Protein AF-A0A939EB70-F1 (afdb_monomer_lite)

Secondary structure (DSSP, 8-state):
-------------TTTHHHHHHHHHHHHHHHEEEEEEEEETTTT-EEEEEEEE-BTT-SSEEEEHHHHTT-SEEEEE-SS-EEEEEEEEEETTTTEEEEE-HHHHHHS-TTSSBPB----SS-EEEEEE--TT-SS-EEEEEEEPPSS-TTSS-TTSTHHHHHHHTTS-S-TTS-EEEEES---TT-TTPEEE-TTS-EEEEEEE--TT-SEEEEEEGGGGGGPEE--THHHHHHHTTT--TTTTTTTHHHHHHHHHHT----HHHHHHHHHHT-HHHHHHHHHTT--TT---TTSPPHHHHHHHTT-HHHHHHHHHTT---SHHHHHHHHHHHHHTT-HHHHHHHTT--TTS---S-HHHHHHHHHHHHHHHHHTT-HHHHHHHHHH-GGGGGS--TTSS-HHHHHHHTT-HHHHHHHHHTT--TTHHHHHHHHHHTT-HHHHHHHGGG--PPTTSB-HHHHHHHHT-HHHHHHHHTTS-TTS-SBTTB-HHHHHHHTT-GGGHHHHHTT---SS-TTT----SS--HHHHHHHHHHHHHHHHHHHTT--HHHHHHHTTT-S-THHHHS-HHHHHHHHTT-HHHHHHHGGG-S-SSS---TTTS--HHHHHHHHHHTTT--HHHHHHHHHHHHHHHHH-TT--S--TTS--HHHHGGG-HHHHHHHHH-GGG-STTHHHHHHHHHHHHHHHT-HHHHHHHHHH-TTTTT-TTTT----GGG-S-GGG--SSS----HHHHHHHTT-HHHHHHHIIIIIHHHHHHHTT---HHHHHHHHHHHHHHHHTT-HHHHHHHHHTSPTT--THHHHHHHHHH-HHHHTSS-HHHHHHHTT----TTTHHHHTTTS---TTSSTTSHHHHTTTSSS-GGGGSS--

Foldseek 3Di:
DDDDDDDDDDDDPPPVVVVVVVVVVVQVQAFKWWKKFFLADPRRHDIAIAIWGAEQQDAATKFFQVRHWRGDWMWIDTPPGIDTWDWFWADQLARMTGIHDPVRCVVDPSRRGAYEDADDFWAKKWWQFDDPPDPTTDTWIKIWHGDDDPVVVVPPDDVVVVCVVSVCPNPSPADKIKIFGWFARRSGNTFIAHPVGHGFFGWHGADHRHRMGITHGPVCVVVIDGDDCVLVVVVVVVSQIPVVVVQLVSLVVVCVVVVHDLAQDSLLVCLLVLVLSNNLSSVSVVDQLQRHDVVDAGSLLSNLLNVNLSSNLSSQLSANDCDDDRVLSQLLSCLLVLPPSSNCSSLVNPPVHDGDDDPVSSVLSLLSSLLSNLLSLNLSSNLSSCVVPLCSLVAAGPVRHRSLLSSLQSLNLSSNLNSVVSPRDPPLVNSLLSCLLVLRQSNCVSRVVNFDDDPQAFGQLLSSLLSLNQNNNLNVCVVDQQLDDGHVQDGSVRSNVVSVSVVNVVSSCVVLYQQQRLRPRDHDDPDDPSNVVSNVVLLVVLLVCLVVVHDPVRNCVVNPVSVPPCVLAQCQQLLVCLLCLVLSSNVSSLVRYPAQAPHANPVPLFGNLLSNLLSCLVHPVDPVSLVSSLSSNVVCCVSHLVNLADGNQQAGSLLSCLLPLSNNLSVLPPPSSPDPCVLVNLQLSLLSCLLVLSLSSVVSSLVSDPCCLVDPPSQDLDDPLPLAALQPDDSGPDPHGSLLSNLSSVNVNSNVSCCVSHVVVVCVVCVPPPDPVNLSVLLSSLLSNVLSLPLVSNVVSVVPDDPPRDSLVSLLCSLVRRPVSVPDPDSVVSCVVSVNPDDPVNVVVNVPPDDDDDDPPPPPPVPPVPPPPDDDPVPPPPD

Organism: NCBI:txid187304

Structure (mmCIF, N/CA/C/O backbone):
data_AF-A0A939EB70-F1
#
_entry.id   AF-A0A939EB70-F1
#
loop_
_atom_site.group_PDB
_atom_site.id
_atom_site.type_symbol
_atom_site.label_atom_id
_atom_site.label_alt_id
_atom_site.label_comp_id
_atom_site.label_asym_id
_atom_site.label_entity_id
_atom_site.label_seq_id
_atom_site.pdbx_PDB_ins_code
_atom_site.Cartn_x
_atom_site.Cartn_y
_atom_site.Cartn_z
_atom_site.occupancy
_atom_site.B_iso_or_equiv
_atom_site.auth_seq_id
_atom_site.auth_comp_id
_atom_site.auth_asym_id
_atom_site.auth_atom_id
_atom_site.pdbx_PDB_model_num
ATOM 1 N N . MET A 1 1 ? 16.203 76.991 -15.984 1.00 32.16 1 MET A N 1
ATOM 2 C CA . MET A 1 1 ? 16.609 77.912 -14.896 1.00 32.16 1 MET A CA 1
ATOM 3 C C . MET A 1 1 ? 17.109 77.069 -13.725 1.00 32.16 1 MET A C 1
ATOM 5 O O . MET A 1 1 ? 16.254 76.470 -13.097 1.00 32.16 1 MET A O 1
ATOM 9 N N . LYS A 1 2 ? 18.435 77.017 -13.451 1.00 29.55 2 LYS A N 1
ATOM 10 C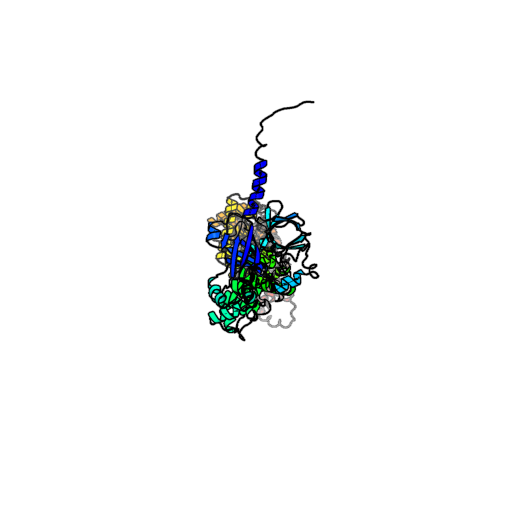 CA . LYS A 1 2 ? 19.103 76.159 -12.417 1.00 29.55 2 LYS A CA 1
ATOM 11 C C . LYS A 1 2 ? 18.894 74.629 -12.656 1.00 29.55 2 LYS A C 1
ATOM 13 O O . LYS A 1 2 ? 17.922 74.278 -13.301 1.00 29.55 2 LYS A O 1
ATOM 18 N N . MET A 1 3 ? 19.700 73.635 -12.252 1.00 27.67 3 MET A N 1
ATOM 19 C CA . MET A 1 3 ? 21.073 73.433 -11.718 1.00 27.67 3 MET A CA 1
ATOM 20 C C . MET A 1 3 ? 21.374 71.897 -11.868 1.00 27.67 3 MET A C 1
ATOM 22 O O . MET A 1 3 ? 20.412 71.144 -11.926 1.00 27.67 3 MET A O 1
ATOM 26 N N . ILE A 1 4 ? 22.592 71.322 -11.942 1.00 33.06 4 ILE A N 1
ATOM 27 C CA . ILE A 1 4 ? 23.974 71.842 -11.842 1.00 33.06 4 ILE A CA 1
ATOM 28 C C . ILE A 1 4 ? 25.002 71.008 -12.687 1.00 33.06 4 ILE A C 1
ATOM 30 O O . ILE A 1 4 ? 24.647 70.389 -13.680 1.00 33.06 4 ILE A O 1
ATOM 34 N N . LYS A 1 5 ? 26.288 71.099 -12.320 1.00 32.50 5 LYS A N 1
ATOM 35 C CA . LYS A 1 5 ? 27.566 70.517 -12.811 1.00 32.50 5 LYS A CA 1
ATOM 36 C C . LYS A 1 5 ? 27.745 69.015 -12.427 1.00 32.50 5 LYS A C 1
ATOM 38 O O . LYS A 1 5 ? 26.995 68.551 -11.582 1.00 32.50 5 LYS A O 1
ATOM 43 N N . VAL A 1 6 ? 28.707 68.212 -12.929 1.00 29.92 6 VAL A N 1
ATOM 44 C CA . VAL A 1 6 ? 30.182 68.412 -13.079 1.00 29.92 6 VAL A CA 1
ATOM 45 C C . VAL A 1 6 ? 30.794 67.605 -14.255 1.00 29.92 6 VAL A C 1
ATOM 47 O O . VAL A 1 6 ? 30.268 66.572 -14.643 1.00 29.92 6 VAL A O 1
ATOM 50 N N . ARG A 1 7 ? 31.921 68.096 -14.809 1.00 34.59 7 ARG A N 1
ATOM 51 C CA . ARG A 1 7 ? 32.767 67.476 -15.861 1.00 34.59 7 ARG A CA 1
ATOM 52 C C . ARG A 1 7 ? 33.832 66.507 -15.307 1.00 34.59 7 ARG A C 1
ATOM 54 O O . ARG A 1 7 ? 34.523 66.913 -14.379 1.00 34.59 7 ARG A O 1
ATOM 61 N N . THR A 1 8 ? 34.099 65.413 -16.032 1.00 31.47 8 THR A N 1
ATOM 62 C CA . THR A 1 8 ? 35.396 64.700 -16.259 1.00 31.47 8 THR A CA 1
ATOM 63 C C . THR A 1 8 ? 35.171 63.644 -17.379 1.00 31.47 8 THR A C 1
ATOM 65 O O . THR A 1 8 ? 34.025 63.267 -17.591 1.00 31.47 8 THR A O 1
ATOM 68 N N . PHE A 1 9 ? 36.129 63.136 -18.178 1.00 28.45 9 PHE A N 1
ATOM 69 C CA . PHE A 1 9 ? 37.552 63.477 -18.408 1.00 28.45 9 PHE A CA 1
ATOM 70 C C . PHE A 1 9 ? 37.870 63.600 -19.938 1.00 28.45 9 PHE A C 1
ATOM 72 O O . PHE A 1 9 ? 37.102 64.229 -20.661 1.00 28.45 9 PHE A O 1
ATOM 79 N N . PHE A 1 10 ? 39.004 63.073 -20.426 1.00 30.41 10 PHE A N 1
ATOM 80 C CA . PHE A 1 10 ? 39.615 63.260 -21.761 1.00 30.41 10 PHE A CA 1
ATOM 81 C C . PHE A 1 10 ? 39.499 62.085 -22.765 1.00 30.41 10 PHE A C 1
ATOM 83 O O . PHE A 1 10 ? 39.658 60.924 -22.409 1.00 30.41 10 PHE A O 1
ATOM 90 N N . LEU A 1 11 ? 39.387 62.462 -24.047 1.00 36.91 11 LEU A N 1
ATOM 91 C CA . LEU A 1 11 ? 40.135 61.977 -25.231 1.00 36.91 11 LEU A CA 1
ATOM 92 C C . LEU A 1 11 ? 41.096 60.766 -25.085 1.00 36.91 11 LEU A C 1
ATOM 94 O O . LEU A 1 11 ? 42.210 60.924 -24.589 1.00 36.91 11 LEU A O 1
ATOM 98 N N . SER A 1 12 ? 40.756 59.631 -25.718 1.00 31.73 12 SER A N 1
ATOM 99 C CA . SER A 1 12 ? 41.739 58.622 -26.194 1.00 31.73 12 SER A CA 1
ATOM 100 C C . SER A 1 12 ? 41.263 57.689 -27.336 1.00 31.73 12 SER A C 1
ATOM 102 O O . SER A 1 12 ? 42.035 56.863 -27.815 1.00 31.73 12 SER A O 1
ATOM 104 N N . SER A 1 13 ? 40.021 57.805 -27.826 1.00 35.34 13 SER A N 1
ATOM 105 C CA . SER A 1 13 ? 39.379 56.746 -28.638 1.00 35.34 13 SER A CA 1
ATOM 106 C C . SER A 1 13 ? 39.599 56.796 -30.162 1.00 35.34 13 SER A C 1
ATOM 108 O O . SER A 1 13 ? 39.212 55.861 -30.856 1.00 35.34 13 SER A O 1
ATOM 110 N N . ALA A 1 14 ? 40.199 57.856 -30.715 1.00 39.66 14 ALA A N 1
ATOM 111 C CA . ALA A 1 14 ? 40.190 58.094 -32.169 1.00 39.66 14 ALA A CA 1
ATOM 112 C C . ALA A 1 14 ? 41.184 57.243 -32.992 1.00 39.66 14 ALA A C 1
ATOM 114 O O . ALA A 1 14 ? 40.986 57.090 -34.193 1.00 39.66 14 ALA A O 1
ATOM 115 N N . CYS A 1 15 ? 42.230 56.673 -32.377 1.00 34.03 15 CYS A N 1
ATOM 116 C CA . CYS A 1 15 ? 43.242 55.875 -33.094 1.00 34.03 15 CYS A CA 1
ATOM 117 C C . CYS A 1 15 ? 42.983 54.354 -33.062 1.00 34.03 15 CYS A C 1
ATOM 119 O O . CYS A 1 15 ? 43.609 53.605 -33.805 1.00 34.03 15 CYS A O 1
ATOM 121 N N . LEU A 1 16 ? 42.059 53.882 -32.216 1.00 36.00 16 LEU A N 1
ATOM 122 C CA . LEU A 1 16 ? 41.750 52.452 -32.061 1.00 36.00 16 LEU A CA 1
ATOM 123 C C . LEU A 1 16 ? 40.720 51.934 -33.080 1.00 36.00 16 LEU A C 1
ATOM 125 O O . LEU A 1 16 ? 40.746 50.752 -33.422 1.00 36.00 16 LEU A O 1
ATOM 129 N N . LEU A 1 17 ? 39.857 52.802 -33.626 1.00 37.12 17 LEU A N 1
ATOM 130 C CA . LEU A 1 17 ? 38.813 52.380 -34.572 1.00 37.12 17 LEU A CA 1
ATOM 131 C C . LEU A 1 17 ? 39.347 51.874 -35.924 1.00 37.12 17 LEU A C 1
ATOM 133 O O . LEU A 1 17 ? 38.655 51.105 -36.580 1.00 37.12 17 LEU A O 1
ATOM 137 N N . ILE A 1 18 ? 40.564 52.249 -36.335 1.00 38.62 18 ILE A N 1
ATOM 138 C CA . ILE A 1 18 ? 41.136 51.813 -37.626 1.00 38.62 18 ILE A CA 1
ATOM 139 C C . ILE A 1 18 ? 41.830 50.439 -37.520 1.00 38.62 18 ILE A C 1
ATOM 141 O O . ILE A 1 18 ? 41.979 49.764 -38.531 1.00 38.62 18 ILE A O 1
ATOM 145 N N . MET A 1 19 ? 42.183 49.967 -36.314 1.00 34.44 19 MET A N 1
ATOM 146 C CA . MET A 1 19 ? 42.688 48.592 -36.119 1.00 34.44 19 MET A CA 1
ATOM 147 C C . MET A 1 19 ? 41.605 47.588 -35.690 1.00 34.44 19 MET A C 1
ATOM 149 O O . MET A 1 19 ? 41.767 46.392 -35.918 1.00 34.44 19 MET A O 1
ATOM 153 N N . ALA A 1 20 ? 40.482 48.047 -35.126 1.00 37.06 20 ALA A N 1
ATOM 154 C CA . ALA A 1 20 ? 39.380 47.165 -34.728 1.00 37.06 20 ALA A CA 1
ATOM 155 C C . ALA A 1 20 ? 38.605 46.576 -35.926 1.00 37.06 20 ALA A C 1
ATOM 157 O O . ALA A 1 20 ? 38.217 45.410 -35.890 1.00 37.06 20 ALA A O 1
ATOM 158 N N . VAL A 1 21 ? 38.427 47.344 -37.009 1.00 33.72 21 VAL A N 1
ATOM 159 C CA . VAL A 1 21 ? 37.746 46.869 -38.234 1.00 33.72 21 VAL A CA 1
ATOM 160 C C . VAL A 1 21 ? 38.569 45.785 -38.950 1.00 33.72 21 VAL A C 1
ATOM 162 O O . VAL A 1 21 ? 38.005 44.868 -39.542 1.00 33.72 21 VAL A O 1
ATOM 165 N N . SER A 1 22 ? 39.898 45.824 -38.827 1.00 34.69 22 SER A N 1
ATOM 166 C CA . SER A 1 22 ? 40.805 44.794 -39.351 1.00 34.69 22 SER A CA 1
ATOM 167 C C . SER A 1 22 ? 40.720 43.473 -38.579 1.00 34.69 22 SER A C 1
ATOM 169 O O . SER A 1 22 ? 40.883 42.416 -39.176 1.00 34.69 22 SER A O 1
ATOM 171 N N . ALA A 1 23 ? 40.474 43.529 -37.264 1.00 34.41 23 ALA A N 1
ATOM 172 C CA . ALA A 1 23 ? 40.529 42.368 -36.373 1.00 34.41 23 ALA A CA 1
ATOM 173 C C . ALA A 1 23 ? 39.315 41.430 -36.513 1.00 34.41 23 ALA A C 1
ATOM 175 O O . ALA A 1 23 ? 39.463 40.209 -36.463 1.00 34.41 23 ALA A O 1
ATOM 176 N N . VAL A 1 24 ? 38.117 41.986 -36.733 1.00 39.44 24 VAL A N 1
ATOM 177 C CA . VAL A 1 24 ? 36.905 41.179 -36.977 1.00 39.44 24 VAL A CA 1
ATOM 178 C C . VAL A 1 24 ? 36.981 40.508 -38.354 1.00 39.44 24 VAL A C 1
ATOM 180 O O . VAL A 1 24 ? 36.693 39.321 -38.478 1.00 39.44 24 VAL A O 1
ATOM 183 N N . ALA A 1 25 ? 37.478 41.225 -39.368 1.00 35.03 25 ALA A N 1
ATOM 184 C CA . ALA A 1 25 ? 37.680 40.685 -40.713 1.00 35.03 25 ALA A CA 1
ATOM 185 C C . ALA A 1 25 ? 38.841 39.672 -40.818 1.00 35.03 25 ALA A C 1
ATOM 187 O O . ALA A 1 25 ? 38.866 38.879 -41.755 1.00 35.03 25 ALA A O 1
ATOM 188 N N . SER A 1 26 ? 39.807 39.669 -39.887 1.00 39.44 26 SER A N 1
ATOM 189 C CA . SER A 1 26 ? 40.904 38.688 -39.897 1.00 39.44 26 SER A CA 1
ATOM 190 C C . SER A 1 26 ? 40.530 37.337 -39.280 1.00 39.44 26 SER A C 1
ATOM 192 O O . SER A 1 26 ? 41.119 36.325 -39.650 1.00 39.44 26 SER A O 1
ATOM 194 N N . ASN A 1 27 ? 39.554 37.295 -38.366 1.00 48.84 27 ASN A N 1
ATOM 195 C CA . ASN A 1 27 ? 39.258 36.090 -37.578 1.00 48.84 27 ASN A CA 1
ATOM 196 C C . ASN A 1 27 ? 38.298 35.099 -38.275 1.00 48.84 27 ASN A C 1
ATOM 198 O O . ASN A 1 27 ? 38.246 33.929 -37.899 1.00 48.84 27 ASN A O 1
ATOM 202 N N . SER A 1 28 ? 37.561 35.529 -39.309 1.00 51.00 28 SER A N 1
ATOM 203 C CA . SER A 1 28 ? 36.769 34.616 -40.153 1.00 51.00 28 SER A CA 1
ATOM 204 C C . SER A 1 28 ? 37.648 33.804 -41.112 1.00 51.00 28 SER A C 1
ATOM 206 O O . SER A 1 28 ? 37.335 32.657 -41.420 1.00 51.00 28 SER A O 1
ATOM 208 N N . THR A 1 29 ? 38.766 34.381 -41.570 1.00 56.69 29 THR A N 1
ATOM 209 C CA . THR A 1 29 ? 39.596 33.800 -42.641 1.00 56.69 29 THR A CA 1
ATOM 210 C C . THR A 1 29 ? 40.460 32.612 -42.220 1.00 56.69 29 THR A C 1
ATOM 212 O O . THR A 1 29 ? 40.816 31.803 -43.074 1.00 56.69 29 THR A O 1
ATOM 215 N N . THR A 1 30 ? 40.762 32.485 -40.927 1.00 70.12 30 THR A N 1
ATOM 216 C CA . THR A 1 30 ? 41.562 31.390 -40.352 1.00 70.12 30 THR A CA 1
ATOM 217 C C . THR A 1 30 ? 40.708 30.162 -40.021 1.00 70.12 30 THR A C 1
ATOM 219 O O . THR A 1 30 ? 41.172 29.032 -40.133 1.00 70.12 30 THR A O 1
ATOM 222 N N . ASN A 1 31 ? 39.437 30.358 -39.655 1.00 87.31 31 ASN A N 1
ATOM 223 C CA . ASN A 1 31 ? 38.543 29.283 -39.207 1.00 87.31 31 ASN A CA 1
ATOM 224 C C . ASN A 1 31 ? 37.785 28.571 -40.343 1.00 87.31 31 ASN A C 1
ATOM 226 O O . ASN A 1 31 ? 37.125 27.564 -40.086 1.00 87.31 31 ASN A O 1
ATOM 230 N N . VAL A 1 32 ? 37.874 29.071 -41.580 1.00 91.69 32 VAL A N 1
ATOM 231 C CA . VAL A 1 32 ? 37.313 28.440 -42.787 1.00 91.69 32 VAL A CA 1
ATOM 232 C C . VAL A 1 32 ? 38.446 27.846 -43.618 1.00 91.69 32 VAL A C 1
ATOM 234 O O . VAL A 1 32 ? 39.475 28.483 -43.837 1.00 91.69 32 VAL A O 1
ATOM 237 N N . PHE A 1 33 ? 38.231 26.637 -44.127 1.00 92.19 33 PHE A N 1
ATOM 238 C CA . PHE A 1 33 ? 39.190 25.864 -44.902 1.00 92.19 33 PHE A CA 1
ATOM 239 C C . PHE A 1 33 ? 38.628 25.565 -46.290 1.00 92.19 33 PHE A C 1
ATOM 241 O O . PHE A 1 33 ? 37.499 25.090 -46.438 1.00 92.19 33 PHE A O 1
ATOM 248 N N . ARG A 1 34 ? 39.454 25.767 -47.317 1.00 91.88 34 ARG A N 1
ATOM 249 C CA . ARG A 1 34 ? 39.249 25.118 -48.608 1.00 91.88 34 ARG A CA 1
ATOM 250 C C . ARG A 1 34 ? 39.627 23.651 -48.463 1.00 91.88 34 ARG A C 1
ATOM 252 O O . ARG A 1 34 ? 40.733 23.333 -48.032 1.00 91.88 34 ARG A O 1
ATOM 259 N N . MET A 1 35 ? 38.726 22.779 -48.884 1.00 91.62 35 MET A N 1
ATOM 260 C CA . MET A 1 35 ? 38.891 21.336 -48.823 1.00 91.62 35 MET A CA 1
ATOM 261 C C . MET A 1 35 ? 39.058 20.784 -50.233 1.00 91.62 35 MET A C 1
ATOM 263 O O . MET A 1 35 ? 38.308 21.155 -51.140 1.00 91.62 35 MET A O 1
ATOM 267 N N . TYR A 1 36 ? 40.006 19.868 -50.402 1.00 90.69 36 TYR A N 1
ATOM 268 C CA . TYR A 1 36 ? 40.136 19.058 -51.607 1.00 90.69 36 TYR A CA 1
ATOM 269 C C . TYR A 1 36 ? 40.048 17.578 -51.256 1.00 90.69 36 TYR A C 1
ATOM 271 O O . TYR A 1 36 ? 40.697 17.118 -50.316 1.00 90.69 36 TYR A O 1
ATOM 279 N N . ALA A 1 37 ? 39.278 16.833 -52.045 1.00 86.69 37 ALA A N 1
ATOM 280 C CA . ALA A 1 37 ? 39.295 15.379 -52.067 1.00 86.69 37 ALA A CA 1
ATOM 281 C C . ALA A 1 37 ? 39.800 14.902 -53.434 1.00 86.69 37 ALA A C 1
ATOM 283 O O . ALA A 1 37 ? 39.321 15.356 -54.475 1.00 86.69 37 ALA A O 1
ATOM 284 N N . THR A 1 38 ? 40.773 13.991 -53.433 1.00 83.81 38 THR A N 1
ATOM 285 C CA . THR A 1 38 ? 41.408 13.452 -54.649 1.00 83.81 38 THR A CA 1
ATOM 286 C C . THR A 1 38 ? 41.224 11.939 -54.754 1.00 83.81 38 THR A C 1
ATOM 288 O O . THR A 1 38 ? 40.877 11.262 -53.781 1.00 83.81 38 THR A O 1
ATOM 291 N N . GLY A 1 39 ? 41.425 11.400 -55.961 1.00 77.38 39 GLY A N 1
ATOM 292 C CA . GLY A 1 39 ? 41.170 9.988 -56.257 1.00 77.38 39 GLY A CA 1
ATOM 293 C C . GLY A 1 39 ? 39.677 9.650 -56.307 1.00 77.38 39 GLY A C 1
ATOM 294 O O . GLY A 1 39 ? 39.301 8.530 -55.976 1.00 77.38 39 GLY A O 1
ATOM 295 N N . CYS A 1 40 ? 38.821 10.610 -56.674 1.00 70.62 40 CYS A N 1
ATOM 296 C CA . CYS A 1 40 ? 37.375 10.433 -56.622 1.00 70.62 40 CYS A CA 1
ATOM 297 C C . CYS A 1 40 ? 36.822 9.604 -57.798 1.00 70.62 40 CYS A C 1
ATOM 299 O O . CYS A 1 40 ? 37.191 9.808 -58.962 1.00 70.62 40 CYS A O 1
ATOM 301 N N . GLY A 1 41 ? 35.871 8.717 -57.490 1.00 58.94 41 GLY A N 1
ATOM 302 C CA . GLY A 1 41 ? 35.103 7.915 -58.449 1.00 58.94 41 GLY A CA 1
ATOM 303 C C . GLY A 1 41 ? 35.790 6.617 -58.901 1.00 58.94 41 GLY A C 1
ATOM 304 O O . GLY A 1 41 ? 36.979 6.406 -58.687 1.00 58.94 41 GLY A O 1
ATOM 305 N N . ALA A 1 42 ? 35.041 5.744 -59.585 1.00 49.16 42 ALA A N 1
ATOM 306 C CA . ALA A 1 42 ? 35.434 4.357 -59.899 1.00 49.16 42 ALA A CA 1
ATOM 307 C C . ALA A 1 42 ? 36.691 4.174 -60.786 1.00 49.16 42 ALA A C 1
ATOM 309 O O . ALA A 1 42 ? 37.113 3.046 -61.029 1.00 49.16 42 ALA A O 1
ATOM 310 N N . ARG A 1 43 ? 37.285 5.260 -61.299 1.00 45.28 43 ARG A N 1
ATOM 311 C CA . ARG A 1 43 ? 38.560 5.254 -62.047 1.00 45.28 43 ARG A CA 1
ATOM 312 C C . ARG A 1 43 ? 39.610 6.226 -61.479 1.00 45.28 43 ARG A C 1
ATOM 314 O O . ARG A 1 43 ? 40.603 6.483 -62.148 1.00 45.28 43 ARG A O 1
ATOM 321 N N . GLY A 1 44 ? 39.394 6.770 -60.275 1.00 53.88 44 GLY A N 1
ATOM 322 C CA . GLY A 1 44 ? 40.401 7.513 -59.502 1.00 53.88 44 GLY A CA 1
ATOM 323 C C . GLY A 1 44 ? 40.937 8.802 -60.139 1.00 53.88 44 GLY A C 1
ATOM 324 O O . GLY A 1 44 ? 42.092 9.142 -59.909 1.00 53.88 44 GLY A O 1
ATOM 325 N N . GLY A 1 45 ? 40.140 9.496 -60.960 1.00 55.22 45 GLY A N 1
ATOM 326 C CA . GLY A 1 45 ? 40.625 10.581 -61.831 1.00 55.22 45 GLY A CA 1
ATOM 327 C C . GLY A 1 45 ? 40.000 11.964 -61.628 1.00 55.22 45 GLY A C 1
ATOM 328 O O . GLY A 1 45 ? 40.379 12.887 -62.342 1.00 55.22 45 GLY A O 1
ATOM 329 N N . GLN A 1 46 ? 39.037 12.127 -60.713 1.00 65.69 46 GLN A N 1
ATOM 330 C CA . GLN A 1 46 ? 38.427 13.432 -60.428 1.00 65.69 46 GLN A CA 1
ATOM 331 C C . GLN A 1 46 ? 38.878 13.987 -59.073 1.00 65.69 46 GLN A C 1
ATOM 333 O O . GLN A 1 46 ? 39.064 13.246 -58.106 1.00 65.69 46 GLN A O 1
ATOM 338 N N . GLU A 1 47 ? 39.017 15.308 -59.023 1.00 79.25 47 GLU A N 1
ATOM 339 C CA . GLU A 1 47 ? 39.237 16.101 -57.816 1.00 79.25 47 GLU A CA 1
ATOM 340 C C . GLU A 1 47 ? 37.944 16.853 -57.471 1.00 79.25 47 GLU A C 1
ATOM 342 O O . GLU A 1 47 ? 37.253 17.362 -58.360 1.00 79.25 47 GLU A O 1
ATOM 347 N N . ARG A 1 48 ? 37.599 16.910 -56.183 1.00 84.94 48 ARG A N 1
ATOM 348 C CA . ARG A 1 48 ? 36.453 17.665 -55.666 1.00 84.94 48 ARG A CA 1
ATOM 349 C C . ARG A 1 48 ? 36.949 18.771 -54.741 1.00 84.94 48 ARG A C 1
ATOM 351 O O . ARG A 1 48 ? 37.581 18.473 -53.732 1.00 84.94 48 ARG A O 1
ATOM 358 N N . GLN A 1 49 ? 36.610 20.022 -55.057 1.00 88.31 49 GLN A N 1
ATOM 359 C CA . GLN A 1 49 ? 36.772 21.163 -54.151 1.00 88.31 49 GLN A CA 1
ATOM 360 C C . GLN A 1 49 ? 35.454 21.433 -53.412 1.00 88.31 49 GLN A C 1
ATOM 362 O O . GLN A 1 49 ? 34.395 21.516 -54.037 1.00 88.31 49 GLN A O 1
ATOM 367 N N . PHE A 1 50 ? 35.539 21.615 -52.099 1.00 90.50 50 PHE A N 1
ATOM 368 C CA . PHE A 1 50 ? 34.436 21.977 -51.206 1.00 90.50 50 PHE A CA 1
ATOM 369 C C . PHE A 1 50 ? 34.982 22.819 -50.034 1.00 90.50 50 PHE A C 1
ATOM 371 O O . PHE A 1 50 ? 36.139 23.250 -50.066 1.00 90.50 50 PHE A O 1
ATOM 378 N N . ASN A 1 51 ? 34.163 23.109 -49.025 1.00 93.06 51 ASN A N 1
ATOM 379 C CA . ASN A 1 51 ? 34.550 23.904 -47.857 1.00 93.06 51 ASN A CA 1
ATOM 380 C C . ASN A 1 51 ? 34.458 23.101 -46.556 1.00 93.06 51 ASN A C 1
ATOM 382 O O . ASN A 1 51 ? 33.801 22.067 -46.489 1.00 93.06 51 ASN A O 1
ATOM 386 N N . GLY A 1 52 ? 35.133 23.576 -45.518 1.00 93.75 52 GLY A N 1
ATOM 387 C CA . GLY A 1 52 ? 35.011 23.080 -44.151 1.00 93.75 52 GLY A CA 1
ATOM 388 C C . GLY A 1 52 ? 35.358 24.186 -43.163 1.00 93.75 52 GLY A C 1
ATOM 389 O O . GLY A 1 52 ? 35.898 25.221 -43.556 1.00 93.75 52 GLY A O 1
ATOM 390 N N . PHE A 1 53 ? 35.051 24.005 -41.883 1.00 94.62 53 PHE A N 1
ATOM 391 C CA . PHE A 1 53 ? 35.332 25.021 -40.866 1.00 94.62 53 PHE A CA 1
ATOM 392 C C . PHE A 1 53 ? 35.569 24.443 -39.469 1.00 94.62 53 PHE A C 1
ATOM 394 O O . PHE A 1 53 ? 35.206 23.309 -39.161 1.00 94.62 53 PHE A O 1
ATOM 401 N N . LYS A 1 54 ? 36.191 25.249 -38.610 1.00 93.00 54 LYS A N 1
ATOM 402 C CA . LYS A 1 54 ? 36.421 24.954 -37.193 1.00 93.00 54 LYS A CA 1
ATOM 403 C C . LYS A 1 54 ? 35.237 25.420 -36.341 1.00 93.00 54 LYS A C 1
ATOM 405 O O . LYS A 1 54 ? 34.805 26.567 -36.449 1.00 93.00 54 LYS A O 1
ATOM 410 N N . VAL A 1 55 ? 34.758 24.547 -35.457 1.00 92.19 55 VAL A N 1
ATOM 411 C CA . VAL A 1 55 ? 33.717 24.837 -34.453 1.00 92.19 55 VAL A CA 1
ATOM 412 C C . VAL A 1 55 ? 34.341 24.779 -33.068 1.00 92.19 55 VAL A C 1
ATOM 414 O O . VAL A 1 55 ? 35.124 23.869 -32.782 1.00 92.19 55 VAL A O 1
ATOM 417 N N . LEU A 1 56 ? 34.001 25.736 -32.206 1.00 88.00 56 LEU A N 1
ATOM 418 C CA . LEU A 1 56 ? 34.473 25.761 -30.827 1.00 88.00 56 LEU A CA 1
ATOM 419 C C . LEU A 1 56 ? 34.045 24.473 -30.101 1.00 88.00 56 LEU A C 1
ATOM 421 O O . LEU A 1 56 ? 32.874 24.105 -30.107 1.00 88.00 56 LEU A O 1
ATOM 425 N N . GLY A 1 57 ? 35.004 23.778 -29.489 1.00 83.38 57 GLY A N 1
ATOM 426 C CA . GLY A 1 57 ? 34.798 22.487 -28.825 1.00 83.38 57 GLY A CA 1
ATOM 427 C C . GLY A 1 57 ? 35.011 21.250 -29.710 1.00 83.38 57 GLY A C 1
ATOM 428 O O . GLY A 1 57 ? 35.206 20.164 -29.167 1.00 83.38 57 GLY A O 1
ATOM 429 N N . VAL A 1 58 ? 35.058 21.380 -31.043 1.00 85.75 58 VAL A N 1
ATOM 430 C CA . VAL A 1 58 ? 35.206 20.234 -31.963 1.00 85.75 58 VAL A CA 1
ATOM 431 C C . VAL A 1 58 ? 36.679 19.955 -32.298 1.00 85.75 58 VAL A C 1
ATOM 433 O O . VAL A 1 58 ? 37.448 20.840 -32.690 1.00 85.75 58 VAL A O 1
ATOM 436 N N . LYS A 1 59 ? 37.082 18.683 -32.178 1.00 84.81 59 LYS A N 1
ATOM 437 C CA . LYS A 1 59 ? 38.413 18.179 -32.563 1.00 84.81 59 LYS A CA 1
ATOM 438 C C . LYS A 1 59 ? 38.468 17.832 -34.052 1.00 84.81 59 LYS A C 1
ATOM 440 O O . LYS A 1 59 ? 38.440 16.669 -34.436 1.00 84.81 59 LYS A O 1
ATOM 445 N N . GLY A 1 60 ? 38.514 18.862 -34.891 1.00 90.25 60 GLY A N 1
ATOM 446 C CA . GLY A 1 60 ? 38.683 18.702 -36.333 1.00 90.25 60 GLY A CA 1
ATOM 447 C C . GLY A 1 60 ? 38.085 19.850 -37.138 1.00 90.25 60 GLY A C 1
ATOM 448 O O . GLY A 1 60 ? 37.833 20.936 -36.611 1.00 90.25 60 GLY A O 1
ATOM 449 N N . ILE A 1 61 ? 37.877 19.579 -38.421 1.00 93.56 61 ILE A N 1
ATOM 450 C CA . ILE A 1 61 ? 37.177 20.415 -39.394 1.00 93.56 61 ILE A CA 1
ATOM 451 C C . ILE A 1 61 ? 35.815 19.774 -39.657 1.00 93.56 61 ILE A C 1
ATOM 453 O O . ILE A 1 61 ? 35.747 18.615 -40.068 1.00 93.56 61 ILE A O 1
ATOM 457 N N . VAL A 1 62 ? 34.745 20.533 -39.444 1.00 94.31 62 VAL A N 1
ATOM 458 C CA . VAL A 1 62 ? 33.373 20.157 -39.798 1.00 94.31 62 VAL A CA 1
ATOM 459 C C . VAL A 1 62 ? 33.145 20.424 -41.283 1.00 94.31 62 VAL A C 1
ATOM 461 O O . VAL A 1 62 ? 33.525 21.477 -41.798 1.00 94.31 62 VAL A O 1
ATOM 464 N N . THR A 1 63 ? 32.529 19.469 -41.975 1.00 93.56 63 THR A N 1
ATOM 465 C CA . THR A 1 63 ? 32.115 19.583 -43.378 1.00 93.56 63 THR A CA 1
ATOM 466 C C . THR A 1 63 ? 31.007 18.563 -43.689 1.00 93.56 63 THR A C 1
ATOM 468 O O . THR A 1 63 ? 30.461 17.916 -42.792 1.00 93.56 63 THR A O 1
ATOM 471 N N . VAL A 1 64 ? 30.661 18.432 -44.965 1.00 89.62 64 VAL A N 1
ATOM 472 C CA . VAL A 1 64 ? 29.617 17.554 -45.498 1.00 89.62 64 VAL A CA 1
ATOM 473 C C . VAL A 1 64 ? 30.151 16.182 -45.904 1.00 89.62 64 VAL A C 1
ATOM 475 O O . VAL A 1 64 ? 31.258 16.065 -46.440 1.00 89.62 64 VAL A O 1
ATOM 478 N N . LEU A 1 65 ? 29.359 15.132 -45.688 1.00 81.25 65 LEU A N 1
ATOM 479 C CA . LEU A 1 65 ? 29.769 13.756 -45.973 1.00 81.25 65 LEU A CA 1
ATOM 480 C C . LEU A 1 65 ? 29.853 13.505 -47.490 1.00 81.25 65 LEU A C 1
ATOM 482 O O . LEU A 1 65 ? 30.857 12.967 -47.964 1.00 81.25 65 LEU A O 1
ATOM 486 N N . HIS A 1 66 ? 28.884 13.973 -48.284 1.00 79.06 66 HIS A N 1
ATOM 487 C CA . HIS A 1 66 ? 28.895 13.826 -49.746 1.00 79.06 66 HIS A CA 1
ATOM 488 C C . HIS A 1 66 ? 30.161 14.413 -50.396 1.00 79.06 66 HIS A C 1
ATOM 490 O O . HIS A 1 66 ? 30.652 13.856 -51.381 1.00 79.06 66 HIS A O 1
ATOM 496 N N . GLY A 1 67 ? 30.747 15.474 -49.823 1.00 78.81 67 GLY A N 1
ATOM 497 C CA . GLY A 1 67 ? 31.977 16.105 -50.316 1.00 78.81 67 GLY A CA 1
ATOM 498 C C . GLY A 1 67 ? 33.175 15.150 -50.365 1.00 78.81 67 GLY A C 1
ATOM 499 O O . GLY A 1 67 ? 33.962 15.197 -51.314 1.00 78.81 67 GLY A O 1
ATOM 500 N N . ILE A 1 68 ? 33.259 14.224 -49.402 1.00 80.06 68 ILE A N 1
ATOM 501 C CA . ILE A 1 68 ? 34.348 13.242 -49.277 1.00 80.06 68 ILE A CA 1
ATOM 502 C C . ILE A 1 68 ? 34.024 11.859 -49.864 1.00 80.06 68 ILE A C 1
ATOM 504 O O . ILE A 1 68 ? 34.927 11.041 -50.042 1.00 80.06 68 ILE A O 1
ATOM 508 N N . THR A 1 69 ? 32.756 11.574 -50.180 1.00 70.00 69 THR A N 1
ATOM 509 C CA . THR A 1 69 ? 32.345 10.264 -50.717 1.00 70.00 69 THR A CA 1
ATOM 510 C C . THR A 1 69 ? 33.129 9.850 -51.965 1.00 70.00 69 THR A C 1
ATOM 512 O O . THR A 1 69 ? 33.392 10.643 -52.866 1.00 70.00 69 THR A O 1
ATOM 515 N N . ASN A 1 70 ? 33.436 8.555 -52.061 1.00 66.25 70 ASN A N 1
ATOM 516 C CA . ASN A 1 70 ? 34.113 7.925 -53.201 1.00 66.25 70 ASN A CA 1
ATOM 517 C C . ASN A 1 70 ? 35.516 8.479 -53.527 1.00 66.25 70 ASN A C 1
ATOM 519 O O . ASN A 1 70 ? 35.988 8.236 -54.636 1.00 66.25 70 ASN A O 1
ATOM 523 N N . CYS A 1 71 ? 36.175 9.180 -52.599 1.00 71.31 71 CYS A N 1
ATOM 524 C CA . CYS A 1 71 ? 37.532 9.720 -52.740 1.00 71.31 71 CYS A CA 1
ATOM 525 C C . CYS A 1 71 ? 38.534 9.014 -51.799 1.00 71.31 71 CYS A C 1
ATOM 527 O O . CYS A 1 71 ? 38.149 8.173 -50.985 1.00 71.31 71 CYS A O 1
ATOM 529 N N . GLN A 1 72 ? 39.832 9.317 -51.931 1.00 71.25 72 GLN A N 1
ATOM 530 C CA . GLN A 1 72 ? 40.914 8.594 -51.241 1.00 71.25 72 GLN A CA 1
ATOM 531 C C . GLN A 1 72 ? 41.721 9.458 -50.266 1.00 71.25 72 GLN A C 1
ATOM 533 O O . GLN A 1 72 ? 41.944 9.036 -49.129 1.00 71.25 72 GLN A O 1
ATOM 538 N N . ASN A 1 73 ? 42.152 10.647 -50.699 1.00 81.88 73 ASN A N 1
ATOM 539 C CA . ASN A 1 73 ? 42.977 11.553 -49.897 1.00 81.88 73 ASN A CA 1
ATOM 540 C C . ASN A 1 73 ? 42.276 12.901 -49.738 1.00 81.88 73 ASN A C 1
ATOM 542 O O . ASN A 1 73 ? 41.653 13.386 -50.686 1.00 81.88 73 ASN A O 1
ATOM 546 N N . TYR A 1 74 ? 42.422 13.504 -48.558 1.00 88.94 74 TYR A N 1
ATOM 547 C CA . TYR A 1 74 ? 41.761 14.749 -48.180 1.00 88.94 74 TYR A CA 1
ATOM 548 C C . TYR A 1 74 ? 42.787 15.743 -47.650 1.00 88.94 74 TYR A C 1
ATOM 550 O O . TYR A 1 74 ? 43.631 15.394 -46.818 1.00 88.94 74 TYR A O 1
ATOM 558 N N . THR A 1 75 ? 42.699 16.985 -48.113 1.00 92.56 75 THR A N 1
ATOM 559 C CA . THR A 1 75 ? 43.630 18.041 -47.714 1.00 92.56 75 THR A CA 1
ATOM 560 C C . THR A 1 75 ? 42.871 19.341 -47.476 1.00 92.56 75 THR A C 1
ATOM 562 O O . THR A 1 75 ? 42.087 19.774 -48.324 1.00 92.56 75 THR A O 1
ATOM 565 N N . ALA A 1 76 ? 43.099 19.950 -46.314 1.00 93.00 76 ALA A N 1
ATOM 566 C CA . ALA A 1 76 ? 42.559 21.252 -45.937 1.00 93.00 76 ALA A CA 1
ATOM 567 C C . ALA A 1 76 ? 43.610 22.347 -46.114 1.00 93.00 76 ALA A C 1
ATOM 569 O O . ALA A 1 76 ? 44.785 22.129 -45.825 1.00 93.00 76 ALA A O 1
ATOM 570 N N . PHE A 1 77 ? 43.175 23.529 -46.546 1.00 89.62 77 PHE A N 1
ATOM 571 C CA . PHE A 1 77 ? 44.020 24.698 -46.784 1.00 89.62 77 PHE A CA 1
ATOM 572 C C . PHE A 1 77 ? 43.322 25.968 -46.285 1.00 89.62 77 PHE A C 1
ATOM 574 O O . PHE A 1 77 ? 42.149 26.185 -46.590 1.00 89.62 77 PHE A O 1
ATOM 581 N N . ASN A 1 78 ? 44.042 26.839 -45.581 1.00 88.19 78 ASN A N 1
ATOM 582 C CA . ASN A 1 78 ? 43.576 28.181 -45.213 1.00 88.19 78 ASN A CA 1
ATOM 583 C C . ASN A 1 78 ? 44.721 29.210 -45.388 1.00 88.19 78 ASN A C 1
ATOM 585 O O . ASN A 1 78 ? 45.632 28.992 -46.188 1.00 88.19 78 ASN A O 1
ATOM 589 N N . SER A 1 79 ? 44.676 30.349 -44.689 1.00 81.38 79 SER A N 1
ATOM 590 C CA . SER A 1 79 ? 45.764 31.343 -44.673 1.00 81.38 79 SER A CA 1
ATOM 591 C C . SER A 1 79 ? 47.044 30.890 -43.963 1.00 81.38 79 SER A C 1
ATOM 593 O O . SER A 1 79 ? 48.103 31.466 -44.211 1.00 81.38 79 SER A O 1
ATOM 595 N N . ASP A 1 80 ? 46.940 29.898 -43.083 1.00 80.75 80 ASP A N 1
ATOM 596 C CA . ASP A 1 80 ? 47.941 29.574 -42.067 1.00 80.75 80 ASP A CA 1
ATOM 597 C C . ASP A 1 80 ? 48.754 28.326 -42.449 1.00 80.75 80 ASP A C 1
ATOM 599 O O . ASP A 1 80 ? 49.871 28.141 -41.966 1.00 80.75 80 ASP A O 1
ATOM 603 N N . GLY A 1 81 ? 48.226 27.486 -43.348 1.00 85.50 81 GLY A N 1
ATOM 604 C CA . GLY A 1 81 ? 48.910 26.284 -43.813 1.00 85.50 81 GLY A CA 1
ATOM 605 C C . GLY A 1 81 ? 48.053 25.332 -44.648 1.00 85.50 81 GLY A C 1
ATOM 606 O O . GLY A 1 81 ? 47.020 25.695 -45.221 1.00 85.50 81 GLY A O 1
ATOM 607 N N . SER A 1 82 ? 48.538 24.092 -44.728 1.00 90.12 82 SER A N 1
ATOM 608 C CA . SER A 1 82 ? 47.913 22.973 -45.432 1.00 90.12 82 SER A CA 1
ATOM 609 C C . SER A 1 82 ? 48.092 21.680 -44.642 1.00 90.12 82 SER A C 1
ATOM 611 O O . SER A 1 82 ? 49.222 21.364 -44.268 1.00 90.12 82 SER A O 1
ATOM 613 N N . TRP A 1 83 ? 47.024 20.906 -44.458 1.00 93.44 83 TRP A N 1
ATOM 614 C CA . TRP A 1 83 ? 47.044 19.677 -43.657 1.00 93.44 83 TRP A CA 1
ATOM 615 C C . TRP A 1 83 ? 46.426 18.512 -44.415 1.00 93.44 83 TRP A C 1
ATOM 617 O O . TRP A 1 83 ? 45.300 18.610 -44.908 1.00 93.44 83 TRP A O 1
ATOM 627 N N . GLU A 1 84 ? 47.132 17.383 -44.448 1.00 91.06 84 GLU A N 1
ATOM 628 C CA . GLU A 1 84 ? 46.502 16.095 -44.728 1.00 91.06 84 GLU A CA 1
ATOM 629 C C . GLU A 1 84 ? 45.623 15.697 -43.540 1.00 91.06 84 GLU A C 1
ATOM 631 O O . GLU A 1 84 ? 46.031 15.778 -42.377 1.00 91.06 84 GLU A O 1
ATOM 636 N N . ILE A 1 85 ? 44.398 15.280 -43.840 1.00 88.81 85 ILE A N 1
ATOM 637 C CA . ILE A 1 85 ? 43.338 15.039 -42.858 1.00 88.81 85 ILE A CA 1
ATOM 638 C C . ILE A 1 85 ? 42.549 13.783 -43.223 1.00 88.81 85 ILE A C 1
ATOM 640 O O . ILE A 1 85 ? 42.548 13.332 -44.370 1.00 88.81 85 ILE A O 1
ATOM 644 N N . LYS A 1 86 ? 41.893 13.175 -42.234 1.00 83.06 86 LYS A N 1
ATOM 645 C CA . LYS A 1 86 ? 41.124 11.934 -42.396 1.00 83.06 86 LYS A CA 1
ATOM 646 C C . LYS A 1 86 ? 39.782 12.046 -41.667 1.00 83.06 86 LYS A C 1
ATOM 648 O O . LYS A 1 86 ? 39.743 12.702 -40.629 1.00 83.06 86 LYS A O 1
ATOM 653 N N . PRO A 1 87 ? 38.698 11.428 -42.167 1.00 78.75 87 PRO A N 1
ATOM 654 C CA . PRO A 1 87 ? 37.433 11.347 -41.437 1.00 78.75 87 PRO A CA 1
ATOM 655 C C . PRO A 1 87 ? 37.626 10.667 -40.078 1.00 78.75 87 PRO A C 1
ATOM 657 O O . PRO A 1 87 ? 38.296 9.638 -40.016 1.00 78.75 87 PRO A O 1
ATOM 660 N N . VAL A 1 88 ? 37.048 11.230 -39.014 1.00 72.50 88 VAL A N 1
ATOM 661 C CA . VAL A 1 88 ? 37.133 10.698 -37.635 1.00 72.50 88 VAL A CA 1
ATOM 662 C C . VAL A 1 88 ? 35.767 10.460 -36.984 1.00 72.50 88 VAL A C 1
ATOM 664 O O . VAL A 1 88 ? 35.636 9.563 -36.156 1.00 72.50 88 VAL A O 1
ATOM 667 N N . GLN A 1 89 ? 34.744 11.227 -37.368 1.00 71.19 89 GLN A N 1
ATOM 668 C CA . GLN A 1 89 ? 33.365 11.109 -36.878 1.00 71.19 89 GLN A CA 1
ATOM 669 C C . GLN A 1 89 ? 32.399 11.463 -38.015 1.00 71.19 89 GLN A C 1
ATOM 671 O O . GLN A 1 89 ? 32.735 12.300 -38.856 1.00 71.19 89 GLN A O 1
ATOM 676 N N . PHE A 1 90 ? 31.199 10.879 -38.047 1.00 71.12 90 PHE A N 1
ATOM 677 C CA . PHE A 1 90 ? 30.163 11.256 -39.020 1.00 71.12 90 PHE A CA 1
ATOM 678 C C . PHE A 1 90 ? 28.743 11.126 -38.458 1.00 71.12 90 PHE A C 1
ATOM 680 O O . PHE A 1 90 ? 28.504 10.457 -37.452 1.00 71.12 90 PHE A O 1
ATOM 687 N N . ASN A 1 91 ? 27.799 11.782 -39.132 1.00 68.69 91 ASN A N 1
ATOM 688 C CA . ASN A 1 91 ? 26.361 11.645 -38.932 1.00 68.69 91 ASN A CA 1
ATOM 689 C C . ASN A 1 91 ? 25.724 11.494 -40.325 1.00 68.69 91 ASN A C 1
ATOM 691 O O . ASN A 1 91 ? 25.579 12.467 -41.066 1.00 68.69 91 ASN A O 1
ATOM 695 N N . LEU A 1 92 ? 25.394 10.248 -40.691 1.00 66.94 92 LEU A N 1
ATOM 696 C CA . LEU A 1 92 ? 24.877 9.883 -42.017 1.00 66.94 92 LEU A CA 1
ATOM 697 C C . LEU A 1 92 ? 23.504 10.509 -42.299 1.00 66.94 92 LEU A C 1
ATOM 699 O O . LEU A 1 92 ? 23.245 10.935 -43.421 1.00 66.94 92 LEU A O 1
ATOM 703 N N . ALA A 1 93 ? 22.645 10.604 -41.280 1.00 61.31 93 ALA A N 1
ATOM 704 C CA . ALA A 1 93 ? 21.345 11.252 -41.416 1.00 61.31 93 ALA A CA 1
ATOM 705 C C . ALA A 1 93 ? 21.503 12.754 -41.699 1.00 61.31 93 ALA A C 1
ATOM 707 O O . ALA A 1 93 ? 20.724 13.315 -42.457 1.00 61.31 93 ALA A O 1
ATOM 708 N N . ALA A 1 94 ? 22.523 13.399 -41.134 1.00 70.06 94 ALA A N 1
ATOM 709 C CA . ALA A 1 94 ? 22.771 14.830 -41.293 1.00 70.06 94 ALA A CA 1
ATOM 710 C C . ALA A 1 94 ? 23.620 15.214 -42.521 1.00 70.06 94 ALA A C 1
ATOM 712 O O . ALA A 1 94 ? 23.790 16.408 -42.757 1.00 70.06 94 ALA A O 1
ATOM 713 N N . ASP A 1 95 ? 24.161 14.248 -43.280 1.00 79.62 95 ASP A N 1
ATOM 714 C CA . ASP A 1 95 ? 25.196 14.468 -44.313 1.00 79.62 95 ASP A CA 1
ATOM 715 C C . ASP A 1 95 ? 26.395 15.262 -43.739 1.00 79.62 95 ASP A C 1
ATOM 717 O O . ASP A 1 95 ? 26.888 16.212 -44.346 1.00 79.62 95 ASP A O 1
ATOM 721 N N . LEU A 1 96 ? 26.840 14.920 -42.518 1.00 85.62 96 LEU A N 1
ATOM 722 C CA . LEU A 1 96 ? 27.932 15.603 -41.804 1.00 85.62 96 LEU A CA 1
ATOM 723 C C . LEU A 1 96 ? 29.107 14.673 -41.505 1.00 85.62 96 LEU A C 1
ATOM 725 O O . LEU A 1 96 ? 28.930 13.502 -41.165 1.00 85.62 96 LEU A O 1
ATOM 729 N N . VAL A 1 97 ? 30.316 15.230 -41.558 1.00 86.12 97 VAL A N 1
ATOM 730 C CA . VAL A 1 97 ? 31.566 14.546 -41.211 1.00 86.12 97 VAL A CA 1
ATOM 731 C C . VAL A 1 97 ? 32.550 15.519 -40.553 1.00 86.12 97 VAL A C 1
ATOM 733 O O . VAL A 1 97 ? 32.658 16.684 -40.939 1.00 86.12 97 VAL A O 1
ATOM 736 N N . VAL A 1 98 ? 33.292 15.026 -39.562 1.00 88.75 98 VAL A N 1
ATOM 737 C CA . VAL A 1 98 ? 34.466 15.697 -38.994 1.00 88.75 98 VAL A CA 1
ATOM 738 C C . VAL A 1 98 ? 35.722 15.037 -39.553 1.00 88.75 98 VAL A C 1
ATOM 740 O O . VAL A 1 98 ? 35.860 13.812 -39.498 1.00 88.75 98 VAL A O 1
ATOM 743 N N . LEU A 1 99 ? 36.650 15.841 -40.074 1.00 88.69 99 LEU A N 1
ATOM 744 C CA . LEU A 1 99 ? 37.981 15.391 -40.481 1.00 88.69 99 LEU A CA 1
ATOM 745 C C . LEU A 1 99 ? 39.052 15.968 -39.558 1.00 88.69 99 LEU A C 1
ATOM 747 O O . LEU A 1 99 ? 38.996 17.141 -39.198 1.00 88.69 99 LEU A O 1
ATOM 751 N N . SER A 1 100 ? 40.055 15.165 -39.216 1.00 89.81 100 SER A N 1
ATOM 752 C CA . SER A 1 100 ? 41.162 15.586 -38.357 1.00 89.81 100 SER A CA 1
ATOM 753 C C . SER A 1 100 ? 42.476 14.876 -38.705 1.00 89.81 100 SER A C 1
ATOM 755 O O . SER A 1 100 ? 42.512 13.927 -39.495 1.00 89.81 100 SER A O 1
ATOM 757 N N . SER A 1 101 ? 43.572 15.348 -38.116 1.00 87.38 101 SER A N 1
ATOM 758 C CA . SER A 1 101 ? 44.868 14.668 -38.059 1.00 87.38 101 SER A CA 1
ATOM 759 C C . SER A 1 101 ? 45.670 15.168 -36.855 1.00 87.38 101 SER A C 1
ATOM 761 O O . SER A 1 101 ? 45.417 16.255 -36.341 1.00 87.38 101 SER A O 1
ATOM 763 N N . ALA A 1 102 ? 46.656 14.389 -36.402 1.00 85.00 102 ALA A N 1
ATOM 764 C CA . ALA A 1 102 ? 47.483 14.761 -35.250 1.00 85.00 102 ALA A CA 1
ATOM 765 C C . ALA A 1 102 ? 48.275 16.064 -35.478 1.00 85.00 102 ALA A C 1
ATOM 767 O O . ALA A 1 102 ? 48.491 16.827 -34.538 1.00 85.00 102 ALA A O 1
ATOM 768 N N . ASP A 1 103 ? 48.678 16.334 -36.724 1.00 85.62 103 ASP A N 1
ATOM 769 C CA . ASP A 1 103 ? 49.304 17.601 -37.101 1.00 85.62 103 ASP A CA 1
ATOM 770 C C . ASP A 1 103 ? 48.305 18.762 -37.029 1.00 85.62 103 ASP A C 1
ATOM 772 O O . ASP A 1 103 ? 48.600 19.784 -36.416 1.00 85.62 103 ASP A O 1
ATOM 776 N N . PHE A 1 104 ? 47.095 18.576 -37.563 1.00 88.19 104 PHE A N 1
ATOM 777 C CA . PHE A 1 104 ? 46.044 19.591 -37.512 1.00 88.19 104 PHE A CA 1
ATOM 778 C C . PHE A 1 104 ? 45.589 19.914 -36.075 1.00 88.19 104 PHE A C 1
ATOM 780 O O . PHE A 1 104 ? 45.399 21.080 -35.739 1.00 88.19 104 PHE A O 1
ATOM 787 N N . GLU A 1 105 ? 45.449 18.914 -35.199 1.00 83.81 105 GLU A N 1
ATOM 788 C CA . GLU A 1 105 ? 45.055 19.121 -33.792 1.00 83.81 105 GLU A CA 1
ATOM 789 C C . GLU A 1 105 ? 46.139 19.797 -32.952 1.00 83.81 105 GLU A C 1
ATOM 791 O O . GLU A 1 105 ? 45.821 20.565 -32.041 1.00 83.81 105 GLU A O 1
ATOM 796 N N . ARG A 1 106 ? 47.417 19.541 -33.257 1.00 83.44 106 ARG A N 1
ATOM 797 C CA . ARG A 1 106 ? 48.540 20.253 -32.637 1.00 83.44 106 ARG A CA 1
ATOM 798 C C . ARG A 1 106 ? 48.533 21.729 -33.028 1.00 83.44 106 ARG A C 1
ATOM 800 O O . ARG A 1 106 ? 48.785 22.578 -32.175 1.00 83.44 106 ARG A O 1
ATOM 807 N N . ASP A 1 107 ? 48.254 22.015 -34.295 1.00 79.75 107 ASP A N 1
ATOM 808 C CA . ASP A 1 107 ? 48.286 23.372 -34.832 1.00 79.75 107 ASP A CA 1
ATOM 809 C C . ASP A 1 107 ? 46.999 24.158 -34.457 1.00 79.75 107 ASP A C 1
ATOM 811 O O . ASP A 1 107 ? 47.060 25.369 -34.244 1.00 79.75 107 ASP A O 1
ATOM 815 N N . PHE A 1 108 ? 45.854 23.476 -34.261 1.00 75.25 108 PHE A N 1
ATOM 816 C CA . PHE A 1 108 ? 44.575 24.065 -33.828 1.00 75.25 108 PHE A CA 1
ATOM 817 C C . PHE A 1 108 ? 43.874 23.278 -32.703 1.00 75.25 108 PHE A C 1
ATOM 819 O O . PHE A 1 108 ? 43.128 22.321 -32.944 1.00 75.25 108 PHE A O 1
ATOM 826 N N . ASN A 1 109 ? 43.971 23.783 -31.470 1.00 69.44 109 ASN A N 1
ATOM 827 C CA . ASN A 1 109 ? 43.244 23.252 -30.309 1.00 69.44 109 ASN A CA 1
ATOM 828 C C . ASN A 1 109 ? 41.704 23.444 -30.416 1.00 69.44 109 ASN A C 1
ATOM 830 O O . ASN A 1 109 ? 41.203 24.179 -31.270 1.00 69.44 109 ASN A O 1
ATOM 834 N N . VAL A 1 110 ? 40.934 22.806 -29.525 1.00 66.62 110 VAL A N 1
ATOM 835 C CA . VAL A 1 110 ? 39.455 22.899 -29.440 1.00 66.62 110 VAL A CA 1
ATOM 836 C C . VAL A 1 110 ? 38.930 24.280 -29.037 1.00 66.62 110 VAL A C 1
ATOM 838 O O . VAL A 1 110 ? 37.748 24.557 -29.201 1.00 66.62 110 VAL A O 1
ATOM 841 N N . THR A 1 111 ? 39.790 25.151 -28.508 1.00 68.06 111 THR A N 1
ATOM 842 C CA . THR A 1 111 ? 39.453 26.520 -28.077 1.00 68.06 111 THR A CA 1
ATOM 843 C C . THR A 1 111 ? 39.473 27.542 -29.219 1.00 68.06 111 THR A C 1
ATOM 845 O O . THR A 1 111 ? 39.382 28.738 -28.965 1.00 68.06 111 THR A O 1
ATOM 848 N N . ILE A 1 112 ? 39.662 27.091 -30.461 1.00 75.62 112 ILE A N 1
ATOM 849 C CA . ILE A 1 112 ? 39.721 27.919 -31.668 1.00 75.62 112 ILE A CA 1
ATOM 850 C C . ILE A 1 112 ? 38.630 27.413 -32.616 1.00 75.62 112 ILE A C 1
ATOM 852 O O . ILE A 1 112 ? 38.592 26.220 -32.913 1.00 75.62 112 ILE A O 1
ATOM 856 N N . GLY A 1 113 ? 37.738 28.297 -33.059 1.00 85.00 113 GLY A N 1
ATOM 857 C CA . GLY A 1 113 ? 36.627 27.981 -33.958 1.00 85.00 113 GLY A CA 1
ATOM 858 C C . GLY A 1 113 ? 35.459 28.950 -33.796 1.00 85.00 113 GLY A C 1
ATOM 859 O O . GLY A 1 113 ? 35.466 29.791 -32.898 1.00 85.00 113 GLY A O 1
ATOM 860 N N . PHE A 1 114 ? 34.451 28.827 -34.658 1.00 91.88 114 PHE A N 1
ATOM 861 C CA . PHE A 1 114 ? 33.194 29.563 -34.516 1.00 91.88 114 PHE A CA 1
ATOM 862 C C . PHE A 1 114 ? 32.382 29.018 -33.334 1.00 91.88 114 PHE A C 1
ATOM 864 O O . PHE A 1 114 ? 32.256 27.801 -33.178 1.00 91.88 114 PHE A O 1
ATOM 871 N N . GLU A 1 115 ? 31.812 29.900 -32.513 1.00 91.31 115 GLU A N 1
ATOM 872 C CA . GLU A 1 115 ? 30.887 29.490 -31.450 1.00 91.31 115 GLU A CA 1
ATOM 873 C C . GLU A 1 115 ? 29.561 29.018 -32.078 1.00 91.31 115 GLU A C 1
ATOM 875 O O . GLU A 1 115 ? 29.071 29.683 -32.996 1.00 91.31 115 GLU A O 1
ATOM 880 N N . PRO A 1 116 ? 28.974 27.889 -31.642 1.00 90.81 116 PRO A N 1
ATOM 881 C CA . PRO A 1 116 ? 27.697 27.417 -32.166 1.00 90.81 116 PRO A CA 1
ATOM 882 C C . PRO A 1 116 ? 26.515 28.224 -31.605 1.00 90.81 116 PRO A C 1
ATOM 884 O O . PRO A 1 116 ? 26.470 28.548 -30.417 1.00 90.81 116 PRO A O 1
ATOM 887 N N . ALA A 1 117 ? 25.520 28.504 -32.446 1.00 89.25 117 ALA A N 1
ATOM 888 C CA . ALA A 1 117 ? 24.280 29.180 -32.072 1.00 89.25 117 ALA A CA 1
ATOM 889 C C . ALA A 1 117 ? 23.055 28.581 -32.789 1.00 89.25 117 ALA A C 1
ATOM 891 O O . ALA A 1 117 ? 23.169 27.900 -33.803 1.00 89.25 117 ALA A O 1
ATOM 892 N N . THR A 1 118 ? 21.856 28.854 -32.273 1.00 83.44 118 THR A N 1
ATOM 893 C CA . THR A 1 118 ? 20.584 28.455 -32.902 1.00 83.44 118 THR A CA 1
ATOM 894 C C . THR A 1 118 ? 20.039 29.591 -33.770 1.00 83.44 118 THR A C 1
ATOM 896 O O . THR A 1 118 ? 20.047 30.748 -33.338 1.00 83.44 118 THR A O 1
ATOM 899 N N . VAL A 1 119 ? 19.517 29.275 -34.961 1.00 76.38 119 VAL A N 1
ATOM 900 C CA . VAL A 1 119 ? 18.753 30.238 -35.779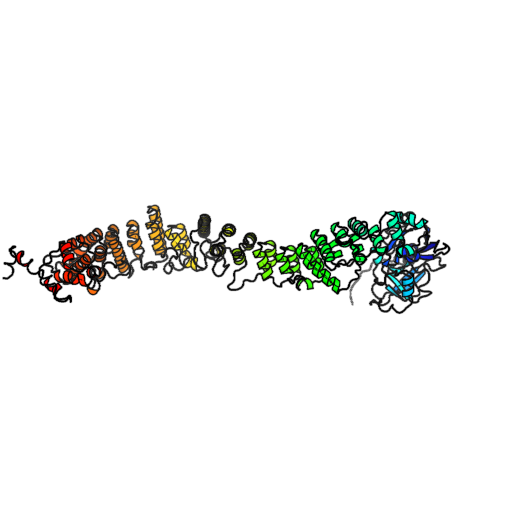 1.00 76.38 119 VAL A CA 1
ATOM 901 C C . VAL A 1 119 ? 17.480 30.677 -35.056 1.00 76.38 119 VAL A C 1
ATOM 903 O O . VAL A 1 119 ? 16.896 29.915 -34.289 1.00 76.38 119 VAL A O 1
ATOM 906 N N . LYS A 1 120 ? 17.071 31.932 -35.278 1.00 71.75 120 LYS A N 1
ATOM 907 C CA . LYS A 1 120 ? 15.860 32.525 -34.702 1.00 71.75 120 LYS A CA 1
ATOM 908 C C . LYS A 1 120 ? 15.018 33.166 -35.801 1.00 71.75 120 LYS A C 1
ATOM 910 O O . LYS A 1 120 ? 15.165 34.355 -36.071 1.00 71.75 120 LYS A O 1
ATOM 915 N N . GLY A 1 121 ? 14.130 32.387 -36.414 1.00 73.12 121 GLY A N 1
ATOM 916 C CA . GLY A 1 121 ? 13.220 32.889 -37.441 1.00 73.12 121 GLY A CA 1
ATOM 917 C C . GLY A 1 121 ? 13.919 33.462 -38.677 1.00 73.12 121 GLY A C 1
ATOM 918 O O . GLY A 1 121 ? 14.945 32.957 -39.138 1.00 73.12 121 GLY A O 1
ATOM 919 N N . GLU A 1 122 ? 13.324 34.525 -39.220 1.00 79.00 122 GLU A N 1
ATOM 920 C CA . GLU A 1 122 ? 13.823 35.261 -40.384 1.00 79.00 122 GLU A CA 1
ATOM 921 C C . GLU A 1 122 ? 14.976 36.197 -39.969 1.00 79.00 122 GLU A C 1
ATOM 923 O O . GLU A 1 122 ? 14.764 37.177 -39.250 1.00 79.00 122 GLU A O 1
ATOM 928 N N . GLN A 1 123 ? 16.198 35.899 -40.413 1.00 84.81 123 GLN A N 1
ATOM 929 C CA . GLN A 1 123 ? 17.411 36.650 -40.094 1.00 84.81 123 GLN A CA 1
ATOM 930 C C . GLN A 1 123 ? 18.404 36.642 -41.266 1.00 84.81 123 GLN A C 1
ATOM 932 O O . GLN A 1 123 ? 18.493 35.678 -42.031 1.00 84.81 123 GLN A O 1
ATOM 937 N N . ASP A 1 124 ? 19.161 37.731 -41.397 1.00 88.38 124 ASP A N 1
ATOM 938 C CA . ASP A 1 124 ? 20.264 37.834 -42.354 1.00 88.38 124 ASP A CA 1
ATOM 939 C C . ASP A 1 124 ? 21.481 37.049 -41.834 1.00 88.38 124 ASP A C 1
ATOM 941 O O . ASP A 1 124 ? 21.830 37.134 -40.652 1.00 88.38 124 ASP A O 1
ATOM 945 N N . LEU A 1 125 ? 22.109 36.278 -42.722 1.00 90.69 125 LEU A N 1
ATOM 946 C CA . LEU A 1 125 ? 23.240 35.387 -42.462 1.00 90.69 125 LEU A CA 1
ATOM 947 C C . LEU A 1 125 ? 24.354 35.607 -43.495 1.00 90.69 125 LEU A C 1
ATOM 949 O O . LEU A 1 125 ? 24.125 36.119 -44.592 1.00 90.69 125 LEU A O 1
ATOM 953 N N . GLU A 1 126 ? 25.561 35.144 -43.179 1.00 92.25 126 GLU A N 1
ATOM 954 C CA . GLU A 1 126 ? 26.689 35.129 -44.113 1.00 92.25 126 GLU A CA 1
ATOM 955 C C . GLU A 1 126 ? 27.237 33.716 -44.325 1.00 92.25 126 GLU A C 1
ATOM 957 O O . GLU A 1 126 ? 27.396 32.946 -43.380 1.00 92.25 126 GLU A O 1
ATOM 962 N N . ILE A 1 127 ? 27.592 33.398 -45.571 1.00 91.12 127 ILE A N 1
ATOM 963 C CA . ILE A 1 127 ? 28.346 32.196 -45.938 1.00 91.12 127 ILE A CA 1
ATOM 964 C C . ILE A 1 127 ? 29.781 32.624 -46.284 1.00 91.12 127 ILE A C 1
ATOM 966 O O . ILE A 1 127 ? 30.014 33.069 -47.414 1.00 91.12 127 ILE A O 1
ATOM 970 N N . PRO A 1 128 ? 30.759 32.522 -45.365 1.00 90.94 128 PRO A N 1
ATOM 971 C CA . PRO A 1 128 ? 32.168 32.647 -45.706 1.00 90.94 128 PRO A CA 1
ATOM 972 C C . PRO A 1 128 ? 32.656 31.328 -46.319 1.00 90.94 128 PRO A C 1
ATOM 974 O O . PRO A 1 128 ? 32.850 30.332 -45.624 1.00 90.94 128 PRO A O 1
ATOM 977 N N . ALA A 1 129 ? 32.856 31.315 -47.635 1.00 88.56 129 ALA A N 1
ATOM 978 C CA . ALA A 1 129 ? 33.266 30.127 -48.383 1.00 88.56 129 ALA A CA 1
ATOM 979 C C . ALA A 1 129 ? 34.378 30.442 -49.386 1.00 88.56 129 ALA A C 1
ATOM 981 O O . ALA A 1 129 ? 34.507 31.560 -49.876 1.00 88.56 129 ALA A O 1
ATOM 982 N N . PHE A 1 130 ? 35.164 29.435 -49.750 1.00 86.94 130 PHE A N 1
ATOM 983 C CA . PHE A 1 130 ? 36.071 29.467 -50.890 1.00 86.94 130 PHE A CA 1
ATOM 984 C C . PHE A 1 130 ? 35.354 28.952 -52.151 1.00 86.94 130 PHE A C 1
ATOM 986 O O . PHE A 1 130 ? 35.309 27.731 -52.352 1.00 86.94 130 PHE A O 1
ATOM 993 N N . PRO A 1 131 ? 34.835 29.830 -53.033 1.00 77.56 131 PRO A N 1
ATOM 994 C CA . PRO A 1 131 ? 34.412 29.423 -54.370 1.00 77.56 131 PRO A CA 1
ATOM 995 C C . PRO A 1 131 ? 35.615 28.932 -55.212 1.00 77.56 131 PRO A C 1
ATOM 997 O O . PRO A 1 131 ? 36.776 29.021 -54.768 1.00 77.56 131 PRO A O 1
ATOM 1000 N N . PRO A 1 132 ? 35.373 28.375 -56.413 1.00 74.81 132 PRO A N 1
ATOM 1001 C CA . PRO A 1 132 ? 36.423 27.990 -57.353 1.00 74.81 132 PRO A CA 1
ATOM 1002 C C . PRO A 1 132 ? 37.346 29.176 -57.660 1.00 74.81 132 PRO A C 1
ATOM 1004 O O . PRO A 1 132 ? 36.916 30.329 -57.627 1.00 74.81 132 PRO A O 1
ATOM 1007 N N . ASP A 1 133 ? 38.631 28.899 -57.884 1.00 73.75 133 ASP A N 1
ATOM 1008 C CA . ASP A 1 133 ? 39.685 29.861 -58.262 1.00 73.75 133 ASP A CA 1
ATOM 1009 C C . ASP A 1 133 ? 39.977 31.028 -57.287 1.00 73.75 133 ASP A C 1
ATOM 1011 O O . ASP A 1 133 ? 40.966 31.751 -57.448 1.00 73.75 133 ASP A O 1
ATOM 1015 N N . ALA A 1 134 ? 39.198 31.195 -56.213 1.00 75.50 134 ALA A N 1
ATOM 1016 C CA . ALA A 1 134 ? 39.462 32.192 -55.177 1.00 75.50 134 ALA A CA 1
ATOM 1017 C C . ALA A 1 134 ? 40.808 31.953 -54.457 1.00 75.50 134 ALA A C 1
ATOM 1019 O O . ALA A 1 134 ? 41.323 30.834 -54.414 1.00 75.50 134 ALA A O 1
ATOM 1020 N N . ARG A 1 135 ? 41.365 32.990 -53.819 1.00 75.25 135 ARG A N 1
ATOM 1021 C CA . ARG A 1 135 ? 42.554 32.875 -52.937 1.00 75.25 135 ARG A CA 1
ATOM 1022 C C . ARG A 1 135 ? 42.278 33.197 -51.465 1.00 75.25 135 ARG A C 1
ATOM 1024 O O . ARG A 1 135 ? 43.179 33.097 -50.642 1.00 75.25 135 ARG A O 1
ATOM 1031 N N . ARG A 1 136 ? 41.058 33.628 -51.150 1.00 80.00 136 ARG A N 1
ATOM 1032 C CA . ARG A 1 136 ? 40.546 34.002 -49.823 1.00 80.00 136 ARG A CA 1
ATOM 1033 C C . ARG A 1 136 ? 39.057 33.640 -49.781 1.00 80.00 136 ARG A C 1
ATOM 1035 O O . ARG A 1 136 ? 38.467 33.567 -50.865 1.00 80.00 136 ARG A O 1
ATOM 1042 N N . PRO A 1 137 ? 38.453 33.413 -48.605 1.00 83.44 137 PRO A N 1
ATOM 1043 C CA . PRO A 1 137 ? 37.025 33.157 -48.539 1.00 83.44 137 PRO A CA 1
ATOM 1044 C C . PRO A 1 137 ? 36.253 34.429 -48.914 1.00 83.44 137 PRO A C 1
ATOM 1046 O O . PRO A 1 137 ? 36.634 35.542 -48.545 1.00 83.44 137 PRO A O 1
ATOM 1049 N N . PHE A 1 138 ? 35.178 34.255 -49.673 1.00 85.94 138 PHE A N 1
ATOM 1050 C CA . PHE A 1 138 ? 34.198 35.284 -49.986 1.00 85.94 138 PHE A CA 1
ATOM 1051 C C . PHE A 1 138 ? 33.022 35.145 -49.023 1.00 85.94 138 PHE A C 1
ATOM 1053 O O . PHE A 1 138 ? 32.531 34.041 -48.803 1.00 85.94 138 PHE A O 1
ATOM 1060 N N . HIS A 1 139 ? 32.571 36.268 -48.470 1.00 88.50 139 HIS A N 1
ATOM 1061 C CA . HIS A 1 139 ? 31.370 36.338 -47.647 1.00 88.50 139 HIS A CA 1
ATOM 1062 C C . HIS A 1 139 ? 30.164 36.568 -48.563 1.00 88.50 139 HIS A C 1
ATOM 1064 O O . HIS A 1 139 ? 30.052 37.621 -49.193 1.00 88.50 139 HIS A O 1
ATOM 1070 N N . THR A 1 140 ? 29.289 35.569 -48.671 1.00 88.94 140 THR A N 1
ATOM 1071 C CA . THR A 1 140 ? 28.054 35.653 -49.461 1.00 88.94 140 THR A CA 1
ATOM 1072 C C . THR A 1 140 ? 26.878 35.927 -48.522 1.00 88.94 140 THR A C 1
ATOM 1074 O O . THR A 1 140 ? 26.603 35.074 -47.677 1.00 88.94 140 THR A O 1
ATOM 1077 N N . PRO A 1 141 ? 26.190 37.079 -48.623 1.00 88.69 141 PRO A N 1
ATOM 1078 C CA . PRO A 1 141 ? 25.023 37.364 -47.797 1.00 88.69 141 PRO A CA 1
ATOM 1079 C C . PRO A 1 141 ? 23.827 36.528 -48.261 1.00 88.69 141 PRO A C 1
ATOM 1081 O O . PRO A 1 141 ? 23.553 36.436 -49.460 1.00 88.69 141 PRO A O 1
ATOM 1084 N N . VAL A 1 142 ? 23.110 35.944 -47.306 1.00 88.50 142 VAL A N 1
ATOM 1085 C CA . VAL A 1 142 ? 21.880 35.169 -47.521 1.00 88.50 142 VAL A CA 1
ATOM 1086 C C . VAL A 1 142 ? 20.864 35.496 -46.426 1.00 88.50 142 VAL A C 1
ATOM 1088 O O . VAL A 1 142 ? 21.220 36.059 -45.393 1.00 88.50 142 VAL A O 1
ATOM 1091 N N . ARG A 1 143 ? 19.592 35.151 -46.624 1.00 85.75 143 ARG A N 1
ATOM 1092 C CA . ARG A 1 143 ? 18.526 35.431 -45.653 1.00 85.75 143 ARG A CA 1
ATOM 1093 C C . ARG A 1 143 ? 17.682 34.189 -45.424 1.00 85.75 143 ARG A C 1
ATOM 1095 O O . ARG A 1 143 ? 17.200 33.601 -46.395 1.00 85.75 143 ARG A O 1
ATOM 1102 N N . THR A 1 144 ? 17.509 33.784 -44.165 1.00 82.44 144 THR A N 1
ATOM 1103 C CA . THR A 1 144 ? 16.629 32.651 -43.844 1.00 82.44 144 THR A CA 1
ATOM 1104 C C . THR A 1 144 ? 15.199 32.969 -44.248 1.00 82.44 144 THR A C 1
ATOM 1106 O O . THR A 1 144 ? 14.742 34.110 -44.160 1.00 82.44 144 THR A O 1
ATOM 1109 N N . GLU A 1 145 ? 14.487 31.951 -44.707 1.00 72.50 145 GLU A N 1
ATOM 1110 C CA . GLU A 1 145 ? 13.058 32.062 -44.977 1.00 72.50 145 GLU A CA 1
ATOM 1111 C C . GLU A 1 145 ? 12.267 31.921 -43.666 1.00 72.50 145 GLU A C 1
ATOM 1113 O O . GLU A 1 145 ? 12.800 31.473 -42.646 1.00 72.50 145 GLU A O 1
ATOM 1118 N N . LYS A 1 146 ? 10.996 32.340 -43.655 1.00 59.56 146 LYS A N 1
ATOM 1119 C CA . LYS A 1 146 ? 10.169 32.308 -42.438 1.00 59.56 146 LYS A CA 1
ATOM 1120 C C . LYS A 1 146 ? 10.096 30.906 -41.825 1.00 59.56 146 LYS A C 1
ATOM 1122 O O . LYS A 1 146 ? 9.779 29.939 -42.512 1.00 59.56 146 LYS A O 1
ATOM 1127 N N . GLU A 1 147 ? 10.261 30.831 -40.505 1.00 50.66 147 GLU A N 1
ATOM 1128 C CA . GLU A 1 147 ? 9.971 29.622 -39.729 1.00 50.66 147 GLU A CA 1
ATOM 1129 C C . GLU A 1 147 ? 8.498 29.207 -39.887 1.00 50.66 147 GLU A C 1
ATOM 1131 O O . GLU A 1 147 ? 7.588 29.912 -39.447 1.00 50.66 147 GLU A O 1
ATOM 1136 N N . GLY A 1 148 ? 8.276 28.043 -40.502 1.00 43.28 148 GLY A N 1
ATOM 1137 C CA . GLY A 1 148 ? 6.953 27.439 -40.659 1.00 43.28 148 GLY A CA 1
ATOM 1138 C C . GLY A 1 148 ? 6.966 26.190 -41.543 1.00 43.28 148 GLY A C 1
ATOM 1139 O O . GLY A 1 148 ? 6.649 26.283 -42.718 1.00 43.28 148 GLY A O 1
ATOM 1140 N N . GLU A 1 149 ? 7.330 25.036 -40.972 1.00 43.56 149 GLU A N 1
ATOM 1141 C CA . GLU A 1 149 ? 7.071 23.670 -41.492 1.00 43.56 149 GLU A CA 1
ATOM 1142 C C . GLU A 1 149 ? 7.220 23.416 -43.014 1.00 43.56 149 GLU A C 1
ATOM 1144 O O . GLU A 1 149 ? 6.343 22.826 -43.651 1.00 43.56 149 GLU A O 1
ATOM 1149 N N . LEU A 1 150 ? 8.364 23.763 -43.613 1.00 43.62 150 LEU A N 1
ATOM 1150 C CA . LEU A 1 150 ? 8.623 23.505 -45.039 1.00 43.62 150 LEU A CA 1
ATOM 1151 C C . LEU A 1 150 ? 9.466 22.244 -45.302 1.00 43.62 150 LEU A C 1
ATOM 1153 O O . LEU A 1 150 ? 10.519 22.305 -45.924 1.00 43.62 150 LEU A O 1
ATOM 1157 N N . PHE A 1 151 ? 8.947 21.080 -44.899 1.00 46.66 151 PHE A N 1
ATOM 1158 C CA . PHE A 1 151 ? 9.162 19.846 -45.681 1.00 46.66 151 PHE A CA 1
ATOM 1159 C C . PHE A 1 151 ? 7.992 19.560 -46.637 1.00 46.66 151 PHE A C 1
ATOM 1161 O O . PHE A 1 151 ? 8.132 18.807 -47.595 1.00 46.66 151 PHE A O 1
ATOM 1168 N N . THR A 1 152 ? 6.833 20.188 -46.412 1.00 41.56 152 THR A N 1
ATOM 1169 C CA . THR A 1 152 ? 5.594 19.919 -47.159 1.00 41.56 152 THR A CA 1
ATOM 1170 C C . THR A 1 152 ? 5.508 20.652 -48.503 1.00 41.56 152 THR A C 1
ATOM 1172 O O . THR A 1 152 ? 4.856 20.155 -49.419 1.00 41.56 152 THR A O 1
ATOM 1175 N N . THR A 1 153 ? 6.187 21.794 -48.666 1.00 42.38 153 THR A N 1
ATOM 1176 C CA . THR A 1 153 ? 6.215 22.565 -49.928 1.00 42.38 153 THR A CA 1
ATOM 1177 C C . THR A 1 153 ? 7.386 22.219 -50.845 1.00 42.38 153 THR A C 1
ATOM 1179 O O . THR A 1 153 ? 7.300 22.464 -52.044 1.00 42.38 153 THR A O 1
ATOM 1182 N N . TRP A 1 154 ? 8.454 21.607 -50.322 1.00 48.62 154 TRP A N 1
ATOM 1183 C CA . TRP A 1 154 ? 9.634 21.195 -51.101 1.00 48.62 154 TRP A CA 1
ATOM 1184 C C . TRP A 1 154 ? 9.389 19.964 -51.993 1.00 48.62 154 TRP A C 1
ATOM 1186 O O . TRP A 1 154 ? 10.263 19.546 -52.745 1.00 48.62 154 TRP A O 1
ATOM 1196 N N . ASN A 1 155 ? 8.170 19.420 -51.993 1.00 42.88 155 ASN A N 1
ATOM 1197 C CA . ASN A 1 155 ? 7.750 18.289 -52.823 1.00 42.88 155 ASN A CA 1
ATOM 1198 C C . ASN A 1 155 ? 7.574 18.637 -54.327 1.00 42.88 155 ASN A C 1
ATOM 1200 O O . ASN A 1 155 ? 6.863 17.926 -55.036 1.00 42.88 155 ASN A O 1
ATOM 1204 N N . GLN A 1 156 ? 8.137 19.756 -54.816 1.00 48.66 156 GLN A N 1
ATOM 1205 C CA . GLN A 1 156 ? 7.968 20.233 -56.203 1.00 48.66 156 GLN A CA 1
ATOM 1206 C C . GLN A 1 156 ? 9.206 20.873 -56.876 1.00 48.66 156 GLN A C 1
ATOM 1208 O O . GLN A 1 156 ? 9.067 21.347 -58.003 1.00 48.66 156 GLN A O 1
ATOM 1213 N N . THR A 1 157 ? 10.409 20.862 -56.282 1.00 49.84 157 THR A N 1
ATOM 1214 C CA . THR A 1 157 ? 11.629 21.389 -56.944 1.00 49.84 157 THR A CA 1
ATOM 1215 C C . THR A 1 157 ? 12.899 20.569 -56.671 1.00 49.84 157 THR A C 1
ATOM 1217 O O . THR A 1 157 ? 13.193 20.221 -55.532 1.00 49.84 157 THR A O 1
ATOM 1220 N N . ASP A 1 158 ? 13.638 20.293 -57.753 1.00 54.31 158 ASP A N 1
ATOM 1221 C CA . ASP A 1 158 ? 15.035 19.853 -57.977 1.00 54.31 158 ASP A CA 1
ATOM 1222 C C . ASP A 1 158 ? 15.867 19.140 -56.879 1.00 54.31 158 ASP A C 1
ATOM 1224 O O . ASP A 1 158 ? 16.575 18.181 -57.191 1.00 54.31 158 ASP A O 1
ATOM 1228 N N . TYR A 1 159 ? 15.806 19.531 -55.604 1.00 59.69 159 TYR A N 1
ATOM 1229 C CA . TYR A 1 159 ? 16.654 18.980 -54.534 1.00 59.69 159 TYR A CA 1
ATOM 1230 C C . TYR A 1 159 ? 16.318 17.534 -54.144 1.00 59.69 159 TYR A C 1
ATOM 1232 O O . TYR A 1 159 ? 17.195 16.797 -53.699 1.00 59.69 159 TYR A O 1
ATOM 1240 N N . ALA A 1 160 ? 15.067 17.095 -54.320 1.00 59.50 160 ALA A N 1
ATOM 1241 C CA . ALA A 1 160 ? 14.664 15.726 -53.985 1.00 59.50 160 ALA A CA 1
ATOM 1242 C C . ALA A 1 160 ? 15.399 14.672 -54.837 1.00 59.50 160 ALA A C 1
ATOM 1244 O O . ALA A 1 160 ? 15.719 13.593 -54.340 1.00 59.50 160 ALA A O 1
ATOM 1245 N N . ALA A 1 161 ? 15.714 14.998 -56.097 1.00 61.22 161 ALA A N 1
ATOM 1246 C CA . ALA A 1 161 ? 16.519 14.144 -56.966 1.00 61.22 161 ALA A CA 1
ATOM 1247 C C . ALA A 1 161 ? 17.982 14.085 -56.494 1.00 61.22 161 ALA A C 1
ATOM 1249 O O . ALA A 1 161 ? 18.550 13.001 -56.408 1.00 61.22 161 ALA A O 1
ATOM 1250 N N . GLU A 1 162 ? 18.563 15.223 -56.105 1.00 62.56 162 GLU A N 1
ATOM 1251 C CA . GLU A 1 162 ? 19.931 15.286 -55.574 1.00 62.56 162 GLU A CA 1
ATOM 1252 C C . GLU A 1 162 ? 20.071 14.514 -54.247 1.00 62.56 162 GLU A C 1
ATOM 1254 O O . GLU A 1 162 ? 21.031 13.770 -54.062 1.00 62.56 162 GLU A O 1
ATOM 1259 N N . ILE A 1 163 ? 19.094 14.620 -53.339 1.00 62.00 163 ILE A N 1
ATOM 1260 C CA . ILE A 1 163 ? 19.067 13.845 -52.086 1.00 62.00 163 ILE A CA 1
ATOM 1261 C C . ILE A 1 163 ? 18.877 12.344 -52.371 1.00 62.00 163 ILE A C 1
ATOM 1263 O O . ILE A 1 163 ? 19.506 11.514 -51.713 1.00 62.00 163 ILE A O 1
ATOM 1267 N N . ALA A 1 164 ? 18.076 11.971 -53.376 1.00 56.91 164 ALA A N 1
ATOM 1268 C CA . ALA A 1 164 ? 17.936 10.578 -53.804 1.00 56.91 164 ALA A CA 1
ATOM 1269 C C . ALA A 1 164 ? 19.240 10.015 -54.408 1.00 56.91 164 ALA A C 1
ATOM 1271 O O . ALA A 1 164 ? 19.637 8.907 -54.053 1.00 56.91 164 ALA A O 1
ATOM 1272 N N . GLU A 1 165 ? 19.959 10.784 -55.234 1.00 59.06 165 GLU A N 1
ATOM 1273 C CA . GLU A 1 165 ? 21.299 10.423 -55.736 1.00 59.06 165 GLU A CA 1
ATOM 1274 C C . GLU A 1 165 ? 22.344 10.296 -54.610 1.00 59.06 165 GLU A C 1
ATOM 1276 O O . GLU A 1 165 ? 23.300 9.529 -54.728 1.00 59.06 165 GLU A O 1
ATOM 1281 N N . ARG A 1 166 ? 22.147 11.003 -53.489 1.00 59.53 166 ARG A N 1
ATOM 1282 C CA . ARG A 1 166 ? 22.937 10.874 -52.250 1.00 59.53 166 ARG A CA 1
ATOM 1283 C C . ARG A 1 166 ? 22.475 9.727 -51.333 1.00 59.53 166 ARG A C 1
ATOM 1285 O O . ARG A 1 166 ? 22.980 9.613 -50.219 1.00 59.53 166 ARG A O 1
ATOM 1292 N N . GLY A 1 167 ? 21.534 8.883 -51.762 1.00 53.47 167 GLY A N 1
ATOM 1293 C CA . GLY A 1 167 ? 21.025 7.760 -50.962 1.00 53.47 167 GLY A CA 1
ATOM 1294 C C . GLY A 1 167 ? 20.115 8.177 -49.799 1.00 53.47 167 GLY A C 1
ATOM 1295 O O . GLY A 1 167 ? 20.064 7.489 -48.784 1.00 53.47 167 GLY A O 1
ATOM 1296 N N . GLY A 1 168 ? 19.420 9.313 -49.915 1.00 55.16 168 GLY A N 1
ATOM 1297 C CA . GLY A 1 168 ? 18.545 9.843 -48.864 1.00 55.16 168 GLY A CA 1
ATOM 1298 C C . GLY A 1 168 ? 19.269 10.655 -47.785 1.00 55.16 168 GLY A C 1
ATOM 1299 O O . GLY A 1 168 ? 18.746 10.786 -46.680 1.00 55.16 168 GLY A O 1
ATOM 1300 N N . SER A 1 169 ? 20.463 11.180 -48.081 1.00 64.94 169 SER A N 1
ATOM 1301 C CA . SER A 1 169 ? 21.262 12.012 -47.171 1.00 64.94 169 SER A CA 1
ATOM 1302 C C . SER A 1 169 ? 21.358 13.465 -47.688 1.00 64.94 169 SER A C 1
ATOM 1304 O O . SER A 1 169 ? 21.735 13.654 -48.848 1.00 64.94 169 SER A O 1
ATOM 1306 N N . PRO A 1 170 ? 21.028 14.500 -46.881 1.00 66.00 170 PRO A N 1
ATOM 1307 C CA . PRO A 1 170 ? 20.464 14.420 -45.531 1.00 66.00 170 PRO A CA 1
ATOM 1308 C C . PRO A 1 170 ? 19.055 13.809 -45.496 1.00 66.00 170 PRO A C 1
ATOM 1310 O O . PRO A 1 170 ? 18.278 13.941 -46.440 1.00 66.00 170 PRO A O 1
ATOM 1313 N N . ALA A 1 171 ? 18.714 13.186 -44.370 1.00 63.47 171 ALA A N 1
ATOM 1314 C CA . ALA A 1 171 ? 17.431 12.538 -44.144 1.00 63.47 171 ALA A CA 1
ATOM 1315 C C . ALA A 1 171 ? 16.281 13.554 -44.114 1.00 63.47 171 ALA A C 1
ATOM 1317 O O . ALA A 1 171 ? 16.327 14.559 -43.398 1.00 63.47 171 ALA A O 1
ATOM 1318 N N . THR A 1 172 ? 15.194 13.238 -44.819 1.00 61.94 172 THR A N 1
ATOM 1319 C CA . THR A 1 172 ? 14.020 14.115 -44.988 1.00 61.94 172 THR A CA 1
ATOM 1320 C C . THR A 1 172 ? 13.193 14.337 -43.714 1.00 61.94 172 THR A C 1
ATOM 1322 O O . THR A 1 172 ? 12.174 15.017 -43.744 1.00 61.94 172 THR A O 1
ATOM 1325 N N . SER A 1 173 ? 13.601 13.749 -42.588 1.00 61.56 173 SER A N 1
ATOM 1326 C CA . SER A 1 173 ? 13.007 13.948 -41.263 1.00 61.56 173 SER A CA 1
ATOM 1327 C C . SER A 1 173 ? 13.733 15.002 -40.414 1.00 61.56 173 SER A C 1
ATOM 1329 O O . SER A 1 173 ? 13.269 15.326 -39.321 1.00 61.56 173 SER A O 1
ATOM 1331 N N . LEU A 1 174 ? 14.886 15.518 -40.860 1.00 64.12 174 LEU A N 1
ATOM 1332 C CA . LEU A 1 174 ? 15.651 16.526 -40.120 1.00 64.12 174 LEU A CA 1
ATOM 1333 C C . LEU A 1 174 ? 15.077 17.934 -40.297 1.00 64.12 174 LEU A C 1
ATOM 1335 O O . LEU A 1 174 ? 14.590 18.302 -41.360 1.00 64.12 174 LEU A O 1
ATOM 1339 N N . LYS A 1 175 ? 15.208 18.781 -39.272 1.00 69.31 175 LYS A N 1
ATOM 1340 C CA . LYS A 1 175 ? 14.826 20.199 -39.361 1.00 69.31 175 LYS A CA 1
ATOM 1341 C C . LYS A 1 175 ? 15.908 21.006 -40.084 1.00 69.31 175 LYS A C 1
ATOM 1343 O O . LYS A 1 175 ? 16.764 21.608 -39.442 1.00 69.31 175 LYS A O 1
ATOM 1348 N N . MET A 1 176 ? 15.877 21.011 -41.413 1.00 74.94 176 MET A N 1
ATOM 1349 C CA . MET A 1 176 ? 16.791 21.810 -42.240 1.00 74.94 176 MET A CA 1
ATOM 1350 C C . MET A 1 176 ? 16.429 23.304 -42.228 1.00 74.94 176 MET A C 1
ATOM 1352 O O . MET A 1 176 ? 15.293 23.682 -41.946 1.00 74.94 176 MET A O 1
ATOM 1356 N N . ILE A 1 177 ? 17.403 24.152 -42.558 1.00 78.69 177 ILE A N 1
ATOM 1357 C CA . ILE A 1 177 ? 17.234 25.596 -42.742 1.00 78.69 177 ILE A CA 1
ATOM 1358 C C . ILE A 1 177 ? 17.189 25.897 -44.237 1.00 78.69 177 ILE A C 1
ATOM 1360 O O . ILE A 1 177 ? 18.179 25.649 -44.925 1.00 78.69 177 ILE A O 1
ATOM 1364 N N . SER A 1 178 ? 16.080 26.466 -44.714 1.00 79.81 178 SER A N 1
ATOM 1365 C CA . SER A 1 178 ? 15.983 27.068 -46.049 1.00 79.81 178 SER A CA 1
ATOM 1366 C C . SER A 1 178 ? 16.389 28.541 -46.001 1.00 79.81 178 SER A C 1
ATOM 1368 O O . SER A 1 178 ? 16.079 29.258 -45.040 1.00 79.81 178 SER A O 1
ATOM 1370 N N . PHE A 1 179 ? 17.084 29.004 -47.034 1.00 79.06 179 PHE A N 1
ATOM 1371 C CA . PHE A 1 179 ? 17.456 30.404 -47.187 1.00 79.06 179 PHE A CA 1
ATOM 1372 C C . PHE A 1 179 ? 17.463 30.832 -48.657 1.00 79.06 179 PHE A C 1
ATOM 1374 O O . PHE A 1 179 ? 17.752 30.045 -49.561 1.00 79.06 179 PHE A O 1
ATOM 1381 N N . SER A 1 180 ? 17.210 32.121 -48.868 1.00 80.44 180 SER A N 1
ATOM 1382 C CA . SER A 1 180 ? 17.338 32.791 -50.162 1.00 80.44 180 SER A CA 1
ATOM 1383 C C . SER A 1 180 ? 18.703 33.478 -50.275 1.00 80.44 180 SER A C 1
ATOM 1385 O O . SER A 1 180 ? 19.210 34.070 -49.316 1.00 80.44 180 SER A O 1
ATOM 1387 N N . GLY A 1 181 ? 19.324 33.377 -51.447 1.00 76.44 181 GLY A N 1
ATOM 1388 C CA . GLY A 1 181 ? 20.643 33.923 -51.749 1.00 76.44 181 GLY A CA 1
ATOM 1389 C C . GLY A 1 181 ? 21.451 33.028 -52.691 1.00 76.44 181 GLY A C 1
ATOM 1390 O O . GLY A 1 181 ? 21.310 31.806 -52.698 1.00 76.44 181 GLY A O 1
ATOM 1391 N N . ARG A 1 182 ? 22.319 33.646 -53.501 1.00 77.94 182 ARG A N 1
ATOM 1392 C CA . ARG A 1 182 ? 23.039 32.968 -54.590 1.00 77.94 182 ARG A CA 1
ATOM 1393 C C . ARG A 1 182 ? 24.067 31.972 -54.050 1.00 77.94 182 ARG A C 1
ATOM 1395 O O . ARG A 1 182 ? 25.144 32.366 -53.603 1.00 77.94 182 ARG A O 1
ATOM 1402 N N . THR A 1 183 ? 23.768 30.683 -54.144 1.00 76.38 183 THR A N 1
ATOM 1403 C CA . THR A 1 183 ? 24.731 29.618 -53.840 1.00 76.38 183 THR A CA 1
ATOM 1404 C C . THR A 1 183 ? 25.491 29.210 -55.103 1.00 76.38 183 THR A C 1
ATOM 1406 O O . THR A 1 183 ? 24.960 29.256 -56.213 1.00 76.38 183 THR A O 1
ATOM 1409 N N . VAL A 1 184 ? 26.771 28.850 -54.961 1.00 75.81 184 VAL A N 1
ATOM 1410 C CA . VAL A 1 184 ? 27.616 28.422 -56.089 1.00 75.81 184 VAL A CA 1
ATOM 1411 C C . VAL A 1 184 ? 28.368 27.136 -55.768 1.00 75.81 184 VAL A C 1
ATOM 1413 O O . VAL A 1 184 ? 28.592 26.788 -54.605 1.00 75.81 184 VAL A O 1
ATOM 1416 N N . LYS A 1 185 ? 28.795 26.426 -56.819 1.00 74.00 185 LYS A N 1
ATOM 1417 C CA . LYS A 1 185 ? 29.578 25.190 -56.702 1.00 74.00 185 LYS A CA 1
ATOM 1418 C C . LYS A 1 185 ? 30.774 25.392 -55.767 1.00 74.00 185 LYS A C 1
ATOM 1420 O O . LYS A 1 185 ? 31.525 26.349 -55.914 1.00 74.00 185 LYS A O 1
ATOM 1425 N N . GLY A 1 186 ? 30.962 24.463 -54.834 1.00 73.69 186 GLY A N 1
ATOM 1426 C CA . GLY A 1 186 ? 32.006 24.521 -53.811 1.00 73.69 186 GLY A CA 1
ATOM 1427 C C . GLY A 1 186 ? 31.523 25.040 -52.455 1.00 73.69 186 GLY A C 1
ATOM 1428 O O . GLY A 1 186 ? 32.185 24.752 -51.466 1.00 73.69 186 GLY A O 1
ATOM 1429 N N . HIS A 1 187 ? 30.371 25.719 -52.363 1.00 86.31 187 HIS A N 1
ATOM 1430 C CA . HIS A 1 187 ? 29.800 26.174 -51.083 1.00 86.31 187 HIS A CA 1
ATOM 1431 C C . HIS A 1 187 ? 29.426 25.037 -50.108 1.00 86.31 187 HIS A C 1
ATOM 1433 O O . HIS A 1 187 ? 29.288 25.297 -48.914 1.00 86.31 187 HIS A O 1
ATOM 1439 N N . SER A 1 188 ? 29.288 23.791 -50.573 1.00 88.94 188 SER A N 1
ATOM 1440 C CA . SER A 1 188 ? 29.038 22.634 -49.705 1.00 88.94 188 SER A CA 1
ATOM 1441 C C . SER A 1 188 ? 30.103 22.515 -48.605 1.00 88.94 188 SER A C 1
ATOM 1443 O O . SER A 1 188 ? 31.302 22.588 -48.882 1.00 88.94 188 SER A O 1
ATOM 1445 N N . GLY A 1 189 ? 29.667 22.345 -47.357 1.00 91.56 189 GLY A N 1
ATOM 1446 C CA . GLY A 1 189 ? 30.521 22.298 -46.169 1.00 91.56 189 GLY A CA 1
ATOM 1447 C C . GLY A 1 189 ? 30.967 23.654 -45.618 1.00 91.56 189 GLY A C 1
ATOM 1448 O O . GLY A 1 189 ? 31.699 23.681 -44.633 1.00 91.56 189 GLY A O 1
ATOM 1449 N N . ALA A 1 190 ? 30.530 24.778 -46.192 1.00 93.12 190 ALA A N 1
ATOM 1450 C CA . ALA A 1 190 ? 30.737 26.096 -45.588 1.00 93.12 190 ALA A CA 1
ATOM 1451 C C . ALA A 1 190 ? 29.828 26.310 -44.355 1.00 93.12 190 ALA A C 1
ATOM 1453 O O . ALA A 1 190 ? 28.734 25.735 -44.295 1.00 93.12 190 ALA A O 1
ATOM 1454 N N . PRO A 1 191 ? 30.235 27.144 -43.381 1.00 94.12 191 PRO A N 1
ATOM 1455 C CA . PRO A 1 191 ? 29.361 27.545 -42.288 1.00 94.12 191 PRO A CA 1
ATOM 1456 C C . PRO A 1 191 ? 28.344 28.589 -42.763 1.00 94.12 191 PRO A C 1
ATOM 1458 O O . PRO A 1 191 ? 28.634 29.398 -43.646 1.00 94.12 191 PRO A O 1
ATOM 1461 N N . LEU A 1 192 ? 27.179 28.621 -42.122 1.00 92.12 192 LEU A N 1
ATOM 1462 C CA . LEU A 1 192 ? 26.305 29.794 -42.097 1.00 92.12 192 LEU A CA 1
ATOM 1463 C C . LEU A 1 192 ? 26.546 30.532 -40.778 1.00 92.12 192 LEU A C 1
ATOM 1465 O O . LEU A 1 192 ? 26.423 29.918 -39.716 1.00 92.12 192 LEU A O 1
ATOM 1469 N N . LEU A 1 193 ? 26.877 31.821 -40.842 1.00 93.00 193 LEU A N 1
ATOM 1470 C CA . LEU A 1 193 ? 27.146 32.666 -39.678 1.00 93.00 193 LEU A CA 1
ATOM 1471 C C . LEU A 1 193 ? 26.017 33.669 -39.416 1.00 93.00 193 LEU A C 1
ATOM 1473 O O . LEU A 1 193 ? 25.490 34.264 -40.356 1.00 93.00 193 LEU A O 1
ATOM 1477 N N . ASP A 1 194 ? 25.686 33.887 -38.140 1.00 90.56 194 ASP A N 1
ATOM 1478 C CA . ASP A 1 194 ? 24.820 34.987 -37.701 1.00 90.56 194 ASP A CA 1
ATOM 1479 C C . ASP A 1 194 ? 25.542 36.350 -37.746 1.00 90.56 194 ASP A C 1
ATOM 1481 O O . ASP A 1 194 ? 26.755 36.445 -37.951 1.00 90.56 194 ASP A O 1
ATOM 1485 N N . ASN A 1 195 ? 24.803 37.434 -37.496 1.00 87.62 195 ASN A N 1
ATOM 1486 C CA . ASN A 1 195 ? 25.345 38.799 -37.482 1.00 87.62 195 ASN A CA 1
ATOM 1487 C C . ASN A 1 195 ? 26.337 39.109 -36.336 1.00 87.62 195 ASN A C 1
ATOM 1489 O O . ASN A 1 195 ? 26.798 40.247 -36.218 1.00 87.62 195 ASN A O 1
ATOM 1493 N N . LYS A 1 196 ? 26.664 38.126 -35.490 1.00 87.88 196 LYS A N 1
ATOM 1494 C CA . LYS A 1 196 ? 27.707 38.189 -34.455 1.00 87.88 196 LYS A CA 1
ATOM 1495 C C . LYS A 1 196 ? 28.914 37.311 -34.800 1.00 87.88 196 LYS A C 1
ATOM 1497 O O . LYS A 1 196 ? 29.919 37.381 -34.098 1.00 87.88 196 LYS A O 1
ATOM 1502 N N . GLY A 1 197 ? 28.839 36.528 -35.879 1.00 87.44 197 GLY A N 1
ATOM 1503 C CA . GLY A 1 197 ? 29.874 35.589 -36.303 1.00 87.44 197 GLY A CA 1
ATOM 1504 C C . GLY A 1 197 ? 29.769 34.202 -35.664 1.00 87.44 197 GLY A C 1
ATOM 1505 O O . GLY A 1 197 ? 30.717 33.427 -35.777 1.00 87.44 197 GLY A O 1
ATOM 1506 N N . HIS A 1 198 ? 28.656 33.866 -35.004 1.00 92.12 198 HIS A N 1
ATOM 1507 C CA . HIS A 1 198 ? 28.411 32.507 -34.514 1.00 92.12 198 HIS A CA 1
ATOM 1508 C C . HIS A 1 198 ? 27.942 31.611 -35.658 1.00 92.12 198 HIS A C 1
ATOM 1510 O O . HIS A 1 198 ? 27.153 32.047 -36.496 1.00 92.12 198 HIS A O 1
ATOM 1516 N N . VAL A 1 199 ? 28.357 30.346 -35.673 1.00 93.38 199 VAL A N 1
ATOM 1517 C CA . VAL A 1 199 ? 27.888 29.388 -36.677 1.00 93.38 199 VAL A CA 1
ATOM 1518 C C . VAL A 1 199 ? 26.549 28.780 -36.276 1.00 93.38 199 VAL A C 1
ATOM 1520 O O . VAL A 1 199 ? 26.380 28.303 -35.158 1.00 93.38 199 VAL A O 1
ATOM 1523 N N . VAL A 1 200 ? 25.599 28.773 -37.210 1.00 91.31 200 VAL A N 1
ATOM 1524 C CA . VAL A 1 200 ? 24.234 28.280 -36.976 1.00 91.31 200 VAL A CA 1
ATOM 1525 C C . VAL A 1 200 ? 23.885 27.015 -37.763 1.00 91.31 200 VAL A C 1
ATOM 1527 O O . VAL A 1 200 ? 23.020 26.243 -37.345 1.00 91.31 200 VAL A O 1
ATOM 1530 N N . ALA A 1 201 ? 24.565 26.765 -38.885 1.00 91.12 201 ALA A N 1
ATOM 1531 C CA . ALA A 1 201 ? 24.336 25.595 -39.731 1.00 91.12 201 ALA A CA 1
ATOM 1532 C C . ALA A 1 201 ? 25.538 25.269 -40.637 1.00 91.12 201 ALA A C 1
ATOM 1534 O O . ALA A 1 201 ? 26.406 26.114 -40.865 1.00 91.12 201 ALA A O 1
ATOM 1535 N N . VAL A 1 202 ? 25.553 24.047 -41.175 1.00 92.94 202 VAL A N 1
ATOM 1536 C CA . VAL A 1 202 ? 26.481 23.555 -42.207 1.00 92.94 202 VAL A CA 1
ATOM 1537 C C . VAL A 1 202 ? 25.749 23.519 -43.549 1.00 92.94 202 VAL A C 1
ATOM 1539 O O . VAL A 1 202 ? 24.690 22.900 -43.668 1.00 92.94 202 VAL A O 1
ATOM 1542 N N . LEU A 1 203 ? 26.305 24.166 -44.571 1.00 90.62 203 LEU A N 1
ATOM 1543 C CA . LEU A 1 203 ? 25.706 24.258 -45.902 1.00 90.62 203 LEU A CA 1
ATOM 1544 C C . LEU A 1 203 ? 25.795 22.931 -46.668 1.00 90.62 203 LEU A C 1
ATOM 1546 O O . LEU A 1 203 ? 26.895 22.453 -46.938 1.00 90.62 203 LEU A O 1
ATOM 1550 N N . GLN A 1 204 ? 24.655 22.362 -47.072 1.00 84.88 204 GLN A N 1
ATOM 1551 C CA . GLN A 1 204 ? 24.603 21.060 -47.753 1.00 84.88 204 GLN A CA 1
ATOM 1552 C C . GLN A 1 204 ? 24.730 21.117 -49.278 1.00 84.88 204 GLN A C 1
ATOM 1554 O O . GLN A 1 204 ? 24.967 20.095 -49.932 1.00 84.88 204 GLN A O 1
ATOM 1559 N N . GLY A 1 205 ? 24.628 22.312 -49.854 1.00 71.19 205 GLY A N 1
ATOM 1560 C CA . GLY A 1 205 ? 24.914 22.550 -51.258 1.00 71.19 205 GLY A CA 1
ATOM 1561 C C . GLY A 1 205 ? 24.105 23.693 -51.847 1.00 71.19 205 GLY A C 1
ATOM 1562 O O . GLY A 1 205 ? 23.400 24.428 -51.157 1.00 71.19 205 GLY A O 1
ATOM 1563 N N . GLY A 1 206 ? 24.240 23.812 -53.158 1.00 55.34 206 GLY A N 1
ATOM 1564 C CA . GLY A 1 206 ? 23.460 24.682 -54.016 1.00 55.34 206 GLY A CA 1
ATOM 1565 C C . GLY A 1 206 ? 23.495 24.104 -55.421 1.00 55.34 206 GLY A C 1
ATOM 1566 O O . GLY A 1 206 ? 24.563 23.675 -55.872 1.00 55.34 206 GLY A O 1
ATOM 1567 N N . LEU A 1 207 ? 22.348 24.091 -56.104 1.00 43.50 207 LEU A N 1
ATOM 1568 C CA . LEU A 1 207 ? 22.290 23.749 -57.527 1.00 43.50 207 LEU A CA 1
ATOM 1569 C C . LEU A 1 207 ? 23.147 24.756 -58.321 1.00 43.50 207 LEU A C 1
ATOM 1571 O O . LEU A 1 207 ? 23.598 25.777 -57.792 1.00 43.50 207 LEU A O 1
ATOM 1575 N N . ALA A 1 208 ? 23.387 24.478 -59.602 1.00 52.28 208 ALA A N 1
ATOM 1576 C CA . ALA A 1 208 ? 24.135 25.380 -60.476 1.00 52.28 208 ALA A CA 1
ATOM 1577 C C . ALA A 1 208 ? 23.529 26.803 -60.466 1.00 52.28 208 ALA A C 1
ATOM 1579 O O . ALA A 1 208 ? 22.469 27.024 -61.038 1.00 52.28 208 ALA A O 1
ATOM 1580 N N . GLU A 1 209 ? 24.211 27.739 -59.793 1.00 55.22 209 GLU A N 1
ATOM 1581 C CA . GLU A 1 209 ? 23.738 29.102 -59.489 1.00 55.22 209 GLU A CA 1
ATOM 1582 C C . GLU A 1 209 ? 22.291 29.184 -58.960 1.00 55.22 209 GLU A C 1
ATOM 1584 O O . GLU A 1 209 ? 21.475 29.958 -59.459 1.00 55.22 209 GLU A O 1
ATOM 1589 N N . ALA A 1 210 ? 21.967 28.410 -57.921 1.00 59.62 210 ALA A N 1
ATOM 1590 C CA . ALA A 1 210 ? 20.651 28.477 -57.290 1.00 59.62 210 ALA A CA 1
ATOM 1591 C C . ALA A 1 210 ? 20.425 29.796 -56.525 1.00 59.62 210 ALA A C 1
ATOM 1593 O O . ALA A 1 210 ? 21.282 30.238 -55.753 1.00 59.62 210 ALA A O 1
ATOM 1594 N N . GLU A 1 211 ? 19.228 30.375 -56.667 1.00 65.12 211 GLU A N 1
ATOM 1595 C CA . GLU A 1 211 ? 18.755 31.501 -55.839 1.00 65.12 211 GLU A CA 1
ATOM 1596 C C . GLU A 1 211 ? 18.369 31.087 -54.407 1.00 65.12 211 GLU A C 1
ATOM 1598 O O . GLU A 1 211 ? 18.156 31.952 -53.561 1.00 65.12 211 GLU A O 1
ATOM 1603 N N . HIS A 1 212 ? 18.294 29.782 -54.132 1.00 70.06 212 HIS A N 1
ATOM 1604 C CA . HIS A 1 212 ? 17.907 29.208 -52.843 1.00 70.06 212 HIS A CA 1
ATOM 1605 C C . HIS A 1 212 ? 18.908 28.118 -52.428 1.00 70.06 212 HIS A C 1
ATOM 1607 O O . HIS A 1 212 ? 19.592 27.523 -53.269 1.00 70.06 212 HIS A O 1
ATOM 1613 N N . GLY A 1 213 ? 19.011 27.847 -51.130 1.00 77.62 213 GLY A N 1
ATOM 1614 C CA . GLY A 1 213 ? 19.893 26.814 -50.589 1.00 77.62 213 GLY A CA 1
ATOM 1615 C C . GLY A 1 213 ? 19.382 26.242 -49.273 1.00 77.62 213 GLY A C 1
ATOM 1616 O O . GLY A 1 213 ? 18.500 26.816 -48.633 1.00 77.62 213 GLY A O 1
ATOM 1617 N N . PHE A 1 214 ? 19.949 25.102 -48.870 1.00 81.19 214 PHE A N 1
ATOM 1618 C CA . PHE A 1 214 ? 19.605 24.439 -47.613 1.00 81.19 214 PHE A CA 1
ATOM 1619 C C . PHE A 1 214 ? 20.836 24.083 -46.782 1.00 81.19 214 PHE A C 1
ATOM 1621 O O . PHE A 1 214 ? 21.894 23.709 -47.296 1.00 81.19 214 PHE A O 1
ATOM 1628 N N . ALA A 1 215 ? 20.687 24.194 -45.467 1.00 86.00 215 ALA A N 1
ATOM 1629 C CA . ALA A 1 215 ? 21.729 23.895 -44.496 1.00 86.00 215 ALA A CA 1
ATOM 1630 C C . ALA A 1 215 ? 21.181 23.037 -43.347 1.00 86.00 215 ALA A C 1
ATOM 1632 O O . ALA A 1 215 ? 20.015 23.149 -42.967 1.00 86.00 215 ALA A O 1
ATOM 1633 N N . VAL A 1 216 ? 22.030 22.187 -42.776 1.00 86.81 216 VAL A N 1
ATOM 1634 C CA . VAL A 1 216 ? 21.697 21.362 -41.606 1.00 86.81 216 VAL A CA 1
ATOM 1635 C C . VAL A 1 216 ? 22.159 22.078 -40.341 1.00 86.81 216 VAL A C 1
ATOM 1637 O O . VAL A 1 216 ? 23.266 22.615 -40.303 1.00 86.81 216 VAL A O 1
ATOM 1640 N N . GLN A 1 217 ? 21.303 22.124 -39.317 1.00 87.25 217 GLN A N 1
ATOM 1641 C CA . GLN A 1 217 ? 21.569 22.873 -38.085 1.00 87.25 217 GLN A CA 1
ATOM 1642 C C . GLN A 1 217 ? 22.836 22.386 -37.383 1.00 87.25 217 GLN A C 1
ATOM 1644 O O . GLN A 1 217 ? 23.110 21.188 -37.325 1.00 87.25 217 GLN A O 1
ATOM 1649 N N . ILE A 1 218 ? 23.585 23.322 -36.795 1.00 88.56 218 ILE A N 1
ATOM 1650 C CA . ILE A 1 218 ? 24.857 23.011 -36.131 1.00 88.56 218 ILE A CA 1
ATOM 1651 C C . ILE A 1 218 ? 24.692 22.066 -34.925 1.00 88.56 218 ILE A C 1
ATOM 1653 O O . ILE A 1 218 ? 25.626 21.354 -34.567 1.00 88.56 218 ILE A O 1
ATOM 1657 N N . SER A 1 219 ? 23.489 21.996 -34.347 1.00 82.00 219 SER A N 1
ATOM 1658 C CA . SER A 1 219 ? 23.116 21.060 -33.279 1.00 82.00 219 SER A CA 1
ATOM 1659 C C . SER A 1 219 ? 23.224 19.584 -33.676 1.00 82.00 219 SER A C 1
ATOM 1661 O O . SER A 1 219 ? 23.436 18.740 -32.812 1.00 82.00 219 SER A O 1
ATOM 1663 N N . GLU A 1 220 ? 23.135 19.236 -34.966 1.00 80.81 220 GLU A N 1
ATOM 1664 C CA . GLU A 1 220 ? 23.262 17.835 -35.410 1.00 80.81 220 GLU A CA 1
ATOM 1665 C C . GLU A 1 220 ? 24.693 17.275 -35.259 1.00 80.81 220 GLU A C 1
ATOM 1667 O O . GLU A 1 220 ? 24.905 16.067 -35.411 1.00 80.81 220 GLU A O 1
ATOM 1672 N N . LEU A 1 221 ? 25.668 18.122 -34.892 1.00 76.31 221 LEU A N 1
ATOM 1673 C CA . LEU A 1 221 ? 26.996 17.690 -34.449 1.00 76.31 221 LEU A CA 1
ATOM 1674 C C . LEU A 1 221 ? 26.964 16.944 -33.103 1.00 76.31 221 LEU A C 1
ATOM 1676 O O . LEU A 1 221 ? 27.810 16.087 -32.870 1.00 76.31 221 LEU A O 1
ATOM 1680 N N . GLU A 1 222 ? 25.975 17.191 -32.238 1.00 68.25 222 GLU A N 1
ATOM 1681 C CA . GLU A 1 222 ? 25.827 16.472 -30.958 1.00 68.25 222 GLU A CA 1
ATOM 1682 C C . GLU A 1 222 ? 25.452 14.989 -31.147 1.00 68.25 222 GLU A C 1
ATOM 1684 O O . GLU A 1 222 ? 25.525 14.198 -30.208 1.00 68.25 222 GLU A O 1
ATOM 1689 N N . ARG A 1 223 ? 25.065 14.598 -32.371 1.00 58.97 223 ARG A N 1
ATOM 1690 C CA . ARG A 1 223 ? 24.658 13.235 -32.754 1.00 58.97 223 ARG A CA 1
ATOM 1691 C C . ARG A 1 223 ? 25.700 12.522 -33.628 1.00 58.97 223 ARG A C 1
ATOM 1693 O O . ARG A 1 223 ? 25.388 11.506 -34.247 1.00 58.97 223 ARG A O 1
ATOM 1700 N N . LEU A 1 224 ? 26.923 13.054 -33.706 1.00 60.47 224 LEU A N 1
ATOM 1701 C CA . LEU A 1 224 ? 28.056 12.392 -34.357 1.00 60.47 224 LEU A CA 1
ATOM 1702 C C . LEU A 1 224 ? 28.411 11.082 -33.642 1.00 60.47 224 LEU A C 1
ATOM 1704 O O . LEU A 1 224 ? 28.464 11.025 -32.414 1.00 60.47 224 LEU A O 1
ATOM 1708 N N . VAL A 1 225 ? 28.710 10.040 -34.418 1.00 48.38 225 VAL A N 1
ATOM 1709 C CA . VAL A 1 225 ? 29.174 8.748 -33.897 1.00 48.38 225 VAL A CA 1
ATOM 1710 C C . VAL A 1 225 ? 30.692 8.645 -34.078 1.00 48.38 225 VAL A C 1
ATOM 1712 O O . VAL A 1 225 ? 31.214 8.913 -35.164 1.00 48.38 225 VAL A O 1
ATOM 1715 N N . GLU A 1 226 ? 31.409 8.274 -33.010 1.00 46.03 226 GLU A N 1
ATOM 1716 C CA . GLU A 1 226 ? 32.848 7.975 -33.064 1.00 46.03 226 GLU A CA 1
ATOM 1717 C C . GLU A 1 226 ? 33.131 6.655 -33.785 1.00 46.03 226 GLU A C 1
ATOM 1719 O O . GLU A 1 226 ? 32.340 5.713 -33.730 1.00 46.03 226 GLU A O 1
ATOM 1724 N N . PHE A 1 227 ? 34.277 6.586 -34.466 1.00 46.66 227 PHE A N 1
ATOM 1725 C CA . PHE A 1 227 ? 34.553 5.528 -35.429 1.00 46.66 227 PHE A CA 1
ATOM 1726 C C . PHE A 1 227 ? 35.950 4.925 -35.266 1.00 46.66 227 PHE A C 1
ATOM 1728 O O . PHE A 1 227 ? 36.953 5.640 -35.276 1.00 46.66 227 PHE A O 1
ATOM 1735 N N . ASP A 1 228 ? 36.033 3.593 -35.193 1.00 40.69 228 ASP A N 1
ATOM 1736 C CA . ASP A 1 228 ? 37.312 2.883 -35.257 1.00 40.69 228 ASP A CA 1
ATOM 1737 C C . ASP A 1 228 ? 37.709 2.599 -36.716 1.00 40.69 228 ASP A C 1
ATOM 1739 O O . ASP A 1 228 ? 37.262 1.647 -37.363 1.00 40.69 228 ASP A O 1
ATOM 1743 N N . LEU A 1 229 ? 38.614 3.434 -37.229 1.00 43.38 229 LEU A N 1
ATOM 1744 C CA . LEU A 1 229 ? 39.186 3.322 -38.572 1.00 43.38 229 LEU A CA 1
ATOM 1745 C C . LEU A 1 229 ? 39.999 2.031 -38.801 1.00 43.38 229 LEU A C 1
ATOM 1747 O O . LEU A 1 229 ? 40.278 1.697 -39.957 1.00 43.38 229 LEU A O 1
ATOM 1751 N N . SER A 1 230 ? 40.374 1.287 -37.751 1.00 41.66 230 SER A N 1
ATOM 1752 C CA . SER A 1 230 ? 41.140 0.037 -37.873 1.00 41.66 230 SER A CA 1
ATOM 1753 C C . SER A 1 230 ? 40.373 -1.052 -38.636 1.00 41.66 230 SER A C 1
ATOM 1755 O O . SER A 1 230 ? 40.971 -1.838 -39.376 1.00 41.66 230 SER A O 1
ATOM 1757 N N . VAL A 1 231 ? 39.038 -1.047 -38.545 1.00 42.47 231 VAL A N 1
ATOM 1758 C CA . VAL A 1 231 ? 38.152 -1.961 -39.281 1.00 42.47 231 VAL A CA 1
ATOM 1759 C C . VAL A 1 231 ? 38.164 -1.665 -40.789 1.00 42.47 231 VAL A C 1
ATOM 1761 O O . VAL A 1 231 ? 38.058 -2.585 -41.600 1.00 42.47 231 VAL A O 1
ATOM 1764 N N . PHE A 1 232 ? 38.365 -0.402 -41.174 1.00 46.44 232 PHE A N 1
ATOM 1765 C CA . PHE A 1 232 ? 38.189 0.084 -42.547 1.00 46.44 232 PHE A CA 1
ATOM 1766 C C . PHE A 1 232 ? 39.455 0.026 -43.399 1.00 46.44 232 PHE A C 1
ATOM 1768 O O . PHE A 1 232 ? 39.355 -0.054 -44.625 1.00 46.44 232 PHE A O 1
ATOM 1775 N N . ALA A 1 233 ? 40.639 -0.012 -42.780 1.00 39.78 233 ALA A N 1
ATOM 1776 C CA . ALA A 1 233 ? 41.908 -0.140 -43.498 1.00 39.78 233 ALA A CA 1
ATOM 1777 C C . ALA A 1 233 ? 41.924 -1.362 -44.443 1.00 39.78 233 ALA A C 1
ATOM 1779 O O . ALA A 1 233 ? 42.272 -1.224 -45.613 1.00 39.78 233 ALA A O 1
ATOM 1780 N N . GLY A 1 234 ? 41.447 -2.526 -43.980 1.00 41.19 234 GLY A N 1
ATOM 1781 C CA . GLY A 1 234 ? 41.389 -3.756 -44.786 1.00 41.19 234 GLY A CA 1
ATOM 1782 C C . GLY A 1 234 ? 40.259 -3.819 -45.827 1.00 41.19 234 GLY A C 1
ATOM 1783 O O . GLY A 1 234 ? 40.306 -4.660 -46.723 1.00 41.19 234 GLY A O 1
ATOM 1784 N N . ILE A 1 235 ? 39.253 -2.942 -45.732 1.00 38.97 235 ILE A N 1
ATOM 1785 C CA . ILE A 1 235 ? 38.161 -2.823 -46.718 1.00 38.97 235 ILE A CA 1
ATOM 1786 C C . ILE A 1 235 ? 38.590 -1.881 -47.856 1.00 38.97 235 ILE A C 1
ATOM 1788 O O . ILE A 1 235 ? 38.300 -2.129 -49.028 1.00 38.97 235 ILE A O 1
ATOM 1792 N N . ARG A 1 236 ? 39.352 -0.830 -47.522 1.00 38.88 236 ARG A N 1
ATOM 1793 C CA . ARG A 1 236 ? 39.854 0.177 -48.467 1.00 38.88 236 ARG A CA 1
ATOM 1794 C C . ARG A 1 236 ? 40.766 -0.416 -49.544 1.00 38.88 236 ARG A C 1
ATOM 1796 O O . ARG A 1 236 ? 40.642 -0.047 -50.710 1.00 38.88 236 ARG A O 1
ATOM 1803 N N . ASP A 1 237 ? 41.608 -1.382 -49.181 1.00 42.62 237 ASP A N 1
ATOM 1804 C CA . ASP A 1 237 ? 42.520 -2.067 -50.112 1.00 42.62 237 ASP A CA 1
ATOM 1805 C C . ASP A 1 237 ? 41.789 -2.938 -51.159 1.00 42.62 237 ASP A C 1
ATOM 1807 O O . ASP A 1 237 ? 42.395 -3.371 -52.139 1.00 42.62 237 ASP A O 1
ATOM 1811 N N . LYS A 1 238 ? 40.475 -3.166 -50.996 1.00 37.72 238 LYS A N 1
ATOM 1812 C CA . LYS A 1 238 ? 39.616 -3.890 -51.952 1.00 37.72 238 LYS A CA 1
ATOM 1813 C C . LYS A 1 238 ? 38.794 -2.976 -52.872 1.00 37.72 238 LYS A C 1
ATOM 1815 O O . LYS A 1 238 ? 38.001 -3.477 -53.664 1.00 37.72 238 LYS A O 1
ATOM 1820 N N . GLY A 1 239 ? 38.972 -1.653 -52.796 1.00 36.69 239 GLY A N 1
ATOM 1821 C CA . GLY A 1 239 ? 38.343 -0.697 -53.719 1.00 36.69 239 GLY A CA 1
ATOM 1822 C C . GLY A 1 239 ? 36.847 -0.436 -53.494 1.00 36.69 239 GLY A C 1
ATOM 1823 O O . GLY A 1 239 ? 36.184 0.086 -54.389 1.00 36.69 239 GLY A O 1
ATOM 1824 N N . VAL A 1 240 ? 36.307 -0.782 -52.321 1.00 41.69 240 VAL A N 1
ATOM 1825 C CA . VAL A 1 240 ? 34.907 -0.508 -51.953 1.00 41.69 240 VAL A CA 1
ATOM 1826 C C . VAL A 1 240 ? 34.721 0.993 -51.703 1.00 41.69 240 VAL A C 1
ATOM 1828 O O . VAL A 1 240 ? 35.501 1.611 -50.977 1.00 41.69 240 VAL A O 1
ATOM 1831 N N . SER A 1 241 ? 33.700 1.594 -52.316 1.00 43.28 241 SER A N 1
ATOM 1832 C CA . SER A 1 241 ? 33.437 3.032 -52.207 1.00 43.28 241 SER A CA 1
ATOM 1833 C C . SER A 1 241 ? 32.591 3.371 -50.972 1.00 43.28 241 SER A C 1
ATOM 1835 O O . SER A 1 241 ? 31.833 2.537 -50.485 1.00 43.28 241 SER A O 1
ATOM 1837 N N . LEU A 1 242 ? 32.674 4.617 -50.490 1.00 42.19 242 LEU A N 1
ATOM 1838 C CA . LEU A 1 242 ? 31.879 5.107 -49.350 1.00 42.19 242 LEU A CA 1
ATOM 1839 C C . LEU A 1 242 ? 30.356 5.002 -49.570 1.00 42.19 242 LEU A C 1
ATOM 1841 O O . LEU A 1 242 ? 29.628 4.835 -48.601 1.00 42.19 242 LEU A O 1
ATOM 1845 N N . PHE A 1 243 ? 29.880 5.023 -50.819 1.00 39.72 243 PHE A N 1
ATOM 1846 C CA . PHE A 1 243 ? 28.476 4.735 -51.150 1.00 39.72 243 PHE A CA 1
ATOM 1847 C C . PHE A 1 243 ? 28.112 3.248 -51.010 1.00 39.72 243 PHE A C 1
ATOM 1849 O O . PHE A 1 243 ? 27.053 2.933 -50.484 1.00 39.72 243 PHE A O 1
ATOM 1856 N N . ALA A 1 244 ? 29.008 2.320 -51.356 1.00 40.84 244 ALA A N 1
ATOM 1857 C CA . ALA A 1 244 ? 28.793 0.894 -51.086 1.00 40.84 244 ALA A CA 1
ATOM 1858 C C . ALA A 1 244 ? 28.848 0.552 -49.577 1.00 40.84 244 ALA A C 1
ATOM 1860 O O . ALA A 1 244 ? 28.411 -0.524 -49.171 1.00 40.84 244 ALA A O 1
ATOM 1861 N N . LEU A 1 245 ? 29.352 1.468 -48.733 1.00 43.66 245 LEU A N 1
ATOM 1862 C CA . LEU A 1 245 ? 29.182 1.400 -47.275 1.00 43.66 245 LEU A CA 1
ATOM 1863 C C . LEU A 1 245 ? 27.774 1.856 -46.826 1.00 43.66 245 LEU A C 1
ATOM 1865 O O . LEU A 1 245 ? 27.346 1.480 -45.742 1.00 43.66 245 LEU A O 1
ATOM 1869 N N . ALA A 1 246 ? 27.046 2.632 -47.635 1.00 42.53 246 ALA A N 1
ATOM 1870 C CA . ALA A 1 246 ? 25.642 2.972 -47.387 1.00 42.53 246 ALA A CA 1
ATOM 1871 C C . ALA A 1 246 ? 24.679 1.890 -47.924 1.00 42.53 246 ALA A C 1
ATOM 1873 O O . ALA A 1 246 ? 23.647 1.637 -47.316 1.00 42.53 246 ALA A O 1
ATOM 1874 N N . GLU A 1 247 ? 25.047 1.194 -49.006 1.00 42.66 247 GLU A N 1
ATOM 1875 C CA . GLU A 1 247 ? 24.277 0.092 -49.618 1.00 42.66 247 GLU A CA 1
ATOM 1876 C C . GLU A 1 247 ? 24.624 -1.308 -49.044 1.00 42.66 247 GLU A C 1
ATOM 1878 O O . GLU A 1 247 ? 24.648 -2.302 -49.767 1.00 42.66 247 GLU A O 1
ATOM 1883 N N . GLY A 1 248 ? 24.968 -1.412 -47.754 1.00 47.50 248 GLY A N 1
ATOM 1884 C CA . GLY A 1 248 ? 25.141 -2.702 -47.052 1.00 47.50 248 GLY A CA 1
ATOM 1885 C C . GLY A 1 248 ? 26.370 -3.556 -47.430 1.00 47.50 248 GLY A C 1
ATOM 1886 O O . GLY A 1 248 ? 26.657 -4.553 -46.769 1.00 47.50 248 GLY A O 1
ATOM 1887 N N . GLY A 1 249 ? 27.180 -3.167 -48.421 1.00 51.50 249 GLY A N 1
ATOM 1888 C CA . GLY A 1 249 ? 28.335 -3.957 -48.884 1.00 51.50 249 GLY A CA 1
ATOM 1889 C C . GLY A 1 249 ? 29.424 -4.202 -47.825 1.00 51.50 249 GLY A C 1
ATOM 1890 O O . GLY A 1 249 ? 30.157 -5.190 -47.898 1.00 51.50 249 GLY A O 1
ATOM 1891 N N . TRP A 1 250 ? 29.517 -3.336 -46.810 1.00 59.34 250 TRP A N 1
ATOM 1892 C CA . TRP A 1 250 ? 30.415 -3.516 -45.661 1.00 59.34 250 TRP A CA 1
ATOM 1893 C C . TRP A 1 250 ? 29.920 -4.561 -44.664 1.00 59.34 250 TRP A C 1
ATOM 1895 O O . TRP A 1 250 ? 30.742 -5.239 -44.048 1.00 59.34 250 TRP A O 1
ATOM 1905 N N . ALA A 1 251 ? 28.600 -4.706 -44.518 1.00 59.56 251 ALA A N 1
ATOM 1906 C CA . ALA A 1 251 ? 27.996 -5.630 -43.574 1.00 59.56 251 ALA A CA 1
ATOM 1907 C C . ALA A 1 251 ? 28.380 -7.067 -43.934 1.00 59.56 251 ALA A C 1
ATOM 1909 O O . ALA A 1 251 ? 28.969 -7.778 -43.124 1.00 59.56 251 ALA A O 1
ATOM 1910 N N . VAL A 1 252 ? 28.179 -7.445 -45.199 1.00 64.62 252 VAL A N 1
ATOM 1911 C CA . VAL A 1 252 ? 28.555 -8.759 -45.741 1.00 64.62 252 VAL A CA 1
ATOM 1912 C C . VAL A 1 252 ? 30.040 -9.081 -45.508 1.00 64.62 252 VAL A C 1
ATOM 1914 O O . VAL A 1 252 ? 30.390 -10.226 -45.218 1.00 64.62 252 VAL A O 1
ATOM 1917 N N . GLU A 1 253 ? 30.932 -8.094 -45.621 1.00 63.53 253 GLU A N 1
ATOM 1918 C CA . GLU A 1 253 ? 32.372 -8.296 -45.418 1.00 63.53 253 GLU A CA 1
ATOM 1919 C C . GLU A 1 253 ? 32.755 -8.368 -43.927 1.00 63.53 253 GLU A C 1
ATOM 1921 O O . GLU A 1 253 ? 33.607 -9.180 -43.553 1.00 63.53 253 GLU A O 1
ATOM 1926 N N . LEU A 1 254 ? 32.095 -7.594 -43.054 1.00 60.62 254 LEU A N 1
ATOM 1927 C CA . LEU A 1 254 ? 32.283 -7.678 -41.603 1.00 60.62 254 LEU A CA 1
ATOM 1928 C C . LEU A 1 254 ? 31.794 -9.027 -41.055 1.00 60.62 254 LEU A C 1
ATOM 1930 O O . LEU A 1 254 ? 32.514 -9.677 -40.296 1.00 60.62 254 LEU A O 1
ATOM 1934 N N . LEU A 1 255 ? 30.623 -9.491 -41.495 1.00 71.31 255 LEU A N 1
ATOM 1935 C CA . LEU A 1 255 ? 30.063 -10.787 -41.105 1.00 71.31 255 LEU A CA 1
ATOM 1936 C C . LEU A 1 255 ? 30.996 -11.938 -41.506 1.00 71.31 255 LEU A C 1
ATOM 1938 O O . LEU A 1 255 ? 31.348 -12.765 -40.663 1.00 71.31 255 LEU A O 1
ATOM 1942 N N . LYS A 1 256 ? 31.523 -11.923 -42.739 1.00 72.88 256 LYS A N 1
ATOM 1943 C CA . LYS A 1 256 ? 32.560 -12.875 -43.185 1.00 72.88 256 LYS A CA 1
ATOM 1944 C C . LYS A 1 256 ? 33.830 -12.809 -42.337 1.00 72.88 256 LYS A C 1
ATOM 1946 O O . LYS A 1 256 ? 34.341 -13.855 -41.943 1.00 72.88 256 LYS A O 1
ATOM 1951 N N . LYS A 1 257 ? 34.342 -11.608 -42.039 1.00 71.12 257 LYS A N 1
ATOM 1952 C CA . LYS A 1 257 ? 35.553 -11.411 -41.218 1.00 71.12 257 LYS A CA 1
ATOM 1953 C C . LYS A 1 257 ? 35.397 -12.007 -39.815 1.00 71.12 257 LYS A C 1
ATOM 1955 O O . LYS A 1 257 ? 36.358 -12.562 -39.288 1.00 71.12 257 LYS A O 1
ATOM 1960 N N . HIS A 1 258 ? 34.212 -11.889 -39.220 1.00 67.81 258 HIS A N 1
ATOM 1961 C CA . HIS A 1 258 ? 33.923 -12.388 -37.874 1.00 67.81 258 HIS A CA 1
ATOM 1962 C C . HIS A 1 258 ? 33.366 -13.824 -37.853 1.00 67.81 258 HIS A C 1
ATOM 1964 O O . HIS A 1 258 ? 33.119 -14.356 -36.773 1.00 67.81 258 HIS A O 1
ATOM 1970 N N . GLY A 1 259 ? 33.208 -14.472 -39.015 1.00 81.25 259 GLY A N 1
ATOM 1971 C CA . GLY A 1 259 ? 32.673 -15.834 -39.124 1.00 81.25 259 GLY A CA 1
ATOM 1972 C C . GLY A 1 259 ? 31.195 -15.947 -38.734 1.00 81.25 259 GLY A C 1
ATOM 1973 O O . GLY A 1 259 ? 30.768 -17.001 -38.272 1.00 81.25 259 GLY A O 1
ATOM 1974 N N . VAL A 1 260 ? 30.435 -14.860 -38.876 1.00 82.19 260 VAL A N 1
ATOM 1975 C CA . VAL A 1 260 ? 29.024 -14.764 -38.484 1.00 82.19 260 VAL A CA 1
ATOM 1976 C C . VAL A 1 260 ? 28.148 -15.075 -39.694 1.00 82.19 260 VAL A C 1
ATOM 1978 O O . VAL A 1 260 ? 28.207 -14.385 -40.711 1.00 82.19 260 VAL A O 1
ATOM 1981 N N . GLU A 1 261 ? 27.315 -16.108 -39.590 1.00 85.25 261 GLU A N 1
ATOM 1982 C CA . GLU A 1 261 ? 26.325 -16.442 -40.617 1.00 85.25 261 GLU A CA 1
ATOM 1983 C C . GLU A 1 261 ? 25.024 -15.658 -40.390 1.00 85.25 261 GLU A C 1
ATOM 1985 O O . GLU A 1 261 ? 24.537 -15.566 -39.259 1.00 85.25 261 GLU A O 1
ATOM 1990 N N . ARG A 1 262 ? 24.397 -15.154 -41.464 1.00 86.12 262 ARG A N 1
ATOM 1991 C CA . ARG A 1 262 ? 23.055 -14.549 -41.398 1.00 86.12 262 ARG A CA 1
ATOM 1992 C C . ARG A 1 262 ? 21.998 -15.626 -41.146 1.00 86.12 262 ARG A C 1
ATOM 1994 O O . ARG A 1 262 ? 21.355 -16.140 -42.057 1.00 86.12 262 ARG A O 1
ATOM 2001 N N . THR A 1 263 ? 21.819 -15.964 -39.875 1.00 91.75 263 THR A N 1
ATOM 2002 C CA . THR A 1 263 ? 20.765 -16.852 -39.381 1.00 91.75 263 THR A CA 1
ATOM 2003 C C . THR A 1 263 ? 20.067 -16.214 -38.186 1.00 91.75 263 THR A C 1
ATOM 2005 O O . THR A 1 263 ? 20.693 -15.507 -37.395 1.00 91.75 263 THR A O 1
ATOM 2008 N N . ASN A 1 264 ? 18.779 -16.507 -38.000 1.00 93.00 264 ASN A N 1
ATOM 2009 C CA . ASN A 1 264 ? 18.008 -15.983 -36.867 1.00 93.00 264 ASN A CA 1
ATOM 2010 C C . ASN A 1 264 ? 18.626 -16.382 -35.511 1.00 93.00 264 ASN A C 1
ATOM 2012 O O . ASN A 1 264 ? 18.581 -15.618 -34.553 1.00 93.00 264 ASN A O 1
ATOM 2016 N N . ALA A 1 265 ? 19.217 -17.581 -35.426 1.00 92.25 265 ALA A N 1
ATOM 2017 C CA . ALA A 1 265 ? 19.889 -18.056 -34.218 1.00 92.25 265 ALA A CA 1
ATOM 2018 C C . ALA A 1 265 ? 21.164 -17.256 -33.921 1.00 92.25 265 ALA A C 1
ATOM 2020 O O . ALA A 1 265 ? 21.374 -16.865 -32.772 1.00 92.25 265 ALA A O 1
ATOM 2021 N N . SER A 1 266 ? 21.975 -16.968 -34.949 1.00 91.31 266 SER A N 1
ATOM 2022 C CA . SER A 1 266 ? 23.139 -16.096 -34.794 1.00 91.31 266 SER A CA 1
ATOM 2023 C C . SER A 1 266 ? 22.697 -14.694 -34.392 1.00 91.31 266 SER A C 1
ATOM 2025 O O . SER A 1 266 ? 23.170 -14.191 -33.387 1.00 91.31 266 SER A O 1
ATOM 2027 N N . PHE A 1 267 ? 21.726 -14.094 -35.083 1.00 93.56 267 PHE A N 1
ATOM 2028 C CA . PHE A 1 267 ? 21.270 -12.727 -34.804 1.00 93.56 267 PHE A CA 1
ATOM 2029 C C . PHE A 1 267 ? 20.794 -12.519 -33.358 1.00 93.56 267 PHE A C 1
ATOM 2031 O O . PHE A 1 267 ? 21.214 -11.564 -32.705 1.00 93.56 267 PHE A O 1
ATOM 2038 N N . VAL A 1 268 ? 20.014 -13.457 -32.806 1.00 95.06 268 VAL A N 1
ATOM 2039 C CA . VAL A 1 268 ? 19.630 -13.431 -31.383 1.00 95.06 268 VAL A CA 1
ATOM 2040 C C . VAL A 1 268 ? 20.852 -13.585 -30.461 1.00 95.06 268 VAL A C 1
ATOM 2042 O O . VAL A 1 268 ? 20.932 -12.911 -29.436 1.00 95.06 268 VAL A O 1
ATOM 2045 N N . ALA A 1 269 ? 21.828 -14.434 -30.805 1.00 93.19 269 ALA A N 1
ATOM 2046 C CA . ALA A 1 269 ? 23.056 -14.593 -30.021 1.00 93.19 269 ALA A CA 1
ATOM 2047 C C . ALA A 1 269 ? 23.959 -13.343 -30.057 1.00 93.19 269 ALA A C 1
ATOM 2049 O O . ALA A 1 269 ? 24.508 -12.966 -29.023 1.00 93.19 269 ALA A O 1
ATOM 2050 N N . GLU A 1 270 ? 24.064 -12.668 -31.204 1.00 89.94 270 GLU A N 1
ATOM 2051 C CA . GLU A 1 270 ? 24.788 -11.401 -31.370 1.00 89.94 270 GLU A CA 1
ATOM 2052 C C . GLU A 1 270 ? 24.145 -10.267 -30.566 1.00 89.94 270 GLU A C 1
ATOM 2054 O O . GLU A 1 270 ? 24.841 -9.518 -29.871 1.00 89.94 270 GLU A O 1
ATOM 2059 N N . ALA A 1 271 ? 22.810 -10.196 -30.591 1.00 91.19 271 ALA A N 1
ATOM 2060 C CA . ALA A 1 271 ? 22.043 -9.247 -29.797 1.00 91.19 271 ALA A CA 1
ATOM 2061 C C . ALA A 1 271 ? 22.237 -9.477 -28.288 1.00 91.19 271 ALA A C 1
ATOM 2063 O O . ALA A 1 271 ? 22.542 -8.533 -27.557 1.00 91.19 271 ALA A O 1
ATOM 2064 N N . ARG A 1 272 ? 22.167 -10.738 -27.834 1.00 94.38 272 ARG A N 1
ATOM 2065 C CA . ARG A 1 272 ? 22.447 -11.146 -26.444 1.00 94.38 272 ARG A CA 1
ATOM 2066 C C . ARG A 1 272 ? 23.878 -10.777 -26.015 1.00 94.38 272 ARG A C 1
ATOM 2068 O O . ARG A 1 272 ? 24.100 -10.233 -24.932 1.00 94.38 272 ARG A O 1
ATOM 2075 N N . ALA A 1 273 ? 24.855 -11.014 -26.891 1.00 83.69 273 ALA A N 1
ATOM 2076 C CA . ALA A 1 273 ? 26.268 -10.723 -26.648 1.00 83.69 273 ALA A CA 1
ATOM 2077 C C . ALA A 1 273 ? 26.611 -9.220 -26.617 1.00 83.69 273 ALA A C 1
ATOM 2079 O O . ALA A 1 273 ? 27.686 -8.860 -26.141 1.00 83.69 273 ALA A O 1
ATOM 2080 N N . GLY A 1 274 ? 25.732 -8.336 -27.106 1.00 77.81 274 GLY A N 1
ATOM 2081 C CA . GLY A 1 274 ? 26.001 -6.897 -27.146 1.00 77.81 274 GLY A CA 1
ATOM 2082 C C . GLY A 1 274 ? 26.911 -6.450 -28.296 1.00 77.81 274 GLY A C 1
ATOM 2083 O O . GLY A 1 274 ? 27.501 -5.372 -28.212 1.00 77.81 274 GLY A O 1
ATOM 2084 N N . ARG A 1 275 ? 27.067 -7.260 -29.354 1.00 77.00 275 ARG A N 1
ATOM 2085 C CA . ARG A 1 275 ? 27.955 -6.951 -30.491 1.00 77.00 275 ARG A CA 1
ATOM 2086 C C . ARG A 1 275 ? 27.274 -5.989 -31.467 1.00 77.00 275 ARG A C 1
ATOM 2088 O O . ARG A 1 275 ? 26.758 -6.386 -32.506 1.00 77.00 275 ARG A O 1
ATOM 2095 N N . ASN A 1 276 ? 27.229 -4.714 -31.066 1.00 73.00 276 ASN A N 1
ATOM 2096 C CA . ASN A 1 276 ? 26.527 -3.614 -31.745 1.00 73.00 276 ASN A CA 1
ATOM 2097 C C . ASN A 1 276 ? 26.827 -3.534 -33.252 1.00 73.00 276 ASN A C 1
ATOM 2099 O O . ASN A 1 276 ? 25.922 -3.335 -34.054 1.00 73.00 276 ASN A O 1
ATOM 2103 N N . ASP A 1 277 ? 28.097 -3.696 -33.617 1.00 65.19 277 ASP A N 1
ATOM 2104 C CA . ASP A 1 277 ? 28.629 -3.677 -34.980 1.00 65.19 277 ASP A CA 1
ATOM 2105 C C . ASP A 1 277 ? 28.126 -4.859 -35.821 1.00 65.19 277 ASP A C 1
ATOM 2107 O O . ASP A 1 277 ? 27.687 -4.672 -36.956 1.00 65.19 277 ASP A O 1
ATOM 2111 N N . ILE A 1 278 ? 28.119 -6.062 -35.245 1.00 76.25 278 ILE A N 1
ATOM 2112 C CA . ILE A 1 278 ? 27.620 -7.279 -35.894 1.00 76.25 278 ILE A CA 1
ATOM 2113 C C . ILE A 1 278 ? 26.090 -7.262 -36.019 1.00 76.25 278 ILE A C 1
ATOM 2115 O O . ILE A 1 278 ? 25.560 -7.638 -37.062 1.00 76.25 278 ILE A O 1
ATOM 2119 N N . VAL A 1 279 ? 25.369 -6.795 -34.995 1.00 77.56 279 VAL A N 1
ATOM 2120 C CA . VAL A 1 279 ? 23.904 -6.623 -35.036 1.00 77.56 279 VAL A CA 1
ATOM 2121 C C . VAL A 1 279 ? 23.513 -5.617 -36.119 1.00 77.56 279 VAL A C 1
ATOM 2123 O O . VAL A 1 279 ? 22.621 -5.900 -36.916 1.00 77.56 279 VAL A O 1
ATOM 2126 N N . LEU A 1 280 ? 24.200 -4.472 -36.182 1.00 74.94 280 LEU A N 1
ATOM 2127 C CA . LEU A 1 280 ? 23.979 -3.450 -37.205 1.00 74.94 280 LEU A CA 1
ATOM 2128 C C . LEU A 1 280 ? 24.275 -3.986 -38.613 1.00 74.94 280 LEU A C 1
ATOM 2130 O O . LEU A 1 280 ? 23.495 -3.746 -39.530 1.00 74.94 280 LEU A O 1
ATOM 2134 N N . ALA A 1 281 ? 25.354 -4.755 -38.779 1.00 72.50 281 ALA A N 1
ATOM 2135 C CA . ALA A 1 281 ? 25.662 -5.419 -40.041 1.00 72.50 281 ALA A CA 1
ATOM 2136 C C . ALA A 1 281 ? 24.576 -6.437 -40.440 1.00 72.50 281 ALA A C 1
ATOM 2138 O O . ALA A 1 281 ? 24.110 -6.410 -41.572 1.00 72.50 281 ALA A O 1
ATOM 2139 N N . LEU A 1 282 ? 24.110 -7.295 -39.526 1.00 81.12 282 LEU A N 1
ATOM 2140 C CA . LEU A 1 282 ? 23.039 -8.258 -39.822 1.00 81.12 282 LEU A CA 1
ATOM 2141 C C . LEU A 1 282 ? 21.738 -7.566 -40.265 1.00 81.12 282 LEU A C 1
ATOM 2143 O O . LEU A 1 282 ? 21.092 -8.036 -41.199 1.00 81.12 282 LEU A O 1
ATOM 2147 N N . LEU A 1 283 ? 21.385 -6.439 -39.641 1.00 76.94 283 LEU A N 1
ATOM 2148 C CA . LEU A 1 283 ? 20.236 -5.609 -40.025 1.00 76.94 283 LEU A CA 1
ATOM 2149 C C . LEU A 1 283 ? 20.397 -4.959 -41.407 1.00 76.94 283 LEU A C 1
ATOM 2151 O O . LEU A 1 283 ? 19.428 -4.884 -42.154 1.00 76.94 283 LEU A O 1
ATOM 2155 N N . GLN A 1 284 ? 21.606 -4.512 -41.759 1.00 75.56 284 GLN A N 1
ATOM 2156 C CA . GLN A 1 284 ? 21.898 -3.925 -43.074 1.00 75.56 284 GLN A CA 1
ATOM 2157 C C . GLN A 1 284 ? 22.120 -4.957 -44.190 1.00 75.56 284 GLN A C 1
ATOM 2159 O O . GLN A 1 284 ? 22.064 -4.596 -45.360 1.00 75.56 284 GLN A O 1
ATOM 2164 N N . ASP A 1 285 ? 22.320 -6.231 -43.853 1.00 75.31 285 ASP A N 1
ATOM 2165 C CA . ASP A 1 285 ? 22.210 -7.364 -44.781 1.00 75.31 285 ASP A CA 1
ATOM 2166 C C . ASP A 1 285 ? 20.751 -7.868 -44.859 1.00 75.31 285 ASP A C 1
ATOM 2168 O O . ASP A 1 285 ? 20.511 -9.062 -44.973 1.00 75.31 285 ASP A O 1
ATOM 2172 N N . ASP A 1 286 ? 19.752 -6.986 -44.737 1.00 78.62 286 ASP A N 1
ATOM 2173 C CA . ASP A 1 286 ? 18.310 -7.281 -44.803 1.00 78.62 286 ASP A CA 1
ATOM 2174 C C . ASP A 1 286 ? 17.803 -8.399 -43.855 1.00 78.62 286 ASP A C 1
ATOM 2176 O O . ASP A 1 286 ? 16.846 -9.117 -44.183 1.00 78.62 286 ASP A O 1
ATOM 2180 N N . ILE A 1 287 ? 18.409 -8.639 -42.680 1.00 86.12 287 ILE A N 1
ATOM 2181 C CA . ILE A 1 287 ? 17.729 -9.470 -41.670 1.00 86.12 287 ILE A CA 1
ATOM 2182 C C . ILE A 1 287 ? 16.578 -8.673 -41.042 1.00 86.12 287 ILE A C 1
ATOM 2184 O O . ILE A 1 287 ? 16.741 -7.524 -40.640 1.00 86.12 287 ILE A O 1
ATOM 2188 N N . HIS A 1 288 ? 15.401 -9.292 -40.932 1.00 88.44 288 HIS A N 1
ATOM 2189 C CA . HIS A 1 288 ? 14.264 -8.662 -40.263 1.00 88.44 288 HIS A CA 1
ATOM 2190 C C . HIS A 1 288 ? 14.615 -8.388 -38.783 1.00 88.44 288 HIS A C 1
ATOM 2192 O O . HIS A 1 288 ? 15.162 -9.281 -38.131 1.00 88.44 288 HIS A O 1
ATOM 2198 N N . PRO A 1 289 ? 14.283 -7.220 -38.204 1.00 86.81 289 PRO A N 1
ATOM 2199 C CA . PRO A 1 289 ? 14.676 -6.866 -36.833 1.00 86.81 289 PRO A CA 1
ATOM 2200 C C . PRO A 1 289 ? 14.086 -7.804 -35.765 1.00 86.81 289 PRO A C 1
ATOM 2202 O O . PRO A 1 289 ? 14.721 -8.073 -34.747 1.00 86.81 289 PRO A O 1
ATOM 2205 N N . ASP A 1 290 ? 12.910 -8.380 -36.029 1.00 91.12 290 ASP A N 1
ATOM 2206 C CA . ASP A 1 290 ? 12.301 -9.448 -35.221 1.00 91.12 290 ASP A CA 1
ATOM 2207 C C . ASP A 1 290 ? 12.698 -10.880 -35.660 1.00 91.12 290 ASP A C 1
ATOM 2209 O O . ASP A 1 290 ? 12.004 -11.837 -35.328 1.00 91.12 290 ASP A O 1
ATOM 2213 N N . ALA A 1 291 ? 13.767 -11.090 -36.436 1.00 92.12 291 ALA A N 1
ATOM 2214 C CA . ALA A 1 291 ? 14.152 -12.436 -36.875 1.00 92.12 291 ALA A CA 1
ATOM 2215 C C . ALA A 1 291 ? 14.638 -13.307 -35.698 1.00 92.12 291 ALA A C 1
ATOM 2217 O O . ALA A 1 291 ? 15.722 -13.099 -35.156 1.00 92.12 291 ALA A O 1
ATOM 2218 N N . HIS A 1 292 ? 13.861 -14.331 -35.332 1.00 92.69 292 HIS A N 1
ATOM 2219 C CA . HIS A 1 292 ? 14.189 -15.275 -34.256 1.00 92.69 292 HIS A CA 1
ATOM 2220 C C . HIS A 1 292 ? 13.978 -16.746 -34.670 1.00 92.69 292 HIS A C 1
ATOM 2222 O O . HIS A 1 292 ? 13.269 -17.018 -35.646 1.00 92.69 292 HIS A O 1
ATOM 2228 N N . PRO A 1 293 ? 14.610 -17.723 -33.991 1.00 91.25 293 PRO A N 1
ATOM 2229 C CA . PRO A 1 293 ? 14.302 -19.141 -34.180 1.00 91.25 293 PRO A CA 1
ATOM 2230 C C . PRO A 1 293 ? 12.855 -19.474 -33.769 1.00 91.25 293 PRO A C 1
ATOM 2232 O O . PRO A 1 293 ? 12.324 -18.828 -32.860 1.00 91.25 293 PRO A O 1
ATOM 2235 N N . PRO A 1 294 ? 12.211 -20.502 -34.356 1.00 88.00 294 PRO A N 1
ATOM 2236 C CA . PRO A 1 294 ? 10.898 -20.968 -33.906 1.00 88.00 294 PRO A CA 1
ATOM 2237 C C . PRO A 1 294 ? 10.909 -21.329 -32.413 1.00 88.00 294 PRO A C 1
ATOM 2239 O O . PRO A 1 294 ? 11.727 -22.137 -31.979 1.00 88.00 294 PRO A O 1
ATOM 2242 N N . GLY A 1 295 ? 10.025 -20.710 -31.626 1.00 81.81 295 GLY A N 1
ATOM 2243 C CA . GLY A 1 295 ? 9.968 -20.881 -30.165 1.00 81.81 295 GLY A CA 1
ATOM 2244 C C . GLY A 1 295 ? 11.111 -20.227 -29.370 1.00 81.81 295 GLY A C 1
ATOM 2245 O O . GLY A 1 295 ? 11.138 -20.358 -28.151 1.00 81.81 295 GLY A O 1
ATOM 2246 N N . GLY A 1 296 ? 12.048 -19.535 -30.028 1.00 84.38 296 GLY A N 1
ATOM 2247 C CA . GLY A 1 296 ? 13.093 -18.740 -29.377 1.00 84.38 296 GLY A CA 1
ATOM 2248 C C . GLY A 1 296 ? 12.651 -17.304 -29.081 1.00 84.38 296 GLY A C 1
ATOM 2249 O O . GLY A 1 296 ? 11.726 -16.790 -29.710 1.00 84.38 296 GLY A O 1
ATOM 2250 N N . GLU A 1 297 ? 13.339 -16.647 -28.145 1.00 88.94 297 GLU A N 1
ATOM 2251 C CA . GLU A 1 297 ? 13.129 -15.225 -27.841 1.00 88.94 297 GLU A CA 1
ATOM 2252 C C . GLU A 1 297 ? 13.541 -14.307 -29.005 1.00 88.94 297 GLU A C 1
ATOM 2254 O O . GLU A 1 297 ? 14.409 -14.646 -29.816 1.00 88.94 297 GLU A O 1
ATOM 2259 N N . ARG A 1 298 ? 12.935 -13.115 -29.069 1.00 92.88 298 ARG A N 1
ATOM 2260 C CA . ARG A 1 298 ? 13.291 -12.094 -30.063 1.00 92.88 298 ARG A CA 1
ATOM 2261 C C . ARG A 1 298 ? 14.642 -11.436 -29.752 1.00 92.88 298 ARG A C 1
ATOM 2263 O O . ARG A 1 298 ? 14.978 -11.305 -28.574 1.00 92.88 298 ARG A O 1
ATOM 2270 N N . PRO A 1 299 ? 15.368 -10.914 -30.764 1.00 94.69 299 PRO A N 1
ATOM 2271 C CA . PRO A 1 299 ? 16.620 -10.180 -30.555 1.00 94.69 299 PRO A CA 1
ATOM 2272 C C . PRO A 1 299 ? 16.495 -9.044 -29.529 1.00 94.69 299 PRO A C 1
ATOM 2274 O O . PRO A 1 299 ? 17.390 -8.864 -28.708 1.00 94.69 299 PRO A O 1
ATOM 2277 N N . LEU A 1 300 ? 15.365 -8.322 -29.523 1.00 94.31 300 LEU A N 1
ATOM 2278 C CA . LEU A 1 300 ? 15.117 -7.228 -28.578 1.00 94.31 300 LEU A CA 1
ATOM 2279 C C . LEU A 1 300 ? 14.973 -7.727 -27.131 1.00 94.31 300 LEU A C 1
ATOM 2281 O O . LEU A 1 300 ? 15.562 -7.142 -26.226 1.00 94.31 300 LEU A O 1
ATOM 2285 N N . VAL A 1 301 ? 14.260 -8.837 -26.912 1.00 94.06 301 VAL A N 1
ATOM 2286 C CA . VAL A 1 301 ? 14.104 -9.457 -25.581 1.00 94.06 301 VAL A CA 1
ATOM 2287 C C . VAL A 1 301 ? 15.451 -9.976 -25.067 1.00 94.06 301 VAL A C 1
ATOM 2289 O O . VAL A 1 301 ? 15.798 -9.734 -23.910 1.00 94.06 301 VAL A O 1
ATOM 2292 N N . ALA A 1 302 ? 16.252 -10.596 -25.940 1.00 94.56 302 ALA A N 1
ATOM 2293 C CA . ALA A 1 302 ? 17.598 -11.066 -25.612 1.00 94.56 302 ALA A CA 1
ATOM 2294 C C . ALA A 1 302 ? 18.550 -9.909 -25.253 1.00 94.56 302 ALA A C 1
ATOM 2296 O O . ALA A 1 302 ? 19.295 -9.989 -24.278 1.00 94.56 302 ALA A O 1
ATOM 2297 N N . ALA A 1 303 ? 18.504 -8.811 -26.015 1.00 93.31 303 ALA A N 1
ATOM 2298 C CA . ALA A 1 303 ? 19.296 -7.612 -25.758 1.00 93.31 303 ALA A CA 1
ATOM 2299 C C . ALA A 1 303 ? 18.932 -6.960 -24.414 1.00 93.31 303 ALA A C 1
ATOM 2301 O O . ALA A 1 303 ? 19.818 -6.597 -23.643 1.00 93.31 303 ALA A O 1
ATOM 2302 N N . VAL A 1 304 ? 17.637 -6.837 -24.112 1.00 95.31 304 VAL A N 1
ATOM 2303 C CA . VAL A 1 304 ? 17.144 -6.230 -22.865 1.00 95.31 304 VAL A CA 1
ATOM 2304 C C . VAL A 1 304 ? 17.458 -7.111 -21.654 1.00 95.31 304 VAL A C 1
ATOM 2306 O O . VAL A 1 304 ? 17.907 -6.590 -20.636 1.00 95.31 304 VAL A O 1
ATOM 2309 N N . SER A 1 305 ? 17.323 -8.437 -21.778 1.00 93.38 305 SER A N 1
ATOM 2310 C CA . SER A 1 305 ? 17.663 -9.400 -20.714 1.00 93.38 305 SER A CA 1
ATOM 2311 C C . SER A 1 305 ? 19.125 -9.334 -20.268 1.00 93.38 305 SER A C 1
ATOM 2313 O O . SER A 1 305 ? 19.425 -9.605 -19.111 1.00 93.38 305 SER A O 1
ATOM 2315 N N . GLU A 1 306 ? 20.021 -8.931 -21.167 1.00 93.69 306 GLU A N 1
ATOM 2316 C CA . GLU A 1 306 ? 21.464 -8.814 -20.930 1.00 93.69 306 GLU A CA 1
ATOM 2317 C C . GLU A 1 306 ? 21.944 -7.362 -20.749 1.00 93.69 306 GLU A C 1
ATOM 2319 O O . GLU A 1 306 ? 23.146 -7.082 -20.798 1.00 93.69 306 GLU A O 1
ATOM 2324 N N . GLY A 1 307 ? 21.022 -6.406 -20.595 1.00 89.69 307 GLY A N 1
ATOM 2325 C CA . GLY A 1 307 ? 21.359 -4.998 -20.374 1.00 89.69 307 GLY A CA 1
ATOM 2326 C C . GLY A 1 307 ? 21.986 -4.281 -21.580 1.00 89.69 307 GLY A C 1
ATOM 2327 O O . GLY A 1 307 ? 22.698 -3.288 -21.419 1.00 89.69 307 GLY A O 1
ATOM 2328 N N . ARG A 1 308 ? 21.792 -4.774 -22.810 1.00 89.38 308 ARG A N 1
ATOM 2329 C CA . ARG A 1 308 ? 22.455 -4.268 -24.028 1.00 89.38 308 ARG A CA 1
ATOM 2330 C C . ARG A 1 308 ? 21.747 -3.033 -24.593 1.00 89.38 308 ARG A C 1
ATOM 2332 O O . ARG A 1 308 ? 21.174 -3.077 -25.679 1.00 89.38 308 ARG A O 1
ATOM 2339 N N . VAL A 1 309 ? 21.826 -1.912 -23.872 1.00 82.12 309 VAL A N 1
ATOM 2340 C CA . VAL A 1 309 ? 21.182 -0.623 -24.217 1.00 82.12 309 VAL A CA 1
ATOM 2341 C C . VAL A 1 309 ? 21.398 -0.217 -25.681 1.00 82.12 309 VAL A C 1
ATOM 2343 O O . VAL A 1 309 ? 20.442 0.134 -26.371 1.00 82.12 309 VAL A O 1
ATOM 2346 N N . THR A 1 310 ? 22.636 -0.286 -26.180 1.00 79.19 310 THR A N 1
ATOM 2347 C CA . THR A 1 310 ? 22.966 0.107 -27.560 1.00 79.19 310 THR A CA 1
ATOM 2348 C C . THR A 1 310 ? 22.362 -0.842 -28.598 1.00 79.19 310 THR A C 1
ATOM 2350 O O . THR A 1 310 ? 21.790 -0.371 -29.577 1.00 79.19 310 THR A O 1
ATOM 2353 N N . VAL A 1 311 ? 22.398 -2.159 -28.365 1.00 79.75 311 VAL A N 1
ATOM 2354 C CA . VAL A 1 311 ? 21.732 -3.151 -29.231 1.00 79.75 311 VAL A CA 1
ATOM 2355 C C . VAL A 1 311 ? 20.219 -2.938 -29.241 1.00 79.75 311 VAL A C 1
ATOM 2357 O O . VAL A 1 311 ? 19.627 -2.900 -30.314 1.00 79.75 311 VAL A O 1
ATOM 2360 N N . ALA A 1 312 ? 19.589 -2.761 -28.076 1.00 85.88 312 ALA A N 1
ATOM 2361 C CA . ALA A 1 312 ? 18.149 -2.522 -27.983 1.00 85.88 312 ALA A CA 1
ATOM 2362 C C . ALA A 1 312 ? 17.741 -1.255 -28.757 1.00 85.88 312 ALA A C 1
ATOM 2364 O O . ALA A 1 312 ? 16.789 -1.282 -29.532 1.00 85.88 312 ALA A O 1
ATOM 2365 N N . ARG A 1 313 ? 18.517 -0.170 -28.623 1.00 80.12 313 ARG A N 1
ATOM 2366 C CA . ARG A 1 313 ? 18.341 1.076 -29.385 1.00 80.12 313 ARG A CA 1
ATOM 2367 C C . ARG A 1 313 ? 18.442 0.859 -30.896 1.00 80.12 313 ARG A C 1
ATOM 2369 O O . ARG A 1 313 ? 17.579 1.346 -31.620 1.00 80.12 313 ARG A O 1
ATOM 2376 N N . ILE A 1 314 ? 19.455 0.120 -31.358 1.00 75.69 314 ILE A N 1
ATOM 2377 C CA . ILE A 1 314 ? 19.631 -0.231 -32.777 1.00 75.69 314 ILE A CA 1
ATOM 2378 C C . ILE A 1 314 ? 18.427 -1.042 -33.276 1.00 75.69 314 ILE A C 1
ATOM 2380 O O . ILE A 1 314 ? 17.839 -0.697 -34.293 1.00 75.69 314 ILE A O 1
ATOM 2384 N N . LEU A 1 315 ? 18.004 -2.078 -32.549 1.00 83.81 315 LEU A N 1
ATOM 2385 C CA . LEU A 1 315 ? 16.880 -2.927 -32.955 1.00 83.81 315 LEU A CA 1
ATOM 2386 C C . LEU A 1 315 ? 15.572 -2.133 -33.108 1.00 83.81 315 LEU A C 1
ATOM 2388 O O . LEU A 1 315 ? 14.883 -2.297 -34.112 1.00 83.81 315 LEU A O 1
ATOM 2392 N N . VAL A 1 316 ? 15.253 -1.234 -32.170 1.00 81.31 316 VAL A N 1
ATOM 2393 C CA . VAL A 1 316 ? 14.047 -0.387 -32.265 1.00 81.31 316 VAL A CA 1
ATOM 2394 C C . VAL A 1 316 ? 14.168 0.656 -33.387 1.00 81.31 316 VAL A C 1
ATOM 2396 O O . VAL A 1 316 ? 13.191 0.884 -34.095 1.00 81.31 316 VAL A O 1
ATOM 2399 N N . GLN A 1 317 ? 15.355 1.233 -33.627 1.00 77.62 317 GLN A N 1
ATOM 2400 C CA . GLN A 1 317 ? 15.600 2.115 -34.785 1.00 77.62 317 GLN A CA 1
ATOM 2401 C C . GLN A 1 317 ? 15.380 1.410 -36.133 1.00 77.62 317 GLN A C 1
ATOM 2403 O O . GLN A 1 317 ? 14.924 2.042 -37.080 1.00 77.62 317 GLN A O 1
ATOM 2408 N N . TYR A 1 318 ? 15.678 0.112 -36.220 1.00 75.12 318 TYR A N 1
ATOM 2409 C CA . TYR A 1 318 ? 15.447 -0.701 -37.418 1.00 75.12 318 TYR A CA 1
ATOM 2410 C C . TYR A 1 318 ? 14.040 -1.327 -37.469 1.00 75.12 318 TYR A C 1
ATOM 2412 O O . TYR A 1 318 ? 13.766 -2.131 -38.356 1.00 75.12 318 TYR A O 1
ATOM 2420 N N . GLY A 1 319 ? 13.132 -0.947 -36.561 1.00 77.50 319 GLY A N 1
ATOM 2421 C CA . GLY A 1 319 ? 11.726 -1.356 -36.596 1.00 77.50 319 GLY A CA 1
ATOM 2422 C C . GLY A 1 319 ? 11.409 -2.691 -35.916 1.00 77.50 319 GLY A C 1
ATOM 2423 O O . GLY A 1 319 ? 10.443 -3.341 -36.307 1.00 77.50 319 GLY A O 1
ATOM 2424 N N . ALA A 1 320 ? 12.190 -3.126 -34.919 1.00 86.81 320 ALA A N 1
ATOM 2425 C CA . ALA A 1 320 ? 11.780 -4.231 -34.043 1.00 86.81 320 ALA A CA 1
ATOM 2426 C C . ALA A 1 320 ? 10.453 -3.890 -33.347 1.00 86.81 320 ALA A C 1
ATOM 2428 O O . ALA A 1 320 ? 10.330 -2.811 -32.760 1.00 86.81 320 ALA A O 1
ATOM 2429 N N . SER A 1 321 ? 9.472 -4.796 -33.391 1.00 86.38 321 SER A N 1
ATOM 2430 C CA . SER A 1 321 ? 8.147 -4.476 -32.865 1.00 86.38 321 SER A CA 1
ATOM 2431 C C . SER A 1 321 ? 8.129 -4.388 -31.340 1.00 86.38 321 SER A C 1
ATOM 2433 O O . SER A 1 321 ? 8.584 -5.292 -30.633 1.00 86.38 321 SER A O 1
ATOM 2435 N N . LEU A 1 322 ? 7.524 -3.309 -30.844 1.00 87.00 322 LEU A N 1
ATOM 2436 C CA . LEU A 1 322 ? 7.268 -3.066 -29.423 1.00 87.00 322 LEU A CA 1
ATOM 2437 C C . LEU A 1 322 ? 5.898 -3.600 -28.963 1.00 87.00 322 LEU A C 1
ATOM 2439 O O . LEU A 1 322 ? 5.552 -3.501 -27.786 1.00 87.00 322 LEU A O 1
ATOM 2443 N N . ASP A 1 323 ? 5.109 -4.168 -29.878 1.00 78.69 323 ASP A N 1
ATOM 2444 C CA . ASP A 1 323 ? 3.751 -4.643 -29.619 1.00 78.69 323 ASP A CA 1
ATOM 2445 C C . ASP A 1 323 ? 3.663 -6.150 -29.272 1.00 78.69 323 ASP A C 1
ATOM 2447 O O . ASP A 1 323 ? 4.655 -6.844 -29.019 1.00 78.69 323 ASP A O 1
ATOM 2451 N N . GLY A 1 324 ? 2.430 -6.665 -29.204 1.00 79.12 324 GLY A N 1
ATOM 2452 C CA . GLY A 1 324 ? 2.168 -8.092 -29.010 1.00 79.12 324 GLY A CA 1
ATOM 2453 C C . GLY A 1 324 ? 2.661 -8.652 -27.670 1.00 79.12 324 GLY A C 1
ATOM 2454 O O . GLY A 1 324 ? 2.743 -7.949 -26.661 1.00 79.12 324 GLY A O 1
ATOM 2455 N N . GLU A 1 325 ? 2.930 -9.955 -27.632 1.00 79.50 325 GLU A N 1
ATOM 2456 C CA . GLU A 1 325 ? 3.446 -10.652 -26.445 1.00 79.50 325 GLU A CA 1
ATOM 2457 C C . GLU A 1 325 ? 4.926 -10.318 -26.194 1.00 79.50 325 GLU A C 1
ATOM 2459 O O . GLU A 1 325 ? 5.324 -10.018 -25.073 1.00 79.50 325 GLU A O 1
ATOM 2464 N N . GLN A 1 326 ? 5.738 -10.303 -27.255 1.00 79.69 326 GLN A N 1
ATOM 2465 C CA . GLN A 1 326 ? 7.195 -10.192 -27.145 1.00 79.69 326 GLN A CA 1
ATOM 2466 C C . GLN A 1 326 ? 7.675 -8.768 -26.821 1.00 79.69 326 GLN A C 1
ATOM 2468 O O . GLN A 1 326 ? 8.638 -8.623 -26.069 1.00 79.69 326 GLN A O 1
ATOM 2473 N N . GLY A 1 327 ? 6.978 -7.724 -27.285 1.00 81.38 327 GLY A N 1
ATOM 2474 C CA . GLY A 1 327 ? 7.198 -6.359 -26.797 1.00 81.38 327 GLY A CA 1
ATOM 2475 C C . GLY A 1 327 ? 6.846 -6.221 -25.312 1.00 81.38 327 GLY A C 1
ATOM 2476 O O . GLY A 1 327 ? 7.621 -5.670 -24.533 1.00 81.38 327 GLY A O 1
ATOM 2477 N N . GLY A 1 328 ? 5.745 -6.852 -24.880 1.00 85.69 328 GLY A N 1
ATOM 2478 C CA . GLY A 1 328 ? 5.385 -6.977 -23.462 1.00 85.69 328 GLY A CA 1
ATOM 2479 C C . GLY A 1 328 ? 6.476 -7.655 -22.622 1.00 85.69 328 GLY A C 1
ATOM 2480 O O . GLY A 1 328 ? 6.823 -7.151 -21.555 1.00 85.69 328 GLY A O 1
ATOM 2481 N N . ASN A 1 329 ? 7.079 -8.735 -23.129 1.00 89.81 329 ASN A N 1
ATOM 2482 C CA . ASN A 1 329 ? 8.203 -9.419 -22.478 1.00 89.81 329 ASN A CA 1
ATOM 2483 C C . ASN A 1 329 ? 9.441 -8.513 -22.351 1.00 89.81 329 ASN A C 1
ATOM 2485 O O . ASN A 1 329 ? 10.087 -8.506 -21.302 1.00 89.81 329 ASN A O 1
ATOM 2489 N N . ALA A 1 330 ? 9.755 -7.718 -23.381 1.00 93.31 330 ALA A N 1
ATOM 2490 C CA . ALA A 1 330 ? 10.863 -6.763 -23.341 1.00 93.31 330 ALA A CA 1
ATOM 2491 C C . ALA A 1 330 ? 10.631 -5.661 -22.290 1.00 93.31 330 ALA A C 1
ATOM 2493 O O . ALA A 1 330 ? 11.524 -5.385 -21.488 1.00 93.31 330 ALA A O 1
ATOM 2494 N N . ILE A 1 331 ? 9.422 -5.086 -22.227 1.00 94.88 331 ILE A N 1
ATOM 2495 C CA . ILE A 1 331 ? 9.051 -4.117 -21.181 1.00 94.88 331 ILE A CA 1
ATOM 2496 C C . ILE A 1 331 ? 9.133 -4.767 -19.794 1.00 94.88 331 ILE A C 1
ATOM 2498 O O . ILE A 1 331 ? 9.740 -4.196 -18.889 1.00 94.88 331 ILE A O 1
ATOM 2502 N N . SER A 1 332 ? 8.597 -5.982 -19.636 1.00 94.88 332 SER A N 1
ATOM 2503 C CA . SER A 1 332 ? 8.608 -6.713 -18.362 1.00 94.88 332 SER A CA 1
ATOM 2504 C C . SER A 1 332 ? 10.023 -6.942 -17.858 1.00 94.88 332 SER A C 1
ATOM 2506 O O . SER A 1 332 ? 10.296 -6.695 -16.688 1.00 94.88 332 SER A O 1
ATOM 2508 N N . LYS A 1 333 ? 10.942 -7.355 -18.735 1.00 94.94 333 LYS A N 1
ATOM 2509 C CA . LYS A 1 333 ? 12.342 -7.555 -18.362 1.00 94.94 333 LYS A CA 1
ATOM 2510 C C . LYS A 1 333 ? 13.027 -6.240 -17.977 1.00 94.94 333 LYS A C 1
ATOM 2512 O O . LYS A 1 333 ? 13.780 -6.223 -17.010 1.00 94.94 333 LYS A O 1
ATOM 2517 N N . ALA A 1 334 ? 12.747 -5.139 -18.680 1.00 96.31 334 ALA A N 1
ATOM 2518 C CA . ALA A 1 334 ? 13.287 -3.822 -18.336 1.00 96.31 334 ALA A CA 1
ATOM 2519 C C . ALA A 1 334 ? 12.778 -3.306 -16.972 1.00 96.31 334 ALA A C 1
ATOM 2521 O O . ALA A 1 334 ? 13.552 -2.725 -16.211 1.00 96.31 334 ALA A O 1
ATOM 2522 N N . SER A 1 335 ? 11.503 -3.545 -16.641 1.00 96.62 335 SER A N 1
ATOM 2523 C CA . SER A 1 335 ? 10.920 -3.202 -15.335 1.00 96.62 335 SER A CA 1
ATOM 2524 C C . SER A 1 335 ? 11.400 -4.119 -14.203 1.00 96.62 335 SER A C 1
ATOM 2526 O O . SER A 1 335 ? 11.689 -3.626 -13.116 1.00 96.62 335 SER A O 1
ATOM 2528 N N . GLU A 1 336 ? 11.566 -5.421 -14.453 1.00 95.00 336 GLU A N 1
ATOM 2529 C CA . GLU A 1 336 ? 12.151 -6.390 -13.508 1.00 95.00 336 GLU A CA 1
ATOM 2530 C C . GLU A 1 336 ? 13.557 -5.965 -13.056 1.00 95.00 336 GLU A C 1
ATOM 2532 O O . GLU A 1 336 ? 13.853 -5.981 -11.863 1.00 95.00 336 GLU A O 1
ATOM 2537 N N . VAL A 1 337 ? 14.409 -5.524 -13.991 1.00 93.69 337 VAL A N 1
ATOM 2538 C CA . VAL A 1 337 ? 15.764 -5.021 -13.680 1.00 93.69 337 VAL A CA 1
ATOM 2539 C C . VAL A 1 337 ? 15.801 -3.534 -13.295 1.00 93.69 337 VAL A C 1
ATOM 2541 O O . VAL A 1 337 ? 16.877 -3.004 -13.024 1.00 93.69 337 VAL A O 1
ATOM 2544 N N . GLN A 1 338 ? 14.642 -2.863 -13.254 1.00 95.12 338 GLN A N 1
ATOM 2545 C CA . GLN A 1 338 ? 14.463 -1.451 -12.882 1.00 95.12 338 GLN A CA 1
ATOM 2546 C C . GLN A 1 338 ? 15.286 -0.451 -13.738 1.00 95.12 338 GLN A C 1
ATOM 2548 O O . GLN A 1 338 ? 15.607 0.653 -13.287 1.00 95.12 338 GLN A O 1
ATOM 2553 N N . ASP A 1 339 ? 15.622 -0.799 -14.988 1.00 95.69 339 ASP A N 1
ATOM 2554 C CA . ASP A 1 339 ? 16.413 0.056 -15.886 1.00 95.69 339 ASP A CA 1
ATOM 2555 C C . ASP A 1 339 ? 15.507 1.008 -16.684 1.00 95.69 339 ASP A C 1
ATOM 2557 O O . ASP A 1 339 ? 14.875 0.638 -17.677 1.00 95.69 339 ASP A O 1
ATOM 2561 N N . LEU A 1 340 ? 15.488 2.280 -16.272 1.00 94.88 340 LEU A N 1
ATOM 2562 C CA . LEU A 1 340 ? 14.724 3.340 -16.937 1.00 94.88 340 LEU A CA 1
ATOM 2563 C C . LEU A 1 340 ? 15.178 3.609 -18.380 1.00 94.88 340 LEU A C 1
ATOM 2565 O O . LEU A 1 340 ? 14.365 4.031 -19.200 1.00 94.88 340 LEU A O 1
ATOM 2569 N N . THR A 1 341 ? 16.448 3.379 -18.712 1.00 91.25 341 THR A N 1
ATOM 2570 C CA . THR A 1 341 ? 16.974 3.595 -20.066 1.00 91.25 341 THR A CA 1
ATOM 2571 C C . THR A 1 341 ? 16.448 2.522 -21.007 1.00 91.25 341 THR A C 1
ATOM 2573 O O . THR A 1 341 ? 15.892 2.852 -22.053 1.00 91.25 341 THR A O 1
ATOM 2576 N N . LEU A 1 342 ? 16.557 1.247 -20.617 1.00 92.81 342 LEU A N 1
ATOM 2577 C CA . LEU A 1 342 ? 15.980 0.139 -21.383 1.00 92.81 342 LEU A CA 1
ATOM 2578 C C . LEU A 1 342 ? 14.464 0.269 -21.469 1.00 92.81 342 LEU A C 1
ATOM 2580 O O . LEU A 1 342 ? 13.924 0.182 -22.568 1.00 92.81 342 LEU A O 1
ATOM 2584 N N . PHE A 1 343 ? 13.794 0.563 -20.350 1.00 96.75 343 PHE A N 1
ATOM 2585 C CA . PHE A 1 343 ? 12.347 0.757 -20.309 1.00 96.75 343 PHE A CA 1
ATOM 2586 C C . PHE A 1 343 ? 11.891 1.844 -21.288 1.00 96.75 343 PHE A C 1
ATOM 2588 O O . PHE A 1 343 ? 10.956 1.621 -22.048 1.00 96.75 343 PHE A O 1
ATOM 2595 N N . LYS A 1 344 ? 12.578 2.994 -21.346 1.00 93.38 344 LYS A N 1
ATOM 2596 C CA . LYS A 1 344 ? 12.256 4.061 -22.309 1.00 93.38 344 LYS A CA 1
ATOM 2597 C C . LYS A 1 344 ? 12.401 3.623 -23.763 1.00 93.38 344 LYS A C 1
ATOM 2599 O O . LYS A 1 344 ? 11.582 4.029 -24.581 1.00 93.38 344 LYS A O 1
ATOM 2604 N N . ILE A 1 345 ? 13.401 2.801 -24.081 1.00 87.69 345 ILE A N 1
ATOM 2605 C CA . ILE A 1 345 ? 13.589 2.252 -25.431 1.00 87.69 345 ILE A CA 1
ATOM 2606 C C . ILE A 1 345 ? 12.421 1.320 -25.790 1.00 87.69 345 ILE A C 1
ATOM 2608 O O . ILE A 1 345 ? 11.793 1.504 -26.829 1.00 87.69 345 ILE A O 1
ATOM 2612 N N . VAL A 1 346 ? 12.095 0.350 -24.928 1.00 93.00 346 VAL A N 1
ATOM 2613 C CA . VAL A 1 346 ? 11.087 -0.689 -25.231 1.00 93.00 346 VAL A CA 1
ATOM 2614 C C . VAL A 1 346 ? 9.638 -0.234 -25.049 1.00 93.00 346 VAL A C 1
ATOM 2616 O O . VAL A 1 346 ? 8.740 -0.823 -25.637 1.00 93.00 346 VAL A O 1
ATOM 2619 N N . ALA A 1 347 ? 9.399 0.830 -24.280 1.00 92.50 347 ALA A N 1
ATOM 2620 C CA . ALA A 1 347 ? 8.098 1.488 -24.174 1.00 92.50 347 ALA A CA 1
ATOM 2621 C C . ALA A 1 347 ? 7.864 2.552 -25.269 1.00 92.50 347 ALA A C 1
ATOM 2623 O O . ALA A 1 347 ? 6.828 3.208 -25.255 1.00 92.50 347 ALA A O 1
ATOM 2624 N N . GLY A 1 348 ? 8.815 2.775 -26.189 1.00 87.88 348 GLY A N 1
ATOM 2625 C CA . GLY A 1 348 ? 8.691 3.790 -27.246 1.00 87.88 348 GLY A CA 1
ATOM 2626 C C . GLY A 1 348 ? 8.796 5.246 -26.760 1.00 87.88 348 GLY A C 1
ATOM 2627 O O . GLY A 1 348 ? 8.445 6.167 -27.490 1.00 87.88 348 GLY A O 1
ATOM 2628 N N . LEU A 1 349 ? 9.290 5.472 -25.537 1.00 86.88 349 LEU A N 1
ATOM 2629 C CA . LEU A 1 349 ? 9.369 6.786 -24.876 1.00 86.88 349 LEU A CA 1
ATOM 2630 C C . LEU A 1 349 ? 10.736 7.478 -25.050 1.00 86.88 349 LEU A C 1
ATOM 2632 O O . LEU A 1 349 ? 10.954 8.593 -24.564 1.00 86.88 349 LEU A O 1
ATOM 2636 N N . ASP A 1 350 ? 11.700 6.823 -25.699 1.00 82.38 350 ASP A N 1
ATOM 2637 C CA . ASP A 1 350 ? 13.004 7.409 -26.003 1.00 82.38 350 ASP A CA 1
ATOM 2638 C C . ASP A 1 350 ? 12.956 8.247 -27.291 1.00 82.38 350 ASP A C 1
ATOM 2640 O O . ASP A 1 350 ? 13.251 7.775 -28.387 1.00 82.38 350 ASP A O 1
ATOM 2644 N N . LYS A 1 351 ? 12.654 9.539 -27.126 1.00 74.94 351 LYS A N 1
ATOM 2645 C CA . LYS A 1 351 ? 12.598 10.567 -28.187 1.00 74.94 351 LYS A CA 1
ATOM 2646 C C . LYS A 1 351 ? 13.876 10.730 -29.028 1.00 74.94 351 LYS A C 1
ATOM 2648 O O . LYS A 1 351 ? 13.861 11.473 -30.007 1.00 74.94 351 LYS A O 1
ATOM 2653 N N . SER A 1 352 ? 14.993 10.088 -28.671 1.00 66.12 352 SER A N 1
ATOM 2654 C CA . SER A 1 352 ? 16.190 10.063 -29.526 1.00 66.12 352 SER A CA 1
ATOM 2655 C C . SER A 1 352 ? 16.114 9.019 -30.652 1.00 66.12 352 SER A C 1
ATOM 2657 O O . SER A 1 352 ? 16.922 9.082 -31.583 1.00 66.12 352 SER A O 1
ATOM 2659 N N . ILE A 1 353 ? 15.154 8.089 -30.581 1.00 63.62 353 ILE A N 1
ATOM 2660 C CA . ILE A 1 353 ? 14.890 7.028 -31.557 1.00 63.62 353 ILE A CA 1
ATOM 2661 C C . ILE A 1 353 ? 13.787 7.477 -32.521 1.00 63.62 353 ILE A C 1
ATOM 2663 O O . ILE A 1 353 ? 12.690 7.833 -32.100 1.00 63.62 353 ILE A O 1
ATOM 2667 N N . ALA A 1 354 ? 14.061 7.416 -33.825 1.00 59.69 354 ALA A N 1
ATOM 2668 C CA . ALA A 1 354 ? 13.030 7.537 -34.850 1.00 59.69 354 ALA A CA 1
ATOM 2669 C C . ALA A 1 354 ? 12.331 6.177 -35.014 1.00 59.69 354 ALA A C 1
ATOM 2671 O O . ALA A 1 354 ? 12.817 5.314 -35.740 1.00 59.69 354 ALA A O 1
ATOM 2672 N N . TYR A 1 355 ? 11.229 5.969 -34.292 1.00 63.31 355 TYR A N 1
ATOM 2673 C CA . TYR A 1 355 ? 10.374 4.791 -34.454 1.00 63.31 355 TYR A CA 1
ATOM 2674 C C . TYR A 1 355 ? 9.409 4.991 -35.632 1.00 63.31 355 TYR A C 1
ATOM 2676 O O . TYR A 1 355 ? 8.895 6.090 -35.832 1.00 63.31 355 TYR A O 1
ATOM 2684 N N . SER A 1 356 ? 9.173 3.939 -36.416 1.00 54.31 356 SER A N 1
ATOM 2685 C CA . SER A 1 356 ? 8.403 3.988 -37.670 1.00 54.31 356 SER A CA 1
ATOM 2686 C C . SER A 1 356 ? 6.920 3.609 -37.538 1.00 54.31 356 SER A C 1
ATOM 2688 O O . SER A 1 356 ? 6.191 3.678 -38.528 1.00 54.31 356 SER A O 1
ATOM 2690 N N . GLY A 1 357 ? 6.464 3.201 -36.348 1.00 62.94 357 GLY A N 1
ATOM 2691 C CA . GLY A 1 357 ? 5.055 2.888 -36.083 1.00 62.94 357 GLY A CA 1
ATOM 2692 C C . GLY A 1 357 ? 4.171 4.131 -35.934 1.00 62.94 357 GLY A C 1
ATOM 2693 O O . GLY A 1 357 ? 4.658 5.257 -35.840 1.00 62.94 357 GLY A O 1
ATOM 2694 N N . SER A 1 358 ? 2.851 3.933 -35.909 1.00 69.12 358 SER A N 1
ATOM 2695 C CA . SER A 1 358 ? 1.901 5.039 -35.775 1.00 69.12 358 SER A CA 1
ATOM 2696 C C . SER A 1 358 ? 1.764 5.525 -34.326 1.00 69.12 358 SER A C 1
ATOM 2698 O O . SER A 1 358 ? 2.026 4.795 -33.369 1.00 69.12 358 SER A O 1
ATOM 2700 N N . GLU A 1 359 ? 1.260 6.749 -34.155 1.00 67.50 359 GLU A N 1
ATOM 2701 C CA . GLU A 1 359 ? 0.931 7.325 -32.840 1.00 67.50 359 GLU A CA 1
ATOM 2702 C C . GLU A 1 359 ? -0.052 6.442 -32.040 1.00 67.50 359 GLU A C 1
ATOM 2704 O O . GLU A 1 359 ? 0.021 6.350 -30.814 1.00 67.50 359 GLU A O 1
ATOM 2709 N N . ALA A 1 360 ? -0.957 5.738 -32.732 1.00 66.75 360 ALA A N 1
ATOM 2710 C CA . ALA A 1 360 ? -1.891 4.803 -32.107 1.00 66.75 360 ALA A CA 1
ATOM 2711 C C . ALA A 1 360 ? -1.185 3.545 -31.569 1.00 66.75 360 ALA A C 1
ATOM 2713 O O . ALA A 1 360 ? -1.548 3.048 -30.500 1.00 66.75 360 ALA A O 1
ATOM 2714 N N . ASP A 1 361 ? -0.152 3.064 -32.266 1.00 76.31 361 ASP A N 1
ATOM 2715 C CA . ASP A 1 361 ? 0.659 1.927 -31.822 1.00 76.31 361 ASP A CA 1
ATOM 2716 C C . ASP A 1 361 ? 1.476 2.314 -30.586 1.00 76.31 361 ASP A C 1
ATOM 2718 O O . ASP A 1 361 ? 1.446 1.603 -29.582 1.00 76.31 361 ASP A O 1
ATOM 2722 N N . LEU A 1 362 ? 2.117 3.490 -30.612 1.00 76.31 362 LEU A N 1
ATOM 2723 C CA . LEU A 1 362 ? 2.854 4.038 -29.468 1.00 76.31 362 LEU A CA 1
ATOM 2724 C C . LEU A 1 362 ? 1.960 4.205 -28.233 1.00 76.31 362 LEU A C 1
ATOM 2726 O O . LEU A 1 362 ? 2.349 3.794 -27.142 1.00 76.31 362 LEU A O 1
ATOM 2730 N N . ARG A 1 363 ? 0.725 4.702 -28.386 1.00 84.06 363 ARG A N 1
ATOM 2731 C CA . ARG A 1 363 ? -0.237 4.782 -27.273 1.00 84.06 363 ARG A CA 1
ATOM 2732 C C . ARG A 1 363 ? -0.547 3.406 -26.669 1.00 84.06 363 ARG A C 1
ATOM 2734 O O . ARG A 1 363 ? -0.618 3.280 -25.447 1.00 84.06 363 ARG A O 1
ATOM 2741 N N . ASN A 1 364 ? -0.727 2.377 -27.499 1.00 86.94 364 ASN A N 1
ATOM 2742 C CA . ASN A 1 364 ? -0.997 1.011 -27.038 1.00 86.94 364 ASN A CA 1
ATOM 2743 C C . ASN A 1 364 ? 0.215 0.392 -26.321 1.00 86.94 364 ASN A C 1
ATOM 2745 O O . ASN A 1 364 ? 0.046 -0.277 -25.298 1.00 86.94 364 ASN A O 1
ATOM 2749 N N . VAL A 1 365 ? 1.429 0.652 -26.818 1.00 89.38 365 VAL A N 1
ATOM 2750 C CA . VAL A 1 365 ? 2.691 0.268 -26.165 1.00 89.38 365 VAL A CA 1
ATOM 2751 C C . VAL A 1 365 ? 2.819 0.965 -24.808 1.00 89.38 365 VAL A C 1
ATOM 2753 O O . VAL A 1 365 ? 3.013 0.285 -23.804 1.00 89.38 365 VAL A O 1
ATOM 2756 N N . SER A 1 366 ? 2.600 2.281 -24.734 1.00 91.56 366 SER A N 1
ATOM 2757 C CA . SER A 1 366 ? 2.610 3.056 -23.484 1.00 91.56 366 SER A CA 1
ATOM 2758 C C . SER A 1 366 ? 1.570 2.579 -22.465 1.00 91.56 366 SER A C 1
ATOM 2760 O O . SER A 1 366 ? 1.854 2.527 -21.269 1.00 91.56 366 SER A O 1
ATOM 2762 N N . HIS A 1 367 ? 0.379 2.179 -22.916 1.00 90.88 367 HIS A N 1
ATOM 2763 C CA . HIS A 1 367 ? -0.671 1.653 -22.042 1.00 90.88 367 HIS A CA 1
ATOM 2764 C C . HIS A 1 367 ? -0.308 0.276 -21.458 1.00 90.88 367 HIS A C 1
ATOM 2766 O O . HIS A 1 367 ? -0.477 0.048 -20.258 1.00 90.88 367 HIS A O 1
ATOM 2772 N N . ARG A 1 368 ? 0.298 -0.611 -22.264 1.00 91.69 368 ARG A N 1
ATOM 2773 C CA . ARG A 1 368 ? 0.910 -1.856 -21.763 1.00 91.69 368 ARG A CA 1
ATOM 2774 C C . ARG A 1 368 ? 2.087 -1.564 -20.829 1.00 91.69 368 ARG A C 1
ATOM 2776 O O . ARG A 1 368 ? 2.248 -2.241 -19.820 1.00 91.69 368 ARG A O 1
ATOM 2783 N N . ALA A 1 369 ? 2.902 -0.560 -21.142 1.00 94.69 369 ALA A N 1
ATOM 2784 C CA . ALA A 1 369 ? 4.053 -0.191 -20.329 1.00 94.69 369 ALA A CA 1
ATOM 2785 C C . ALA A 1 369 ? 3.649 0.340 -18.950 1.00 94.69 369 ALA A C 1
ATOM 2787 O O . ALA A 1 369 ? 4.350 0.066 -17.979 1.00 94.69 369 ALA A O 1
ATOM 2788 N N . LEU A 1 370 ? 2.501 1.020 -18.838 1.00 96.19 370 LEU A N 1
ATOM 2789 C CA . LEU A 1 370 ? 1.913 1.389 -17.551 1.00 96.19 370 LEU A CA 1
ATOM 2790 C C . LEU A 1 370 ? 1.510 0.150 -16.736 1.00 96.19 370 LEU A C 1
ATOM 2792 O O . LEU A 1 370 ? 1.919 0.031 -15.585 1.00 96.19 370 LEU A O 1
ATOM 2796 N N . GLU A 1 371 ? 0.760 -0.781 -17.335 1.00 95.19 371 GLU A N 1
ATOM 2797 C CA . GLU A 1 371 ? 0.356 -2.043 -16.694 1.00 95.19 371 GLU A CA 1
ATOM 2798 C C . GLU A 1 371 ? 1.574 -2.833 -16.189 1.00 95.19 371 GLU A C 1
ATOM 2800 O O . GLU A 1 371 ? 1.654 -3.196 -15.015 1.00 95.19 371 GLU A O 1
ATOM 2805 N N . VAL A 1 372 ? 2.562 -3.046 -17.058 1.00 95.25 372 VAL A N 1
ATOM 2806 C CA . VAL A 1 372 ? 3.769 -3.806 -16.727 1.00 95.25 372 VAL A CA 1
ATOM 2807 C C . VAL A 1 372 ? 4.602 -3.092 -15.661 1.00 95.25 372 VAL A C 1
ATOM 2809 O O . VAL A 1 372 ? 5.033 -3.738 -14.706 1.00 95.25 372 VAL A O 1
ATOM 2812 N N . ALA A 1 373 ? 4.783 -1.772 -15.750 1.00 96.75 373 ALA A N 1
ATOM 2813 C CA . ALA A 1 373 ? 5.522 -1.030 -14.732 1.00 96.75 373 ALA A CA 1
ATOM 2814 C C . ALA A 1 373 ? 4.847 -1.106 -13.352 1.00 96.75 373 ALA A C 1
ATOM 2816 O O . ALA A 1 373 ? 5.553 -1.257 -12.360 1.00 96.75 373 ALA A O 1
ATOM 2817 N N . ILE A 1 374 ? 3.508 -1.092 -13.277 1.00 96.75 374 ILE A N 1
ATOM 2818 C CA . ILE A 1 374 ? 2.769 -1.310 -12.019 1.00 96.75 374 ILE A CA 1
ATOM 2819 C C . ILE A 1 374 ? 3.041 -2.714 -11.458 1.00 96.75 374 ILE A C 1
ATOM 2821 O O . ILE A 1 374 ? 3.289 -2.851 -10.263 1.00 96.75 374 ILE A O 1
ATOM 2825 N N . SER A 1 375 ? 3.054 -3.754 -12.301 1.00 95.62 375 SER A N 1
ATOM 2826 C CA . SER A 1 375 ? 3.275 -5.140 -11.845 1.00 95.62 375 SER A CA 1
ATOM 2827 C C . SER A 1 375 ? 4.665 -5.404 -11.235 1.00 95.62 375 SER A C 1
ATOM 2829 O O . SER A 1 375 ? 4.821 -6.342 -10.457 1.00 95.62 375 SER A O 1
ATOM 2831 N N . TRP A 1 376 ? 5.654 -4.559 -11.548 1.00 96.31 376 TRP A N 1
ATOM 2832 C CA . TRP A 1 376 ? 7.036 -4.615 -11.040 1.00 96.31 376 TRP A CA 1
ATOM 2833 C C . TRP A 1 376 ? 7.369 -3.485 -10.044 1.00 96.31 376 TRP A C 1
ATOM 2835 O O . TRP A 1 376 ? 8.540 -3.217 -9.776 1.00 96.31 376 TRP A O 1
ATOM 2845 N N . ASP A 1 377 ? 6.347 -2.782 -9.553 1.00 96.75 377 ASP A N 1
ATOM 2846 C CA . ASP A 1 377 ? 6.424 -1.551 -8.751 1.00 96.75 377 ASP A CA 1
ATOM 2847 C C . ASP A 1 377 ? 7.407 -0.473 -9.279 1.00 96.75 377 ASP A C 1
ATOM 2849 O O . ASP A 1 377 ? 8.050 0.265 -8.530 1.00 96.75 377 ASP A O 1
ATOM 2853 N N . PHE A 1 378 ? 7.559 -0.372 -10.604 1.00 97.50 378 PHE A N 1
ATOM 2854 C CA . PHE A 1 378 ? 8.586 0.443 -11.254 1.00 97.50 378 PHE A CA 1
ATOM 2855 C C . PHE A 1 378 ? 8.185 1.926 -11.376 1.00 97.50 378 PHE A C 1
ATOM 2857 O O . PHE A 1 378 ? 7.907 2.463 -12.457 1.00 97.50 378 PHE A O 1
ATOM 2864 N N . ALA A 1 379 ? 8.198 2.630 -10.243 1.00 95.88 379 ALA A N 1
ATOM 2865 C CA . ALA A 1 379 ? 7.789 4.032 -10.139 1.00 95.88 379 ALA A CA 1
ATOM 2866 C C . ALA A 1 379 ? 8.497 5.025 -11.097 1.00 95.88 379 ALA A C 1
ATOM 2868 O O . ALA A 1 379 ? 7.829 5.958 -11.566 1.00 95.88 379 ALA A O 1
ATOM 2869 N N . PRO A 1 380 ? 9.797 4.892 -11.445 1.00 96.50 380 PRO A N 1
ATOM 2870 C CA . PRO A 1 380 ? 10.419 5.726 -12.478 1.00 96.50 380 PRO A CA 1
ATOM 2871 C C . PRO A 1 380 ? 9.790 5.530 -13.865 1.00 96.50 380 PRO A C 1
ATOM 2873 O O . PRO A 1 380 ? 9.535 6.515 -14.560 1.00 96.50 380 PRO A O 1
ATOM 2876 N N . GLY A 1 381 ? 9.473 4.286 -14.241 1.00 96.25 381 GLY A N 1
ATOM 2877 C CA . GLY A 1 381 ? 8.801 3.964 -15.501 1.00 96.25 381 GLY A CA 1
ATOM 2878 C C . GLY A 1 381 ? 7.401 4.562 -15.576 1.00 96.25 381 GLY A C 1
ATOM 2879 O O . GLY A 1 381 ? 7.077 5.234 -16.550 1.00 96.25 381 GLY A O 1
ATOM 2880 N N . ILE A 1 382 ? 6.614 4.431 -14.504 1.00 97.06 382 ILE A N 1
ATOM 2881 C CA . ILE A 1 382 ? 5.276 5.042 -14.405 1.00 97.06 382 ILE A CA 1
ATOM 2882 C C . ILE A 1 382 ? 5.361 6.564 -14.536 1.00 97.06 382 ILE A C 1
ATOM 2884 O O . ILE A 1 382 ? 4.605 7.161 -15.298 1.00 97.06 382 ILE A O 1
ATOM 2888 N N . THR A 1 383 ? 6.319 7.198 -13.850 1.00 96.69 383 THR A N 1
ATOM 2889 C CA . THR A 1 383 ? 6.547 8.649 -13.957 1.00 96.69 383 THR A CA 1
ATOM 2890 C C . THR A 1 383 ? 6.810 9.063 -15.409 1.00 96.69 383 THR A C 1
ATOM 2892 O O . THR A 1 383 ? 6.269 10.059 -15.879 1.00 96.69 383 THR A O 1
ATOM 2895 N N . GLN A 1 384 ? 7.616 8.286 -16.134 1.00 95.12 384 GLN A N 1
ATOM 2896 C CA . GLN A 1 384 ? 7.981 8.561 -17.522 1.00 95.12 384 GLN A CA 1
ATOM 2897 C C . GLN A 1 384 ? 6.841 8.279 -18.516 1.00 95.12 384 GLN A C 1
ATOM 2899 O O . GLN A 1 384 ? 6.700 9.042 -19.469 1.00 95.12 384 GLN A O 1
ATOM 2904 N N . VAL A 1 385 ? 6.012 7.248 -18.298 1.00 95.81 385 VAL A N 1
ATOM 2905 C CA . VAL A 1 385 ? 4.803 6.994 -19.108 1.00 95.81 385 VAL A CA 1
ATOM 2906 C C . VAL A 1 385 ? 3.795 8.131 -18.931 1.00 95.81 385 VAL A C 1
ATOM 2908 O O . VAL A 1 385 ? 3.305 8.680 -19.913 1.00 95.81 385 VAL A O 1
ATOM 2911 N N . LEU A 1 386 ? 3.513 8.525 -17.686 1.00 95.12 386 LEU A N 1
ATOM 2912 C CA . LEU A 1 386 ? 2.511 9.551 -17.378 1.00 95.12 386 LEU A CA 1
ATOM 2913 C C . LEU A 1 386 ? 2.970 10.975 -17.726 1.00 95.12 386 LEU A C 1
ATOM 2915 O O . LEU A 1 386 ? 2.130 11.849 -17.917 1.00 95.12 386 LEU A O 1
ATOM 2919 N N . ALA A 1 387 ? 4.279 11.214 -17.851 1.00 93.00 387 ALA A N 1
ATOM 2920 C CA . ALA A 1 387 ? 4.809 12.477 -18.364 1.00 93.00 387 ALA A CA 1
ATOM 2921 C C . ALA A 1 387 ? 4.511 12.680 -19.862 1.00 93.00 387 ALA A C 1
ATOM 2923 O O . ALA A 1 387 ? 4.282 13.811 -20.284 1.00 93.00 387 ALA A O 1
ATOM 2924 N N . GLU A 1 388 ? 4.503 11.602 -20.651 1.00 89.25 388 GLU A N 1
ATOM 2925 C CA . GLU A 1 388 ? 4.214 11.644 -22.093 1.00 89.25 388 GLU A CA 1
ATOM 2926 C C . GLU A 1 388 ? 2.716 11.438 -22.386 1.00 89.25 388 GLU A C 1
ATOM 2928 O O . GLU A 1 388 ? 2.152 12.075 -23.274 1.00 89.25 388 GLU A O 1
ATOM 2933 N N . HIS A 1 389 ? 2.041 10.595 -21.598 1.00 90.94 389 HIS A N 1
ATOM 2934 C CA . HIS A 1 389 ? 0.626 10.260 -21.760 1.00 90.94 389 HIS A CA 1
ATOM 2935 C C . HIS A 1 389 ? -0.132 10.335 -20.415 1.00 90.94 389 HIS A C 1
ATOM 2937 O O . HIS A 1 389 ? -0.533 9.308 -19.859 1.00 90.94 389 HIS A O 1
ATOM 2943 N N . PRO A 1 390 ? -0.385 11.542 -19.870 1.00 89.56 390 PRO A N 1
ATOM 2944 C CA . PRO A 1 390 ? -0.995 11.711 -18.544 1.00 89.56 390 PRO A CA 1
ATOM 2945 C C . PRO A 1 390 ? -2.409 11.123 -18.427 1.00 89.56 390 PRO A C 1
ATOM 2947 O O . PRO A 1 390 ? -2.817 10.707 -17.345 1.00 89.56 390 PRO A O 1
ATOM 2950 N N . GLY A 1 391 ? -3.147 11.031 -19.540 1.00 90.50 391 GLY A N 1
ATOM 2951 C CA . GLY A 1 391 ? -4.487 10.436 -19.570 1.00 90.50 391 GLY A CA 1
ATOM 2952 C C . GLY A 1 391 ? -4.531 8.951 -19.187 1.00 90.50 391 GLY A C 1
ATOM 2953 O O . GLY A 1 391 ? -5.565 8.499 -18.708 1.00 90.50 391 GLY A O 1
ATOM 2954 N N . LEU A 1 392 ? -3.419 8.210 -19.316 1.00 92.81 392 LEU A N 1
ATOM 2955 C CA . LEU A 1 392 ? -3.375 6.771 -19.016 1.00 92.81 392 LEU A CA 1
ATOM 2956 C C . LEU A 1 392 ? -3.565 6.455 -17.519 1.00 92.81 392 LEU A C 1
ATOM 2958 O O . LEU A 1 392 ? -3.925 5.339 -17.167 1.00 92.81 392 LEU A O 1
ATOM 2962 N N . ALA A 1 393 ? -3.372 7.432 -16.623 1.00 93.06 393 ALA A N 1
ATOM 2963 C CA . ALA A 1 393 ? -3.706 7.283 -15.203 1.00 93.06 393 ALA A CA 1
ATOM 2964 C C . ALA A 1 393 ? -5.226 7.283 -14.930 1.00 93.06 393 ALA A C 1
ATOM 2966 O O . ALA A 1 393 ? -5.646 6.918 -13.832 1.00 93.06 393 ALA A O 1
ATOM 2967 N N . LEU A 1 394 ? -6.035 7.726 -15.902 1.00 93.06 394 LEU A N 1
ATOM 2968 C CA . LEU A 1 394 ? -7.467 8.015 -15.771 1.00 93.06 394 LEU A CA 1
ATOM 2969 C C . LEU A 1 394 ? -8.329 7.178 -16.736 1.00 93.06 394 LEU A C 1
ATOM 2971 O O . LEU A 1 394 ? -9.473 7.543 -17.011 1.00 93.06 394 LEU A O 1
ATOM 2975 N N . GLU A 1 395 ? -7.813 6.044 -17.212 1.00 92.38 395 GLU A N 1
ATOM 2976 C CA . GLU A 1 395 ? -8.560 5.044 -17.983 1.00 92.38 395 GLU A CA 1
ATOM 2977 C C . GLU A 1 395 ? -8.223 3.611 -17.521 1.00 92.38 395 GLU A C 1
ATOM 2979 O O . GLU A 1 395 ? -7.176 3.406 -16.904 1.00 92.38 395 GLU A O 1
ATOM 2984 N N . PRO A 1 396 ? -9.094 2.612 -17.766 1.00 92.69 396 PRO A N 1
ATOM 2985 C CA . PRO A 1 396 ? -8.816 1.222 -17.406 1.00 92.69 396 PRO A CA 1
ATOM 2986 C C . PRO A 1 396 ? -7.681 0.615 -18.240 1.00 92.69 396 PRO A C 1
ATOM 2988 O O . PRO A 1 396 ? -7.685 0.730 -19.465 1.00 92.69 396 PRO A O 1
ATOM 2991 N N . LEU A 1 397 ? -6.779 -0.109 -17.572 1.00 91.56 397 LEU A N 1
ATOM 2992 C CA . LEU A 1 397 ? -5.684 -0.889 -18.157 1.00 91.56 397 LEU A CA 1
ATOM 2993 C C . LEU A 1 397 ? -6.193 -1.966 -19.143 1.00 91.56 397 LEU A C 1
ATOM 2995 O O . LEU A 1 397 ? -7.375 -2.318 -19.110 1.00 91.56 397 LEU A O 1
ATOM 2999 N N . PRO A 1 398 ? -5.325 -2.574 -19.983 1.00 87.75 398 PRO A N 1
ATOM 3000 C CA . PRO A 1 398 ? -5.725 -3.630 -20.925 1.00 87.75 398 PRO A CA 1
ATOM 3001 C C . PRO A 1 398 ? -6.429 -4.832 -20.273 1.00 87.75 398 PRO A C 1
ATOM 3003 O O . PRO A 1 398 ? -7.272 -5.471 -20.899 1.00 87.75 398 PRO A O 1
ATOM 3006 N N . ASN A 1 399 ? -6.124 -5.114 -19.003 1.00 86.12 399 ASN A N 1
ATOM 3007 C CA . ASN A 1 399 ? -6.781 -6.135 -18.182 1.00 86.12 399 ASN A CA 1
ATOM 3008 C C . ASN A 1 399 ? -8.184 -5.745 -17.651 1.00 86.12 399 ASN A C 1
ATOM 3010 O O . ASN A 1 399 ? -8.810 -6.529 -16.936 1.00 86.12 399 ASN A O 1
ATOM 3014 N N . GLY A 1 400 ? -8.682 -4.551 -17.989 1.00 90.06 400 GLY A N 1
ATOM 3015 C CA . GLY A 1 400 ? -9.995 -4.028 -17.609 1.00 90.06 400 GLY A CA 1
ATOM 3016 C C . GLY A 1 400 ? -10.066 -3.357 -16.233 1.00 90.06 400 GLY A C 1
ATOM 3017 O O . GLY A 1 400 ? -11.144 -2.899 -15.855 1.00 90.06 400 GLY A O 1
ATOM 3018 N N . LYS A 1 401 ? -8.962 -3.285 -15.478 1.00 91.25 401 LYS A N 1
ATOM 3019 C CA . LYS A 1 401 ? -8.921 -2.690 -14.131 1.00 91.25 401 LYS A CA 1
ATOM 3020 C C . LYS A 1 401 ? -8.404 -1.262 -14.159 1.00 91.25 401 LYS A C 1
ATOM 3022 O O . LYS A 1 401 ? -7.577 -0.900 -14.993 1.00 91.25 401 LYS A O 1
ATOM 3027 N N . TRP A 1 402 ? -8.834 -0.452 -13.199 1.00 93.88 402 TRP A N 1
ATOM 3028 C CA . TRP A 1 402 ? -8.251 0.875 -13.011 1.00 93.88 402 TRP A CA 1
ATOM 3029 C C . TRP A 1 402 ? -6.792 0.759 -12.532 1.00 93.88 402 TRP A C 1
ATOM 3031 O O . TRP A 1 402 ? -6.505 -0.111 -11.704 1.00 93.88 402 TRP A O 1
ATOM 3041 N N . PRO A 1 403 ? -5.867 1.633 -12.977 1.00 95.31 403 PRO A N 1
ATOM 3042 C CA . PRO A 1 403 ? -4.451 1.544 -12.615 1.00 95.31 403 PRO A CA 1
ATOM 3043 C C . PRO A 1 403 ? -4.205 1.458 -11.104 1.00 95.31 403 PRO A C 1
ATOM 3045 O O . PRO A 1 403 ? -3.370 0.680 -10.648 1.00 95.31 403 PRO A O 1
ATOM 3048 N N . LEU A 1 404 ? -4.977 2.211 -10.313 1.00 94.38 404 LEU A N 1
ATOM 3049 C CA . LEU A 1 404 ? -4.850 2.242 -8.855 1.00 94.38 404 LEU A CA 1
ATOM 3050 C C . LEU A 1 404 ? -5.362 0.960 -8.175 1.00 94.38 404 LEU A C 1
ATOM 3052 O O . LEU A 1 404 ? -4.776 0.500 -7.197 1.00 94.38 404 LEU A O 1
ATOM 3056 N N . GLN A 1 405 ? -6.415 0.352 -8.726 1.00 93.69 405 GLN A N 1
ATOM 3057 C CA . GLN A 1 405 ? -6.924 -0.951 -8.294 1.00 93.69 405 GLN A CA 1
ATOM 3058 C C . GLN A 1 405 ? -5.896 -2.052 -8.583 1.00 93.69 405 GLN A C 1
ATOM 3060 O O . GLN A 1 405 ? -5.599 -2.863 -7.708 1.00 93.69 405 GLN A O 1
ATOM 3065 N N . PHE A 1 406 ? -5.305 -2.049 -9.781 1.00 95.44 406 PHE A N 1
ATOM 3066 C CA . PHE A 1 406 ? -4.283 -3.022 -10.165 1.00 95.44 406 PHE A CA 1
ATOM 3067 C C . PHE A 1 406 ? -2.991 -2.876 -9.342 1.00 95.44 406 PHE A C 1
ATOM 3069 O O . PHE A 1 406 ? -2.390 -3.880 -8.960 1.00 95.44 406 PHE A O 1
ATOM 3076 N N . ALA A 1 407 ? -2.601 -1.646 -8.985 1.00 96.06 407 ALA A N 1
ATOM 3077 C CA . ALA A 1 407 ? -1.492 -1.398 -8.063 1.00 96.06 407 ALA A CA 1
ATOM 3078 C C . ALA A 1 407 ? -1.761 -1.973 -6.659 1.00 96.06 407 ALA A C 1
ATOM 3080 O O . ALA A 1 407 ? -0.875 -2.602 -6.082 1.00 96.06 407 ALA A O 1
ATOM 3081 N N . ALA A 1 408 ? -2.983 -1.826 -6.133 1.00 95.00 408 ALA A N 1
ATOM 3082 C CA . ALA A 1 408 ? -3.377 -2.399 -4.843 1.00 95.00 408 ALA A CA 1
ATOM 3083 C C . ALA A 1 408 ? -3.388 -3.939 -4.840 1.00 95.00 408 ALA A C 1
ATOM 3085 O O . ALA A 1 408 ? -2.946 -4.556 -3.874 1.00 95.00 408 ALA A O 1
ATOM 3086 N N . GLU A 1 409 ? -3.843 -4.572 -5.924 1.00 93.81 409 GLU A N 1
ATOM 3087 C CA . GLU A 1 409 ? -3.766 -6.032 -6.088 1.00 93.81 409 GLU A CA 1
ATOM 3088 C C . GLU A 1 409 ? -2.321 -6.538 -6.217 1.00 93.81 409 GLU A C 1
ATOM 3090 O O . GLU A 1 409 ? -1.991 -7.601 -5.690 1.00 93.81 409 GLU A O 1
ATOM 3095 N N . SER A 1 410 ? -1.462 -5.765 -6.888 1.00 93.94 410 SER A N 1
ATOM 3096 C CA . SER A 1 410 ? -0.044 -6.084 -7.112 1.00 93.94 410 SER A CA 1
ATOM 3097 C C . SER A 1 410 ? 0.861 -5.740 -5.920 1.00 93.94 410 SER A C 1
ATOM 3099 O O . SER A 1 410 ? 2.050 -6.040 -5.965 1.00 93.94 410 SER A O 1
ATOM 3101 N N . LYS A 1 411 ? 0.318 -5.124 -4.856 1.00 95.12 411 LYS A N 1
ATOM 3102 C CA . LYS A 1 411 ? 1.064 -4.596 -3.693 1.00 95.12 411 LYS A CA 1
ATOM 3103 C C . LYS A 1 411 ? 2.146 -3.564 -4.059 1.00 95.12 411 LYS A C 1
ATOM 3105 O O . LYS A 1 411 ? 3.205 -3.503 -3.442 1.00 95.12 411 LYS A O 1
ATOM 3110 N N . ALA A 1 412 ? 1.868 -2.758 -5.083 1.00 95.75 412 ALA A N 1
ATOM 3111 C CA . ALA A 1 412 ? 2.806 -1.828 -5.706 1.00 95.75 412 ALA A CA 1
ATOM 3112 C C . ALA A 1 412 ? 2.632 -0.394 -5.154 1.00 95.75 412 ALA A C 1
ATOM 3114 O O . ALA A 1 412 ? 1.962 0.454 -5.759 1.00 95.75 412 ALA A O 1
ATOM 3115 N N . SER A 1 413 ? 3.140 -0.130 -3.945 1.00 96.19 413 SER A N 1
ATOM 3116 C CA . SER A 1 413 ? 2.876 1.122 -3.212 1.00 96.19 413 SER A CA 1
ATOM 3117 C C . SER A 1 413 ? 3.588 2.347 -3.792 1.00 96.19 413 SER A C 1
ATOM 3119 O O . SER A 1 413 ? 3.038 3.457 -3.748 1.00 96.19 413 SER A O 1
ATOM 3121 N N . ASP A 1 414 ? 4.768 2.176 -4.389 1.00 96.06 414 ASP A N 1
ATOM 3122 C CA . ASP A 1 414 ? 5.470 3.291 -5.035 1.00 96.06 414 ASP A CA 1
ATOM 3123 C C . ASP A 1 414 ? 4.765 3.685 -6.346 1.00 96.06 414 ASP A C 1
ATOM 3125 O O . ASP A 1 414 ? 4.617 4.870 -6.666 1.00 96.06 414 ASP A O 1
ATOM 3129 N N . SER A 1 415 ? 4.217 2.700 -7.054 1.00 96.00 415 SER A N 1
ATOM 3130 C CA . SER A 1 415 ? 3.371 2.854 -8.237 1.00 96.00 415 SER A CA 1
ATOM 3131 C C . SER A 1 415 ? 2.064 3.560 -7.915 1.00 96.00 415 SER A C 1
ATOM 3133 O O . SER A 1 415 ? 1.726 4.550 -8.569 1.00 96.00 415 SER A O 1
ATOM 3135 N N . ALA A 1 416 ? 1.363 3.122 -6.864 1.00 96.12 416 ALA A N 1
ATOM 3136 C CA . ALA A 1 416 ? 0.173 3.804 -6.365 1.00 96.12 416 ALA A CA 1
ATOM 3137 C C . ALA A 1 416 ? 0.476 5.270 -6.020 1.00 96.12 416 ALA A C 1
ATOM 3139 O O . ALA A 1 416 ? -0.279 6.161 -6.409 1.00 96.12 416 ALA A O 1
ATOM 3140 N N . SER A 1 417 ? 1.626 5.548 -5.394 1.00 96.31 417 SER A N 1
ATOM 3141 C CA . SER A 1 417 ? 2.063 6.917 -5.086 1.00 96.31 417 SER A CA 1
ATOM 3142 C C . SER A 1 417 ? 2.236 7.787 -6.338 1.00 96.31 417 SER A C 1
ATOM 3144 O O . SER A 1 417 ? 1.881 8.967 -6.316 1.00 96.31 417 SER A O 1
ATOM 3146 N N . ARG A 1 418 ? 2.756 7.233 -7.444 1.00 96.75 418 ARG A N 1
ATOM 3147 C CA . ARG A 1 418 ? 2.893 7.955 -8.726 1.00 96.75 418 ARG A CA 1
ATOM 3148 C C . ARG A 1 418 ? 1.553 8.164 -9.429 1.00 96.75 418 ARG A C 1
ATOM 3150 O O . ARG A 1 418 ? 1.285 9.278 -9.872 1.00 96.75 418 ARG A O 1
ATOM 3157 N N . LEU A 1 419 ? 0.700 7.142 -9.477 1.00 96.12 419 LEU A N 1
ATOM 3158 C CA . LEU A 1 419 ? -0.650 7.225 -10.051 1.00 96.12 419 LEU A CA 1
ATOM 3159 C C . LEU A 1 419 ? -1.500 8.285 -9.338 1.00 96.12 419 LEU A C 1
ATOM 3161 O O . LEU A 1 419 ? -2.104 9.149 -9.972 1.00 96.12 419 LEU A O 1
ATOM 3165 N N . VAL A 1 420 ? -1.480 8.270 -8.006 1.00 94.62 420 VAL A N 1
ATOM 3166 C CA . VAL A 1 420 ? -2.176 9.239 -7.154 1.00 94.62 420 VAL A CA 1
ATOM 3167 C C . VAL A 1 420 ? -1.612 10.656 -7.319 1.00 94.62 420 VAL A C 1
ATOM 3169 O O . VAL A 1 420 ? -2.375 11.622 -7.301 1.00 94.62 420 VAL A O 1
ATOM 3172 N N . ALA A 1 421 ? -0.297 10.810 -7.513 1.00 93.56 421 ALA A N 1
ATOM 3173 C CA . ALA A 1 421 ? 0.313 12.107 -7.823 1.00 93.56 421 ALA A CA 1
ATOM 3174 C C . ALA A 1 421 ? -0.085 12.640 -9.215 1.00 93.56 421 ALA A C 1
ATOM 3176 O O . ALA A 1 421 ? -0.174 13.853 -9.392 1.00 93.56 421 ALA A O 1
ATOM 3177 N N . ALA A 1 422 ? -0.380 11.752 -10.170 1.00 93.00 422 ALA A N 1
ATOM 3178 C CA . ALA A 1 422 ? -0.938 12.089 -11.481 1.00 93.00 422 ALA A CA 1
ATOM 3179 C C . ALA A 1 422 ? -2.469 12.311 -11.473 1.00 93.00 422 ALA A C 1
ATOM 3181 O O . ALA A 1 422 ? -3.049 12.620 -12.512 1.00 93.00 422 ALA A O 1
ATOM 3182 N N . GLY A 1 423 ? -3.127 12.190 -10.313 1.00 91.69 423 GLY A N 1
ATOM 3183 C CA . GLY A 1 423 ? -4.555 12.474 -10.143 1.00 91.69 423 GLY A CA 1
ATOM 3184 C C . GLY A 1 423 ? -5.492 11.267 -10.247 1.00 91.69 423 GLY A C 1
ATOM 3185 O O . GLY A 1 423 ? -6.705 11.472 -10.226 1.00 91.69 423 GLY A O 1
ATOM 3186 N N . ALA A 1 424 ? -4.975 10.034 -10.319 1.00 91.56 424 ALA A N 1
ATOM 3187 C CA . ALA A 1 424 ? -5.808 8.831 -10.271 1.00 91.56 424 ALA A CA 1
ATOM 3188 C C . ALA A 1 424 ? -6.598 8.765 -8.951 1.00 91.56 424 ALA A C 1
ATOM 3190 O O . ALA A 1 424 ? -6.021 8.879 -7.866 1.00 91.56 424 ALA A O 1
ATOM 3191 N N . ASN A 1 425 ? -7.919 8.600 -9.049 1.00 86.50 425 ASN A N 1
ATOM 3192 C CA . ASN A 1 425 ? -8.839 8.586 -7.903 1.00 86.50 425 ASN A CA 1
ATOM 3193 C C . ASN A 1 425 ? -10.045 7.634 -8.069 1.00 86.50 425 ASN A C 1
ATOM 3195 O O . ASN A 1 425 ? -10.861 7.492 -7.153 1.00 86.50 425 ASN A O 1
ATOM 3199 N N . GLN A 1 426 ? -10.149 6.963 -9.212 1.00 87.19 426 GLN A N 1
ATOM 3200 C CA . GLN A 1 426 ? -11.219 6.036 -9.556 1.00 87.19 426 GLN A CA 1
ATOM 3201 C C . GLN A 1 426 ? -11.048 4.707 -8.808 1.00 87.19 426 GLN A C 1
ATOM 3203 O O . GLN A 1 426 ? -9.931 4.224 -8.632 1.00 87.19 426 GLN A O 1
ATOM 3208 N N . GLU A 1 427 ? -12.160 4.144 -8.328 1.00 84.31 427 GLU A N 1
ATOM 3209 C CA . GLU A 1 427 ? -12.216 2.907 -7.525 1.00 84.31 427 GLU A CA 1
ATOM 3210 C C . GLU A 1 427 ? -11.279 2.869 -6.300 1.00 84.31 427 GLU A C 1
ATOM 3212 O O . GLU A 1 427 ? -10.925 1.805 -5.787 1.00 84.31 427 GLU A O 1
ATOM 3217 N N . THR A 1 428 ? -10.911 4.038 -5.758 1.00 87.06 428 THR A N 1
ATOM 3218 C CA . THR A 1 428 ? -9.969 4.118 -4.627 1.00 87.06 428 THR A CA 1
ATOM 3219 C C . THR A 1 428 ? -10.480 3.398 -3.371 1.00 87.06 428 THR A C 1
ATOM 3221 O O . THR A 1 428 ? -9.679 2.862 -2.608 1.00 87.06 428 THR A O 1
ATOM 3224 N N . ARG A 1 429 ? -11.805 3.316 -3.158 1.00 88.00 429 ARG A N 1
ATOM 3225 C CA . ARG A 1 429 ? -12.390 2.542 -2.044 1.00 88.00 429 ARG A CA 1
ATOM 3226 C C . ARG A 1 429 ? -12.071 1.051 -2.174 1.00 88.00 429 ARG A C 1
ATOM 3228 O O . ARG A 1 429 ? -11.635 0.447 -1.198 1.00 88.00 429 ARG A O 1
ATOM 3235 N N . ASP A 1 430 ? -12.214 0.482 -3.367 1.00 89.75 430 ASP A N 1
ATOM 3236 C CA . ASP A 1 430 ? -11.926 -0.931 -3.631 1.00 89.75 430 ASP A CA 1
ATOM 3237 C C . ASP A 1 430 ? -10.421 -1.223 -3.603 1.00 89.75 430 ASP A C 1
ATOM 3239 O O . ASP A 1 430 ? -10.006 -2.264 -3.084 1.00 89.75 430 ASP A O 1
ATOM 3243 N N . ALA A 1 431 ? -9.591 -0.276 -4.054 1.00 93.38 431 ALA A N 1
ATOM 3244 C CA . ALA A 1 431 ? -8.139 -0.336 -3.891 1.00 93.38 431 ALA A CA 1
ATOM 3245 C C . ALA A 1 431 ? -7.733 -0.376 -2.400 1.00 93.38 431 ALA A C 1
ATOM 3247 O O . ALA A 1 431 ? -7.008 -1.282 -1.984 1.00 93.38 431 ALA A O 1
ATOM 3248 N N . ILE A 1 432 ? -8.271 0.524 -1.561 1.00 94.19 432 ILE A N 1
ATOM 3249 C CA . ILE A 1 432 ? -8.022 0.516 -0.106 1.00 94.19 432 ILE A CA 1
ATOM 3250 C C . ILE A 1 432 ? -8.523 -0.785 0.530 1.00 94.19 432 ILE A C 1
ATOM 3252 O O . ILE A 1 432 ? -7.799 -1.411 1.300 1.00 94.19 432 ILE A O 1
ATOM 3256 N N . LEU A 1 433 ? -9.740 -1.232 0.207 1.00 93.75 433 LEU A N 1
ATOM 3257 C CA . LEU A 1 433 ? -10.291 -2.478 0.750 1.00 93.75 433 LEU A CA 1
ATOM 3258 C C . LEU A 1 433 ? -9.447 -3.700 0.362 1.00 93.75 433 LEU A C 1
ATOM 3260 O O . LEU A 1 433 ? -9.316 -4.624 1.164 1.00 93.75 433 LEU A O 1
ATOM 3264 N N . THR A 1 434 ? -8.857 -3.707 -0.834 1.00 95.00 434 THR A N 1
ATOM 3265 C CA . THR A 1 434 ? -7.922 -4.749 -1.288 1.00 95.00 434 THR A CA 1
ATOM 3266 C C . THR A 1 434 ? -6.620 -4.713 -0.486 1.00 95.00 434 THR A C 1
ATOM 3268 O O . THR A 1 434 ? -6.197 -5.751 0.024 1.00 95.00 434 THR A O 1
ATOM 3271 N N . ALA A 1 435 ? -6.049 -3.525 -0.271 1.00 96.19 435 ALA A N 1
ATOM 3272 C CA . ALA A 1 435 ? -4.858 -3.332 0.556 1.00 96.19 435 ALA A CA 1
ATOM 3273 C C . ALA A 1 435 ? -5.073 -3.780 2.015 1.00 96.19 435 ALA A C 1
ATOM 3275 O O . ALA A 1 435 ? -4.266 -4.533 2.562 1.00 96.19 435 ALA A O 1
ATOM 3276 N N . ILE A 1 436 ? -6.211 -3.411 2.623 1.00 95.94 436 ILE A N 1
ATOM 3277 C CA . ILE A 1 436 ? -6.583 -3.857 3.974 1.00 95.94 436 ILE A CA 1
ATOM 3278 C C . ILE A 1 436 ? -6.708 -5.385 4.009 1.00 95.94 436 ILE A C 1
ATOM 3280 O O . ILE A 1 436 ? -6.090 -6.019 4.862 1.00 95.94 436 ILE A O 1
ATOM 3284 N N . LYS A 1 437 ? -7.453 -6.002 3.079 1.00 95.50 437 LYS A N 1
ATOM 3285 C CA . LYS A 1 437 ? -7.591 -7.472 2.987 1.00 95.50 437 LYS A CA 1
ATOM 3286 C C . LYS A 1 437 ? -6.241 -8.186 2.841 1.00 95.50 437 LYS A C 1
ATOM 3288 O O . LYS A 1 437 ? -6.089 -9.293 3.350 1.00 95.50 437 LYS A O 1
ATOM 3293 N N . GLY A 1 438 ? -5.283 -7.566 2.151 1.00 95.50 438 GLY A N 1
ATOM 3294 C CA . GLY A 1 438 ? -3.927 -8.078 1.937 1.00 95.50 438 GLY A CA 1
ATOM 3295 C C . GLY A 1 438 ? -2.921 -7.807 3.066 1.00 95.50 438 GLY A C 1
ATOM 3296 O O . GLY A 1 438 ? -1.772 -8.235 2.921 1.00 95.50 438 GLY A O 1
ATOM 3297 N N . ASP A 1 439 ? -3.340 -7.115 4.135 1.00 96.25 439 ASP A N 1
ATOM 3298 C CA . ASP A 1 439 ? -2.525 -6.580 5.244 1.00 96.25 439 ASP A CA 1
ATOM 3299 C C . ASP A 1 439 ? -1.324 -5.721 4.783 1.00 96.25 439 ASP A C 1
ATOM 3301 O O . ASP A 1 439 ? -0.216 -5.808 5.317 1.00 96.25 439 ASP A O 1
ATOM 3305 N N . ASP A 1 440 ? -1.557 -4.904 3.750 1.00 96.56 440 ASP A N 1
ATOM 3306 C CA . ASP A 1 440 ? -0.573 -4.048 3.081 1.00 96.56 440 ASP A CA 1
ATOM 3307 C C . ASP A 1 440 ? -0.606 -2.611 3.637 1.00 96.56 440 ASP A C 1
ATOM 3309 O O . ASP A 1 440 ? -1.336 -1.740 3.154 1.00 96.56 440 ASP A O 1
ATOM 3313 N N . LEU A 1 441 ? 0.174 -2.369 4.697 1.00 95.62 441 LEU A N 1
ATOM 3314 C CA . LEU A 1 441 ? 0.283 -1.048 5.326 1.00 95.62 441 LEU A CA 1
ATOM 3315 C C . LEU A 1 441 ? 0.854 0.038 4.383 1.00 95.62 441 LEU A C 1
ATOM 3317 O O . LEU A 1 441 ? 0.250 1.109 4.342 1.00 95.62 441 LEU A O 1
ATOM 3321 N N . PRO A 1 442 ? 1.945 -0.182 3.613 1.00 96.44 442 PRO A N 1
ATOM 3322 C CA . PRO A 1 442 ? 2.441 0.807 2.651 1.00 96.44 442 PRO A CA 1
ATOM 3323 C C . PRO A 1 442 ? 1.370 1.293 1.668 1.00 96.44 442 PRO A C 1
ATOM 3325 O O . PRO A 1 442 ? 1.201 2.499 1.492 1.00 96.44 442 PRO A O 1
ATOM 3328 N N . MET A 1 443 ? 0.588 0.380 1.084 1.00 96.06 443 MET A N 1
ATOM 3329 C CA . MET A 1 443 ? -0.512 0.746 0.189 1.00 96.06 443 MET A CA 1
ATOM 3330 C C . MET A 1 443 ? -1.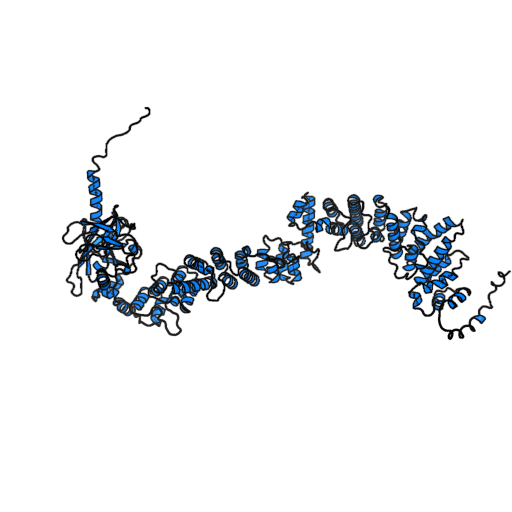626 1.514 0.923 1.00 96.06 443 MET A C 1
ATOM 3332 O O . MET A 1 443 ? -2.131 2.514 0.409 1.00 96.06 443 MET A O 1
ATOM 3336 N N . VAL A 1 444 ? -1.993 1.104 2.145 1.00 95.50 444 VAL A N 1
ATOM 3337 C CA . VAL A 1 444 ? -2.982 1.840 2.953 1.00 95.50 444 VAL A CA 1
ATOM 3338 C C . VAL A 1 444 ? -2.498 3.256 3.284 1.00 95.50 444 VAL A C 1
ATOM 3340 O O . VAL A 1 444 ? -3.291 4.186 3.182 1.00 95.50 444 VAL A O 1
ATOM 3343 N N . GLU A 1 445 ? -1.221 3.473 3.602 1.00 94.19 445 GLU A N 1
ATOM 3344 C CA . GLU A 1 445 ? -0.685 4.811 3.902 1.00 94.19 445 GLU A CA 1
ATOM 3345 C C . GLU A 1 445 ? -0.756 5.778 2.709 1.00 94.19 445 GLU A C 1
ATOM 3347 O O . GLU A 1 445 ? -1.090 6.954 2.882 1.00 94.19 445 GLU A O 1
ATOM 3352 N N . VAL A 1 446 ? -0.532 5.286 1.485 1.00 94.69 446 VAL A N 1
ATOM 3353 C CA . VAL A 1 446 ? -0.704 6.078 0.252 1.00 94.69 446 VAL A CA 1
ATOM 3354 C C . VAL A 1 446 ? -2.168 6.480 0.052 1.00 94.69 446 VAL A C 1
ATOM 3356 O O . VAL A 1 446 ? -2.466 7.615 -0.340 1.00 94.69 446 VAL A O 1
ATOM 3359 N N . LEU A 1 447 ? -3.092 5.556 0.326 1.00 93.75 447 LEU A N 1
ATOM 3360 C CA . LEU A 1 447 ? -4.499 5.690 -0.043 1.00 93.75 447 LEU A CA 1
ATOM 3361 C C . LEU A 1 447 ? -5.415 6.222 1.073 1.00 93.75 447 LEU A C 1
ATOM 3363 O O . LEU A 1 447 ? -6.481 6.749 0.757 1.00 93.75 447 LEU A O 1
ATOM 3367 N N . ARG A 1 448 ? -5.029 6.154 2.357 1.00 91.12 448 ARG A N 1
ATOM 3368 C CA . ARG A 1 448 ? -5.896 6.475 3.519 1.00 91.12 448 ARG A CA 1
ATOM 3369 C C . ARG A 1 448 ? -6.550 7.854 3.456 1.00 91.12 448 ARG A C 1
ATOM 3371 O O . ARG A 1 448 ? -7.650 8.035 3.956 1.00 91.12 448 ARG A O 1
ATOM 3378 N N . ARG A 1 449 ? -5.913 8.815 2.782 1.00 89.06 449 ARG A N 1
ATOM 3379 C CA . ARG A 1 449 ? -6.435 10.176 2.555 1.00 89.06 449 ARG A CA 1
ATOM 3380 C C . ARG A 1 449 ? -7.699 10.243 1.684 1.00 89.06 449 ARG A C 1
ATOM 3382 O O . ARG A 1 449 ? -8.340 11.285 1.636 1.00 89.06 449 ARG A O 1
ATOM 3389 N N . PHE A 1 450 ? -8.017 9.164 0.971 1.00 89.12 450 PHE A N 1
ATOM 3390 C CA . PHE A 1 450 ? -9.232 9.000 0.171 1.00 89.12 450 PHE A CA 1
ATOM 3391 C C . PHE A 1 450 ? -10.285 8.133 0.874 1.00 89.12 450 PHE A C 1
ATOM 3393 O O . PHE A 1 450 ? -11.367 7.914 0.325 1.00 89.12 450 PHE A O 1
ATOM 3400 N N . TRP A 1 451 ? -9.985 7.622 2.072 1.00 88.62 451 TRP A N 1
ATOM 3401 C CA . TRP A 1 451 ? -10.966 6.918 2.879 1.00 88.62 451 TRP A CA 1
ATOM 3402 C C . TRP A 1 451 ? -11.984 7.919 3.430 1.00 88.62 451 TRP A C 1
ATOM 3404 O O . TRP A 1 451 ? -11.656 8.769 4.255 1.00 88.62 451 TRP A O 1
ATOM 3414 N N . ASN A 1 452 ? -13.227 7.791 2.976 1.00 85.50 452 ASN A N 1
ATOM 3415 C CA . ASN A 1 452 ? -14.363 8.525 3.514 1.00 85.50 452 ASN A CA 1
ATOM 3416 C C . ASN A 1 452 ? -15.212 7.558 4.344 1.00 85.50 452 ASN A C 1
ATOM 3418 O O . ASN A 1 452 ? -15.687 6.543 3.820 1.00 85.50 452 ASN A O 1
ATOM 3422 N N . ASP A 1 453 ? -15.398 7.883 5.622 1.00 80.06 453 ASP A N 1
ATOM 3423 C CA . ASP A 1 453 ? -16.300 7.146 6.502 1.00 80.06 453 ASP A CA 1
ATOM 3424 C C . ASP A 1 453 ? -17.743 7.299 6.006 1.00 80.06 453 ASP A C 1
ATOM 3426 O O . ASP A 1 453 ? -18.217 8.405 5.738 1.00 80.06 453 ASP A O 1
ATOM 3430 N N . VAL A 1 454 ? -18.435 6.169 5.863 1.00 77.31 454 VAL A N 1
ATOM 3431 C CA . VAL A 1 454 ? -19.842 6.111 5.455 1.00 77.31 454 VAL A CA 1
ATOM 3432 C C . VAL A 1 454 ? -20.680 5.872 6.704 1.00 77.31 454 VAL A C 1
ATOM 3434 O O . VAL A 1 454 ? -20.371 4.987 7.500 1.00 77.31 454 VAL A O 1
ATOM 3437 N N . GLU A 1 455 ? -21.736 6.661 6.890 1.00 72.38 455 GLU A N 1
ATOM 3438 C CA . GLU A 1 455 ? -22.623 6.525 8.045 1.00 72.38 455 GLU A CA 1
ATOM 3439 C C . GLU A 1 455 ? -23.248 5.118 8.096 1.00 72.38 455 GLU A C 1
ATOM 3441 O O . GLU A 1 455 ? -23.810 4.635 7.113 1.00 72.38 455 GLU A O 1
ATOM 3446 N N . GLY A 1 456 ? -23.121 4.452 9.247 1.00 69.69 456 GLY A N 1
ATOM 3447 C CA . GLY A 1 456 ? -23.572 3.071 9.455 1.00 69.69 456 GLY A CA 1
ATOM 3448 C C . GLY A 1 456 ? -22.571 1.979 9.050 1.00 69.69 456 GLY A C 1
ATOM 3449 O O . GLY A 1 456 ? -22.795 0.822 9.400 1.00 69.69 456 GLY A O 1
ATOM 3450 N N . ASP A 1 457 ? -21.469 2.322 8.378 1.00 83.75 457 ASP A N 1
ATOM 3451 C CA . ASP A 1 457 ? -20.379 1.394 8.047 1.00 83.75 457 ASP A CA 1
ATOM 3452 C C . ASP A 1 457 ? -19.221 1.510 9.063 1.00 83.75 457 ASP A C 1
ATOM 3454 O O . ASP A 1 457 ? -19.193 2.405 9.915 1.00 83.75 457 ASP A O 1
ATOM 3458 N N . CYS A 1 458 ? -18.252 0.596 9.004 1.00 91.38 458 CYS A N 1
ATOM 3459 C CA . CYS A 1 458 ? -17.042 0.703 9.819 1.00 91.38 458 CYS A CA 1
ATOM 3460 C C . CYS A 1 458 ? -16.056 1.727 9.235 1.00 91.38 458 CYS A C 1
ATOM 3462 O O . CYS A 1 458 ? -15.868 1.804 8.021 1.00 91.38 458 CYS A O 1
ATOM 3464 N N . ASN A 1 459 ? -15.346 2.454 10.101 1.00 92.00 459 ASN A N 1
ATOM 3465 C CA . ASN A 1 459 ? -14.227 3.299 9.681 1.00 92.00 459 ASN A CA 1
ATOM 3466 C C . ASN A 1 459 ? -12.983 2.465 9.321 1.00 92.00 459 ASN A C 1
ATOM 3468 O O . ASN A 1 459 ? -12.997 1.232 9.395 1.00 92.00 459 ASN A O 1
ATOM 3472 N N . LEU A 1 460 ? -11.885 3.125 8.945 1.00 92.81 460 LEU A N 1
ATOM 3473 C CA . LEU A 1 460 ? -10.645 2.456 8.528 1.00 92.81 460 LEU A CA 1
ATOM 3474 C C . LEU A 1 460 ? -10.104 1.469 9.587 1.00 92.81 460 LEU A C 1
ATOM 3476 O O . LEU A 1 460 ? -9.722 0.346 9.251 1.00 92.81 460 LEU A O 1
ATOM 3480 N N . VAL A 1 461 ? -10.135 1.850 10.870 1.00 94.44 461 VAL A N 1
ATOM 3481 C CA . VAL A 1 461 ? -9.682 1.012 11.997 1.00 94.44 461 VAL A CA 1
ATOM 3482 C C . VAL A 1 461 ? -10.614 -0.190 12.189 1.00 94.44 461 VAL A C 1
ATOM 3484 O O . VAL A 1 461 ? -10.150 -1.326 12.279 1.00 94.44 461 VAL A O 1
ATOM 3487 N N . GLY A 1 462 ? -11.932 0.034 12.195 1.00 94.56 462 GLY A N 1
ATOM 3488 C CA . GLY A 1 462 ? -12.935 -1.032 12.314 1.00 94.56 462 GLY A CA 1
ATOM 3489 C C . GLY A 1 462 ? -12.888 -2.018 11.145 1.00 94.56 462 GLY A C 1
ATOM 3490 O O . GLY A 1 462 ? -13.006 -3.229 11.329 1.00 94.56 462 GLY A O 1
ATOM 3491 N N . THR A 1 463 ? -12.615 -1.513 9.944 1.00 94.81 463 THR A N 1
ATOM 3492 C CA . THR A 1 463 ? -12.442 -2.316 8.729 1.00 94.81 463 THR A CA 1
ATOM 3493 C C . THR A 1 463 ? -11.193 -3.199 8.814 1.00 94.81 463 THR A C 1
ATOM 3495 O O . THR A 1 463 ? -11.278 -4.397 8.536 1.00 94.81 463 THR A O 1
ATOM 3498 N N . ALA A 1 464 ? -10.054 -2.662 9.270 1.00 96.12 464 ALA A N 1
ATOM 3499 C CA . ALA A 1 464 ? -8.837 -3.447 9.505 1.00 96.12 464 ALA A CA 1
ATOM 3500 C C . ALA A 1 464 ? -9.051 -4.560 10.550 1.00 96.12 464 ALA A C 1
ATOM 3502 O O . ALA A 1 464 ? -8.622 -5.699 10.345 1.00 96.12 464 ALA A O 1
ATOM 3503 N N . ILE A 1 465 ? -9.794 -4.267 11.624 1.00 96.62 465 ILE A N 1
ATOM 3504 C CA . ILE A 1 465 ? -10.196 -5.261 12.630 1.00 96.62 465 ILE A CA 1
ATOM 3505 C C . ILE A 1 465 ? -11.044 -6.369 11.992 1.00 96.62 465 ILE A C 1
ATOM 3507 O O . ILE A 1 465 ? -10.704 -7.548 12.111 1.00 96.62 465 ILE A O 1
ATOM 3511 N N . ASN A 1 466 ? -12.101 -6.010 11.258 1.00 94.50 466 ASN A N 1
ATOM 3512 C CA . ASN A 1 466 ? -13.015 -6.968 10.630 1.00 94.50 466 ASN A CA 1
ATOM 3513 C C . ASN A 1 466 ? -12.314 -7.912 9.641 1.00 94.50 466 ASN A C 1
ATOM 3515 O O . ASN A 1 466 ? -12.635 -9.105 9.600 1.00 94.50 466 ASN A O 1
ATOM 3519 N N . TYR A 1 467 ? -11.317 -7.436 8.889 1.00 95.00 467 TYR A N 1
ATOM 3520 C CA . TYR A 1 467 ? -10.511 -8.314 8.036 1.00 95.00 467 TYR A CA 1
ATOM 3521 C C . TYR A 1 467 ? -9.484 -9.134 8.830 1.00 95.00 467 TYR A C 1
ATOM 3523 O O . TYR A 1 467 ? -9.313 -10.321 8.548 1.00 95.00 467 TYR A O 1
ATOM 3531 N N . GLY A 1 468 ? -8.938 -8.614 9.930 1.00 96.31 468 GLY A N 1
ATOM 3532 C CA . GLY A 1 468 ? -7.902 -9.295 10.717 1.00 96.31 468 GLY A CA 1
ATOM 3533 C C . GLY A 1 468 ? -6.484 -8.801 10.417 1.00 96.31 468 GLY A C 1
ATOM 3534 O O . GLY A 1 468 ? -5.526 -9.522 10.690 1.00 96.31 468 GLY A O 1
ATOM 3535 N N . SER A 1 469 ? -6.367 -7.617 9.819 1.00 96.38 469 SER A N 1
ATOM 3536 C CA . SER A 1 469 ? -5.154 -7.073 9.205 1.00 96.38 469 SER A CA 1
ATOM 3537 C C . SER A 1 469 ? -4.263 -6.440 10.272 1.00 96.38 469 SER A C 1
ATOM 3539 O O . SER A 1 469 ? -4.522 -5.322 10.716 1.00 96.38 469 SER A O 1
ATOM 3541 N N . LYS A 1 470 ? -3.260 -7.179 10.759 1.00 95.56 470 LYS A N 1
ATOM 3542 C CA . LYS A 1 470 ? -2.483 -6.787 11.943 1.00 95.56 470 LYS A CA 1
ATOM 3543 C C . LYS A 1 470 ? -1.546 -5.617 11.655 1.00 95.56 470 LYS A C 1
ATOM 3545 O O . LYS A 1 470 ? -1.484 -4.691 12.462 1.00 95.56 470 LYS A O 1
ATOM 3550 N N . ASN A 1 471 ? -0.814 -5.664 10.545 1.00 95.38 471 ASN A N 1
ATOM 3551 C CA . ASN A 1 471 ? 0.158 -4.628 10.199 1.00 95.38 471 ASN A CA 1
ATOM 3552 C C . ASN A 1 471 ? -0.559 -3.316 9.876 1.00 95.38 471 ASN A C 1
ATOM 3554 O O . ASN A 1 471 ? -0.193 -2.266 10.404 1.00 95.38 471 ASN A O 1
ATOM 3558 N N . VAL A 1 472 ? -1.630 -3.399 9.079 1.00 96.12 472 VAL A N 1
ATOM 3559 C CA . VAL A 1 472 ? -2.510 -2.265 8.785 1.00 96.12 472 VAL A CA 1
ATOM 3560 C C . VAL A 1 472 ? -3.088 -1.703 10.079 1.00 96.12 472 VAL A C 1
ATOM 3562 O O . VAL A 1 472 ? -2.961 -0.505 10.301 1.00 96.12 472 VAL A O 1
ATOM 3565 N N . LEU A 1 473 ? -3.653 -2.542 10.961 1.00 96.12 473 LEU A N 1
ATOM 3566 C CA . LEU A 1 473 ? -4.228 -2.087 12.230 1.00 96.12 473 LEU A CA 1
ATOM 3567 C C . LEU A 1 473 ? -3.214 -1.325 13.089 1.00 96.12 473 LEU A C 1
ATOM 3569 O O . LEU A 1 473 ? -3.531 -0.238 13.560 1.00 96.12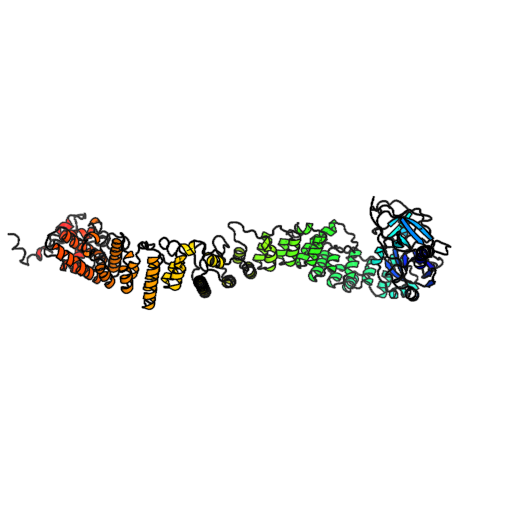 473 LEU A O 1
ATOM 3573 N N . SER A 1 474 ? -2.015 -1.877 13.293 1.00 93.25 474 SER A N 1
ATOM 3574 C CA . SER A 1 474 ? -0.982 -1.213 14.093 1.00 93.25 474 SER A CA 1
ATOM 3575 C C . SER A 1 474 ? -0.591 0.151 13.511 1.00 93.25 474 SER A C 1
ATOM 3577 O O . SER A 1 474 ? -0.451 1.096 14.280 1.00 93.25 474 SER A O 1
ATOM 3579 N N . GLY A 1 475 ? -0.492 0.284 12.182 1.00 92.38 475 GLY A N 1
ATOM 3580 C CA . GLY A 1 475 ? -0.217 1.572 11.536 1.00 92.38 475 GLY A CA 1
ATOM 3581 C C . GLY A 1 475 ? -1.380 2.568 11.614 1.00 92.38 475 GLY A C 1
ATOM 3582 O O . GLY A 1 475 ? -1.164 3.728 11.945 1.00 92.38 475 GLY A O 1
ATOM 3583 N N . VAL A 1 476 ? -2.629 2.139 11.382 1.00 92.19 476 VAL A N 1
ATOM 3584 C CA . VAL A 1 476 ? -3.789 3.056 11.434 1.00 92.19 476 VAL A CA 1
ATOM 3585 C C . VAL A 1 476 ? -4.232 3.402 12.859 1.00 92.19 476 VAL A C 1
ATOM 3587 O O . VAL A 1 476 ? -4.940 4.391 13.044 1.00 92.19 476 VAL A O 1
ATOM 3590 N N . LEU A 1 477 ? -3.835 2.624 13.873 1.00 90.12 477 LEU A N 1
ATOM 3591 C CA . LEU A 1 477 ? -4.000 2.997 15.282 1.00 90.12 477 LEU A CA 1
ATOM 3592 C C . LEU A 1 477 ? -3.055 4.135 15.691 1.00 90.12 477 LEU A C 1
ATOM 3594 O O . LEU A 1 477 ? -3.411 4.922 16.569 1.00 90.12 477 LEU A O 1
ATOM 3598 N N . GLU A 1 478 ? -1.887 4.263 15.057 1.00 84.25 478 GLU A N 1
ATOM 3599 C CA . GLU A 1 478 ? -0.935 5.333 15.350 1.00 84.25 478 GLU A CA 1
ATOM 3600 C C . GLU A 1 478 ? -1.504 6.697 14.912 1.00 84.25 478 GLU A C 1
ATOM 3602 O O . GLU A 1 478 ? -1.677 6.993 13.732 1.00 84.25 478 GLU A O 1
ATOM 3607 N N . GLY A 1 479 ? -1.858 7.531 15.896 1.00 75.31 479 GLY A N 1
ATOM 3608 C CA . GLY A 1 479 ? -2.546 8.811 15.680 1.00 75.31 479 GLY A CA 1
ATOM 3609 C C . GLY A 1 479 ? -4.081 8.736 15.662 1.00 75.31 479 GLY A C 1
ATOM 3610 O O . GLY A 1 479 ? -4.729 9.783 15.642 1.00 75.31 479 GLY A O 1
ATOM 3611 N N . SER A 1 480 ? -4.676 7.541 15.739 1.00 85.44 480 SER A N 1
ATOM 3612 C CA . SER A 1 480 ? -6.126 7.365 15.905 1.00 85.44 480 SER A CA 1
ATOM 3613 C C . SER A 1 480 ? -6.549 7.370 17.376 1.00 85.44 480 SER A C 1
ATOM 3615 O O . SER A 1 480 ? -5.791 7.015 18.279 1.00 85.44 480 SER A O 1
ATOM 3617 N N . ASN A 1 481 ? -7.813 7.713 17.641 1.00 81.50 481 ASN A N 1
ATOM 3618 C CA . ASN A 1 481 ? -8.390 7.551 18.975 1.00 81.50 481 ASN A CA 1
ATOM 3619 C C . ASN A 1 481 ? -8.720 6.067 19.228 1.00 81.50 481 ASN A C 1
ATOM 3621 O O . ASN A 1 481 ? -9.764 5.586 18.789 1.00 81.50 481 ASN A O 1
ATOM 3625 N N . VAL A 1 482 ? -7.864 5.364 19.981 1.00 84.81 482 VAL A N 1
ATOM 3626 C CA . VAL A 1 482 ? -8.030 3.943 20.374 1.00 84.81 482 VAL A CA 1
ATOM 3627 C C . VAL A 1 482 ? -9.334 3.648 21.142 1.00 84.81 482 VAL A C 1
ATOM 3629 O O . VAL A 1 482 ? -9.718 2.497 21.314 1.00 84.81 482 VAL A O 1
ATOM 3632 N N . ASN A 1 483 ? -10.032 4.685 21.602 1.00 79.38 483 ASN A N 1
ATOM 3633 C CA . ASN A 1 483 ? -11.297 4.604 22.328 1.00 79.38 483 ASN A CA 1
ATOM 3634 C C . ASN A 1 483 ? -12.463 5.256 21.557 1.00 79.38 483 ASN A C 1
ATOM 3636 O O . ASN A 1 483 ? -13.573 5.358 22.075 1.00 79.38 483 ASN A O 1
ATOM 3640 N N . GLY A 1 484 ? -12.219 5.729 20.331 1.00 81.56 484 GLY A N 1
ATOM 3641 C CA . GLY A 1 484 ? -13.240 6.281 19.448 1.00 81.56 484 GLY A CA 1
ATOM 3642 C C . GLY A 1 484 ? -14.163 5.205 18.875 1.00 81.56 484 GLY A C 1
ATOM 3643 O O . GLY A 1 484 ? -13.897 4.009 18.980 1.00 81.56 484 GLY A O 1
ATOM 3644 N N . ARG A 1 485 ? -15.252 5.642 18.240 1.00 86.12 485 ARG A N 1
ATOM 3645 C CA . ARG A 1 485 ? -16.165 4.769 17.488 1.00 86.12 485 ARG A CA 1
ATOM 3646 C C . ARG A 1 485 ? -15.449 4.229 16.251 1.00 86.12 485 ARG A C 1
ATOM 3648 O O . ARG A 1 485 ? -14.826 5.010 15.534 1.00 86.12 485 ARG A O 1
ATOM 3655 N N . VAL A 1 486 ? -15.557 2.927 15.988 1.00 91.69 486 VAL A N 1
ATOM 3656 C CA . VAL A 1 486 ? -15.020 2.300 14.764 1.00 91.69 486 VAL A CA 1
ATOM 3657 C C . VAL A 1 486 ? -16.045 1.522 13.952 1.00 91.69 486 VAL A C 1
ATOM 3659 O O . VAL A 1 486 ? -15.922 1.476 12.735 1.00 91.69 486 VAL A O 1
ATOM 3662 N N . CYS A 1 487 ? -17.059 0.951 14.600 1.00 90.62 487 CYS A N 1
ATOM 3663 C CA . CYS A 1 487 ? -18.191 0.282 13.961 1.00 90.62 487 CYS A CA 1
ATOM 3664 C C . CYS A 1 487 ? -19.439 0.586 14.805 1.00 90.62 487 CYS A C 1
ATOM 3666 O O . CYS A 1 487 ? -19.636 -0.016 15.860 1.00 90.62 487 CYS A O 1
ATOM 3668 N N . GLY A 1 488 ? -20.240 1.577 14.402 1.00 88.06 488 GLY A N 1
ATOM 3669 C CA . GLY A 1 488 ? -21.377 2.064 15.195 1.00 88.06 488 GLY A CA 1
ATOM 3670 C C . GLY A 1 488 ? -20.971 2.579 16.586 1.00 88.06 488 GLY A C 1
ATOM 3671 O O . GLY A 1 488 ? -20.315 3.618 16.718 1.00 88.06 488 GLY A O 1
ATOM 3672 N N . ASP A 1 489 ? -21.361 1.845 17.630 1.00 86.19 489 ASP A N 1
ATOM 3673 C CA . ASP A 1 489 ? -21.060 2.160 19.034 1.00 86.19 489 ASP A CA 1
ATOM 3674 C C . ASP A 1 489 ? -19.832 1.414 19.589 1.00 86.19 489 ASP A C 1
ATOM 3676 O O . ASP A 1 489 ? -19.452 1.616 20.743 1.00 86.19 489 ASP A O 1
ATOM 3680 N N . ASP A 1 490 ? -19.175 0.572 18.788 1.00 88.69 490 ASP A N 1
ATOM 3681 C CA . ASP A 1 490 ? -18.006 -0.181 19.236 1.00 88.69 490 ASP A CA 1
ATOM 3682 C C . ASP A 1 490 ? -16.702 0.610 19.135 1.00 88.69 490 ASP A C 1
ATOM 3684 O O . ASP A 1 490 ? -16.432 1.286 18.139 1.00 88.69 490 ASP A O 1
ATOM 3688 N N . THR A 1 491 ? -15.872 0.477 20.174 1.00 88.94 491 THR A N 1
ATOM 3689 C CA . THR A 1 491 ? -14.454 0.871 20.168 1.00 88.94 491 THR A CA 1
ATOM 3690 C C . THR A 1 491 ? -13.601 -0.218 19.498 1.00 88.94 491 THR A C 1
ATOM 3692 O O . THR A 1 491 ? -14.079 -1.347 19.357 1.00 88.94 491 THR A O 1
ATOM 3695 N N . PRO A 1 492 ? -12.333 0.049 19.120 1.00 93.56 492 PRO A N 1
ATOM 3696 C CA . PRO A 1 492 ? -11.405 -0.966 18.613 1.00 93.56 492 PRO A CA 1
ATOM 3697 C C . PRO A 1 492 ? -11.393 -2.268 19.425 1.00 93.56 492 PRO A C 1
ATOM 3699 O O . PRO A 1 492 ? -11.443 -3.355 18.852 1.00 93.56 492 PRO A O 1
ATOM 3702 N N . LEU A 1 493 ? -11.402 -2.166 20.759 1.00 92.12 493 LEU A N 1
ATOM 3703 C CA . LEU A 1 493 ? -11.444 -3.324 21.651 1.00 92.12 493 LEU A CA 1
ATOM 3704 C C . LEU A 1 493 ? -12.734 -4.141 21.469 1.00 92.12 493 LEU A C 1
ATOM 3706 O O . LEU A 1 493 ? -12.663 -5.350 21.251 1.00 92.12 493 LEU A O 1
ATOM 3710 N N . PHE A 1 494 ? -13.908 -3.503 21.506 1.00 90.56 494 PHE A N 1
ATOM 3711 C CA . PHE A 1 494 ? -15.184 -4.218 21.361 1.00 90.56 494 PHE A CA 1
ATOM 3712 C C . PHE A 1 494 ? -15.408 -4.757 19.954 1.00 90.56 494 PHE A C 1
ATOM 3714 O O . PHE A 1 494 ? -15.894 -5.878 19.815 1.00 90.56 494 PHE A O 1
ATOM 3721 N N . ALA A 1 495 ? -14.993 -4.020 18.922 1.00 93.81 495 ALA A N 1
ATOM 3722 C CA . ALA A 1 495 ? -15.022 -4.501 17.548 1.00 93.81 495 ALA A CA 1
ATOM 3723 C C . ALA A 1 495 ? -14.179 -5.780 17.404 1.00 93.81 495 ALA A C 1
ATOM 3725 O O . ALA A 1 495 ? -14.650 -6.760 16.829 1.00 93.81 495 ALA A O 1
ATOM 3726 N N . ALA A 1 496 ? -12.973 -5.823 17.988 1.00 94.94 496 ALA A N 1
ATOM 3727 C CA . ALA A 1 496 ? -12.107 -7.002 17.946 1.00 94.94 496 ALA A CA 1
ATOM 3728 C C . ALA A 1 496 ? -12.663 -8.189 18.751 1.00 94.94 496 ALA A C 1
ATOM 3730 O O . ALA A 1 496 ? -12.569 -9.329 18.294 1.00 94.94 496 ALA A O 1
ATOM 3731 N N . LEU A 1 497 ? -13.276 -7.938 19.912 1.00 92.06 497 LEU A N 1
ATOM 3732 C CA . LEU A 1 497 ? -13.920 -8.975 20.725 1.00 92.06 497 LEU A CA 1
ATOM 3733 C C . LEU A 1 497 ? -15.148 -9.571 20.019 1.00 92.06 497 LEU A C 1
ATOM 3735 O O . LEU A 1 497 ? -15.216 -10.785 19.833 1.00 92.06 497 LEU A O 1
ATOM 3739 N N . LYS A 1 498 ? -16.082 -8.729 19.555 1.00 91.38 498 LYS A N 1
ATOM 3740 C CA . LYS A 1 498 ? -17.321 -9.152 18.876 1.00 91.38 498 LYS A CA 1
ATOM 3741 C C . LYS A 1 498 ? -17.066 -9.868 17.550 1.00 91.38 498 LYS A C 1
ATOM 3743 O O . LYS A 1 498 ? -17.772 -10.816 17.225 1.00 91.38 498 LYS A O 1
ATOM 3748 N N . SER A 1 499 ? -16.043 -9.455 16.799 1.00 92.06 499 SER A N 1
ATOM 3749 C CA . SER A 1 499 ? -15.627 -10.128 15.557 1.00 92.06 499 SER A CA 1
ATOM 3750 C C . SER A 1 499 ? -14.738 -11.366 15.783 1.00 92.06 499 SER A C 1
ATOM 3752 O O . SER A 1 499 ? -14.330 -12.012 14.815 1.00 92.06 499 SER A O 1
ATOM 3754 N N . GLY A 1 500 ? -14.423 -11.717 17.039 1.00 92.75 500 GLY A N 1
ATOM 3755 C CA . GLY A 1 500 ? -13.601 -12.882 17.394 1.00 92.75 500 GLY A CA 1
ATOM 3756 C C . GLY A 1 500 ? -12.120 -12.756 17.010 1.00 92.75 500 GLY A C 1
ATOM 3757 O O . GLY A 1 500 ? -11.407 -13.756 16.891 1.00 92.75 500 GLY A O 1
ATOM 3758 N N . LYS A 1 501 ? -11.624 -11.536 16.789 1.00 94.44 501 LYS A N 1
ATOM 3759 C CA . LYS A 1 501 ? -10.285 -11.243 16.253 1.00 94.44 501 LYS A CA 1
ATOM 3760 C C . LYS A 1 501 ? -9.231 -11.148 17.356 1.00 94.44 501 LYS A C 1
ATOM 3762 O O . LYS A 1 501 ? -8.386 -10.258 17.352 1.00 94.44 501 LYS A O 1
ATOM 3767 N N . PHE A 1 502 ? -9.227 -12.111 18.278 1.00 90.38 502 PHE A N 1
ATOM 3768 C CA . PHE A 1 502 ? -8.380 -12.110 19.481 1.00 90.38 502 PHE A CA 1
ATOM 3769 C C . PHE A 1 502 ? -6.872 -11.935 19.204 1.00 90.38 502 PHE A C 1
ATOM 3771 O O . PHE A 1 502 ? -6.154 -11.379 20.028 1.00 90.38 502 PHE A O 1
ATOM 3778 N N . ARG A 1 503 ? -6.384 -12.336 18.018 1.00 92.56 503 ARG A N 1
ATOM 3779 C CA . ARG A 1 503 ? -4.986 -12.129 17.577 1.00 92.56 503 ARG A CA 1
ATOM 3780 C C . ARG A 1 503 ? -4.583 -10.656 17.411 1.00 92.56 503 ARG A C 1
ATOM 3782 O O . ARG A 1 503 ? -3.389 -10.374 17.374 1.00 92.56 503 ARG A O 1
ATOM 3789 N N . LEU A 1 504 ? -5.552 -9.749 17.290 1.00 94.94 504 LEU A N 1
ATOM 3790 C CA . LEU A 1 504 ? -5.336 -8.304 17.200 1.00 94.94 504 LEU A CA 1
ATOM 3791 C C . LEU A 1 504 ? -5.304 -7.620 18.571 1.00 94.94 504 LEU A C 1
ATOM 3793 O O . LEU A 1 504 ? -4.871 -6.474 18.650 1.00 94.94 504 LEU A O 1
ATOM 3797 N N . LEU A 1 505 ? -5.728 -8.305 19.643 1.00 91.44 505 LEU A N 1
ATOM 3798 C CA . LEU A 1 505 ? -5.785 -7.710 20.978 1.00 91.44 505 LEU A CA 1
ATOM 3799 C C . LEU A 1 505 ? -4.440 -7.138 21.446 1.00 91.44 505 LEU A C 1
ATOM 3801 O O . LEU A 1 505 ? -4.485 -6.012 21.917 1.00 91.44 505 LEU A O 1
ATOM 3805 N N . PRO A 1 506 ? -3.265 -7.778 21.261 1.00 90.38 506 PRO A N 1
ATOM 3806 C CA . PRO A 1 506 ? -1.994 -7.172 21.669 1.00 90.38 506 PRO A CA 1
ATOM 3807 C C . PRO A 1 506 ? -1.759 -5.795 21.027 1.00 90.38 506 PRO A C 1
ATOM 3809 O O . PRO A 1 506 ? -1.577 -4.819 21.742 1.00 90.38 506 PRO A O 1
ATOM 3812 N N . SER A 1 507 ? -1.922 -5.679 19.700 1.00 91.12 507 SER A N 1
ATOM 3813 C CA . SER A 1 507 ? -1.797 -4.401 18.974 1.00 91.12 507 SER A CA 1
ATOM 3814 C C . SER A 1 507 ? -2.776 -3.321 19.461 1.00 91.12 507 SER A C 1
ATOM 3816 O O . SER A 1 507 ? -2.489 -2.134 19.337 1.00 91.12 507 SER A O 1
ATOM 3818 N N . ILE A 1 508 ? -3.942 -3.717 19.982 1.00 91.56 508 ILE A N 1
ATOM 3819 C CA . ILE A 1 508 ? -4.946 -2.801 20.538 1.00 91.56 508 ILE A CA 1
ATOM 3820 C C . ILE A 1 508 ? -4.594 -2.433 21.988 1.00 91.56 508 ILE A C 1
ATOM 3822 O O . ILE A 1 508 ? -4.686 -1.266 22.353 1.00 91.56 508 ILE A O 1
ATOM 3826 N N . LEU A 1 509 ? -4.178 -3.403 22.807 1.00 87.75 509 LEU A N 1
ATOM 3827 C CA . LEU A 1 509 ? -3.852 -3.238 24.227 1.00 87.75 509 LEU A CA 1
ATOM 3828 C C . LEU A 1 509 ? -2.536 -2.473 24.450 1.00 87.75 509 LEU A C 1
ATOM 3830 O O . LEU A 1 509 ? -2.452 -1.709 25.412 1.00 87.75 509 LEU A O 1
ATOM 3834 N N . ASP A 1 510 ? -1.575 -2.568 23.525 1.00 85.69 510 ASP A N 1
ATOM 3835 C CA . ASP A 1 510 ? -0.357 -1.740 23.490 1.00 85.69 510 ASP A CA 1
ATOM 3836 C C . ASP A 1 510 ? -0.688 -0.232 23.513 1.00 85.69 510 ASP A C 1
ATOM 3838 O O . ASP A 1 510 ? -0.013 0.556 24.180 1.00 85.69 510 ASP A O 1
ATOM 3842 N N . ALA A 1 511 ? -1.784 0.169 22.856 1.00 82.25 511 ALA A N 1
ATOM 3843 C CA . ALA A 1 511 ? -2.300 1.539 22.845 1.00 82.25 511 ALA A CA 1
ATOM 3844 C C . ALA A 1 511 ? -3.146 1.908 24.092 1.00 82.25 511 ALA A C 1
ATOM 3846 O O . ALA A 1 511 ? -3.674 3.016 24.175 1.00 82.25 511 ALA A O 1
ATOM 3847 N N . ARG A 1 512 ? -3.240 1.011 25.087 1.00 79.06 512 ARG A N 1
ATOM 3848 C CA . ARG A 1 512 ? -3.863 1.199 26.418 1.00 79.06 512 ARG A CA 1
ATOM 3849 C C . ARG A 1 512 ? -5.308 1.738 26.398 1.00 79.06 512 ARG A C 1
ATOM 3851 O O . ARG A 1 512 ? -5.597 2.757 27.035 1.00 79.06 512 ARG A O 1
ATOM 3858 N N . PRO A 1 513 ? -6.237 1.059 25.705 1.00 81.69 513 PRO A N 1
ATOM 3859 C CA . PRO A 1 513 ? -7.634 1.460 25.635 1.00 81.69 513 PRO A CA 1
ATOM 3860 C C . PRO A 1 513 ? -8.320 1.376 27.001 1.00 81.69 513 PRO A C 1
ATOM 3862 O O . PRO A 1 513 ? -7.872 0.691 27.924 1.00 81.69 513 PRO A O 1
ATOM 3865 N N . PHE A 1 514 ? -9.471 2.028 27.106 1.00 74.38 514 PHE A N 1
ATOM 3866 C CA . PHE A 1 514 ? -10.444 1.707 28.134 1.00 74.38 514 PHE A CA 1
ATOM 3867 C C . PHE A 1 514 ? -11.095 0.360 27.836 1.00 74.38 514 PHE A C 1
ATOM 3869 O O . PHE A 1 514 ? -11.492 0.067 26.708 1.00 74.38 514 PHE A O 1
ATOM 3876 N N . ILE A 1 515 ? -11.237 -0.443 28.885 1.00 76.38 515 ILE A N 1
ATOM 3877 C CA . ILE A 1 515 ? -11.911 -1.740 28.825 1.00 76.38 515 ILE A CA 1
ATOM 3878 C C . ILE A 1 515 ? -13.418 -1.565 28.760 1.00 76.38 515 ILE A C 1
ATOM 3880 O O . ILE A 1 515 ? -14.085 -2.316 28.064 1.00 76.38 515 ILE A O 1
ATOM 3884 N N . ARG A 1 516 ? -13.963 -0.582 29.483 1.00 73.38 516 ARG A N 1
ATOM 3885 C CA . ARG A 1 516 ? -15.382 -0.246 29.404 1.00 73.38 516 ARG A CA 1
ATOM 3886 C C . ARG A 1 516 ? -15.656 0.539 28.124 1.00 73.38 516 ARG A C 1
ATOM 3888 O O . ARG A 1 516 ? -14.979 1.530 27.854 1.00 73.38 516 ARG A O 1
ATOM 3895 N N . ASN A 1 517 ? -16.675 0.135 27.370 1.00 71.19 517 ASN A N 1
ATOM 3896 C CA . ASN A 1 517 ? -17.166 0.894 26.232 1.00 71.19 517 ASN A CA 1
ATOM 3897 C C . ASN A 1 517 ? -17.787 2.220 26.738 1.00 71.19 517 ASN A C 1
ATOM 3899 O O . ASN A 1 517 ? -18.754 2.194 27.500 1.00 71.19 517 ASN A O 1
ATOM 3903 N N . PRO A 1 518 ? -17.271 3.383 26.311 1.00 62.09 518 PRO A N 1
ATOM 3904 C CA . PRO A 1 518 ? -17.722 4.704 26.754 1.00 62.09 518 PRO A CA 1
ATOM 3905 C C . PRO A 1 518 ? -19.066 5.131 26.139 1.00 62.09 518 PRO A C 1
ATOM 3907 O O . PRO A 1 518 ? -19.672 6.099 26.597 1.00 62.09 518 PRO A O 1
ATOM 3910 N N . PHE A 1 519 ? -19.520 4.445 25.087 1.00 69.06 519 PHE A N 1
ATOM 3911 C CA . PHE A 1 519 ? -20.763 4.727 24.370 1.00 69.06 519 PHE A CA 1
ATOM 3912 C C . PHE A 1 519 ? -21.903 3.805 24.823 1.00 69.06 519 PHE A C 1
ATOM 3914 O O . PHE A 1 519 ? -23.026 4.280 24.987 1.00 69.06 519 PHE A O 1
ATOM 3921 N N . THR A 1 520 ? -21.607 2.522 25.073 1.00 66.94 520 THR A N 1
ATOM 3922 C CA . THR A 1 520 ? -22.606 1.496 25.440 1.00 66.94 520 THR A CA 1
ATOM 3923 C C . THR A 1 520 ? -22.583 1.057 26.905 1.00 66.94 520 THR A C 1
ATOM 3925 O O . THR A 1 520 ? -23.428 0.254 27.285 1.00 66.94 520 THR A O 1
ATOM 3928 N N . GLY A 1 521 ? -21.607 1.491 27.712 1.00 60.12 521 GLY A N 1
ATOM 3929 C CA . GLY A 1 521 ? -21.428 1.055 29.108 1.00 60.12 521 GLY A CA 1
ATOM 3930 C C . GLY A 1 521 ? -20.826 -0.350 29.277 1.00 60.12 521 GLY A C 1
ATOM 3931 O O . GLY A 1 521 ? -20.303 -0.667 30.349 1.00 60.12 521 GLY A O 1
ATOM 3932 N N . GLN A 1 522 ? -20.831 -1.167 28.215 1.00 68.06 522 GLN A N 1
ATOM 3933 C CA . GLN A 1 522 ? -20.420 -2.577 28.214 1.00 68.06 522 GLN A CA 1
ATOM 3934 C C . GLN A 1 522 ? -18.982 -2.793 28.710 1.00 68.06 522 GLN A C 1
ATOM 3936 O O . GLN A 1 522 ? -18.098 -1.970 28.483 1.00 68.06 522 GLN A O 1
ATOM 3941 N N . VAL A 1 523 ? -18.732 -3.946 29.329 1.00 71.56 523 VAL A N 1
ATOM 3942 C CA . VAL A 1 523 ? -17.394 -4.468 29.660 1.00 71.56 523 VAL A CA 1
ATOM 3943 C C . VAL A 1 523 ? -17.189 -5.811 28.937 1.00 71.56 523 VAL A C 1
ATOM 3945 O O . VAL A 1 523 ? -18.183 -6.451 28.596 1.00 71.56 523 VAL A O 1
ATOM 3948 N N . PRO A 1 524 ? -15.950 -6.256 28.658 1.00 78.94 524 PRO A N 1
ATOM 3949 C CA . PRO A 1 524 ? -15.695 -7.563 28.068 1.00 78.94 524 PRO A CA 1
ATOM 3950 C C . PRO A 1 524 ? -16.120 -8.691 29.002 1.00 78.94 524 PRO A C 1
ATOM 3952 O O . PRO A 1 524 ? -15.784 -8.678 30.188 1.00 78.94 524 PRO A O 1
ATOM 3955 N N . ASP A 1 525 ? -16.783 -9.702 28.448 1.00 74.62 525 ASP A N 1
ATOM 3956 C CA . ASP A 1 525 ? -17.078 -10.935 29.167 1.00 74.62 525 ASP A CA 1
ATOM 3957 C C . ASP A 1 525 ? -15.768 -11.673 29.486 1.00 74.62 525 ASP A C 1
ATOM 3959 O O . ASP A 1 525 ? -15.040 -12.084 28.581 1.00 74.62 525 ASP A O 1
ATOM 3963 N N . ASN A 1 526 ? -15.475 -11.845 30.780 1.00 76.06 526 ASN A N 1
ATOM 3964 C CA . ASN A 1 526 ? -14.257 -12.480 31.305 1.00 76.06 526 ASN A CA 1
ATOM 3965 C C . ASN A 1 526 ? -12.937 -11.810 30.824 1.00 76.06 526 ASN A C 1
ATOM 3967 O O . ASN A 1 526 ? -12.205 -12.386 30.011 1.00 76.06 526 ASN A O 1
ATOM 3971 N N . PRO A 1 527 ? -12.613 -10.590 31.306 1.00 76.75 527 PRO A N 1
ATOM 3972 C CA . PRO A 1 527 ? -11.440 -9.836 30.859 1.00 76.75 527 PRO A CA 1
ATOM 3973 C C . PRO A 1 527 ? -10.121 -10.537 31.221 1.00 76.75 527 PRO A C 1
ATOM 3975 O O . PRO A 1 527 ? -9.987 -11.138 32.288 1.00 76.75 527 PRO A O 1
ATOM 3978 N N . SER A 1 528 ? -9.114 -10.424 30.349 1.00 78.94 528 SER A N 1
ATOM 3979 C CA . SER A 1 528 ? -7.784 -10.989 30.612 1.00 78.94 528 SER A CA 1
ATOM 3980 C C . SER A 1 528 ? -7.053 -10.245 31.739 1.00 78.94 528 SER A C 1
ATOM 3982 O O . SER A 1 528 ? -7.363 -9.093 32.049 1.00 78.94 528 SER A O 1
ATOM 3984 N N . LEU A 1 529 ? -6.028 -10.876 32.325 1.00 77.88 529 LEU A N 1
ATOM 3985 C CA . LEU A 1 529 ? -5.181 -10.237 33.342 1.00 77.88 529 LEU A CA 1
ATOM 3986 C C . LEU A 1 529 ? -4.563 -8.923 32.826 1.00 77.88 529 LEU A C 1
ATOM 3988 O O . LEU A 1 529 ? -4.601 -7.912 33.515 1.00 77.88 529 LEU A O 1
ATOM 3992 N N . GLU A 1 530 ? -4.068 -8.931 31.588 1.00 78.31 530 GLU A N 1
ATOM 3993 C CA . GLU A 1 530 ? -3.491 -7.768 30.902 1.00 78.31 530 GLU A CA 1
ATOM 3994 C C . GLU A 1 530 ? -4.508 -6.629 30.734 1.00 78.31 530 GLU A C 1
ATOM 3996 O O . GLU A 1 530 ? -4.190 -5.469 30.998 1.00 78.31 530 GLU A O 1
ATOM 4001 N N . MET A 1 531 ? -5.759 -6.953 30.379 1.00 76.44 531 MET A N 1
ATOM 4002 C CA . MET A 1 531 ? -6.845 -5.973 30.389 1.00 76.44 531 MET A CA 1
ATOM 4003 C C . MET A 1 531 ? -6.999 -5.396 31.803 1.00 76.44 531 MET A C 1
ATOM 4005 O O . MET A 1 531 ? -6.869 -4.189 31.982 1.00 76.44 531 MET A O 1
ATOM 4009 N N . ILE A 1 532 ? -7.187 -6.233 32.828 1.00 69.75 532 ILE A N 1
ATOM 4010 C CA . ILE A 1 532 ? -7.355 -5.786 34.225 1.00 69.75 532 ILE A CA 1
ATOM 4011 C C . ILE A 1 532 ? -6.190 -4.883 34.686 1.00 69.75 532 ILE A C 1
ATOM 4013 O O . ILE A 1 532 ? -6.414 -3.892 35.389 1.00 69.75 532 ILE A O 1
ATOM 4017 N N . GLU A 1 533 ? -4.952 -5.168 34.283 1.00 71.56 533 GLU A N 1
ATOM 4018 C CA . GLU A 1 533 ? -3.784 -4.327 34.572 1.00 71.56 533 GLU A CA 1
ATOM 4019 C C . GLU A 1 533 ? -3.856 -2.949 33.892 1.00 71.56 533 GLU A C 1
ATOM 4021 O O . GLU A 1 533 ? -3.563 -1.937 34.540 1.00 71.56 533 GLU A O 1
ATOM 4026 N N . ILE A 1 534 ? -4.317 -2.878 32.638 1.00 67.88 534 ILE A N 1
ATOM 4027 C CA . ILE A 1 534 ? -4.542 -1.618 31.910 1.00 67.88 534 ILE A CA 1
ATOM 4028 C C . ILE A 1 534 ? -5.647 -0.777 32.574 1.00 67.88 534 ILE A C 1
ATOM 4030 O O . ILE A 1 534 ? -5.455 0.431 32.737 1.00 67.88 534 ILE A O 1
ATOM 4034 N N . ASP A 1 535 ? -6.747 -1.377 33.052 1.00 67.38 535 ASP A N 1
ATOM 4035 C CA . ASP A 1 535 ? -7.782 -0.635 33.806 1.00 67.38 535 ASP A CA 1
ATOM 4036 C C . ASP A 1 535 ? -7.189 0.008 35.057 1.00 67.38 535 ASP A C 1
ATOM 4038 O O . ASP A 1 535 ? -7.370 1.195 35.334 1.00 67.38 535 ASP A O 1
ATOM 4042 N N . ASN A 1 536 ? -6.430 -0.789 35.811 1.00 64.31 536 ASN A N 1
ATOM 4043 C CA . ASN A 1 536 ? -5.788 -0.354 37.039 1.00 64.31 536 ASN A CA 1
ATOM 4044 C C . ASN A 1 536 ? -4.769 0.761 36.779 1.00 64.31 536 ASN A C 1
ATOM 4046 O O . ASN A 1 536 ? -4.660 1.686 37.590 1.00 64.31 536 ASN A O 1
ATOM 4050 N N . LEU A 1 537 ? -4.045 0.711 35.659 1.00 66.69 537 LEU A N 1
ATOM 4051 C CA . LEU A 1 537 ? -3.126 1.766 35.244 1.00 66.69 537 LEU A CA 1
ATOM 4052 C C . LEU A 1 537 ? -3.875 3.056 34.878 1.00 66.69 537 LEU A C 1
ATOM 4054 O O . LEU A 1 537 ? -3.513 4.123 35.375 1.00 66.69 537 LEU A O 1
ATOM 4058 N N . ASN A 1 538 ? -4.956 2.960 34.102 1.00 66.00 538 ASN A N 1
ATOM 4059 C CA . ASN A 1 538 ? -5.785 4.105 33.724 1.00 66.00 538 ASN A CA 1
ATOM 4060 C C . ASN A 1 538 ? -6.456 4.752 34.955 1.00 66.00 538 ASN A C 1
ATOM 4062 O O . ASN A 1 538 ? -6.376 5.970 35.129 1.00 66.00 538 ASN A O 1
ATOM 4066 N N . ARG A 1 539 ? -6.996 3.960 35.895 1.00 63.19 539 ARG A N 1
ATOM 4067 C CA . ARG A 1 539 ? -7.528 4.462 37.182 1.00 63.19 539 ARG A CA 1
ATOM 4068 C C . ARG A 1 539 ? -6.446 5.127 38.048 1.00 63.19 539 ARG A C 1
ATOM 4070 O O . ARG A 1 539 ? -6.717 6.139 38.703 1.00 63.19 539 ARG A O 1
ATOM 4077 N N . ARG A 1 540 ? -5.207 4.610 38.053 1.00 64.06 540 ARG A N 1
ATOM 4078 C CA . ARG A 1 540 ? -4.061 5.255 38.732 1.00 64.06 540 ARG A CA 1
ATOM 4079 C C . ARG A 1 540 ? -3.682 6.582 38.075 1.00 64.06 540 ARG A C 1
ATOM 4081 O O . ARG A 1 540 ? -3.417 7.533 38.805 1.00 64.06 540 ARG A O 1
ATOM 4088 N N . LEU A 1 541 ? -3.701 6.669 36.744 1.00 65.62 541 LEU A N 1
ATOM 4089 C CA . LEU A 1 541 ? -3.417 7.906 36.014 1.00 65.62 541 LEU A CA 1
ATOM 4090 C C . LEU A 1 541 ? -4.461 8.989 36.323 1.00 65.62 541 LEU A C 1
ATOM 4092 O O . LEU A 1 541 ? -4.077 10.088 36.711 1.00 65.62 541 LEU A O 1
ATOM 4096 N N . VAL A 1 542 ? -5.762 8.662 36.277 1.00 63.34 542 VAL A N 1
ATOM 4097 C CA . VAL A 1 542 ? -6.843 9.567 36.730 1.00 63.34 542 VAL A CA 1
ATOM 4098 C C . VAL A 1 542 ? -6.576 10.054 38.160 1.00 63.34 542 VAL A C 1
ATOM 4100 O O . VAL A 1 542 ? -6.600 11.255 38.424 1.00 63.34 542 VAL A O 1
ATOM 4103 N N . SER A 1 543 ? -6.238 9.135 39.073 1.00 56.69 543 SER A N 1
ATOM 4104 C CA . SER A 1 543 ? -5.930 9.467 40.473 1.00 56.69 543 SER A CA 1
ATOM 4105 C C . SER A 1 543 ? -4.734 10.423 40.610 1.00 56.69 543 SER A C 1
ATOM 4107 O O . SER A 1 543 ? -4.756 11.316 41.454 1.00 56.69 543 SER A O 1
ATOM 4109 N N . GLN A 1 544 ? -3.681 10.246 39.804 1.00 62.16 544 GLN A N 1
ATOM 4110 C CA . GLN A 1 544 ? -2.500 11.117 39.804 1.00 62.16 544 GLN A CA 1
ATOM 4111 C C . GLN A 1 544 ? -2.806 12.499 39.226 1.00 62.16 544 GLN A C 1
ATOM 4113 O O . GLN A 1 544 ? -2.412 13.497 39.822 1.00 62.16 544 GLN A O 1
ATOM 4118 N N . MET A 1 545 ? -3.546 12.572 38.117 1.00 63.25 545 MET A N 1
ATOM 4119 C CA . MET A 1 545 ? -3.955 13.846 37.522 1.00 63.25 545 MET A CA 1
ATOM 4120 C C . MET A 1 545 ? -4.769 14.690 38.510 1.00 63.25 545 MET A C 1
ATOM 4122 O O . MET A 1 545 ? -4.459 15.864 38.705 1.00 63.25 545 MET A O 1
ATOM 4126 N N . ILE A 1 546 ? -5.744 14.091 39.205 1.00 59.19 546 ILE A N 1
ATOM 4127 C CA . ILE A 1 546 ? -6.532 14.824 40.207 1.00 59.19 546 ILE A CA 1
ATOM 4128 C C . ILE A 1 546 ? -5.652 15.260 41.391 1.00 59.19 546 ILE A C 1
ATOM 4130 O O . ILE A 1 546 ? -5.748 16.404 41.829 1.00 59.19 546 ILE A O 1
ATOM 4134 N N . LYS A 1 547 ? -4.731 14.407 41.872 1.00 59.03 547 LYS A N 1
ATOM 4135 C CA . LYS A 1 547 ? -3.768 14.783 42.930 1.00 59.03 547 LYS A CA 1
ATOM 4136 C C . LYS A 1 547 ? -2.826 15.924 42.525 1.00 59.03 547 LYS A C 1
ATOM 4138 O O . LYS A 1 547 ? -2.395 16.674 43.395 1.00 59.03 547 LYS A O 1
ATOM 4143 N N . ASN A 1 548 ? -2.553 16.085 41.232 1.00 71.31 548 ASN A N 1
ATOM 4144 C CA . ASN A 1 548 ? -1.773 17.197 40.685 1.00 71.31 548 ASN A CA 1
ATOM 4145 C C . ASN A 1 548 ? -2.604 18.480 40.468 1.00 71.31 548 ASN A C 1
ATOM 4147 O O . ASN A 1 548 ? -2.048 19.493 40.048 1.00 71.31 548 ASN A O 1
ATOM 4151 N N . GLY A 1 549 ? -3.914 18.463 40.747 1.00 62.16 549 GLY A N 1
ATOM 4152 C CA . GLY A 1 549 ? -4.808 19.608 40.546 1.00 62.16 549 GLY A CA 1
ATOM 4153 C C . GLY A 1 549 ? -5.240 19.827 39.092 1.00 62.16 549 GLY A C 1
ATOM 4154 O O . GLY A 1 549 ? -5.657 20.932 38.744 1.00 62.16 549 GLY A O 1
ATOM 4155 N N . GLU A 1 550 ? -5.142 18.805 38.234 1.00 69.62 550 GLU A N 1
ATOM 4156 C CA . GLU A 1 550 ? -5.553 18.907 36.831 1.00 69.62 550 GLU A CA 1
ATOM 4157 C C . GLU A 1 550 ? -7.044 19.234 36.689 1.00 69.62 550 GLU A C 1
ATOM 4159 O O . GLU A 1 550 ? -7.910 18.685 37.375 1.00 69.62 550 GLU A O 1
ATOM 4164 N N . THR A 1 551 ? -7.366 20.127 35.754 1.00 63.41 551 THR A N 1
ATOM 4165 C CA . THR A 1 551 ? -8.753 20.573 35.552 1.00 63.41 551 THR A CA 1
ATOM 4166 C C . THR A 1 551 ? -9.631 19.464 34.961 1.00 63.41 551 THR A C 1
ATOM 4168 O O . THR A 1 551 ? -9.150 18.626 34.196 1.00 63.41 551 THR A O 1
ATOM 4171 N N . LYS A 1 552 ? -10.957 19.527 35.190 1.00 58.81 552 LYS A N 1
ATOM 4172 C CA . LYS A 1 552 ? -11.948 18.625 34.553 1.00 58.81 552 LYS A CA 1
ATOM 4173 C C . LYS A 1 552 ? -11.699 18.504 33.043 1.00 58.81 552 LYS A C 1
ATOM 4175 O O . LYS A 1 552 ? -11.692 17.404 32.505 1.00 58.81 552 LYS A O 1
ATOM 4180 N N . LYS A 1 553 ? -11.415 19.629 32.369 1.00 59.22 553 LYS A N 1
ATOM 4181 C CA . LYS A 1 553 ? -11.097 19.677 30.933 1.00 59.22 553 LYS A CA 1
ATOM 4182 C C . LYS A 1 553 ? -9.769 18.993 30.587 1.00 59.22 553 LYS A C 1
ATOM 4184 O O . LYS A 1 553 ? -9.722 18.303 29.575 1.00 59.22 553 LYS A O 1
ATOM 4189 N N . ALA A 1 554 ? -8.715 19.166 31.381 1.00 62.88 554 ALA A N 1
ATOM 4190 C CA . ALA A 1 554 ? -7.426 18.512 31.143 1.00 62.88 554 ALA A CA 1
ATOM 4191 C C . ALA A 1 554 ? -7.550 16.986 31.253 1.00 62.88 554 ALA A C 1
ATOM 4193 O O . ALA A 1 554 ? -7.168 16.279 30.327 1.00 62.88 554 ALA A O 1
ATOM 4194 N N . ILE A 1 555 ? -8.210 16.490 32.305 1.00 62.12 555 ILE A N 1
ATOM 4195 C CA . ILE A 1 555 ? -8.497 15.058 32.484 1.00 62.12 555 ILE A CA 1
ATOM 4196 C C . ILE A 1 555 ? -9.348 14.532 31.314 1.00 62.12 555 ILE A C 1
ATOM 4198 O O . ILE A 1 555 ? -8.979 13.546 30.680 1.00 62.12 555 ILE A O 1
ATOM 4202 N N . LEU A 1 556 ? -10.435 15.228 30.955 1.00 55.16 556 LEU A N 1
ATOM 4203 C CA . LEU A 1 556 ? -11.259 14.892 29.784 1.00 55.16 556 LEU A CA 1
ATOM 4204 C C . LEU A 1 556 ? -10.447 14.819 28.484 1.00 55.16 556 LEU A C 1
ATOM 4206 O O . LEU A 1 556 ? -10.686 13.933 27.670 1.00 55.16 556 LEU A O 1
ATOM 4210 N N . THR A 1 557 ? -9.502 15.740 28.284 1.00 59.88 557 THR A N 1
ATOM 4211 C CA . THR A 1 557 ? -8.692 15.833 27.059 1.00 59.88 557 THR A CA 1
ATOM 4212 C C . THR A 1 557 ? -7.655 14.713 26.992 1.00 59.88 557 THR A C 1
ATOM 4214 O O . THR A 1 557 ? -7.531 14.078 25.949 1.00 59.88 557 THR A O 1
ATOM 4217 N N . THR A 1 558 ? -6.971 14.411 28.102 1.00 60.78 558 THR A N 1
ATOM 4218 C CA . THR A 1 558 ? -6.022 13.284 28.206 1.00 60.78 558 THR A CA 1
ATOM 4219 C C . THR A 1 558 ? -6.687 11.948 27.887 1.00 60.78 558 THR A C 1
ATOM 4221 O O . THR A 1 558 ? -6.073 11.079 27.278 1.00 60.78 558 THR A O 1
ATOM 4224 N N . PHE A 1 559 ? -7.968 11.811 28.226 1.00 58.94 559 PHE A N 1
ATOM 4225 C CA . PHE A 1 559 ? -8.786 10.651 27.892 1.00 58.94 559 PHE A CA 1
ATOM 4226 C C . PHE A 1 559 ? -9.690 10.887 26.671 1.00 58.94 559 PHE A C 1
ATOM 4228 O O . PHE A 1 559 ? -10.798 10.365 26.622 1.00 58.94 559 PHE A O 1
ATOM 4235 N N . GLY A 1 560 ? -9.252 11.683 25.687 1.00 51.53 560 GLY A N 1
ATOM 4236 C CA . GLY A 1 560 ? -9.861 11.772 24.349 1.00 51.53 560 GLY A CA 1
ATOM 4237 C C . GLY A 1 560 ? -11.336 12.196 24.303 1.00 51.53 560 GLY A C 1
ATOM 4238 O O . GLY A 1 560 ? -12.056 11.806 23.386 1.00 51.53 560 GLY A O 1
ATOM 4239 N N . GLY A 1 561 ? -11.805 12.950 25.300 1.00 46.03 561 GLY A N 1
ATOM 4240 C CA . GLY A 1 561 ? -13.202 13.363 25.461 1.00 46.03 561 GLY A CA 1
ATOM 4241 C C . GLY A 1 561 ? -14.130 12.285 26.034 1.00 46.03 561 GLY A C 1
ATOM 4242 O O . GLY A 1 561 ? -15.339 12.490 26.049 1.00 46.03 561 GLY A O 1
ATOM 4243 N N . LEU A 1 562 ? -13.598 11.148 26.500 1.00 43.81 562 LEU A N 1
ATOM 4244 C CA . LEU A 1 562 ? -14.373 9.922 26.751 1.00 43.81 562 LEU A CA 1
ATOM 4245 C C . LEU A 1 562 ? -14.918 9.762 28.167 1.00 43.81 562 LEU A C 1
ATOM 4247 O O . LEU A 1 562 ? -15.839 8.975 28.357 1.00 43.81 562 LEU A O 1
ATOM 4251 N N . MET A 1 563 ? -14.516 10.615 29.115 1.00 46.12 563 MET A N 1
ATOM 4252 C CA . MET A 1 563 ? -15.417 10.956 30.228 1.00 46.12 563 MET A CA 1
ATOM 4253 C C . MET A 1 563 ? -16.491 11.964 29.772 1.00 46.12 563 MET A C 1
ATOM 4255 O O . MET A 1 563 ? -16.852 12.895 30.492 1.00 46.12 563 MET A O 1
ATOM 4259 N N . ASN A 1 564 ? -17.010 11.774 28.550 1.00 38.06 564 ASN A N 1
ATOM 4260 C CA . ASN A 1 564 ? -18.217 12.436 28.082 1.00 38.06 564 ASN A CA 1
ATOM 4261 C C . ASN A 1 564 ? -19.312 12.209 29.123 1.00 38.06 564 ASN A C 1
ATOM 4263 O O . ASN A 1 564 ? -19.351 11.151 29.750 1.00 38.06 564 ASN A O 1
ATOM 4267 N N . GLN A 1 565 ? -20.165 13.219 29.291 1.00 41.28 565 GLN A N 1
ATOM 4268 C CA . GLN A 1 565 ? -20.908 13.515 30.511 1.00 41.28 565 GLN A CA 1
ATOM 4269 C C . GLN A 1 565 ? -21.264 12.290 31.362 1.00 41.28 565 GLN A C 1
ATOM 4271 O O . GLN A 1 565 ? -20.831 12.262 32.510 1.00 41.28 565 GLN A O 1
ATOM 4276 N N . ARG A 1 566 ? -21.923 11.266 30.790 1.00 38.12 566 ARG A N 1
ATOM 4277 C CA . ARG A 1 566 ? -22.237 9.988 31.454 1.00 38.12 566 ARG A CA 1
ATOM 4278 C C . ARG A 1 566 ? -21.157 9.482 32.420 1.00 38.12 566 ARG A C 1
ATOM 4280 O O . ARG A 1 566 ? -21.407 9.574 33.604 1.00 38.12 566 ARG A O 1
ATOM 4287 N N . LEU A 1 567 ? -19.960 9.056 32.010 1.00 44.12 567 LEU A N 1
ATOM 4288 C CA . LEU A 1 567 ? -19.021 8.370 32.933 1.00 44.12 567 LEU A CA 1
ATOM 4289 C C . LEU A 1 567 ? -18.544 9.189 34.159 1.00 44.12 567 LEU A C 1
ATOM 4291 O O . LEU A 1 567 ? -18.032 8.607 35.115 1.00 44.12 567 LEU A O 1
ATOM 4295 N N . LEU A 1 568 ? -18.717 10.518 34.152 1.00 43.31 568 LEU A N 1
ATOM 4296 C CA . LEU A 1 568 ? -18.475 11.405 35.303 1.00 43.31 568 LEU A CA 1
ATOM 4297 C C . LEU A 1 568 ? -19.763 11.940 35.967 1.00 43.31 568 LEU A C 1
ATOM 4299 O O . LEU A 1 568 ? -19.674 12.615 36.989 1.00 43.31 568 LEU A O 1
ATOM 4303 N N . ILE A 1 569 ? -20.942 11.693 35.389 1.00 44.91 569 ILE A N 1
ATOM 4304 C CA . ILE A 1 569 ? -22.250 12.214 35.834 1.00 44.91 569 ILE A CA 1
ATOM 4305 C C . ILE A 1 569 ? -23.225 11.087 36.227 1.00 44.91 569 ILE A C 1
ATOM 4307 O O . ILE A 1 569 ? -24.115 11.340 37.024 1.00 44.91 569 ILE A O 1
ATOM 4311 N N . THR A 1 570 ? -23.034 9.843 35.774 1.00 46.91 570 THR A N 1
ATOM 4312 C CA . THR A 1 570 ? -23.814 8.655 36.181 1.00 46.91 570 THR A 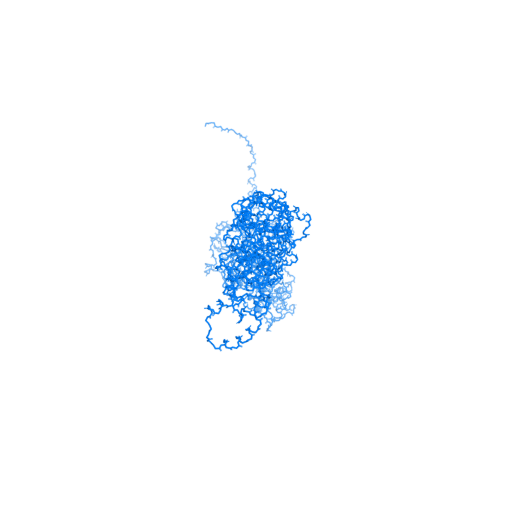CA 1
ATOM 4313 C C . THR A 1 570 ? -23.364 8.062 37.513 1.00 46.91 570 THR A C 1
ATOM 4315 O O . THR A 1 570 ? -23.934 7.087 37.982 1.00 46.91 570 THR A O 1
ATOM 4318 N N . GLY A 1 571 ? -22.314 8.600 38.134 1.00 55.00 571 GLY A N 1
ATOM 4319 C CA . GLY A 1 571 ? -21.831 8.108 39.422 1.00 55.00 571 GLY A CA 1
ATOM 4320 C C . GLY A 1 571 ? -21.196 6.709 39.401 1.00 55.00 571 GLY A C 1
ATOM 4321 O O . GLY A 1 571 ? -20.661 6.326 40.433 1.00 55.00 571 GLY A O 1
ATOM 4322 N N . ASP A 1 572 ? -21.155 5.982 38.274 1.00 62.72 572 ASP A N 1
ATOM 4323 C CA . ASP A 1 572 ? -20.583 4.621 38.179 1.00 62.72 572 ASP A CA 1
ATOM 4324 C C . ASP A 1 572 ? -19.165 4.542 38.759 1.00 62.72 572 ASP A C 1
ATOM 4326 O O . ASP A 1 572 ? -18.884 3.748 39.652 1.00 62.72 572 ASP A O 1
ATOM 4330 N N . LEU A 1 573 ? -18.259 5.418 38.304 1.00 66.56 573 LEU A N 1
ATOM 4331 C CA . LEU A 1 573 ? -16.874 5.429 38.782 1.00 66.56 573 LEU A CA 1
ATOM 4332 C C . LEU A 1 573 ? -16.776 5.828 40.266 1.00 66.56 573 LEU A C 1
ATOM 4334 O O . LEU A 1 573 ? -15.860 5.380 40.959 1.00 66.56 573 LEU A O 1
ATOM 4338 N N . LEU A 1 574 ? -17.712 6.642 40.764 1.00 74.19 574 LEU A N 1
ATOM 4339 C CA . LEU A 1 574 ? -17.809 6.998 42.180 1.00 74.19 574 LEU A CA 1
ATOM 4340 C C . LEU A 1 574 ? -18.304 5.798 43.006 1.00 74.19 574 LEU A C 1
ATOM 4342 O O . LEU A 1 574 ? -17.722 5.521 44.052 1.00 74.19 574 LEU A O 1
ATOM 4346 N N . ALA A 1 575 ? -19.300 5.053 42.515 1.00 75.00 575 ALA A N 1
ATOM 4347 C CA . ALA A 1 575 ? -19.850 3.850 43.138 1.00 75.00 575 ALA A CA 1
ATOM 4348 C C . ALA A 1 575 ? -18.849 2.681 43.146 1.00 75.00 575 ALA A C 1
ATOM 4350 O O . ALA A 1 575 ? -18.616 2.101 44.203 1.00 75.00 575 ALA A O 1
ATOM 4351 N N . ASP A 1 576 ? -18.166 2.404 42.029 1.00 71.44 576 ASP A N 1
ATOM 4352 C CA . ASP A 1 576 ? -17.046 1.449 41.950 1.00 71.44 576 ASP A CA 1
ATOM 4353 C C . ASP A 1 576 ? -15.953 1.791 42.983 1.00 71.44 576 ASP A C 1
ATOM 4355 O O . ASP A 1 576 ? -15.440 0.930 43.702 1.00 71.44 576 ASP A O 1
ATOM 4359 N N . SER A 1 577 ? -15.574 3.073 43.060 1.00 75.69 577 SER A N 1
ATOM 4360 C CA . SER A 1 577 ? -14.524 3.549 43.973 1.00 75.69 577 SER A CA 1
ATOM 4361 C C . SER A 1 577 ? -14.953 3.467 45.437 1.00 75.69 577 SER A C 1
ATOM 4363 O O . SER A 1 577 ? -14.127 3.171 46.305 1.00 75.69 577 SER A O 1
ATOM 4365 N N . ALA A 1 578 ? -16.236 3.707 45.700 1.00 80.94 578 ALA A N 1
ATOM 4366 C CA . ALA A 1 578 ? -16.871 3.564 46.996 1.00 80.94 578 ALA A CA 1
ATOM 4367 C C . ALA A 1 578 ? -16.934 2.092 47.441 1.00 80.94 578 ALA A C 1
ATOM 4369 O O . ALA A 1 578 ? -16.489 1.784 48.543 1.00 80.94 578 ALA A O 1
ATOM 4370 N N . HIS A 1 579 ? -17.356 1.174 46.564 1.00 81.38 579 HIS A N 1
ATOM 4371 C CA . HIS A 1 579 ? -17.363 -0.272 46.822 1.00 81.38 579 HIS A CA 1
ATOM 4372 C C . HIS A 1 579 ? -15.959 -0.831 47.078 1.00 81.38 579 HIS A C 1
ATOM 4374 O O . HIS A 1 579 ? -15.758 -1.684 47.937 1.00 81.38 579 HIS A O 1
ATOM 4380 N N . ALA A 1 580 ? -14.947 -0.320 46.377 1.00 76.75 580 ALA A N 1
ATOM 4381 C CA . ALA A 1 580 ? -13.550 -0.668 46.632 1.00 76.75 580 ALA A CA 1
ATOM 4382 C C . ALA A 1 580 ? -12.947 0.040 47.873 1.00 76.75 580 ALA A C 1
ATOM 4384 O O . ALA A 1 580 ? -11.738 -0.054 48.105 1.00 76.75 580 ALA A O 1
ATOM 4385 N N . LEU A 1 581 ? -13.752 0.788 48.643 1.00 81.31 581 LEU A N 1
ATOM 4386 C CA . LEU A 1 581 ? -13.367 1.589 49.814 1.00 81.31 581 LEU A CA 1
ATOM 4387 C C . LEU A 1 581 ? -12.179 2.543 49.556 1.00 81.31 581 LEU A C 1
ATOM 4389 O O . LEU A 1 581 ? -11.348 2.805 50.432 1.00 81.31 581 LEU A O 1
ATOM 4393 N N . ARG A 1 582 ? -12.076 3.090 48.338 1.00 78.44 582 ARG A N 1
ATOM 4394 C CA . ARG A 1 582 ? -10.954 3.928 47.880 1.00 78.44 582 ARG A CA 1
ATOM 4395 C C . ARG A 1 582 ? -11.162 5.397 48.252 1.00 78.44 582 ARG A C 1
ATOM 4397 O O . ARG A 1 582 ? -11.365 6.235 47.377 1.00 78.44 582 ARG A O 1
ATOM 4404 N N . LEU A 1 583 ? -11.049 5.713 49.544 1.00 79.75 583 LEU A N 1
ATOM 4405 C CA . LEU A 1 583 ? -11.271 7.054 50.116 1.00 79.75 583 LEU A CA 1
ATOM 4406 C C . LEU A 1 583 ? -10.597 8.201 49.335 1.00 79.75 583 LEU A C 1
ATOM 4408 O O . LEU A 1 583 ? -11.253 9.200 49.044 1.00 79.75 583 LEU A O 1
ATOM 4412 N N . ASP A 1 584 ? -9.322 8.046 48.960 1.00 67.81 584 ASP A N 1
ATOM 4413 C CA . ASP A 1 584 ? -8.581 9.016 48.137 1.00 67.81 584 ASP A CA 1
ATOM 4414 C C . ASP A 1 584 ? -9.285 9.325 46.809 1.00 67.81 584 ASP A C 1
ATOM 4416 O O . ASP A 1 584 ? -9.318 10.472 46.375 1.00 67.81 584 ASP A O 1
ATOM 4420 N N . LEU A 1 585 ? -9.815 8.291 46.149 1.00 64.06 585 LEU A N 1
ATOM 4421 C CA . LEU A 1 585 ? -10.430 8.392 44.829 1.00 64.06 585 LEU A CA 1
ATOM 4422 C C . LEU A 1 585 ? -11.866 8.917 44.927 1.00 64.06 585 LEU A C 1
ATOM 4424 O O . LEU A 1 585 ? -12.261 9.734 44.107 1.00 64.06 585 LEU A O 1
ATOM 4428 N N . VAL A 1 586 ? -12.613 8.538 45.969 1.00 75.38 586 VAL A N 1
ATOM 4429 C CA . VAL A 1 586 ? -13.928 9.129 46.272 1.00 75.38 586 VAL A CA 1
ATOM 4430 C C . VAL A 1 586 ? -13.790 10.632 46.539 1.00 75.38 586 VAL A C 1
ATOM 4432 O O . VAL A 1 586 ? -14.427 11.429 45.856 1.00 75.38 586 VAL A O 1
ATOM 4435 N N . SER A 1 587 ? -12.896 11.026 47.457 1.00 74.81 587 SER A N 1
ATOM 4436 C CA . SER A 1 587 ? -12.589 12.440 47.756 1.00 74.81 587 SER A CA 1
ATOM 4437 C C . SER A 1 587 ? -12.207 13.229 46.500 1.00 74.81 587 SER A C 1
ATOM 4439 O O . SER A 1 587 ? -12.592 14.383 46.342 1.00 74.81 587 SER A O 1
ATOM 4441 N N . ALA A 1 588 ? -11.443 12.596 45.606 1.00 64.25 588 ALA A N 1
ATOM 4442 C CA . ALA A 1 588 ? -10.989 13.179 44.353 1.00 64.25 588 ALA A CA 1
ATOM 4443 C C . ALA A 1 588 ? -12.104 13.313 43.302 1.00 64.25 588 ALA A C 1
ATOM 4445 O O . ALA A 1 588 ? -12.060 14.247 42.510 1.00 64.25 588 ALA A O 1
ATOM 4446 N N . LEU A 1 589 ? -13.083 12.405 43.263 1.00 71.38 589 LEU A N 1
ATOM 4447 C CA . LEU A 1 589 ? -14.155 12.400 42.260 1.00 71.38 589 LEU A CA 1
ATOM 4448 C C . LEU A 1 589 ? -15.339 13.301 42.630 1.00 71.38 589 LEU A C 1
ATOM 4450 O O . LEU A 1 589 ? -15.973 13.839 41.724 1.00 71.38 589 LEU A O 1
ATOM 4454 N N . LEU A 1 590 ? -15.619 13.491 43.924 1.00 73.75 590 LEU A N 1
ATOM 4455 C CA . LEU A 1 590 ? -16.775 14.256 44.417 1.00 73.75 590 LEU A CA 1
ATOM 4456 C C . LEU A 1 590 ? -16.966 15.631 43.741 1.00 73.75 590 LEU A C 1
ATOM 4458 O O . LEU A 1 590 ? -18.046 15.841 43.193 1.00 73.75 590 LEU A O 1
ATOM 4462 N N . PRO A 1 591 ? -15.945 16.511 43.619 1.00 68.69 591 PRO A N 1
ATOM 4463 C CA . PRO A 1 591 ? -16.106 17.834 42.995 1.00 68.69 591 PRO A CA 1
ATOM 4464 C C . PRO A 1 591 ? -16.443 17.816 41.493 1.00 68.69 591 PRO A C 1
ATOM 4466 O O . PRO A 1 591 ? -16.616 18.871 40.879 1.00 68.69 591 PRO A O 1
ATOM 4469 N N . PHE A 1 592 ? -16.455 16.639 40.860 1.00 61.50 592 PHE A N 1
ATOM 4470 C CA . PHE A 1 592 ? -16.683 16.474 39.427 1.00 61.50 592 PHE A CA 1
ATOM 4471 C C . PHE A 1 592 ? -18.056 15.876 39.087 1.00 61.50 592 PHE A C 1
ATOM 4473 O O . PHE A 1 592 ? -18.418 15.916 37.903 1.00 61.50 592 PHE A O 1
ATOM 4480 N N . VAL A 1 593 ? -18.798 15.368 40.079 1.00 65.31 593 VAL A N 1
ATOM 4481 C CA . VAL A 1 593 ? -20.125 14.748 39.934 1.00 65.31 593 VAL A CA 1
ATOM 4482 C C . VAL A 1 593 ? -21.208 15.802 40.170 1.00 65.31 593 VAL A C 1
ATOM 4484 O O . VAL A 1 593 ? -21.193 16.494 41.179 1.00 65.31 593 VAL A O 1
ATOM 4487 N N . ASN A 1 594 ? -22.145 15.946 39.228 1.00 56.19 594 ASN A N 1
ATOM 4488 C CA . ASN A 1 594 ? -23.170 16.997 39.298 1.00 56.19 594 ASN A CA 1
ATOM 4489 C C . ASN A 1 594 ? -24.346 16.645 40.231 1.00 56.19 594 ASN A C 1
ATOM 4491 O O . ASN A 1 594 ? -25.022 17.549 40.711 1.00 56.19 594 ASN A O 1
ATOM 4495 N N . ASP A 1 595 ? -24.614 15.352 40.424 1.00 57.75 595 ASP A N 1
ATOM 4496 C CA . ASP A 1 595 ? -25.654 14.809 41.300 1.00 57.75 595 ASP A CA 1
ATOM 4497 C C . ASP A 1 595 ? -25.300 13.345 41.621 1.00 57.75 595 ASP A C 1
ATOM 4499 O O . ASP A 1 595 ? -25.089 12.542 40.713 1.00 57.75 595 ASP A O 1
ATOM 4503 N N . GLY A 1 596 ? -25.174 13.007 42.906 1.00 52.69 596 GLY A N 1
ATOM 4504 C CA . GLY A 1 596 ? -24.877 11.650 43.378 1.00 52.69 596 GLY A CA 1
ATOM 4505 C C . GLY A 1 596 ? -26.114 10.800 43.686 1.00 52.69 596 GLY A C 1
ATOM 4506 O O . GLY A 1 596 ? -25.960 9.653 44.109 1.00 52.69 596 GLY A O 1
ATOM 4507 N N . THR A 1 597 ? -27.319 11.355 43.521 1.00 50.78 597 THR A N 1
ATOM 4508 C CA . THR A 1 597 ? -28.592 10.759 43.963 1.00 50.78 597 THR A CA 1
ATOM 4509 C C . THR A 1 597 ? -29.423 10.144 42.832 1.00 50.78 597 THR A C 1
ATOM 4511 O O . THR A 1 597 ? -30.252 9.277 43.098 1.00 50.78 597 THR A O 1
ATOM 4514 N N . THR A 1 598 ? -29.201 10.539 41.573 1.00 50.38 598 THR A N 1
ATOM 4515 C CA . THR A 1 598 ? -30.077 10.183 40.436 1.00 50.38 598 THR A CA 1
ATOM 4516 C C . THR A 1 598 ? -29.644 8.979 39.599 1.00 50.38 598 THR A C 1
ATOM 4518 O O . THR A 1 598 ? -30.416 8.554 38.738 1.00 50.38 598 THR A O 1
ATOM 4521 N N . PHE A 1 599 ? -28.458 8.402 39.823 1.00 56.03 599 PHE A N 1
ATOM 4522 C CA . PHE A 1 599 ? -27.912 7.361 38.945 1.00 56.03 599 PHE A CA 1
ATOM 4523 C C . PHE A 1 599 ? -27.406 6.114 39.685 1.00 56.03 599 PHE A C 1
ATOM 4525 O O . PHE A 1 599 ? -26.858 6.176 40.787 1.00 56.03 599 PHE A O 1
ATOM 4532 N N . CYS A 1 600 ? -27.630 4.972 39.038 1.00 57.12 600 CYS A N 1
ATOM 4533 C CA . CYS A 1 600 ? -27.348 3.620 39.511 1.00 57.12 600 CYS A CA 1
ATOM 4534 C C . CYS A 1 600 ? -26.043 3.117 38.904 1.00 57.12 600 CYS A C 1
ATOM 4536 O O . CYS A 1 600 ? -25.843 3.314 37.707 1.00 57.12 600 CYS A O 1
ATOM 4538 N N . SER A 1 601 ? -25.219 2.394 39.668 1.00 56.34 601 SER A N 1
ATOM 4539 C CA . SER A 1 601 ? -24.136 1.608 39.069 1.00 56.34 601 SER A CA 1
ATOM 4540 C C . SER A 1 601 ? -24.718 0.568 38.109 1.00 56.34 601 SER A C 1
ATOM 4542 O O . SER A 1 601 ? -25.454 -0.318 38.548 1.00 56.34 601 SER A O 1
ATOM 4544 N N . GLU A 1 602 ? -24.357 0.615 36.823 1.00 48.34 602 GLU A N 1
ATOM 4545 C CA . GLU A 1 602 ? -24.774 -0.419 35.855 1.00 48.34 602 GLU A CA 1
ATOM 4546 C C . GLU A 1 602 ? -24.180 -1.806 36.181 1.00 48.34 602 GLU A C 1
ATOM 4548 O O . GLU A 1 602 ? -24.655 -2.819 35.671 1.00 48.34 602 GLU A O 1
ATOM 4553 N N . VAL A 1 603 ? -23.144 -1.874 37.030 1.00 46.94 603 VAL A N 1
ATOM 4554 C CA . VAL A 1 603 ? -22.485 -3.132 37.428 1.00 46.94 603 VAL A CA 1
ATOM 4555 C C . VAL A 1 603 ? -23.104 -3.739 38.680 1.00 46.94 603 VAL A C 1
ATOM 4557 O O . VAL A 1 603 ? -23.257 -4.956 38.751 1.00 46.94 603 VAL A O 1
ATOM 4560 N N . SER A 1 604 ? -23.413 -2.918 39.686 1.00 51.31 604 SER A N 1
ATOM 4561 C CA . SER A 1 604 ? -23.825 -3.418 41.003 1.00 51.31 604 SER A CA 1
ATOM 4562 C C . SER A 1 604 ? -25.297 -3.161 41.338 1.00 51.31 604 SER A C 1
ATOM 4564 O O . SER A 1 604 ? -25.802 -3.748 42.293 1.00 51.31 604 SER A O 1
ATOM 4566 N N . GLY A 1 605 ? -25.980 -2.305 40.567 1.00 62.94 605 GLY A N 1
ATOM 4567 C CA . GLY A 1 605 ? -27.330 -1.800 40.847 1.00 62.94 605 GLY A CA 1
ATOM 4568 C C . GLY A 1 605 ? -27.378 -0.736 41.952 1.00 62.94 605 GLY A C 1
ATOM 4569 O O . GLY A 1 605 ? -28.415 -0.114 42.170 1.00 62.94 605 GLY A O 1
ATOM 4570 N N . ASP A 1 606 ? -26.258 -0.495 42.634 1.00 70.25 606 ASP A N 1
ATOM 4571 C CA . ASP A 1 606 ? -26.211 0.314 43.847 1.00 70.25 606 ASP A CA 1
ATOM 4572 C C . ASP A 1 606 ? -25.836 1.772 43.539 1.00 70.25 606 ASP A C 1
ATOM 4574 O O . ASP A 1 606 ? -25.020 2.064 42.659 1.00 70.25 606 ASP A O 1
ATOM 4578 N N . ARG A 1 607 ? -26.370 2.708 44.329 1.00 77.56 607 ARG A N 1
ATOM 4579 C CA . ARG A 1 607 ? -25.865 4.092 44.379 1.00 77.56 607 ARG A CA 1
ATOM 4580 C C . ARG A 1 607 ? -24.592 4.158 45.264 1.00 77.56 607 ARG A C 1
ATOM 4582 O O . ARG A 1 607 ? -24.436 3.299 46.134 1.00 77.56 607 ARG A O 1
ATOM 4589 N N . PRO A 1 608 ? -23.696 5.163 45.139 1.00 80.62 608 PRO A N 1
ATOM 4590 C CA . PRO A 1 608 ? -22.416 5.220 45.869 1.00 80.62 608 PRO A CA 1
ATOM 4591 C C . PRO A 1 608 ? -22.401 4.909 47.385 1.00 80.62 608 PRO A C 1
ATOM 4593 O O . PRO A 1 608 ? -21.461 4.269 47.858 1.00 80.62 608 PRO A O 1
ATOM 4596 N N . LEU A 1 609 ? -23.408 5.312 48.170 1.00 82.44 609 LEU A N 1
ATOM 4597 C CA . LEU A 1 609 ? -23.490 4.996 49.606 1.00 82.44 609 LEU A CA 1
ATOM 4598 C C . LEU A 1 609 ? -23.758 3.503 49.836 1.00 82.44 609 LEU A C 1
ATOM 4600 O O . LEU A 1 609 ? -23.029 2.854 50.581 1.00 82.44 609 LEU A O 1
ATOM 4604 N N . HIS A 1 610 ? -24.758 2.957 49.139 1.00 83.06 610 HIS A N 1
ATOM 4605 C CA . HIS A 1 610 ? -25.113 1.537 49.149 1.00 83.06 610 HIS A CA 1
ATOM 4606 C C . HIS A 1 610 ? -23.907 0.687 48.721 1.00 83.06 610 HIS A C 1
ATOM 4608 O O . HIS A 1 610 ? -23.525 -0.250 49.420 1.00 83.06 610 HIS A O 1
ATOM 4614 N N . ALA A 1 611 ? -23.221 1.110 47.654 1.00 82.62 611 ALA A N 1
ATOM 4615 C CA . ALA A 1 611 ? -21.969 0.519 47.197 1.00 82.62 611 ALA A CA 1
ATOM 4616 C C . ALA A 1 611 ? -20.872 0.553 48.284 1.00 82.62 611 ALA A C 1
ATOM 4618 O O . ALA A 1 611 ? -20.176 -0.441 48.470 1.00 82.62 611 ALA A O 1
ATOM 4619 N N . THR A 1 612 ? -20.746 1.647 49.052 1.00 88.06 612 THR A N 1
ATOM 4620 C CA . THR A 1 612 ? -19.800 1.741 50.188 1.00 88.06 612 THR A CA 1
ATOM 4621 C C . THR A 1 612 ? -20.112 0.721 51.282 1.00 88.06 612 THR A C 1
ATOM 4623 O O . THR A 1 612 ? -19.205 0.048 51.771 1.00 88.06 612 THR A O 1
ATOM 4626 N N . VAL A 1 613 ? -21.384 0.617 51.687 1.00 88.69 613 VAL A N 1
ATOM 4627 C CA . VAL A 1 613 ? -21.818 -0.308 52.745 1.00 88.69 613 VAL A CA 1
ATOM 4628 C C . VAL A 1 613 ? -21.564 -1.749 52.309 1.00 88.69 613 VAL A C 1
ATOM 4630 O O . VAL A 1 613 ? -20.877 -2.486 53.011 1.00 88.69 613 VAL A O 1
ATOM 4633 N N . LYS A 1 614 ? -22.028 -2.117 51.113 1.00 85.06 614 LYS A N 1
ATOM 4634 C CA . LYS A 1 614 ? -21.839 -3.436 50.498 1.00 85.06 614 LYS A CA 1
ATOM 4635 C C . LYS A 1 614 ? -20.359 -3.806 50.366 1.00 85.06 614 LYS A C 1
ATOM 4637 O O . LYS A 1 614 ? -19.948 -4.862 50.830 1.00 85.06 614 LYS A O 1
ATOM 4642 N N . GLY A 1 615 ? -19.523 -2.877 49.897 1.00 83.31 615 GLY A N 1
ATOM 4643 C CA . GLY A 1 615 ? -18.070 -3.050 49.817 1.00 83.31 615 GLY A CA 1
ATOM 4644 C C . GLY A 1 615 ? -17.366 -3.298 51.160 1.00 83.31 615 GLY A C 1
ATOM 4645 O O . GLY A 1 615 ? -16.323 -3.951 51.196 1.00 83.31 615 GLY A O 1
ATOM 4646 N N . TYR A 1 616 ? -17.930 -2.822 52.277 1.00 90.44 616 TYR A N 1
ATOM 4647 C CA . TYR A 1 616 ? -17.468 -3.186 53.621 1.00 90.44 616 TYR A CA 1
ATOM 4648 C C . TYR A 1 616 ? -18.023 -4.541 54.089 1.00 90.44 616 TYR A C 1
ATOM 4650 O O . TYR A 1 616 ? -17.269 -5.352 54.629 1.00 90.44 616 TYR A O 1
ATOM 4658 N N . VAL A 1 617 ? -19.317 -4.788 53.866 1.00 86.94 617 VAL A N 1
ATOM 4659 C CA . VAL A 1 617 ? -20.052 -6.003 54.266 1.00 86.94 617 VAL A CA 1
ATOM 4660 C C . VAL A 1 617 ? -19.498 -7.260 53.583 1.00 86.94 617 VAL A C 1
ATOM 4662 O O . VAL A 1 617 ? -19.311 -8.272 54.266 1.00 86.94 617 VAL A O 1
ATOM 4665 N N . ASP A 1 618 ? -19.181 -7.167 52.291 1.00 80.69 618 ASP A N 1
ATOM 4666 C CA . ASP A 1 618 ? -18.610 -8.233 51.450 1.00 80.69 618 ASP A CA 1
ATOM 4667 C C . ASP A 1 618 ? -17.068 -8.292 51.528 1.00 80.69 618 ASP A C 1
ATOM 4669 O O . ASP A 1 618 ? -16.439 -9.222 51.018 1.00 80.69 618 ASP A O 1
ATOM 4673 N N . GLY A 1 619 ? -16.444 -7.274 52.132 1.00 80.38 619 GLY A N 1
ATOM 4674 C CA . GLY A 1 619 ? -14.995 -7.072 52.175 1.00 80.38 619 GLY A CA 1
ATOM 4675 C C . GLY A 1 619 ? -14.293 -7.679 53.396 1.00 80.38 619 GLY A C 1
ATOM 4676 O O . GLY A 1 619 ? -14.808 -8.542 54.100 1.00 80.38 619 GLY A O 1
ATOM 4677 N N . ASP A 1 620 ? -13.081 -7.188 53.689 1.00 79.19 620 ASP A N 1
ATOM 4678 C CA . ASP A 1 620 ? -12.223 -7.726 54.763 1.00 79.19 620 ASP A CA 1
ATOM 4679 C C . ASP A 1 620 ? -12.706 -7.435 56.202 1.00 79.19 620 ASP A C 1
ATOM 4681 O O . ASP A 1 620 ? -12.040 -7.837 57.159 1.00 79.19 620 ASP A O 1
ATOM 4685 N N . ARG A 1 621 ? -13.823 -6.699 56.351 1.00 84.62 621 ARG A N 1
ATOM 4686 C CA . ARG A 1 621 ? -14.449 -6.200 57.596 1.00 84.62 621 ARG A CA 1
ATOM 4687 C C . ARG A 1 621 ? -13.490 -5.582 58.632 1.00 84.62 621 ARG A C 1
ATOM 4689 O O . ARG A 1 621 ? -13.876 -5.337 59.775 1.00 84.62 621 ARG A O 1
ATOM 4696 N N . SER A 1 622 ? -12.255 -5.257 58.249 1.00 88.38 622 SER A N 1
ATOM 4697 C CA . SER A 1 622 ? -11.208 -4.804 59.165 1.00 88.38 622 SER A CA 1
ATOM 4698 C C . SER A 1 622 ? -11.500 -3.418 59.745 1.00 88.38 622 SER A C 1
ATOM 4700 O O . SER A 1 622 ? -12.182 -2.601 59.125 1.00 88.38 622 SER A O 1
ATOM 4702 N N . ALA A 1 623 ? -10.904 -3.091 60.897 1.00 87.81 623 ALA A N 1
ATOM 4703 C CA . ALA A 1 623 ? -11.010 -1.751 61.487 1.00 87.81 623 ALA A CA 1
ATOM 4704 C C . ALA A 1 623 ? -10.538 -0.635 60.526 1.00 87.81 623 ALA A C 1
ATOM 4706 O O . ALA A 1 623 ? -11.079 0.468 60.541 1.00 87.81 623 ALA A O 1
ATOM 4707 N N . ALA A 1 624 ? -9.569 -0.931 59.650 1.00 83.88 624 ALA A N 1
ATOM 4708 C CA . ALA A 1 624 ? -9.102 -0.003 58.622 1.00 83.88 624 ALA A CA 1
ATOM 4709 C C . ALA A 1 624 ? -10.109 0.162 57.468 1.00 83.88 624 ALA A C 1
ATOM 4711 O O . ALA A 1 624 ? -10.258 1.262 56.940 1.00 83.88 624 ALA A O 1
ATOM 4712 N N . SER A 1 625 ? -10.813 -0.903 57.074 1.00 84.56 625 SER A N 1
ATOM 4713 C CA . SER A 1 625 ? -11.910 -0.814 56.102 1.00 84.56 625 SER A CA 1
ATOM 4714 C C . SER A 1 625 ? -13.136 -0.117 56.686 1.00 84.56 625 SER A C 1
ATOM 4716 O O . SER A 1 625 ? -13.738 0.692 55.989 1.00 84.56 625 SER A O 1
ATOM 4718 N N . LEU A 1 626 ? -13.445 -0.334 57.968 1.00 91.81 626 LEU A N 1
ATOM 4719 C CA . LEU A 1 626 ? -14.517 0.368 58.677 1.00 91.81 626 LEU A CA 1
ATOM 4720 C C . LEU A 1 626 ? -14.241 1.879 58.746 1.00 91.81 626 LEU A C 1
ATOM 4722 O O . LEU A 1 626 ? -15.115 2.677 58.427 1.00 91.81 626 LEU A O 1
ATOM 4726 N N . ASP A 1 627 ? -13.015 2.283 59.093 1.00 91.44 627 ASP A N 1
ATOM 4727 C CA . ASP A 1 627 ? -12.586 3.690 59.083 1.00 91.44 627 ASP A CA 1
ATOM 4728 C C . ASP A 1 627 ? -12.698 4.329 57.683 1.00 91.44 627 ASP A C 1
ATOM 4730 O O . ASP A 1 627 ? -13.217 5.440 57.547 1.00 91.44 627 ASP A O 1
ATOM 4734 N N . ARG A 1 628 ? -12.289 3.613 56.623 1.00 89.38 628 ARG A N 1
ATOM 4735 C CA . ARG A 1 628 ? -12.458 4.074 55.233 1.00 89.38 628 ARG A CA 1
ATOM 4736 C C . ARG A 1 628 ? -13.930 4.197 54.838 1.00 89.38 628 ARG A C 1
ATOM 4738 O O . ARG A 1 628 ? -14.298 5.223 54.274 1.00 89.38 628 ARG A O 1
ATOM 4745 N N . ALA A 1 629 ? -14.757 3.199 55.155 1.00 90.75 629 ALA A N 1
ATOM 4746 C CA . ALA A 1 629 ? -16.190 3.205 54.871 1.00 90.75 629 ALA A CA 1
ATOM 4747 C C . ALA A 1 629 ? -16.882 4.391 55.555 1.00 90.75 629 ALA A C 1
ATOM 4749 O O . ALA A 1 629 ? -17.542 5.178 54.883 1.00 90.75 629 ALA A O 1
ATOM 4750 N N . LYS A 1 630 ? -16.641 4.595 56.859 1.00 91.44 630 LYS A N 1
ATOM 4751 C CA . LYS A 1 630 ? -17.188 5.729 57.620 1.00 91.44 630 LYS A CA 1
ATOM 4752 C C . LYS A 1 630 ? -16.796 7.076 57.011 1.00 91.44 630 LYS A C 1
ATOM 4754 O O . LYS A 1 630 ? -17.661 7.920 56.802 1.00 91.44 630 LYS A O 1
ATOM 4759 N N . LYS A 1 631 ? -15.524 7.262 56.637 1.00 91.06 631 LYS A N 1
ATOM 4760 C CA . LYS A 1 631 ? -15.053 8.495 55.976 1.00 91.06 631 LYS A CA 1
ATOM 4761 C C . LYS A 1 631 ? -15.688 8.718 54.600 1.00 91.06 631 LYS A C 1
ATOM 4763 O O . LYS A 1 631 ? -16.051 9.848 54.290 1.00 91.06 631 LYS A O 1
ATOM 4768 N N . ILE A 1 632 ? -15.848 7.667 53.793 1.00 87.69 632 ILE A N 1
ATOM 4769 C CA . ILE A 1 632 ? -16.533 7.737 52.491 1.00 87.69 632 ILE A CA 1
ATOM 4770 C C . ILE A 1 632 ? -18.007 8.123 52.677 1.00 87.69 632 ILE A C 1
ATOM 4772 O O . ILE A 1 632 ? -18.470 9.051 52.021 1.00 87.69 632 ILE A O 1
ATOM 4776 N N . ILE A 1 633 ? -18.711 7.479 53.612 1.00 87.81 633 ILE A N 1
ATOM 4777 C CA . ILE A 1 633 ? -20.103 7.788 53.972 1.00 87.81 633 ILE A CA 1
ATOM 4778 C C . ILE A 1 633 ? -20.243 9.257 54.394 1.00 87.81 633 ILE A C 1
ATOM 4780 O O . ILE A 1 633 ? -21.076 9.969 53.838 1.00 87.81 633 ILE A O 1
ATOM 4784 N N . THR A 1 634 ? -19.388 9.751 55.299 1.00 86.75 634 THR A N 1
ATOM 4785 C CA . THR A 1 634 ? -19.399 11.163 55.720 1.00 86.75 634 THR A CA 1
ATOM 4786 C C . THR A 1 634 ? -19.191 12.122 54.550 1.00 86.75 634 THR A C 1
ATOM 4788 O O . THR A 1 634 ? -19.817 13.178 54.513 1.00 86.75 634 THR A O 1
ATOM 4791 N N . LEU A 1 635 ? -18.318 11.798 53.593 1.00 85.50 635 LEU A N 1
ATOM 4792 C CA . LEU A 1 635 ? -18.111 12.641 52.413 1.00 85.50 635 LEU A CA 1
ATOM 4793 C C . LEU A 1 635 ? -19.346 12.647 51.500 1.00 85.50 635 LEU A C 1
ATOM 4795 O O . LEU A 1 635 ? -19.802 13.719 51.113 1.00 85.50 635 LEU A O 1
ATOM 4799 N N . LEU A 1 636 ? -19.920 11.472 51.219 1.00 82.00 636 LEU A N 1
ATOM 4800 C CA . LEU A 1 636 ? -21.114 11.328 50.381 1.00 82.00 636 LEU A CA 1
ATOM 4801 C C . LEU A 1 636 ? -22.332 12.057 50.972 1.00 82.00 636 LEU A C 1
ATOM 4803 O O . LEU A 1 636 ? -22.986 12.801 50.252 1.00 82.00 636 LEU A O 1
ATOM 4807 N N . ILE A 1 637 ? -22.600 11.906 52.275 1.00 79.06 637 ILE A N 1
ATOM 4808 C CA . ILE A 1 637 ? -23.726 12.565 52.970 1.00 79.06 637 ILE A CA 1
ATOM 4809 C C . ILE A 1 637 ? -23.540 14.091 53.050 1.00 79.06 637 ILE A C 1
ATOM 4811 O O . ILE A 1 637 ? -24.515 14.842 53.053 1.00 79.06 637 ILE A O 1
ATOM 4815 N N . ASN A 1 638 ? -22.298 14.582 53.137 1.00 79.00 638 ASN A N 1
ATOM 4816 C CA . ASN A 1 638 ? -22.044 16.024 53.172 1.00 79.00 638 ASN A CA 1
ATOM 4817 C C . ASN A 1 638 ? -22.187 16.693 51.800 1.00 79.00 638 ASN A C 1
ATOM 4819 O O . ASN A 1 638 ? -22.679 17.819 51.757 1.00 79.00 638 ASN A O 1
ATOM 4823 N N . GLU A 1 639 ? -21.780 16.024 50.718 1.00 77.88 639 GLU A N 1
ATOM 4824 C CA . GLU A 1 639 ? -21.927 16.545 49.350 1.00 77.88 639 GLU A CA 1
ATOM 4825 C C . GLU A 1 639 ? -23.367 16.386 48.831 1.00 77.88 639 GLU A C 1
ATOM 4827 O O . GLU A 1 639 ? -23.902 17.275 48.172 1.00 77.88 639 GLU A O 1
ATOM 4832 N N . PHE A 1 640 ? -24.021 15.272 49.175 1.00 75.88 640 PHE A N 1
ATOM 4833 C CA . PHE A 1 640 ? -25.371 14.921 48.736 1.00 75.88 640 PHE A CA 1
ATOM 4834 C C . PHE A 1 640 ? -26.299 14.759 49.956 1.00 75.88 640 PHE A C 1
ATOM 4836 O O . PHE A 1 640 ? -26.546 13.639 50.398 1.00 75.88 640 PHE A O 1
ATOM 4843 N N . PRO A 1 641 ? -26.827 15.850 50.541 1.00 64.25 641 PRO A N 1
ATOM 4844 C CA . PRO A 1 641 ? -27.651 15.773 51.752 1.00 64.25 641 PRO A CA 1
ATOM 4845 C C . PRO A 1 641 ? -29.023 15.106 51.540 1.00 64.25 641 PRO A C 1
ATOM 4847 O O . PRO A 1 641 ? -29.587 14.574 52.493 1.00 64.25 641 PRO A O 1
ATOM 4850 N N . ASP A 1 642 ? -29.541 15.077 50.308 1.00 57.84 642 ASP A N 1
ATOM 4851 C CA . ASP A 1 642 ? -30.837 14.467 49.959 1.00 57.84 642 ASP A CA 1
ATOM 4852 C C . ASP A 1 642 ? -30.754 12.941 49.715 1.00 57.84 642 ASP A C 1
ATOM 4854 O O . ASP A 1 642 ? -31.666 12.337 49.154 1.00 57.84 642 ASP A O 1
ATOM 4858 N N . TYR A 1 643 ? -29.666 12.283 50.138 1.00 60.44 643 TYR A N 1
ATOM 4859 C CA . TYR A 1 643 ? -29.377 10.870 49.838 1.00 60.44 643 TYR A CA 1
ATOM 4860 C C . TYR A 1 643 ? -30.333 9.841 50.478 1.00 60.44 643 TYR A C 1
ATOM 4862 O O . TYR A 1 643 ? -30.171 8.646 50.273 1.00 60.44 643 TYR A O 1
ATOM 4870 N N . ILE A 1 644 ? -31.351 10.254 51.234 1.00 55.91 644 ILE A N 1
ATOM 4871 C CA . ILE A 1 644 ? -32.217 9.382 52.062 1.00 55.91 644 ILE A CA 1
ATOM 4872 C C . ILE A 1 644 ? -33.187 8.523 51.206 1.00 55.91 644 ILE A C 1
ATOM 4874 O O . ILE A 1 644 ? -34.148 7.946 51.702 1.00 55.91 644 ILE A O 1
ATOM 4878 N N . GLY A 1 645 ? -32.940 8.426 49.899 1.00 59.44 645 GLY A N 1
ATOM 4879 C CA . GLY A 1 645 ? -33.642 7.534 48.992 1.00 59.44 645 GLY A CA 1
ATOM 4880 C C . GLY A 1 645 ? -32.920 6.199 48.830 1.00 59.44 645 GLY A C 1
ATOM 4881 O O . GLY A 1 645 ? -31.709 6.162 48.599 1.00 59.44 645 GLY A O 1
ATOM 4882 N N . ASN A 1 646 ? -33.724 5.141 48.876 1.00 60.47 646 ASN A N 1
ATOM 4883 C CA . ASN A 1 646 ? -33.527 3.824 48.278 1.00 60.47 646 ASN A CA 1
ATOM 4884 C C . ASN A 1 646 ? -32.441 3.709 47.185 1.00 60.47 646 ASN A C 1
ATOM 4886 O O . ASN A 1 646 ? -32.268 4.596 46.343 1.00 60.47 646 ASN A O 1
ATOM 4890 N N . ASP A 1 647 ? -31.795 2.545 47.117 1.00 60.72 647 ASP A N 1
ATOM 4891 C CA . ASP A 1 647 ? -31.072 2.063 45.943 1.00 60.72 647 ASP A CA 1
ATOM 4892 C C . ASP A 1 647 ? -32.003 1.930 44.717 1.00 60.72 647 ASP A C 1
ATOM 4894 O O . ASP A 1 647 ? -33.173 2.319 44.721 1.00 60.72 647 ASP A O 1
ATOM 4898 N N . CYS A 1 648 ? -31.487 1.378 43.623 1.00 62.72 648 CYS A N 1
ATOM 4899 C CA . CYS A 1 648 ? -32.260 1.259 42.392 1.00 62.72 648 CYS A CA 1
ATOM 4900 C C . CYS A 1 648 ? -33.249 0.076 42.366 1.00 62.72 648 CYS A C 1
ATOM 4902 O O . CYS A 1 648 ? -33.846 -0.186 41.323 1.00 62.72 648 CYS A O 1
ATOM 4904 N N . ASN A 1 649 ? -33.441 -0.598 43.506 1.00 61.94 649 ASN A N 1
ATOM 4905 C CA . ASN A 1 649 ? -34.357 -1.716 43.741 1.00 61.94 649 ASN A CA 1
ATOM 4906 C C . ASN A 1 649 ? -35.272 -1.483 44.966 1.00 61.94 649 ASN A C 1
ATOM 4908 O O . ASN A 1 649 ? -35.857 -2.435 45.483 1.00 61.94 649 ASN A O 1
ATOM 4912 N N . ASP A 1 650 ? -35.390 -0.238 45.434 1.00 66.31 650 ASP A N 1
ATOM 4913 C CA . ASP A 1 650 ? -36.157 0.151 46.623 1.00 66.31 650 ASP A CA 1
ATOM 4914 C C . ASP A 1 650 ? -35.616 -0.364 47.986 1.00 66.31 650 ASP A C 1
ATOM 4916 O O . ASP A 1 650 ? -36.384 -0.604 48.920 1.00 66.31 650 ASP A O 1
ATOM 4920 N N . VAL A 1 651 ? -34.286 -0.499 48.123 1.00 72.69 651 VAL A N 1
ATOM 4921 C CA . VAL A 1 651 ? -33.571 -0.970 49.334 1.00 72.69 651 VAL A CA 1
ATOM 4922 C C . VAL A 1 651 ? -32.708 0.140 49.953 1.00 72.69 651 VAL A C 1
ATOM 4924 O O . VAL A 1 651 ? -31.936 0.788 49.257 1.00 72.69 651 VAL A O 1
ATOM 4927 N N . TYR A 1 652 ? -32.769 0.340 51.271 1.00 79.56 652 TYR A N 1
ATOM 4928 C CA . TYR A 1 652 ? -31.972 1.342 51.996 1.00 79.56 652 TYR A CA 1
ATOM 4929 C C . TYR A 1 652 ? -30.544 0.866 52.330 1.00 79.56 652 TYR A C 1
ATOM 4931 O O . TYR A 1 652 ? -30.291 -0.322 52.537 1.00 79.56 652 TYR A O 1
ATOM 4939 N N . ALA A 1 653 ? -29.597 1.797 52.487 1.00 81.12 653 ALA A N 1
ATOM 4940 C CA . ALA A 1 653 ? -28.205 1.492 52.841 1.00 81.12 653 ALA A CA 1
ATOM 4941 C C . ALA A 1 653 ? -28.093 0.766 54.197 1.00 81.12 653 ALA A C 1
ATOM 4943 O O . ALA A 1 653 ? -27.283 -0.146 54.369 1.00 81.12 653 ALA A O 1
ATOM 4944 N N . GLU A 1 654 ? -28.969 1.112 55.136 1.00 84.25 654 GLU A N 1
ATOM 4945 C CA . GLU A 1 654 ? -29.107 0.498 56.452 1.00 84.25 654 GLU A CA 1
ATOM 4946 C C . GLU A 1 654 ? -29.531 -0.980 56.366 1.00 84.25 654 GLU A C 1
ATOM 4948 O O . GLU A 1 654 ? -29.127 -1.771 57.218 1.00 84.25 654 GLU A O 1
ATOM 4953 N N . GLN A 1 655 ? -30.284 -1.387 55.331 1.00 82.62 655 GLN A N 1
ATOM 4954 C CA . GLN A 1 655 ? -30.677 -2.791 55.116 1.00 82.62 655 GLN A CA 1
ATOM 4955 C C . GLN A 1 655 ? -29.487 -3.671 54.722 1.00 82.62 655 GLN A C 1
ATOM 4957 O O . GLN A 1 655 ? -29.433 -4.829 55.134 1.00 82.62 655 GLN A O 1
ATOM 4962 N N . PHE A 1 656 ? -28.494 -3.129 54.011 1.00 85.31 656 PHE A N 1
ATOM 4963 C CA . PHE A 1 656 ? -27.228 -3.830 53.770 1.00 85.31 656 PHE A CA 1
ATOM 4964 C C . PHE A 1 656 ? -26.353 -3.893 55.036 1.00 85.31 656 PHE A C 1
ATOM 4966 O O . PHE A 1 656 ? -25.630 -4.866 55.243 1.00 85.31 656 PHE A O 1
ATOM 4973 N N . ALA A 1 657 ? -26.445 -2.891 55.917 1.00 88.94 657 ALA A N 1
ATOM 4974 C CA . ALA A 1 657 ? -25.614 -2.781 57.116 1.00 88.94 657 ALA A CA 1
ATOM 4975 C C . ALA A 1 657 ? -26.034 -3.688 58.294 1.00 88.94 657 ALA A C 1
ATOM 4977 O O . ALA A 1 657 ? -25.307 -3.734 59.289 1.00 88.94 657 ALA A O 1
ATOM 4978 N N . ILE A 1 658 ? -27.160 -4.418 58.223 1.00 88.94 658 ILE A N 1
ATOM 4979 C CA . ILE A 1 658 ? -27.697 -5.169 59.380 1.00 88.94 658 ILE A CA 1
ATOM 4980 C C . ILE A 1 658 ? -26.749 -6.245 59.937 1.00 88.94 658 ILE A C 1
ATOM 4982 O O . ILE A 1 658 ? -26.750 -6.476 61.141 1.00 88.94 658 ILE A O 1
ATOM 4986 N N . SER A 1 659 ? -25.888 -6.837 59.101 1.00 88.56 659 SER A N 1
ATOM 4987 C CA . SER A 1 659 ? -24.875 -7.821 59.536 1.00 88.56 659 SER A CA 1
ATOM 4988 C C . SER A 1 659 ? -23.577 -7.179 60.063 1.00 88.56 659 SER A C 1
ATOM 4990 O O . SER A 1 659 ? -22.571 -7.865 60.265 1.00 88.56 659 SER A O 1
ATOM 4992 N N . THR A 1 660 ? -23.566 -5.851 60.235 1.00 89.88 660 THR A N 1
ATOM 4993 C CA . THR A 1 660 ? -22.416 -5.034 60.662 1.00 89.88 660 THR A CA 1
ATOM 4994 C C . THR A 1 660 ? -22.857 -3.949 61.660 1.00 89.88 660 THR A C 1
ATOM 4996 O O . THR A 1 660 ? -23.002 -2.781 61.277 1.00 89.88 660 THR A O 1
ATOM 4999 N N . PRO A 1 661 ? -23.085 -4.299 62.943 1.00 85.88 661 PRO A N 1
ATOM 5000 C CA . PRO A 1 661 ? -23.592 -3.373 63.960 1.00 85.88 661 PRO A CA 1
ATOM 5001 C C . PRO A 1 661 ? -22.797 -2.061 64.058 1.00 85.88 661 PRO A C 1
ATOM 5003 O O . PRO A 1 661 ? -23.377 -0.989 64.178 1.00 85.88 661 PRO A O 1
ATOM 5006 N N . GLU A 1 662 ? -21.471 -2.110 63.922 1.00 88.62 662 GLU A N 1
ATOM 5007 C CA . GLU A 1 662 ? -20.576 -0.954 64.042 1.00 88.62 662 GLU A CA 1
ATOM 5008 C C . GLU A 1 662 ? -20.722 0.065 62.904 1.00 88.62 662 GLU A C 1
ATOM 5010 O O . GLU A 1 662 ? -20.337 1.232 63.067 1.00 88.62 662 GLU A O 1
ATOM 5015 N N . LEU A 1 663 ? -21.227 -0.375 61.747 1.00 88.38 663 LEU A N 1
ATOM 5016 C CA . LEU A 1 663 ? -21.533 0.473 60.598 1.00 88.38 663 LEU A CA 1
ATOM 5017 C C . LEU A 1 663 ? -23.002 0.911 60.613 1.00 88.38 663 LEU A C 1
ATOM 5019 O O . LEU A 1 663 ? -23.276 2.076 60.339 1.00 88.38 663 LEU A O 1
ATOM 5023 N N . LEU A 1 664 ? -23.921 0.028 61.019 1.00 88.56 664 LEU A N 1
ATOM 5024 C CA . LEU A 1 664 ? -25.332 0.367 61.211 1.00 88.56 664 LEU A CA 1
ATOM 5025 C C . LEU A 1 664 ? -25.506 1.472 62.265 1.00 88.56 664 LEU A C 1
ATOM 5027 O O . LEU A 1 664 ? -26.157 2.471 61.980 1.00 88.56 664 LEU A O 1
ATOM 5031 N N . THR A 1 665 ? -24.868 1.363 63.436 1.00 87.75 665 THR A N 1
ATOM 5032 C CA . THR A 1 665 ? -24.890 2.423 64.463 1.00 87.75 665 THR A CA 1
ATOM 5033 C C . THR A 1 665 ? -24.412 3.761 63.901 1.00 87.75 665 THR A C 1
ATOM 5035 O O . THR A 1 665 ? -25.023 4.789 64.162 1.00 87.75 665 THR A O 1
ATOM 5038 N N . PHE A 1 666 ? -23.363 3.753 63.074 1.00 87.06 666 PHE A N 1
ATOM 5039 C CA . PHE A 1 666 ? -22.825 4.974 62.474 1.00 87.06 666 PHE A CA 1
ATOM 5040 C C . PHE A 1 666 ? -23.795 5.635 61.484 1.00 87.06 666 PHE A C 1
ATOM 5042 O O . PHE A 1 666 ? -23.894 6.859 61.467 1.00 87.06 666 PHE A O 1
ATOM 5049 N N . LEU A 1 667 ? -24.534 4.843 60.699 1.00 83.38 667 LEU A N 1
ATOM 5050 C CA . LEU A 1 667 ? -25.615 5.354 59.851 1.00 83.38 667 LEU A CA 1
ATOM 5051 C C . LEU A 1 667 ? -26.764 5.920 60.708 1.00 83.38 667 LEU A C 1
ATOM 5053 O O . LEU A 1 667 ? -27.248 7.015 60.445 1.00 83.38 667 LEU A O 1
ATOM 5057 N N . LEU A 1 668 ? -27.152 5.239 61.793 1.00 79.25 668 LEU A N 1
ATOM 5058 C CA . LEU A 1 668 ? -28.260 5.665 62.663 1.00 79.25 668 LEU A CA 1
ATOM 5059 C C . LEU A 1 668 ? -27.961 6.925 63.511 1.00 79.25 668 LEU A C 1
ATOM 5061 O O . LEU A 1 668 ? -28.882 7.659 63.905 1.00 79.25 668 LEU A O 1
ATOM 5065 N N . GLU A 1 669 ? -26.685 7.179 63.808 1.00 76.56 669 GLU A N 1
ATOM 5066 C CA . GLU A 1 669 ? -26.218 8.336 64.581 1.00 76.56 669 GLU A CA 1
ATOM 5067 C C . GLU A 1 669 ? -26.226 9.654 63.784 1.00 76.56 669 GLU A C 1
ATOM 5069 O O . GLU A 1 669 ? -26.402 10.714 64.396 1.00 76.56 669 GLU A O 1
ATOM 5074 N N . ASP A 1 670 ? -26.089 9.635 62.448 1.00 66.69 670 ASP A N 1
ATOM 5075 C CA . ASP A 1 670 ? -26.059 10.878 61.664 1.00 66.69 670 ASP A CA 1
ATOM 5076 C C . ASP A 1 670 ? -27.454 11.518 61.554 1.00 66.69 670 ASP A C 1
ATOM 5078 O O . ASP A 1 670 ? -28.329 11.142 60.769 1.00 66.69 670 ASP A O 1
ATOM 5082 N N . SER A 1 671 ? -27.646 12.558 62.366 1.00 50.84 671 SER A N 1
ATOM 5083 C CA . SER A 1 671 ? -28.882 13.335 62.467 1.00 50.84 671 SER A CA 1
ATOM 5084 C C . SER A 1 671 ? -29.421 13.904 61.146 1.00 50.84 671 SER A C 1
ATOM 5086 O O . SER A 1 671 ? -30.608 14.232 61.093 1.00 50.84 671 SER A O 1
ATOM 5088 N N . LYS A 1 672 ? -28.602 14.016 60.087 1.00 53.34 672 LYS A N 1
ATOM 5089 C CA . LYS A 1 672 ? -29.033 14.541 58.779 1.00 53.34 672 LYS A CA 1
ATOM 5090 C C . LYS A 1 672 ? -30.015 13.627 58.043 1.00 53.34 672 LYS A C 1
ATOM 5092 O O . LYS A 1 672 ? -30.830 14.132 57.278 1.00 53.34 672 LYS A O 1
ATOM 5097 N N . LEU A 1 673 ? -30.006 12.320 58.317 1.00 52.69 673 LEU A N 1
ATOM 5098 C CA . LEU A 1 673 ? -30.895 11.344 57.668 1.00 52.69 673 LEU A CA 1
ATOM 5099 C C . LEU A 1 673 ? -32.356 11.409 58.175 1.00 52.69 673 LEU A C 1
ATOM 5101 O O . LEU A 1 673 ? -33.242 10.728 57.663 1.00 52.69 673 LEU A O 1
ATOM 5105 N N . ARG A 1 674 ? -32.649 12.241 59.184 1.00 57.69 674 ARG A N 1
ATOM 5106 C CA . ARG A 1 674 ? -33.922 12.245 59.931 1.00 57.69 674 ARG A CA 1
ATOM 5107 C C . ARG A 1 674 ? -35.003 13.146 59.315 1.00 57.69 674 ARG A C 1
ATOM 5109 O O . ARG A 1 674 ? -35.583 13.989 60.001 1.00 57.69 674 ARG A O 1
ATOM 5116 N N . THR A 1 675 ? -35.282 12.978 58.022 1.00 55.34 675 THR A N 1
ATOM 5117 C CA . THR A 1 675 ? -36.396 13.661 57.329 1.00 55.34 675 THR A CA 1
ATOM 5118 C C . THR A 1 675 ? -37.681 12.810 57.343 1.00 55.34 675 THR A C 1
ATOM 5120 O O . THR A 1 675 ? -37.799 11.851 58.108 1.00 55.34 675 THR A O 1
ATOM 5123 N N . GLY A 1 676 ? -38.699 13.180 56.554 1.00 54.72 676 GLY A N 1
ATOM 5124 C CA . GLY A 1 676 ? -40.040 12.579 56.611 1.00 54.72 676 GLY A CA 1
ATOM 5125 C C . GLY A 1 676 ? -40.101 11.065 56.362 1.00 54.72 676 GLY A C 1
ATOM 5126 O O . GLY A 1 676 ? -40.998 10.410 56.893 1.00 54.72 676 GLY A O 1
ATOM 5127 N N . GLU A 1 677 ? -39.141 10.506 55.620 1.00 62.16 677 GLU A N 1
ATOM 5128 C CA . GLU A 1 677 ? -39.103 9.081 55.251 1.00 62.16 677 GLU A CA 1
ATOM 5129 C C . GLU A 1 677 ? -38.380 8.183 56.268 1.00 62.16 677 GLU A C 1
ATOM 5131 O O . GLU A 1 677 ? -38.541 6.964 56.225 1.00 62.16 677 GLU A O 1
ATOM 5136 N N . TRP A 1 678 ? -37.677 8.767 57.248 1.00 69.56 678 TRP A N 1
ATOM 5137 C CA . TRP A 1 678 ? -36.908 8.065 58.290 1.00 69.56 678 TRP A CA 1
ATOM 5138 C C . TRP A 1 678 ? -37.667 6.906 58.960 1.00 69.56 678 TRP A C 1
ATOM 5140 O O . TRP A 1 678 ? -37.108 5.848 59.238 1.00 69.56 678 TRP A O 1
ATOM 5150 N N . LYS A 1 679 ? -38.976 7.074 59.176 1.00 69.56 679 LYS A N 1
ATOM 5151 C CA . LYS A 1 679 ? -39.845 6.051 59.785 1.00 69.56 679 LYS A CA 1
ATOM 5152 C C . LYS A 1 679 ? -40.111 4.858 58.871 1.00 69.56 679 LYS A C 1
ATOM 5154 O O . LYS A 1 679 ? -40.219 3.738 59.363 1.00 69.56 679 LYS A O 1
ATOM 5159 N N . ASN A 1 680 ? -40.221 5.087 57.564 1.00 70.62 680 ASN A N 1
ATOM 5160 C CA . ASN A 1 680 ? -40.397 4.018 56.583 1.00 70.62 680 ASN A CA 1
ATOM 5161 C C . ASN A 1 680 ? -39.085 3.251 56.396 1.00 70.62 680 ASN A C 1
ATOM 5163 O O . ASN A 1 680 ? -39.120 2.023 56.357 1.00 70.62 680 ASN A O 1
ATOM 5167 N N . MET A 1 681 ? -37.949 3.959 56.384 1.00 76.81 681 MET A N 1
ATOM 5168 C CA . MET A 1 681 ? -36.610 3.366 56.423 1.00 76.81 681 MET A CA 1
ATOM 5169 C C . MET A 1 681 ? -36.436 2.480 57.664 1.00 76.81 681 MET A C 1
ATOM 5171 O O . MET A 1 681 ? -36.268 1.274 57.518 1.00 76.81 681 MET A O 1
ATOM 5175 N N . LEU A 1 682 ? -36.575 3.021 58.885 1.00 77.25 682 LEU A N 1
ATOM 5176 C CA . LEU A 1 682 ? -36.443 2.236 60.124 1.00 77.25 682 LEU A CA 1
ATOM 5177 C C . LEU A 1 682 ? -37.359 1.006 60.139 1.00 77.25 682 LEU A C 1
ATOM 5179 O O . LEU A 1 682 ? -36.929 -0.077 60.531 1.00 77.25 682 LEU A O 1
ATOM 5183 N N . ARG A 1 683 ? -38.611 1.149 59.686 1.00 74.12 683 ARG A N 1
ATOM 5184 C CA . ARG A 1 683 ? -39.573 0.043 59.613 1.00 74.12 683 ARG A CA 1
ATOM 5185 C C . ARG A 1 683 ? -39.120 -1.059 58.650 1.00 74.12 683 ARG A C 1
ATOM 5187 O O . ARG A 1 683 ? -39.180 -2.231 59.019 1.00 74.12 683 ARG A O 1
ATOM 5194 N N . GLN A 1 684 ? -38.679 -0.700 57.444 1.00 76.75 684 GLN A N 1
ATOM 5195 C CA . GLN A 1 684 ? -38.226 -1.660 56.432 1.00 76.75 684 GLN A CA 1
ATOM 5196 C C . GLN A 1 684 ? -36.874 -2.292 56.802 1.00 76.75 684 GLN A C 1
ATOM 5198 O O . GLN A 1 684 ? -36.679 -3.488 56.588 1.00 76.75 684 GLN A O 1
ATOM 5203 N N . THR A 1 685 ? -35.972 -1.551 57.449 1.00 81.12 685 THR A N 1
ATOM 5204 C CA . THR A 1 685 ? -34.718 -2.095 57.992 1.00 81.12 685 THR A CA 1
ATOM 5205 C C . THR A 1 685 ? -34.971 -3.050 59.156 1.00 81.12 685 THR A C 1
ATOM 5207 O O . THR A 1 685 ? -34.401 -4.139 59.183 1.00 81.12 685 THR A O 1
ATOM 5210 N N . LEU A 1 686 ? -35.885 -2.718 60.074 1.00 81.25 686 LEU A N 1
ATOM 5211 C CA . LEU A 1 686 ? -36.267 -3.604 61.179 1.00 81.25 686 LEU A CA 1
ATOM 5212 C C . LEU A 1 686 ? -36.961 -4.878 60.671 1.00 81.25 686 LEU A C 1
ATOM 5214 O O . LEU A 1 686 ? -36.716 -5.959 61.201 1.00 81.25 686 LEU A O 1
ATOM 5218 N N . ALA A 1 687 ? -37.775 -4.778 59.616 1.00 77.88 687 ALA A N 1
ATOM 5219 C CA . ALA A 1 687 ? -38.350 -5.929 58.921 1.00 77.88 687 ALA A CA 1
ATOM 5220 C C . ALA A 1 687 ? -37.274 -6.818 58.269 1.00 77.88 687 ALA A C 1
ATOM 5222 O O . ALA A 1 687 ? -37.335 -8.042 58.389 1.00 77.88 687 ALA A O 1
ATOM 5223 N N . TRP A 1 688 ? -36.266 -6.217 57.631 1.00 82.94 688 TRP A N 1
ATOM 5224 C CA . TRP A 1 688 ? -35.145 -6.937 57.018 1.00 82.94 688 TRP A CA 1
ATOM 5225 C C . TRP A 1 688 ? -34.269 -7.640 58.067 1.00 82.94 688 TRP A C 1
ATOM 5227 O O . TRP A 1 688 ? -33.920 -8.809 57.900 1.00 82.94 688 TRP A O 1
ATOM 5237 N N . ALA A 1 689 ? -33.974 -6.973 59.187 1.00 86.12 689 ALA A N 1
ATOM 5238 C CA . ALA A 1 689 ? -33.249 -7.557 60.316 1.00 86.12 689 ALA A CA 1
ATOM 5239 C C . ALA A 1 689 ? -34.029 -8.716 60.963 1.00 86.12 689 ALA A C 1
ATOM 5241 O O . ALA A 1 689 ? -33.460 -9.774 61.230 1.00 86.12 689 ALA A O 1
ATOM 5242 N N . ALA A 1 690 ? -35.346 -8.554 61.129 1.00 83.19 690 ALA A N 1
ATOM 5243 C CA . ALA A 1 690 ? -36.248 -9.592 61.623 1.00 83.19 690 ALA A CA 1
ATOM 5244 C C . ALA A 1 690 ? -36.307 -10.827 60.706 1.00 83.19 690 ALA A C 1
ATOM 5246 O O . ALA A 1 690 ? -36.316 -11.951 61.201 1.00 83.19 690 ALA A O 1
ATOM 5247 N N . TYR A 1 691 ? -36.302 -10.631 59.382 1.00 83.44 691 TYR A N 1
ATOM 5248 C CA . TYR A 1 691 ? -36.277 -11.714 58.391 1.00 83.44 691 TYR A CA 1
ATOM 5249 C C . TYR A 1 691 ? -34.955 -12.503 58.397 1.00 83.44 691 TYR A C 1
ATOM 5251 O O . TYR A 1 691 ? -34.963 -13.723 58.236 1.00 83.44 691 TYR A O 1
ATOM 5259 N N . ASN A 1 692 ? -33.823 -11.823 58.610 1.00 84.44 692 ASN A N 1
ATOM 5260 C CA . ASN A 1 692 ? -32.483 -12.429 58.605 1.00 84.44 692 ASN A CA 1
ATOM 5261 C C . ASN A 1 692 ? -31.991 -12.886 59.998 1.00 84.44 692 ASN A C 1
ATOM 5263 O O . ASN A 1 692 ? -30.897 -13.431 60.103 1.00 84.44 692 ASN A O 1
ATOM 5267 N N . ASN A 1 693 ? -32.795 -12.710 61.055 1.00 88.62 693 ASN A N 1
ATOM 5268 C CA . ASN A 1 693 ? -32.455 -13.019 62.455 1.00 88.62 693 ASN A CA 1
ATOM 5269 C C . ASN A 1 693 ? -31.261 -12.219 63.032 1.00 88.62 693 ASN A C 1
ATOM 5271 O O . ASN A 1 693 ? -30.571 -12.693 63.934 1.00 88.62 693 ASN A O 1
ATOM 5275 N N . GLU A 1 694 ? -31.024 -10.997 62.545 1.00 91.44 694 GLU A N 1
ATOM 5276 C CA . GLU A 1 694 ? -29.899 -10.147 62.972 1.00 91.44 694 GLU A CA 1
ATOM 5277 C C . GLU A 1 694 ? -30.211 -9.417 64.291 1.00 91.44 694 GLU A C 1
ATOM 5279 O O . GLU A 1 694 ? -30.598 -8.246 64.318 1.00 91.44 694 GLU A O 1
ATOM 5284 N N . LEU A 1 695 ? -30.068 -10.132 65.412 1.00 89.56 695 LEU A N 1
ATOM 5285 C CA . LEU A 1 695 ? -30.510 -9.686 66.743 1.00 89.56 695 LEU A CA 1
ATOM 5286 C C . LEU A 1 695 ? -29.915 -8.337 67.168 1.00 89.56 695 LEU A C 1
ATOM 5288 O O . LEU A 1 695 ? -30.642 -7.470 67.647 1.00 89.56 695 LEU A O 1
ATOM 5292 N N . SER A 1 696 ? -28.614 -8.125 66.949 1.00 88.00 696 SER A N 1
ATOM 5293 C CA . SER A 1 696 ? -27.950 -6.866 67.311 1.00 88.00 696 SER A CA 1
ATOM 5294 C C . SER A 1 696 ? -28.463 -5.676 66.496 1.00 88.00 696 SER A C 1
ATOM 5296 O O . SER A 1 696 ? -28.568 -4.577 67.033 1.00 88.00 696 SER A O 1
ATOM 5298 N N . ALA A 1 697 ? -28.838 -5.882 65.229 1.00 87.00 697 ALA A N 1
ATOM 5299 C CA . ALA A 1 697 ? -29.481 -4.842 64.430 1.00 87.00 697 ALA A CA 1
ATOM 5300 C C . ALA A 1 697 ? -30.906 -4.554 64.922 1.00 87.00 697 ALA A C 1
ATOM 5302 O O . ALA A 1 697 ? -31.289 -3.390 65.008 1.00 87.00 697 ALA A O 1
ATOM 5303 N N . ILE A 1 698 ? -31.672 -5.585 65.302 1.00 85.44 698 ILE A N 1
ATOM 5304 C CA . ILE A 1 698 ? -33.012 -5.425 65.893 1.00 85.44 698 ILE A CA 1
ATOM 5305 C C . ILE A 1 698 ? -32.941 -4.573 67.167 1.00 85.44 698 ILE A C 1
ATOM 5307 O O . ILE A 1 698 ? -33.712 -3.623 67.295 1.00 85.44 698 ILE A O 1
ATOM 5311 N N . GLU A 1 699 ? -32.012 -4.862 68.083 1.00 84.38 699 GLU A N 1
ATOM 5312 C CA . GLU A 1 699 ? -31.853 -4.075 69.313 1.00 84.38 699 GLU A CA 1
ATOM 5313 C C . GLU A 1 699 ? -31.451 -2.620 69.021 1.00 84.38 699 GLU A C 1
ATOM 5315 O O . GLU A 1 699 ? -32.131 -1.705 69.486 1.00 84.38 699 GLU A O 1
ATOM 5320 N N . LEU A 1 700 ? -30.436 -2.388 68.178 1.00 85.00 700 LEU A N 1
ATOM 5321 C CA . LEU A 1 700 ? -29.997 -1.037 67.794 1.00 85.00 700 LEU A CA 1
ATOM 5322 C C . LEU A 1 700 ? -31.117 -0.207 67.145 1.00 85.00 700 LEU A C 1
ATOM 5324 O O . LEU A 1 700 ? -31.295 0.969 67.467 1.00 85.00 700 LEU A O 1
ATOM 5328 N N . LEU A 1 701 ? -31.900 -0.810 66.247 1.00 80.75 701 LEU A N 1
ATOM 5329 C CA . LEU A 1 701 ? -33.013 -0.136 65.574 1.00 80.75 701 LEU A CA 1
ATOM 5330 C C . LEU A 1 701 ? -34.130 0.231 66.562 1.00 80.75 701 LEU A C 1
ATOM 5332 O O . LEU A 1 701 ? -34.655 1.343 66.490 1.00 80.75 701 LEU A O 1
ATOM 5336 N N . LEU A 1 702 ? -34.451 -0.652 67.515 1.00 76.19 702 LEU A N 1
ATOM 5337 C CA . LEU A 1 702 ? -35.430 -0.387 68.578 1.00 76.19 702 LEU A CA 1
ATOM 5338 C C . LEU A 1 702 ? -34.962 0.693 69.570 1.00 76.19 702 LEU A C 1
ATOM 5340 O O . LEU A 1 702 ? -35.793 1.438 70.092 1.00 76.19 702 LEU A O 1
ATOM 5344 N N . GLU A 1 703 ? -33.656 0.803 69.824 1.00 75.81 703 GLU A N 1
ATOM 5345 C CA . GLU A 1 703 ? -33.076 1.857 70.669 1.00 75.81 703 GLU A CA 1
ATOM 5346 C C . GLU A 1 703 ? -32.999 3.222 69.958 1.00 75.81 703 GLU A C 1
ATOM 5348 O O . GLU A 1 703 ? -33.126 4.263 70.608 1.00 75.81 703 GLU A O 1
ATOM 5353 N N . SER A 1 704 ? -32.851 3.236 68.627 1.00 69.38 704 SER A N 1
ATOM 5354 C CA . SER A 1 704 ? -32.615 4.455 67.834 1.00 69.38 704 SER A CA 1
ATOM 5355 C C . SER A 1 704 ? -33.777 5.467 67.799 1.00 69.38 704 SER A C 1
ATOM 5357 O O . SER A 1 704 ? -33.537 6.666 67.626 1.00 69.38 704 SER A O 1
ATOM 5359 N N . GLU A 1 705 ? -35.030 5.036 68.007 1.00 63.41 705 GLU A N 1
ATOM 5360 C CA . GLU A 1 705 ? -36.202 5.923 68.087 1.00 63.41 705 GLU A CA 1
ATOM 5361 C C . GLU A 1 705 ? -37.136 5.522 69.247 1.00 63.41 705 GLU A C 1
ATOM 5363 O O . GLU A 1 705 ? -38.035 4.694 69.110 1.00 63.41 705 GLU A O 1
ATOM 5368 N N . ALA A 1 706 ? -37.003 6.199 70.395 1.00 52.50 706 ALA A N 1
ATOM 5369 C CA . ALA A 1 706 ? -37.857 5.999 71.579 1.00 52.50 706 ALA A CA 1
ATOM 5370 C C . ALA A 1 706 ? -39.368 6.258 71.344 1.00 52.50 706 ALA A C 1
ATOM 5372 O O . ALA A 1 706 ? -40.203 5.923 72.188 1.00 52.50 706 ALA A O 1
ATOM 5373 N N . ASP A 1 707 ? -39.726 6.869 70.211 1.00 48.28 707 ASP A N 1
ATOM 5374 C CA . ASP A 1 707 ? -41.104 7.128 69.780 1.00 48.28 707 ASP A CA 1
ATOM 5375 C C . ASP A 1 707 ? -41.686 5.992 68.908 1.00 48.28 707 ASP A C 1
ATOM 5377 O O . ASP A 1 707 ? -42.908 5.918 68.754 1.00 48.28 707 ASP A O 1
ATOM 5381 N N . LEU A 1 708 ? -40.848 5.077 68.394 1.00 50.56 708 LEU A N 1
ATOM 5382 C CA . LEU A 1 708 ? -41.271 3.907 67.609 1.00 50.56 708 LEU A CA 1
ATOM 5383 C C . LEU A 1 708 ? -42.115 2.954 68.472 1.00 50.56 708 LEU A C 1
ATOM 5385 O O . LEU A 1 708 ? -43.168 2.490 68.043 1.00 50.56 708 LEU A O 1
ATOM 5389 N N . CYS A 1 709 ? -41.706 2.757 69.733 1.00 45.75 709 CYS A N 1
ATOM 5390 C CA . CYS A 1 709 ? -42.460 1.994 70.735 1.00 45.75 709 CYS A CA 1
ATOM 5391 C C . CYS A 1 709 ? -43.839 2.611 71.040 1.00 45.75 709 CYS A C 1
ATOM 5393 O O . CYS A 1 709 ? -44.807 1.884 71.234 1.00 45.75 709 CYS A O 1
ATOM 5395 N N . LYS A 1 710 ? -43.948 3.948 71.054 1.00 46.31 710 LYS A N 1
ATOM 5396 C CA . LYS A 1 710 ? -45.176 4.672 71.441 1.00 46.31 710 LYS A CA 1
ATOM 5397 C C . LYS A 1 710 ? -46.229 4.752 70.337 1.00 46.31 710 LYS A C 1
ATOM 5399 O O . LYS A 1 710 ? -47.366 5.151 70.587 1.00 46.31 710 LYS A O 1
ATOM 5404 N N . LYS A 1 711 ? -45.869 4.435 69.091 1.00 51.12 711 LYS A N 1
ATOM 5405 C CA . LYS A 1 711 ? -46.763 4.531 67.931 1.00 51.12 711 LYS A CA 1
ATOM 5406 C C . LYS A 1 711 ? -47.127 3.146 67.424 1.00 51.12 711 LYS A C 1
ATOM 5408 O O . LYS A 1 711 ? -46.622 2.684 66.408 1.00 51.12 711 LYS A O 1
ATOM 5413 N N . ILE A 1 712 ? -48.132 2.560 68.077 1.00 45.06 712 ILE A N 1
ATOM 5414 C CA . ILE A 1 712 ? -48.808 1.298 67.712 1.00 45.06 712 ILE A CA 1
ATOM 5415 C C . ILE A 1 712 ? -49.181 1.228 66.210 1.00 45.06 712 ILE A C 1
ATOM 5417 O O . ILE A 1 712 ? -49.238 0.146 65.634 1.00 45.06 712 ILE A O 1
ATOM 5421 N N . GLN A 1 713 ? -49.373 2.372 65.541 1.00 46.72 713 GLN A N 1
ATOM 5422 C CA . GLN A 1 713 ? -49.628 2.455 64.096 1.00 46.72 713 GLN A CA 1
ATOM 5423 C C . GLN A 1 713 ? -48.421 2.122 63.193 1.00 46.72 713 GLN A C 1
ATOM 5425 O O . GLN A 1 713 ? -48.640 1.635 62.088 1.00 46.72 713 GLN A O 1
ATOM 5430 N N . LEU A 1 714 ? -47.169 2.349 63.619 1.00 45.31 714 LEU A N 1
ATOM 5431 C CA . LEU A 1 714 ? -45.979 2.131 62.771 1.00 45.31 714 LEU A CA 1
ATOM 5432 C C . LEU A 1 714 ? -45.674 0.651 62.512 1.00 45.31 714 LEU A C 1
ATOM 5434 O O . LEU A 1 714 ? -45.013 0.322 61.532 1.00 45.31 714 LEU A O 1
ATOM 5438 N N . LEU A 1 715 ? -46.190 -0.239 63.359 1.00 50.44 715 LEU A N 1
ATOM 5439 C CA . LEU A 1 715 ? -46.065 -1.688 63.213 1.00 50.44 715 LEU A CA 1
ATOM 5440 C C . LEU A 1 715 ? -47.346 -2.331 62.659 1.00 50.44 715 LEU A C 1
ATOM 5442 O O . LEU A 1 715 ? -47.466 -3.546 62.712 1.00 50.44 715 LEU A O 1
ATOM 5446 N N . GLY A 1 716 ? -48.275 -1.523 62.129 1.00 46.50 716 GLY A N 1
ATOM 5447 C CA . GLY A 1 716 ? -49.408 -1.923 61.291 1.00 46.50 716 GLY A CA 1
ATOM 5448 C C . GLY A 1 716 ? -50.060 -3.265 61.628 1.00 46.50 716 GLY A C 1
ATOM 5449 O O . GLY A 1 716 ? -49.684 -4.286 61.057 1.00 46.50 716 GLY A O 1
ATOM 5450 N N . LEU A 1 717 ? -51.107 -3.251 62.466 1.00 48.16 717 LEU A N 1
ATOM 5451 C CA . LEU A 1 717 ? -52.082 -4.348 62.503 1.00 48.16 717 LEU A CA 1
ATOM 5452 C C . LEU A 1 717 ? -52.542 -4.625 61.061 1.00 48.16 717 LEU A C 1
ATOM 5454 O O . LEU A 1 717 ? -53.216 -3.755 60.494 1.00 48.16 717 LEU A O 1
ATOM 5458 N N . PRO A 1 718 ? -52.207 -5.778 60.448 1.00 46.09 718 PRO A N 1
ATOM 5459 C CA . PRO A 1 718 ? -52.719 -6.074 59.126 1.00 46.09 718 PRO A CA 1
ATOM 5460 C C . PRO A 1 718 ? -54.240 -6.184 59.233 1.00 46.09 718 PRO A C 1
ATOM 5462 O O . PRO A 1 718 ? -54.787 -6.758 60.181 1.00 46.09 718 PRO A O 1
ATOM 5465 N N . ASP A 1 719 ? -54.949 -5.624 58.255 1.00 46.78 719 ASP A N 1
ATOM 5466 C CA . ASP A 1 719 ? -56.343 -6.008 58.082 1.00 46.78 719 ASP A CA 1
ATOM 5467 C C . ASP A 1 719 ? -56.385 -7.525 57.837 1.00 46.78 719 ASP A C 1
ATOM 5469 O O . ASP A 1 719 ? -55.536 -8.049 57.112 1.00 46.78 719 ASP A O 1
ATOM 5473 N N . ARG A 1 720 ? -57.346 -8.250 58.430 1.00 45.88 720 ARG A N 1
ATOM 5474 C CA . ARG A 1 720 ? -57.386 -9.727 58.325 1.00 45.88 720 ARG A CA 1
ATOM 5475 C C . ARG A 1 720 ? -57.485 -10.192 56.864 1.00 45.88 720 ARG A C 1
ATOM 5477 O O . ARG A 1 720 ? -57.068 -11.297 56.543 1.00 45.88 720 ARG A O 1
ATOM 5484 N N . SER A 1 721 ? -57.982 -9.322 55.982 1.00 44.94 721 SER A N 1
ATOM 5485 C CA . SER A 1 721 ? -58.015 -9.491 54.525 1.00 44.94 721 SER A CA 1
ATOM 5486 C C . SER A 1 721 ? -56.634 -9.590 53.850 1.00 44.94 721 SER A C 1
ATOM 5488 O O . SER A 1 721 ? -56.551 -10.115 52.742 1.00 44.94 721 SER A O 1
ATOM 5490 N N . ARG A 1 722 ? -55.559 -9.104 54.492 1.00 48.19 722 ARG A N 1
ATOM 5491 C CA . ARG A 1 722 ? -54.181 -9.077 53.965 1.00 48.19 722 ARG A CA 1
ATOM 5492 C C . ARG A 1 722 ? -53.291 -10.225 54.467 1.00 48.19 722 ARG A C 1
ATOM 5494 O O . ARG A 1 722 ? -52.171 -10.357 53.988 1.00 48.19 722 ARG A O 1
ATOM 5501 N N . ILE A 1 723 ? -53.767 -11.093 55.369 1.00 51.78 723 ILE A N 1
ATOM 5502 C CA . ILE A 1 723 ? -53.038 -12.308 55.812 1.00 51.78 723 ILE A CA 1
ATOM 5503 C C . ILE A 1 723 ? -53.250 -13.452 54.801 1.00 51.78 723 ILE A C 1
ATOM 5505 O O . ILE A 1 723 ? -53.592 -14.583 55.137 1.00 51.78 723 ILE A O 1
ATOM 5509 N N . VAL A 1 724 ? -53.093 -13.131 53.518 1.00 47.06 724 VAL A N 1
ATOM 5510 C CA . VAL A 1 724 ? -53.175 -14.080 52.412 1.00 47.06 724 VAL A CA 1
ATOM 5511 C C . VAL A 1 724 ? -51.755 -14.240 51.884 1.00 47.06 724 VAL A C 1
ATOM 5513 O O . VAL A 1 724 ? -51.152 -13.275 51.427 1.00 47.06 724 VAL A O 1
ATOM 5516 N N . ASP A 1 725 ? -51.240 -15.467 51.960 1.00 50.66 725 ASP A N 1
ATOM 5517 C CA . ASP A 1 725 ? -49.942 -15.872 51.395 1.00 50.66 725 ASP A CA 1
ATOM 5518 C C . ASP A 1 725 ? -48.677 -15.375 52.143 1.00 50.66 725 ASP A C 1
ATOM 5520 O O . ASP A 1 725 ? -47.734 -14.844 51.560 1.00 50.66 725 ASP A O 1
ATOM 5524 N N . VAL A 1 726 ? -48.636 -15.628 53.460 1.00 50.16 726 VAL A N 1
ATOM 5525 C CA . VAL A 1 726 ? -47.518 -15.320 54.388 1.00 50.16 726 VAL A CA 1
ATOM 5526 C C . VAL A 1 726 ? -46.142 -15.819 53.901 1.00 50.16 726 VAL A C 1
ATOM 5528 O O . VAL A 1 726 ? -45.118 -15.216 54.205 1.00 50.16 726 VAL A O 1
ATOM 5531 N N . THR A 1 727 ? -46.098 -16.894 53.109 1.00 45.62 727 THR A N 1
ATOM 5532 C CA . THR A 1 727 ? -44.861 -17.464 52.539 1.00 45.62 727 THR A CA 1
ATOM 5533 C C . THR A 1 727 ? -44.236 -16.633 51.415 1.00 45.62 727 THR A C 1
ATOM 5535 O O . THR A 1 727 ? -43.090 -16.888 51.060 1.00 45.62 727 THR A O 1
ATOM 5538 N N . ASN A 1 728 ? -44.963 -15.659 50.857 1.00 48.81 728 ASN A N 1
ATOM 5539 C CA . ASN A 1 728 ? -44.503 -14.774 49.779 1.00 48.81 728 ASN A CA 1
ATOM 5540 C C . ASN A 1 728 ? -44.213 -13.339 50.267 1.00 48.81 728 ASN A C 1
ATOM 5542 O O . ASN A 1 728 ? -44.072 -12.418 49.463 1.00 48.81 728 ASN A O 1
ATOM 5546 N N . TRP A 1 729 ? -44.145 -13.120 51.584 1.00 59.75 729 TRP A N 1
ATOM 5547 C CA . TRP A 1 729 ? -43.882 -11.803 52.163 1.00 59.75 729 TRP A CA 1
ATOM 5548 C C . TRP A 1 729 ? -42.410 -11.406 52.027 1.00 59.75 729 TRP A C 1
ATOM 5550 O O . TRP A 1 729 ? -41.570 -11.769 52.850 1.00 59.75 729 TRP A O 1
ATOM 5560 N N . LEU A 1 730 ? -42.114 -10.614 50.997 1.00 51.22 730 LEU A N 1
ATOM 5561 C CA . LEU A 1 730 ? -40.826 -9.947 50.856 1.00 51.22 730 LEU A CA 1
ATOM 5562 C C . LEU A 1 730 ? -40.737 -8.726 51.800 1.00 51.22 730 LEU A C 1
ATOM 5564 O O . LEU A 1 730 ? -41.712 -7.976 51.938 1.00 51.22 730 LEU A O 1
ATOM 5568 N N . PRO A 1 731 ? -39.576 -8.500 52.446 1.00 53.94 731 PRO A N 1
ATOM 5569 C CA . PRO A 1 731 ? -39.358 -7.335 53.304 1.00 53.94 731 PRO A CA 1
ATOM 5570 C C . PRO A 1 731 ? -39.149 -6.010 52.537 1.00 53.94 731 PRO A C 1
ATOM 5572 O O . PRO A 1 731 ? -39.128 -4.959 53.173 1.00 53.94 731 PRO A O 1
ATOM 5575 N N . THR A 1 732 ? -39.045 -6.024 51.201 1.00 46.53 732 THR A N 1
ATOM 5576 C CA . THR A 1 732 ? -39.129 -4.819 50.353 1.00 46.53 732 THR A CA 1
ATOM 5577 C C . THR A 1 732 ? -40.579 -4.342 50.199 1.00 46.53 732 THR A C 1
ATOM 5579 O O . THR A 1 732 ? -41.459 -5.105 49.800 1.00 46.53 732 THR A O 1
ATOM 5582 N N . GLY A 1 733 ? -40.837 -3.058 50.472 1.00 49.28 733 GLY A N 1
ATOM 5583 C CA . GLY A 1 733 ? -42.046 -2.348 50.032 1.00 49.28 733 GLY A CA 1
ATOM 5584 C C . GLY A 1 733 ? -43.382 -2.782 50.653 1.00 49.28 733 GLY A C 1
ATOM 5585 O O . GLY A 1 733 ? -44.434 -2.412 50.130 1.00 49.28 733 GLY A O 1
ATOM 5586 N N . SER A 1 734 ? -43.384 -3.565 51.737 1.00 48.12 734 SER A N 1
ATOM 5587 C CA . SER A 1 734 ? -44.608 -4.159 52.288 1.00 48.12 734 SER A CA 1
ATOM 5588 C C . SER A 1 734 ? -45.095 -3.522 53.603 1.00 48.12 734 SER A C 1
ATOM 5590 O O . SER A 1 734 ? -44.343 -3.266 54.541 1.00 48.12 734 SER A O 1
ATOM 5592 N N . ASP A 1 735 ? -46.412 -3.306 53.689 1.00 52.12 735 ASP A N 1
ATOM 5593 C CA . ASP A 1 735 ? -47.145 -2.692 54.814 1.00 52.12 735 ASP A CA 1
ATOM 5594 C C . ASP A 1 735 ? -47.180 -3.547 56.108 1.00 52.12 735 ASP A C 1
ATOM 5596 O O . ASP A 1 735 ? -48.000 -3.293 56.997 1.00 52.12 735 ASP A O 1
ATOM 5600 N N . TYR A 1 736 ? -46.335 -4.572 56.245 1.00 60.59 736 TYR A N 1
ATOM 5601 C CA . TYR A 1 736 ? -46.413 -5.568 57.321 1.00 60.59 736 TYR A CA 1
ATOM 5602 C C . TYR A 1 736 ? -45.584 -5.199 58.564 1.00 60.59 736 TYR A C 1
ATOM 5604 O O . TYR A 1 736 ? -44.828 -4.223 58.591 1.00 60.59 736 TYR A O 1
ATOM 5612 N N . ALA A 1 737 ? -45.776 -5.944 59.655 1.00 69.38 737 ALA A N 1
ATOM 5613 C CA . ALA A 1 737 ? -45.033 -5.735 60.896 1.00 69.38 737 ALA A CA 1
ATOM 5614 C C . ALA A 1 737 ? -43.766 -6.610 60.929 1.00 69.38 737 ALA A C 1
ATOM 5616 O O . ALA A 1 737 ? -43.892 -7.820 60.732 1.00 69.38 737 ALA A O 1
ATOM 5617 N N . PRO A 1 738 ? -42.590 -6.072 61.301 1.00 73.75 738 PRO A N 1
ATOM 5618 C CA . PRO A 1 738 ? -41.381 -6.848 61.588 1.00 73.75 738 PRO A CA 1
ATOM 5619 C C . PRO A 1 738 ? -41.601 -8.101 62.455 1.00 73.75 738 PRO A C 1
ATOM 5621 O O . PRO A 1 738 ? -41.068 -9.159 62.141 1.00 73.75 738 PRO A O 1
ATOM 5624 N N . ILE A 1 739 ? -42.450 -8.032 63.491 1.00 72.50 739 ILE A N 1
ATOM 5625 C CA . ILE A 1 739 ? -42.768 -9.191 64.349 1.00 72.50 739 ILE A CA 1
ATOM 5626 C C . ILE A 1 739 ? -43.535 -10.301 63.606 1.00 72.50 739 ILE A C 1
ATOM 5628 O O . ILE A 1 739 ? -43.272 -11.484 63.814 1.00 72.50 739 ILE A O 1
ATOM 5632 N N . HIS A 1 740 ? -44.433 -9.934 62.685 1.00 72.44 740 HIS A N 1
ATOM 5633 C CA . HIS A 1 740 ? -45.121 -10.891 61.818 1.00 72.44 740 HIS A CA 1
ATOM 5634 C C . HIS A 1 740 ? -44.171 -11.455 60.741 1.00 72.44 740 HIS A C 1
ATOM 5636 O O . HIS A 1 740 ? -44.307 -12.614 60.363 1.00 72.44 740 HIS A O 1
ATOM 5642 N N . ILE A 1 741 ? -43.175 -10.682 60.293 1.00 74.62 741 ILE A N 1
ATOM 5643 C CA . ILE A 1 741 ? -42.135 -11.135 59.354 1.00 74.62 741 ILE A CA 1
ATOM 5644 C C . ILE A 1 741 ? -41.169 -12.126 60.024 1.00 74.62 741 ILE A C 1
ATOM 5646 O O . ILE A 1 741 ? -40.879 -13.160 59.430 1.00 74.62 741 ILE A O 1
ATOM 5650 N N . ALA A 1 742 ? -40.754 -11.899 61.277 1.00 75.62 742 ALA A N 1
ATOM 5651 C CA . ALA A 1 742 ? -39.986 -12.886 62.051 1.00 75.62 742 ALA A CA 1
ATOM 5652 C C . ALA A 1 742 ? -40.753 -14.217 62.201 1.00 75.62 742 ALA A C 1
ATOM 5654 O O . ALA A 1 742 ? -40.190 -15.291 61.991 1.00 75.62 742 ALA A O 1
ATOM 5655 N N . LEU A 1 743 ? -42.060 -14.152 62.491 1.00 73.75 743 LEU A N 1
ATOM 5656 C CA . LEU A 1 743 ? -42.957 -15.317 62.545 1.00 73.75 743 LEU A CA 1
ATOM 5657 C C . LEU A 1 743 ? -43.096 -16.044 61.199 1.00 73.75 743 LEU A C 1
ATOM 5659 O O . LEU A 1 743 ? -43.085 -17.278 61.165 1.00 73.75 743 LEU A O 1
ATOM 5663 N N . ALA A 1 744 ? -43.237 -15.291 60.106 1.00 69.25 744 ALA A N 1
ATOM 5664 C CA . ALA A 1 744 ? -43.337 -15.813 58.746 1.00 69.25 744 ALA A CA 1
ATOM 5665 C C . ALA A 1 744 ? -42.053 -16.548 58.335 1.00 69.25 744 ALA A C 1
ATOM 5667 O O . ALA A 1 744 ? -42.102 -17.702 57.911 1.00 69.25 744 ALA A O 1
ATOM 5668 N N . ALA A 1 745 ? -40.902 -15.907 58.555 1.00 71.06 745 ALA A N 1
ATOM 5669 C CA . ALA A 1 745 ? -39.569 -16.432 58.272 1.00 71.06 745 ALA A CA 1
ATOM 5670 C C . ALA A 1 745 ? -39.078 -17.477 59.297 1.00 71.06 745 ALA A C 1
ATOM 5672 O O . ALA A 1 745 ? -37.966 -17.982 59.172 1.00 71.06 745 ALA A O 1
ATOM 5673 N N . SER A 1 746 ? -39.891 -17.830 60.303 1.00 77.00 746 SER A N 1
ATOM 5674 C CA . SER A 1 746 ? -39.542 -18.773 61.380 1.00 77.00 746 SER A CA 1
ATOM 5675 C C . SER A 1 746 ? -38.329 -18.380 62.242 1.00 77.00 746 SER A C 1
ATOM 5677 O O . SER A 1 746 ? -37.753 -19.229 62.927 1.00 77.00 746 SER A O 1
ATOM 5679 N N . GLN A 1 747 ? -37.978 -17.093 62.274 1.00 85.19 747 GLN A N 1
ATOM 5680 C CA . GLN A 1 747 ? -36.845 -16.561 63.029 1.00 85.19 747 GLN A CA 1
ATOM 5681 C C . GLN A 1 747 ? -37.216 -16.380 64.500 1.00 85.19 747 GLN A C 1
ATOM 5683 O O . GLN A 1 747 ? -37.717 -15.336 64.928 1.00 85.19 747 GLN A O 1
ATOM 5688 N N . ARG A 1 748 ? -37.008 -17.445 65.281 1.00 82.56 748 ARG A N 1
ATOM 5689 C CA . ARG A 1 748 ? -37.430 -17.504 66.684 1.00 82.56 748 ARG A CA 1
ATOM 5690 C C . ARG A 1 748 ? -36.809 -16.409 67.533 1.00 82.56 748 ARG A C 1
ATOM 5692 O O . ARG A 1 748 ? -37.539 -15.758 68.269 1.00 82.56 748 ARG A O 1
ATOM 5699 N N . ASP A 1 749 ? -35.501 -16.215 67.455 1.00 84.88 749 ASP A N 1
ATOM 5700 C CA . ASP A 1 749 ? -34.811 -15.328 68.391 1.00 84.88 749 ASP A CA 1
ATOM 5701 C C . ASP A 1 749 ? -35.146 -13.859 68.097 1.00 84.88 749 ASP A C 1
ATOM 5703 O O . ASP A 1 749 ? -35.480 -13.113 69.016 1.00 84.88 749 ASP A O 1
ATOM 5707 N N . ALA A 1 750 ? -35.220 -13.475 66.817 1.00 83.50 750 ALA A N 1
ATOM 5708 C CA . ALA A 1 750 ? -35.751 -12.182 66.387 1.00 83.50 750 ALA A CA 1
ATOM 5709 C C . ALA A 1 750 ? -37.193 -11.956 66.858 1.00 83.50 750 ALA A C 1
ATOM 5711 O O . ALA A 1 750 ? -37.519 -10.876 67.351 1.00 83.50 750 ALA A O 1
ATOM 5712 N N . PHE A 1 751 ? -38.055 -12.973 66.755 1.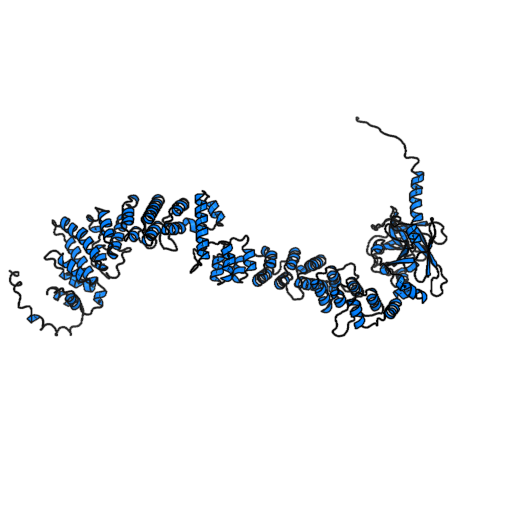00 82.06 751 PHE A N 1
ATOM 5713 C CA . PHE A 1 751 ? -39.420 -12.904 67.273 1.00 82.06 751 PHE A CA 1
ATOM 5714 C C . PHE A 1 751 ? -39.458 -12.726 68.800 1.00 82.06 751 PHE A C 1
ATOM 5716 O O . PHE A 1 751 ? -40.245 -11.914 69.277 1.00 82.06 751 PHE A O 1
ATOM 5723 N N . MET A 1 752 ? -38.603 -13.421 69.560 1.00 81.62 752 MET A N 1
ATOM 5724 C CA . MET A 1 752 ? -38.516 -13.267 71.020 1.00 81.62 752 MET A CA 1
ATOM 5725 C C . MET A 1 752 ? -38.042 -11.864 71.415 1.00 81.62 752 MET A C 1
ATOM 5727 O O . MET A 1 752 ? -38.692 -11.220 72.232 1.00 81.62 752 MET A O 1
ATOM 5731 N N . VAL A 1 753 ? -36.969 -11.351 70.798 1.00 82.06 753 VAL A N 1
ATOM 5732 C CA . VAL A 1 753 ? -36.462 -9.989 71.060 1.00 82.06 753 VAL A CA 1
ATOM 5733 C C . VAL A 1 753 ? -37.524 -8.944 70.718 1.00 82.06 753 VAL A C 1
ATOM 5735 O O . VAL A 1 753 ? -37.772 -8.035 71.508 1.00 82.06 753 VAL A O 1
ATOM 5738 N N . LEU A 1 754 ? -38.205 -9.087 69.576 1.00 77.75 754 LEU A N 1
ATOM 5739 C CA . LEU A 1 754 ? -39.321 -8.211 69.224 1.00 77.75 754 LEU A CA 1
ATOM 5740 C C . LEU A 1 754 ? -40.464 -8.332 70.238 1.00 77.75 754 LEU A C 1
ATOM 5742 O O . LEU A 1 754 ? -40.980 -7.307 70.662 1.00 77.75 754 LEU A O 1
ATOM 5746 N N . TRP A 1 755 ? -40.836 -9.535 70.680 1.00 75.94 755 TRP A N 1
ATOM 5747 C CA . TRP A 1 755 ? -41.884 -9.724 71.686 1.00 75.94 755 TRP A CA 1
ATOM 5748 C C . TRP A 1 755 ? -41.555 -9.025 73.007 1.00 75.94 755 TRP A C 1
ATOM 5750 O O . TRP A 1 755 ? -42.331 -8.184 73.459 1.00 75.94 755 TRP A O 1
ATOM 5760 N N . ASP A 1 756 ? -40.405 -9.347 73.599 1.00 75.00 756 ASP A N 1
ATOM 5761 C CA . ASP A 1 756 ? -39.996 -8.872 74.925 1.00 75.00 756 ASP A CA 1
ATOM 5762 C C . ASP A 1 756 ? -39.803 -7.339 74.935 1.00 75.00 756 ASP A C 1
ATOM 5764 O O . ASP A 1 756 ? -40.060 -6.664 75.931 1.00 75.00 756 ASP A O 1
ATOM 5768 N N . ARG A 1 757 ? -39.387 -6.741 73.806 1.00 70.88 757 ARG A N 1
ATOM 5769 C CA . ARG A 1 757 ? -39.210 -5.281 73.685 1.00 70.88 757 ARG A CA 1
ATOM 5770 C C . ARG A 1 757 ? -40.478 -4.522 73.271 1.00 70.88 757 ARG A C 1
ATOM 5772 O O . ARG A 1 757 ? -40.565 -3.333 73.575 1.00 70.88 757 ARG A O 1
ATOM 5779 N N . TYR A 1 758 ? -41.435 -5.160 72.587 1.00 65.38 758 TYR A N 1
ATOM 5780 C CA . TYR A 1 758 ? -42.637 -4.509 72.036 1.00 65.38 758 TYR A CA 1
ATOM 5781 C C . TYR A 1 758 ? -43.940 -4.946 72.713 1.00 65.38 758 TYR A C 1
ATOM 5783 O O . TYR A 1 758 ? -44.666 -4.098 73.228 1.00 65.38 758 TYR A O 1
ATOM 5791 N N . VAL A 1 759 ? -44.254 -6.245 72.710 1.00 61.94 759 VAL A N 1
ATOM 5792 C CA . VAL A 1 759 ? -45.565 -6.758 73.146 1.00 61.94 759 VAL A CA 1
ATOM 5793 C C . VAL A 1 759 ? -45.751 -6.542 74.645 1.00 61.94 759 VAL A C 1
ATOM 5795 O O . VAL A 1 759 ? -46.759 -5.967 75.049 1.00 61.94 759 VAL A O 1
ATOM 5798 N N . GLU A 1 760 ? -44.749 -6.890 75.456 1.00 62.31 760 GLU A N 1
ATOM 5799 C CA . GLU A 1 760 ? -44.816 -6.727 76.917 1.00 62.31 760 GLU A CA 1
ATOM 5800 C C . GLU A 1 760 ? -44.950 -5.243 77.323 1.00 62.31 760 GLU A C 1
ATOM 5802 O O . GLU A 1 760 ? -45.732 -4.912 78.212 1.00 62.31 760 GLU A O 1
ATOM 5807 N N . ARG A 1 761 ? -44.306 -4.314 76.597 1.00 59.62 761 ARG A N 1
ATOM 5808 C CA . ARG A 1 761 ? -44.468 -2.863 76.828 1.00 59.62 761 ARG A CA 1
ATOM 5809 C C . ARG A 1 761 ? -45.852 -2.334 76.452 1.00 59.62 761 ARG A C 1
ATOM 5811 O O . ARG A 1 761 ? -46.380 -1.471 77.150 1.00 59.62 761 ARG A O 1
ATOM 5818 N N . VAL A 1 762 ? -46.447 -2.834 75.366 1.00 56.31 762 VAL A N 1
ATOM 5819 C CA . VAL A 1 762 ? -47.828 -2.479 74.991 1.00 56.31 762 VAL A CA 1
ATOM 5820 C C . VAL A 1 762 ? -48.813 -2.990 76.046 1.00 56.31 762 VAL A C 1
ATOM 5822 O O . VAL A 1 762 ? -49.771 -2.288 76.368 1.00 56.31 762 VAL A O 1
ATOM 5825 N N . GLU A 1 763 ? -48.572 -4.163 76.639 1.00 55.75 763 GLU A N 1
ATOM 5826 C CA . GLU A 1 763 ? -49.377 -4.643 77.767 1.00 55.75 763 GLU A CA 1
ATOM 5827 C C . GLU A 1 763 ? -49.206 -3.784 79.024 1.00 55.75 763 GLU A C 1
ATOM 5829 O O . GLU A 1 763 ? -50.212 -3.434 79.642 1.00 55.75 763 GLU A O 1
ATOM 5834 N N . GLU A 1 764 ? -47.986 -3.366 79.377 1.00 57.44 764 GLU A N 1
ATOM 5835 C CA . GLU A 1 764 ? -47.765 -2.432 80.490 1.00 57.44 764 GLU A CA 1
ATOM 5836 C C . GLU A 1 764 ? -48.528 -1.108 80.281 1.00 57.44 764 GLU A C 1
ATOM 5838 O O . GLU A 1 764 ? -49.303 -0.704 81.157 1.00 57.44 764 GLU A O 1
ATOM 5843 N N . GLU A 1 765 ? -48.399 -0.472 79.107 1.00 53.66 765 GLU A N 1
ATOM 5844 C CA . GLU A 1 765 ? -49.066 0.802 78.781 1.00 53.66 765 GLU A CA 1
ATOM 5845 C C . GLU A 1 765 ? -50.597 0.693 78.617 1.00 53.66 765 GLU A C 1
ATOM 5847 O O . GLU A 1 765 ? -51.304 1.696 78.772 1.00 53.66 765 GLU A O 1
ATOM 5852 N N . HIS A 1 766 ? -51.148 -0.483 78.292 1.00 51.78 766 HIS A N 1
ATOM 5853 C CA . HIS A 1 766 ? -52.595 -0.677 78.080 1.00 51.78 766 HIS A CA 1
ATOM 5854 C C . HIS A 1 766 ? -53.301 -1.524 79.146 1.00 51.78 766 HIS A C 1
ATOM 5856 O O . HIS A 1 766 ? -54.529 -1.608 79.131 1.00 51.78 766 HIS A O 1
ATOM 5862 N N . SER A 1 767 ? -52.586 -2.032 80.150 1.00 48.25 767 SER A N 1
ATOM 5863 C CA . SER A 1 767 ? -53.127 -2.772 81.306 1.00 48.25 767 SER A CA 1
ATOM 5864 C C . SER A 1 767 ? -54.309 -2.089 82.027 1.00 48.25 767 SER A C 1
ATOM 5866 O O . SER A 1 767 ? -55.119 -2.760 82.669 1.00 48.25 767 SER A O 1
ATOM 5868 N N . GLN A 1 768 ? -54.458 -0.764 81.901 1.00 45.19 768 GLN A N 1
ATOM 5869 C CA . GLN A 1 768 ? -55.557 0.013 82.493 1.00 45.19 768 GLN A CA 1
ATOM 5870 C C . GLN A 1 768 ? -56.808 0.173 81.604 1.00 45.19 768 GLN A C 1
ATOM 5872 O O . GLN A 1 768 ? -57.815 0.714 82.069 1.00 45.19 768 GLN A O 1
ATOM 5877 N N . ARG A 1 769 ? -56.798 -0.290 80.346 1.00 44.44 769 ARG A N 1
ATOM 5878 C CA . ARG A 1 769 ? -57.973 -0.291 79.456 1.00 44.44 769 ARG A CA 1
ATOM 5879 C C . ARG A 1 769 ? -58.109 -1.645 78.769 1.00 44.44 769 ARG A C 1
ATOM 5881 O O . ARG A 1 769 ? -57.245 -2.047 78.001 1.00 44.44 769 ARG A O 1
ATOM 5888 N N . ARG A 1 770 ? -59.238 -2.332 78.988 1.00 46.59 770 ARG A N 1
ATOM 5889 C CA . ARG A 1 770 ? -59.617 -3.546 78.236 1.00 46.59 770 ARG A CA 1
ATOM 5890 C C . ARG A 1 770 ? -60.024 -3.177 76.804 1.00 46.59 770 ARG A C 1
ATOM 5892 O O . ARG A 1 770 ? -61.202 -3.242 76.459 1.00 46.59 770 ARG A O 1
ATOM 5899 N N . ASP A 1 771 ? -59.063 -2.719 76.012 1.00 49.06 771 ASP A N 1
ATOM 5900 C CA . ASP A 1 771 ? -59.297 -2.207 74.667 1.00 49.06 771 ASP A CA 1
ATOM 5901 C C . ASP A 1 771 ? -59.276 -3.323 73.613 1.00 49.06 771 ASP A C 1
ATOM 5903 O O . ASP A 1 771 ? -58.463 -4.248 73.648 1.00 49.06 771 ASP A O 1
ATOM 5907 N N . PHE A 1 772 ? -60.170 -3.200 72.630 1.00 45.94 772 PHE A N 1
ATOM 5908 C CA . PHE A 1 772 ? -60.405 -4.185 71.560 1.00 45.94 772 PHE A CA 1
ATOM 5909 C C . PHE A 1 772 ? -59.177 -4.404 70.646 1.00 45.94 772 PHE A C 1
ATOM 5911 O O . PHE A 1 772 ? -59.121 -5.349 69.858 1.00 45.94 772 PHE A O 1
ATOM 5918 N N . THR A 1 773 ? -58.185 -3.519 70.745 1.00 50.31 773 THR A N 1
ATOM 5919 C CA . THR A 1 773 ? -56.965 -3.499 69.934 1.00 50.31 773 THR A CA 1
ATOM 5920 C C . THR A 1 773 ? -55.990 -4.619 70.303 1.00 50.31 773 THR A C 1
ATOM 5922 O O . THR A 1 773 ? -55.434 -5.240 69.400 1.00 50.31 773 THR A O 1
ATOM 5925 N N . CYS A 1 774 ? -55.806 -4.932 71.593 1.00 51.25 774 CYS A N 1
ATOM 5926 C CA . CYS A 1 774 ? -54.798 -5.912 72.025 1.00 51.25 774 CYS A CA 1
ATOM 5927 C C . CYS A 1 774 ? -55.169 -7.343 71.611 1.00 51.25 774 CYS A C 1
ATOM 5929 O O . CYS A 1 774 ? -54.335 -8.062 71.067 1.00 51.25 774 CYS A O 1
ATOM 5931 N N . THR A 1 775 ? -56.439 -7.739 71.757 1.00 55.84 775 THR A N 1
ATOM 5932 C CA . THR A 1 775 ? -56.928 -9.053 71.298 1.00 55.84 775 THR A CA 1
ATOM 5933 C C . THR A 1 775 ? -56.660 -9.270 69.806 1.00 55.84 775 THR A C 1
ATOM 5935 O O . THR A 1 775 ? -56.211 -10.346 69.418 1.00 55.84 775 THR A O 1
ATOM 5938 N N . ARG A 1 776 ? -56.828 -8.230 68.975 1.00 57.69 776 ARG A N 1
ATOM 5939 C CA . ARG A 1 776 ? -56.552 -8.301 67.531 1.00 57.69 776 ARG A CA 1
ATOM 5940 C C . ARG A 1 776 ? -55.070 -8.491 67.191 1.00 57.69 776 ARG A C 1
ATOM 5942 O O . ARG A 1 776 ? -54.784 -9.071 66.147 1.00 57.69 776 ARG A O 1
ATOM 5949 N N . ILE A 1 777 ? -54.145 -8.024 68.037 1.00 62.00 777 ILE A N 1
ATOM 5950 C CA . ILE A 1 777 ? -52.701 -8.269 67.867 1.00 62.00 777 ILE A CA 1
ATOM 5951 C C . ILE A 1 777 ? -52.421 -9.761 68.072 1.00 62.00 777 ILE A C 1
ATOM 5953 O O . ILE A 1 777 ? -51.856 -10.401 67.187 1.00 62.00 777 ILE A O 1
ATOM 5957 N N . TYR A 1 778 ? -52.890 -10.333 69.185 1.00 64.19 778 TYR A N 1
ATOM 5958 C CA . TYR A 1 778 ? -52.727 -11.758 69.484 1.00 64.19 778 TYR A CA 1
ATOM 5959 C C . TYR A 1 778 ? -53.351 -12.665 68.416 1.00 64.19 778 TYR A C 1
ATOM 5961 O O . TYR A 1 778 ? -52.708 -13.607 67.964 1.00 64.19 778 TYR A O 1
ATOM 5969 N N . GLU A 1 779 ? -54.568 -12.355 67.963 1.00 63.50 779 GLU A N 1
ATOM 5970 C CA . GLU A 1 779 ? -55.230 -13.074 66.867 1.00 63.50 779 GLU A CA 1
ATOM 5971 C C . GLU A 1 779 ? -54.418 -13.028 65.557 1.00 63.50 779 GLU A C 1
ATOM 5973 O O . GLU A 1 779 ? -54.234 -14.060 64.919 1.00 63.50 779 GLU A O 1
ATOM 5978 N N . SER A 1 780 ? -53.877 -11.862 65.183 1.00 67.69 780 SER A N 1
ATOM 5979 C CA . SER A 1 780 ? -53.065 -11.681 63.967 1.00 67.69 780 SER A CA 1
ATOM 5980 C C . SER A 1 780 ? -51.726 -12.432 64.020 1.00 67.69 780 SER A C 1
ATOM 5982 O O . SER A 1 780 ? -51.317 -13.060 63.036 1.00 67.69 780 SER A O 1
ATOM 5984 N N . LEU A 1 781 ? -51.051 -12.410 65.175 1.00 69.38 781 LEU A N 1
ATOM 5985 C CA . LEU A 1 781 ? -49.815 -13.164 65.406 1.00 69.38 781 LEU A CA 1
ATOM 5986 C C . LEU A 1 781 ? -50.079 -14.675 65.357 1.00 69.38 781 LEU A C 1
ATOM 5988 O O . LEU A 1 781 ? -49.293 -15.413 64.766 1.00 69.38 781 LEU A O 1
ATOM 5992 N N . LEU A 1 782 ? -51.206 -15.126 65.920 1.00 69.00 782 LEU A N 1
ATOM 5993 C CA . LEU A 1 782 ? -51.635 -16.523 65.896 1.00 69.00 782 LEU A CA 1
ATOM 5994 C C . LEU A 1 782 ? -51.958 -17.004 64.475 1.00 69.00 782 LEU A C 1
ATOM 5996 O O . LEU A 1 782 ? -51.473 -18.059 64.067 1.00 69.00 782 LEU A O 1
ATOM 6000 N N . ASP A 1 783 ? -52.735 -16.223 63.716 1.00 66.25 783 ASP A N 1
ATOM 6001 C CA . ASP A 1 783 ? -53.048 -16.509 62.313 1.00 66.25 783 ASP A CA 1
ATOM 6002 C C . ASP A 1 783 ? -51.747 -16.612 61.490 1.00 66.25 783 ASP A C 1
ATOM 6004 O O . ASP A 1 783 ? -51.543 -17.583 60.762 1.00 66.25 783 ASP A O 1
ATOM 6008 N N . THR A 1 784 ? -50.801 -15.689 61.689 1.00 70.31 784 THR A N 1
ATOM 6009 C CA . THR A 1 784 ? -49.493 -15.703 61.004 1.00 70.31 784 THR A CA 1
ATOM 6010 C C . THR A 1 784 ? -48.640 -16.924 61.386 1.00 70.31 784 THR A C 1
ATOM 6012 O O . THR A 1 784 ? -48.101 -17.591 60.503 1.00 70.31 784 THR A O 1
ATOM 6015 N N . ALA A 1 785 ? -48.559 -17.269 62.677 1.00 66.56 785 ALA A N 1
ATOM 6016 C CA . ALA A 1 785 ? -47.821 -18.436 63.177 1.00 66.56 785 ALA A CA 1
ATOM 6017 C C . ALA A 1 785 ? -48.387 -19.770 62.654 1.00 66.56 785 ALA A C 1
ATOM 6019 O O . ALA A 1 785 ? -47.643 -20.696 62.326 1.00 66.56 785 ALA A O 1
ATOM 6020 N N . ALA A 1 786 ? -49.714 -19.875 62.546 1.00 63.94 786 ALA A N 1
ATOM 6021 C CA . ALA A 1 786 ? -50.375 -21.045 61.979 1.00 63.94 786 ALA A CA 1
ATOM 6022 C C . ALA A 1 786 ? -50.182 -21.134 60.450 1.00 63.94 786 ALA A C 1
ATOM 6024 O O . ALA A 1 786 ? -50.054 -22.235 59.907 1.00 63.94 786 ALA A O 1
ATOM 6025 N N . CYS A 1 787 ? -50.081 -19.999 59.751 1.00 63.50 787 CYS A N 1
ATOM 6026 C CA . CYS A 1 787 ? -49.755 -19.959 58.323 1.00 63.50 787 CYS A CA 1
ATOM 6027 C C . CYS A 1 787 ? -48.297 -20.319 58.002 1.00 63.50 787 CYS A C 1
ATOM 6029 O O . CYS A 1 787 ? -48.060 -20.925 56.958 1.00 63.50 787 CYS A O 1
ATOM 6031 N N . SER A 1 788 ? -47.333 -20.008 58.880 1.00 63.81 788 SER A N 1
ATOM 6032 C CA . SER A 1 788 ? -45.918 -20.381 58.691 1.00 63.81 788 SER A CA 1
ATOM 6033 C C . SER A 1 788 ? -45.588 -21.828 59.089 1.00 63.81 788 SER A C 1
ATOM 6035 O O . SER A 1 788 ? -44.450 -22.264 58.933 1.00 63.81 788 SER A O 1
ATOM 6037 N N . TYR A 1 789 ? -46.573 -22.598 59.577 1.00 61.38 789 TYR A N 1
ATOM 6038 C CA . TYR A 1 789 ? -46.432 -23.985 60.058 1.00 61.38 789 TYR A CA 1
ATOM 6039 C C . TYR A 1 789 ? -45.433 -24.194 61.209 1.00 61.38 789 TYR A C 1
ATOM 6041 O O . TYR A 1 789 ? -45.113 -25.337 61.554 1.00 61.38 789 TYR A O 1
ATOM 6049 N N . ASN A 1 790 ? -44.966 -23.125 61.855 1.00 63.41 790 ASN A N 1
ATOM 6050 C CA . ASN A 1 790 ? -43.997 -23.233 62.934 1.00 63.41 790 ASN A CA 1
ATOM 6051 C C . ASN A 1 790 ? -44.687 -23.557 64.269 1.00 63.41 790 ASN A C 1
ATOM 6053 O O . ASN A 1 790 ? -45.118 -22.677 65.015 1.00 63.41 790 ASN A O 1
ATOM 6057 N N . VAL A 1 791 ? -44.778 -24.856 64.566 1.00 61.09 791 VAL A N 1
ATOM 6058 C CA . VAL A 1 791 ? -45.418 -25.410 65.772 1.00 61.09 791 VAL A CA 1
ATOM 6059 C C . VAL A 1 791 ? -44.859 -24.819 67.065 1.00 61.09 791 VAL A C 1
ATOM 6061 O O . VAL A 1 791 ? -45.619 -24.551 67.994 1.00 61.09 791 VAL A O 1
ATOM 6064 N N . GLU A 1 792 ? -43.547 -24.598 67.137 1.00 63.59 792 GLU A N 1
ATOM 6065 C CA . GLU A 1 792 ? -42.911 -24.065 68.342 1.00 63.59 792 GLU A CA 1
ATOM 6066 C C . GLU A 1 792 ? -43.220 -22.577 68.529 1.00 63.59 792 GLU A C 1
ATOM 6068 O O . GLU A 1 792 ? -43.549 -22.167 69.639 1.00 63.59 792 GLU A O 1
ATOM 6073 N N . LEU A 1 793 ? -43.228 -21.774 67.459 1.00 66.44 793 LEU A N 1
ATOM 6074 C CA . LEU A 1 793 ? -43.652 -20.372 67.549 1.00 66.44 793 LEU A CA 1
ATOM 6075 C C . LEU A 1 793 ? -45.144 -20.231 67.862 1.00 66.44 793 LEU A C 1
ATOM 6077 O O . LEU A 1 793 ? -45.512 -19.391 68.681 1.00 66.44 793 LEU A O 1
ATOM 6081 N N . LEU A 1 794 ? -46.000 -21.092 67.306 1.00 65.38 794 LEU A N 1
ATOM 6082 C CA . LEU A 1 794 ? -47.426 -21.109 67.640 1.00 65.38 794 LEU A CA 1
ATOM 6083 C C . LEU A 1 794 ? -47.660 -21.444 69.125 1.00 65.38 794 LEU A C 1
ATOM 6085 O O . LEU A 1 794 ? -48.482 -20.799 69.778 1.00 65.38 794 LEU A O 1
ATOM 6089 N N . LYS A 1 795 ? -46.903 -22.401 69.685 1.00 62.47 795 LYS A N 1
ATOM 6090 C CA . LYS A 1 795 ? -46.904 -22.683 71.131 1.00 62.47 795 LYS A CA 1
ATOM 6091 C C . LYS A 1 795 ? -46.447 -21.475 71.945 1.00 62.47 795 LYS A C 1
ATOM 6093 O O . LYS A 1 795 ? -47.080 -21.183 72.954 1.00 62.47 795 LYS A O 1
ATOM 6098 N N . VAL A 1 796 ? -45.395 -20.767 71.520 1.00 67.50 796 VAL A N 1
ATOM 6099 C CA . VAL A 1 796 ? -44.915 -19.557 72.212 1.00 67.50 796 VAL A CA 1
ATOM 6100 C C . VAL A 1 796 ? -46.002 -18.477 72.235 1.00 67.50 796 VAL A C 1
ATOM 6102 O O . VAL A 1 796 ? -46.358 -18.027 73.324 1.00 67.50 796 VAL A O 1
ATOM 6105 N N . VAL A 1 797 ? -46.590 -18.132 71.080 1.00 66.50 797 VAL A N 1
ATOM 6106 C CA . VAL A 1 797 ? -47.680 -17.139 70.970 1.00 66.50 797 VAL A CA 1
ATOM 6107 C C . VAL A 1 797 ? -48.856 -17.495 71.886 1.00 66.50 797 VAL A C 1
ATOM 6109 O O . VAL A 1 797 ? -49.351 -16.637 72.612 1.00 66.50 797 VAL A O 1
ATOM 6112 N N . LEU A 1 798 ? -49.275 -18.765 71.906 1.00 63.97 798 LEU A N 1
ATOM 6113 C CA . LEU A 1 798 ? -50.357 -19.231 72.780 1.00 63.97 798 LEU A CA 1
ATOM 6114 C C . LEU A 1 798 ? -49.979 -19.190 74.265 1.00 63.97 798 LEU A C 1
ATOM 6116 O O . LEU A 1 798 ? -50.781 -18.742 75.082 1.00 63.97 798 LEU A O 1
ATOM 6120 N N . SER A 1 799 ? -48.766 -19.618 74.623 1.00 63.09 799 SER A N 1
ATOM 6121 C CA . SER A 1 799 ? -48.295 -19.667 76.017 1.00 63.09 799 SER A CA 1
ATOM 6122 C C . SER A 1 799 ? -48.158 -18.294 76.677 1.00 63.09 799 SER A C 1
ATOM 6124 O O . SER A 1 799 ? -48.199 -18.203 77.900 1.00 63.09 799 SER A O 1
ATOM 6126 N N . ARG A 1 800 ? -48.003 -17.242 75.866 1.00 63.66 800 ARG A N 1
ATOM 6127 C CA . ARG A 1 800 ? -47.890 -15.844 76.295 1.00 63.66 800 ARG A CA 1
ATOM 6128 C C . ARG A 1 800 ? -49.161 -15.027 76.026 1.00 63.66 800 ARG A C 1
ATOM 6130 O O . ARG A 1 800 ? -49.137 -13.810 76.147 1.00 63.66 800 ARG A O 1
ATOM 6137 N N . SER A 1 801 ? -50.263 -15.674 75.644 1.00 59.47 801 SER A N 1
ATOM 6138 C CA . SER A 1 801 ? -51.541 -14.992 75.422 1.00 59.47 801 SER A CA 1
ATOM 6139 C C . SER A 1 801 ? -52.335 -14.803 76.729 1.00 59.47 801 SER A C 1
ATOM 6141 O O . SER A 1 801 ? -52.254 -15.665 77.609 1.00 59.47 801 SER A O 1
ATOM 6143 N N . PRO A 1 802 ? -53.133 -13.725 76.883 1.00 57.00 802 PRO A N 1
ATOM 6144 C CA . PRO A 1 802 ? -53.895 -13.486 78.109 1.00 57.00 802 PRO A CA 1
ATOM 6145 C C . PRO A 1 802 ? -54.933 -14.581 78.395 1.00 57.00 802 PRO A C 1
ATOM 6147 O O . PRO A 1 802 ? -55.705 -14.969 77.506 1.00 57.00 802 PRO A O 1
ATOM 6150 N N . GLU A 1 803 ? -55.001 -15.038 79.652 1.00 49.00 803 GLU A N 1
ATOM 6151 C CA . GLU A 1 803 ? -55.949 -16.070 80.088 1.00 49.00 803 GLU A CA 1
ATOM 6152 C C . GLU A 1 803 ? -57.404 -15.695 79.749 1.00 49.00 803 GLU A C 1
ATOM 6154 O O . GLU A 1 803 ? -57.896 -14.620 80.093 1.00 49.00 803 GLU A O 1
ATOM 6159 N N . GLY A 1 804 ? -58.113 -16.614 79.084 1.00 48.81 804 GLY A N 1
ATOM 6160 C CA . GLY A 1 804 ? -59.516 -16.437 78.689 1.00 48.81 804 GLY A CA 1
ATOM 6161 C C . GLY A 1 804 ? -59.747 -15.830 77.299 1.00 48.81 804 GLY A C 1
ATOM 6162 O O . GLY A 1 804 ? -60.902 -15.617 76.930 1.00 48.81 804 GLY A O 1
ATOM 6163 N N . THR A 1 805 ? -58.700 -15.577 76.508 1.00 52.38 805 THR A N 1
ATOM 6164 C CA . THR A 1 805 ? -58.851 -15.083 75.127 1.00 52.38 805 THR A CA 1
ATOM 6165 C C . THR A 1 805 ? -59.383 -16.180 74.186 1.00 52.38 805 THR A C 1
ATOM 6167 O O . THR A 1 805 ? -58.767 -17.234 74.035 1.00 52.38 805 THR A O 1
ATOM 6170 N N . ASP A 1 806 ? -60.534 -15.951 73.535 1.00 53.38 806 ASP A N 1
ATOM 6171 C CA . ASP A 1 806 ? -61.164 -16.932 72.633 1.00 53.38 806 ASP A CA 1
ATOM 6172 C C . ASP A 1 806 ? -60.614 -16.861 71.197 1.00 53.38 806 ASP A C 1
ATOM 6174 O O . ASP A 1 806 ? -61.168 -16.204 70.314 1.00 53.38 806 ASP A O 1
ATOM 6178 N N . PHE A 1 807 ? -59.547 -17.616 70.943 1.00 55.62 807 PHE A N 1
ATOM 6179 C CA . PHE A 1 807 ? -58.925 -17.740 69.620 1.00 55.62 807 PHE A CA 1
ATOM 6180 C C . PHE A 1 807 ? -59.700 -18.604 68.613 1.00 55.62 807 PHE A C 1
ATOM 6182 O O . PHE A 1 807 ? -59.234 -18.788 67.484 1.00 55.62 807 PHE A O 1
ATOM 6189 N N . THR A 1 808 ? -60.880 -19.123 68.983 1.00 52.22 808 THR A N 1
ATOM 6190 C CA . THR A 1 808 ? -61.689 -20.011 68.133 1.00 52.22 808 THR A CA 1
ATOM 6191 C C . THR A 1 808 ? -61.885 -19.427 66.737 1.00 52.22 808 THR A C 1
ATOM 6193 O O . THR A 1 808 ? -61.620 -20.109 65.756 1.00 52.22 808 THR A O 1
ATOM 6196 N N . ASN A 1 809 ? -62.305 -18.163 66.610 1.00 52.44 809 ASN A N 1
ATOM 6197 C CA . ASN A 1 809 ? -62.592 -17.591 65.290 1.00 52.44 809 ASN A CA 1
ATOM 6198 C C . ASN A 1 809 ? -61.349 -17.459 64.394 1.00 52.44 809 ASN A C 1
ATOM 6200 O O . ASN A 1 809 ? -61.484 -17.674 63.195 1.00 52.44 809 ASN A O 1
ATOM 6204 N N . SER A 1 810 ? -60.166 -17.137 64.928 1.00 55.53 810 SER A N 1
ATOM 6205 C CA . SER A 1 810 ? -58.944 -17.086 64.107 1.00 55.53 810 SER A CA 1
ATOM 6206 C C . SER A 1 810 ? -58.563 -18.480 63.616 1.00 55.53 810 SER A C 1
ATOM 6208 O O . SER A 1 810 ? -58.634 -18.711 62.415 1.00 55.53 810 SER A O 1
ATOM 6210 N N . LEU A 1 811 ? -58.363 -19.453 64.516 1.00 55.12 811 LEU A N 1
ATOM 6211 C CA . LEU A 1 811 ? -57.986 -20.836 64.162 1.00 55.12 811 LEU A CA 1
ATOM 6212 C C . LEU A 1 811 ? -58.965 -21.537 63.193 1.00 55.12 811 LEU A C 1
ATOM 6214 O O . LEU A 1 811 ? -58.574 -22.443 62.458 1.00 55.12 811 LEU A O 1
ATOM 6218 N N . LEU A 1 812 ? -60.240 -21.128 63.176 1.00 52.91 812 LEU A N 1
ATOM 6219 C CA . LEU A 1 812 ? -61.249 -21.585 62.210 1.00 52.91 812 LEU A CA 1
ATOM 6220 C C . LEU A 1 812 ? -61.094 -20.985 60.810 1.00 52.91 812 LEU A C 1
ATOM 6222 O O . LEU A 1 812 ? -61.485 -21.611 59.823 1.00 52.91 812 LEU A O 1
ATOM 6226 N N . HIS A 1 813 ? -60.606 -19.751 60.730 1.00 52.47 813 HIS A N 1
ATOM 6227 C CA . HIS A 1 813 ? -60.564 -18.952 59.514 1.00 52.47 813 HIS A CA 1
ATOM 6228 C C . HIS A 1 813 ? -59.177 -18.915 58.860 1.00 52.47 813 HIS A C 1
ATOM 6230 O O . HIS A 1 813 ? -59.119 -18.838 57.632 1.00 52.47 813 HIS A O 1
ATOM 6236 N N . THR A 1 814 ? -58.081 -19.066 59.616 1.00 53.59 814 THR A N 1
ATOM 6237 C CA . THR A 1 814 ? -56.707 -19.182 59.087 1.00 53.59 814 THR A CA 1
ATOM 6238 C C . THR A 1 814 ? -56.585 -20.117 57.864 1.00 53.59 814 THR A C 1
ATOM 6240 O O . THR A 1 814 ? -55.973 -19.722 56.866 1.00 53.59 814 THR A O 1
ATOM 6243 N N . PRO A 1 815 ? -57.214 -21.316 57.850 1.00 50.66 815 PRO A N 1
ATOM 6244 C CA . PRO A 1 815 ? -57.100 -22.263 56.735 1.00 50.66 815 PRO A CA 1
ATOM 6245 C C . PRO A 1 815 ? -57.745 -21.793 55.422 1.00 50.66 815 PRO A C 1
ATOM 6247 O O . PRO A 1 815 ? -57.376 -22.274 54.353 1.00 50.66 815 PRO A O 1
ATOM 6250 N N . TYR A 1 816 ? -58.701 -20.857 55.477 1.00 50.53 816 TYR A N 1
ATOM 6251 C CA . TYR A 1 816 ? -59.321 -20.275 54.280 1.00 50.53 816 TYR A CA 1
ATOM 6252 C C . TYR A 1 816 ? -58.410 -19.225 53.624 1.00 50.53 816 TYR A C 1
ATOM 6254 O O . TYR A 1 816 ? -58.407 -19.084 52.394 1.00 50.53 816 TYR A O 1
ATOM 6262 N N . TYR A 1 817 ? -57.625 -18.505 54.430 1.00 50.56 817 TYR A N 1
ATOM 6263 C CA . TYR A 1 817 ? -56.769 -17.407 53.975 1.00 50.56 817 TYR A CA 1
ATOM 6264 C C . TYR A 1 817 ? -55.377 -17.868 53.526 1.00 50.56 817 TYR A C 1
ATOM 6266 O O . TYR A 1 817 ? -54.847 -17.321 52.560 1.00 50.56 817 TYR A O 1
ATOM 6274 N N . CYS A 1 818 ? -54.814 -18.917 54.132 1.00 54.34 818 CYS A N 1
ATOM 6275 C CA . CYS A 1 818 ? -53.455 -19.355 53.814 1.00 54.34 818 CYS A CA 1
ATOM 6276 C C . CYS A 1 818 ? -53.395 -20.477 52.763 1.00 54.34 818 CYS A C 1
ATOM 6278 O O . CYS A 1 818 ? -53.836 -21.608 52.970 1.00 54.34 818 CYS A O 1
ATOM 6280 N N . SER A 1 819 ? -52.797 -20.139 51.617 1.00 53.44 819 SER A N 1
ATOM 6281 C CA . SER A 1 819 ? -52.614 -20.964 50.412 1.00 53.44 819 SER A CA 1
ATOM 6282 C C . SER A 1 819 ? -52.116 -22.382 50.708 1.00 53.44 819 SER A C 1
ATOM 6284 O O . SER A 1 819 ? -52.693 -23.362 50.241 1.00 53.44 819 SER A O 1
ATOM 6286 N N . ALA A 1 820 ? -51.092 -22.501 51.549 1.00 49.00 820 ALA A N 1
ATOM 6287 C CA . ALA A 1 820 ? -50.463 -23.766 51.886 1.00 49.00 820 ALA A CA 1
ATOM 6288 C C . ALA A 1 820 ? -51.366 -24.701 52.719 1.00 49.00 820 ALA A C 1
ATOM 6290 O O . ALA A 1 820 ? -51.112 -25.904 52.755 1.00 49.00 820 ALA A O 1
ATOM 6291 N N . TRP A 1 821 ? -52.425 -24.194 53.365 1.00 49.19 821 TRP A N 1
ATOM 6292 C CA . TRP A 1 821 ? -53.462 -25.024 54.001 1.00 49.19 821 TRP A CA 1
ATOM 6293 C C . TRP A 1 821 ? -54.515 -25.513 52.990 1.00 49.19 821 TRP A C 1
ATOM 6295 O O . TRP A 1 821 ? -55.053 -26.603 53.172 1.00 49.19 821 TRP A O 1
ATOM 6305 N N . ARG A 1 822 ? -54.747 -24.796 51.876 1.00 48.09 822 ARG A N 1
ATOM 6306 C CA . ARG A 1 822 ? -55.708 -25.199 50.822 1.00 48.09 822 ARG A CA 1
ATOM 6307 C C . ARG A 1 822 ? -55.337 -26.508 50.114 1.00 48.09 822 ARG A C 1
ATOM 6309 O O . ARG A 1 822 ? -56.221 -27.187 49.607 1.00 48.09 822 ARG A O 1
ATOM 6316 N N . ASN A 1 823 ? -54.054 -26.877 50.106 1.00 43.84 823 ASN A N 1
ATOM 6317 C CA . ASN A 1 823 ? -53.563 -28.137 49.531 1.00 43.84 823 ASN A CA 1
ATOM 6318 C C . ASN A 1 823 ? -53.595 -29.334 50.505 1.00 43.84 823 ASN A C 1
ATOM 6320 O O . ASN A 1 823 ? -53.176 -30.428 50.128 1.00 43.84 823 ASN A O 1
ATOM 6324 N N . LYS A 1 824 ? -54.076 -29.168 51.747 1.00 45.94 824 LYS A N 1
ATOM 6325 C CA . LYS A 1 824 ? -54.261 -30.282 52.690 1.00 45.94 824 LYS A CA 1
ATOM 6326 C C . LYS A 1 824 ? -55.742 -30.605 52.836 1.00 45.94 824 LYS A C 1
ATOM 6328 O O . LYS A 1 824 ? -56.519 -29.799 53.333 1.00 45.94 824 LYS A O 1
ATOM 6333 N N . THR A 1 825 ? -56.115 -31.828 52.467 1.00 43.00 825 THR A N 1
ATOM 6334 C CA . THR A 1 825 ? -57.504 -32.315 52.431 1.00 43.00 825 THR A CA 1
ATOM 6335 C C . THR A 1 825 ? -58.203 -32.369 53.792 1.00 43.00 825 THR A C 1
ATOM 6337 O O . THR A 1 825 ? -59.408 -32.597 53.829 1.00 43.00 825 THR A O 1
ATOM 6340 N N . ASN A 1 826 ? -57.486 -32.170 54.906 1.00 50.88 826 ASN A N 1
ATOM 6341 C CA . ASN A 1 826 ? -58.092 -32.109 56.231 1.00 50.88 826 ASN A CA 1
ATOM 6342 C C . ASN A 1 826 ? -57.354 -31.144 57.180 1.00 50.88 826 ASN A C 1
ATOM 6344 O O . ASN A 1 826 ? -56.294 -31.447 57.731 1.00 50.88 826 ASN A O 1
ATOM 6348 N N . VAL A 1 827 ? -57.961 -29.977 57.406 1.00 46.22 827 VAL A N 1
ATOM 6349 C CA . VAL A 1 827 ? -57.512 -28.937 58.355 1.00 46.22 827 VAL A CA 1
ATOM 6350 C C . VAL A 1 827 ? -57.393 -29.477 59.786 1.00 46.22 827 VAL A C 1
ATOM 6352 O O . VAL A 1 827 ? -56.484 -29.107 60.528 1.00 46.22 827 VAL A O 1
ATOM 6355 N N . ILE A 1 828 ? -58.301 -30.379 60.165 1.00 49.28 828 ILE A N 1
ATOM 6356 C CA . ILE A 1 828 ? -58.381 -30.964 61.508 1.00 49.28 828 ILE A CA 1
ATOM 6357 C C . ILE A 1 828 ? -57.130 -31.797 61.821 1.00 49.28 828 ILE A C 1
ATOM 6359 O O . ILE A 1 828 ? -56.593 -31.709 62.924 1.00 49.28 828 ILE A O 1
ATOM 6363 N N . ASP A 1 829 ? -56.615 -32.549 60.846 1.00 49.12 829 ASP A N 1
ATOM 6364 C CA . ASP A 1 829 ? -55.409 -33.362 61.034 1.00 49.12 829 ASP A CA 1
ATOM 6365 C C . ASP A 1 829 ? -54.152 -32.495 61.159 1.00 49.12 829 ASP A C 1
ATOM 6367 O O . ASP A 1 829 ? -53.238 -32.843 61.904 1.00 49.12 829 ASP A O 1
ATOM 6371 N N . ALA A 1 830 ? -54.105 -31.336 60.498 1.00 47.78 830 ALA A N 1
ATOM 6372 C CA . ALA A 1 830 ? -53.024 -30.376 60.700 1.00 47.78 830 ALA A CA 1
ATOM 6373 C C . ALA A 1 830 ? -53.057 -29.787 62.124 1.00 47.78 830 ALA A C 1
ATOM 6375 O O . ALA A 1 830 ? -52.042 -29.843 62.812 1.00 47.78 830 ALA A O 1
ATOM 6376 N N . LEU A 1 831 ? -54.213 -29.324 62.616 1.00 49.66 831 LEU A N 1
ATOM 6377 C CA . LEU A 1 831 ? -54.349 -28.803 63.989 1.00 49.66 831 LEU A CA 1
ATOM 6378 C C . LEU A 1 831 ? -54.011 -29.859 65.063 1.00 49.66 831 LEU A C 1
ATOM 6380 O O . LEU A 1 831 ? -53.296 -29.558 66.022 1.00 49.66 831 LEU A O 1
ATOM 6384 N N . ASN A 1 832 ? -54.442 -31.110 64.866 1.00 50.94 832 ASN A N 1
ATOM 6385 C CA . ASN A 1 832 ? -54.115 -32.225 65.761 1.00 50.94 832 ASN A CA 1
ATOM 6386 C C . ASN A 1 832 ? -52.608 -32.557 65.769 1.00 50.94 832 ASN A C 1
ATOM 6388 O O . ASN A 1 832 ? -52.040 -32.757 66.841 1.00 50.94 832 ASN A O 1
ATOM 6392 N N . ASN A 1 833 ? -51.940 -32.576 64.607 1.00 46.84 833 ASN A N 1
ATOM 6393 C CA . ASN A 1 833 ? -50.491 -32.829 64.513 1.00 46.84 833 ASN A CA 1
ATOM 6394 C C . ASN A 1 833 ? -49.635 -31.714 65.144 1.00 46.84 833 ASN A C 1
ATOM 6396 O O . ASN A 1 833 ? -48.515 -31.965 65.581 1.00 46.84 833 ASN A O 1
ATOM 6400 N N . ILE A 1 834 ? -50.167 -30.493 65.220 1.00 44.00 834 ILE A N 1
ATOM 6401 C CA . ILE A 1 834 ? -49.535 -29.332 65.867 1.00 44.00 834 ILE A CA 1
ATOM 6402 C C . ILE A 1 834 ? -49.696 -29.390 67.410 1.00 44.00 834 ILE A C 1
ATOM 6404 O O . ILE A 1 834 ? -49.054 -28.640 68.144 1.00 44.00 834 ILE A O 1
ATOM 6408 N N . GLY A 1 835 ? -50.498 -30.332 67.927 1.00 44.66 835 GLY A N 1
ATOM 6409 C CA . GLY A 1 835 ? -50.701 -30.569 69.361 1.00 44.66 835 GLY A CA 1
ATOM 6410 C C . GLY A 1 835 ? -51.811 -29.726 69.996 1.00 44.66 835 GLY A C 1
ATOM 6411 O O . GLY A 1 835 ? -51.972 -29.749 71.216 1.00 44.66 835 GLY A O 1
ATOM 6412 N N . LEU A 1 836 ? -52.594 -29.000 69.192 1.00 46.00 836 LEU A N 1
ATOM 6413 C CA . LEU A 1 836 ? -53.693 -28.164 69.669 1.00 46.00 836 LEU A CA 1
ATOM 6414 C C . LEU A 1 836 ? -55.013 -28.933 69.641 1.00 46.00 836 LEU A C 1
ATOM 6416 O O . LEU A 1 836 ? -55.724 -28.957 68.638 1.00 46.00 836 LEU A O 1
ATOM 6420 N N . ALA A 1 837 ? -55.368 -29.520 70.785 1.00 41.94 837 ALA A N 1
ATOM 6421 C CA . ALA A 1 837 ? -56.691 -30.087 71.025 1.00 41.94 837 ALA A CA 1
ATOM 6422 C C . ALA A 1 837 ? -57.748 -28.967 71.133 1.00 41.94 837 ALA A C 1
ATOM 6424 O O . ALA A 1 837 ? -58.162 -28.570 72.223 1.00 41.94 837 ALA A O 1
ATOM 6425 N N . ALA A 1 838 ? -58.158 -28.433 69.982 1.00 40.31 838 ALA A N 1
ATOM 6426 C CA . ALA A 1 838 ? -59.153 -27.375 69.873 1.00 40.31 838 ALA A CA 1
ATOM 6427 C C . ALA A 1 838 ? -60.496 -27.793 70.507 1.00 40.31 838 ALA A C 1
ATOM 6429 O O . ALA A 1 838 ? -60.995 -28.898 70.277 1.00 40.31 838 ALA A O 1
ATOM 6430 N N . SER A 1 839 ? -61.093 -26.913 71.316 1.00 42.03 839 SER A N 1
ATOM 6431 C CA . SER A 1 839 ? -62.307 -27.236 72.074 1.00 42.03 839 SER A CA 1
ATOM 6432 C C . SER A 1 839 ? -63.537 -27.431 71.165 1.00 42.03 839 SER A C 1
ATOM 6434 O O . SER A 1 839 ? -63.617 -26.914 70.051 1.00 42.03 839 SER A O 1
ATOM 6436 N N . GLY A 1 840 ? -64.542 -28.182 71.633 1.00 40.53 840 GLY A N 1
ATOM 6437 C CA . GLY A 1 840 ? -65.710 -28.601 70.831 1.00 40.53 840 GLY A CA 1
ATOM 6438 C C . GLY A 1 840 ? -66.692 -27.496 70.385 1.00 40.53 840 GLY A C 1
ATOM 6439 O O . GLY A 1 840 ? -67.781 -27.805 69.886 1.00 40.53 840 GLY A O 1
ATOM 6440 N N . SER A 1 841 ? -66.365 -26.217 70.589 1.00 40.97 841 SER A N 1
ATOM 6441 C CA . SER A 1 841 ? -67.015 -25.070 69.932 1.00 40.97 841 SER A CA 1
ATOM 6442 C C . SER A 1 841 ? -66.430 -24.807 68.539 1.00 40.97 841 SER A C 1
ATOM 6444 O O . SER A 1 841 ? -67.175 -24.446 67.630 1.00 40.97 841 SER A O 1
ATOM 6446 N N . VAL A 1 842 ? -65.123 -25.044 68.373 1.00 38.50 842 VAL A N 1
ATOM 6447 C CA . VAL A 1 842 ? -64.347 -24.868 67.139 1.00 38.50 842 VAL A CA 1
ATOM 6448 C C . VAL A 1 842 ? -64.913 -25.793 66.053 1.00 38.50 842 VAL A C 1
ATOM 6450 O O . VAL A 1 842 ? -65.484 -25.331 65.066 1.00 38.50 842 VAL A O 1
ATOM 6453 N N . PHE A 1 843 ? -64.887 -27.108 66.287 1.00 41.41 843 PHE A N 1
ATOM 6454 C CA . PHE A 1 843 ? -65.346 -28.130 65.332 1.00 41.41 843 PHE A CA 1
ATOM 6455 C C . PHE A 1 843 ? -66.718 -27.832 64.689 1.00 41.41 843 PHE A C 1
ATOM 6457 O O . PHE A 1 843 ? -66.848 -27.889 63.467 1.00 41.41 843 PHE A O 1
ATOM 6464 N N . ARG A 1 844 ? -67.709 -27.399 65.484 1.00 41.72 844 ARG A N 1
ATOM 6465 C CA . ARG A 1 844 ? -69.080 -27.101 65.015 1.00 41.72 844 ARG A CA 1
ATOM 6466 C C . ARG A 1 844 ? -69.213 -25.875 64.098 1.00 41.72 844 ARG A C 1
ATOM 6468 O O . ARG A 1 844 ? -70.278 -25.680 63.515 1.00 41.72 844 ARG A O 1
ATOM 6475 N N . LYS A 1 845 ? -68.184 -25.027 63.978 1.00 37.75 845 LYS A N 1
ATOM 6476 C CA . LYS A 1 845 ? -68.157 -23.900 63.025 1.00 37.75 845 LYS A CA 1
ATOM 6477 C C . LYS A 1 845 ? -67.448 -24.244 61.709 1.00 37.75 845 LYS A C 1
ATOM 6479 O O . LYS A 1 845 ? -67.880 -23.737 60.678 1.00 37.75 845 LYS A O 1
ATOM 6484 N N . ILE A 1 846 ? -66.427 -25.114 61.717 1.00 39.41 846 ILE A N 1
ATOM 6485 C CA . ILE A 1 846 ? -65.787 -25.619 60.480 1.00 39.41 846 ILE A CA 1
ATOM 6486 C C . ILE A 1 846 ? -66.807 -26.368 59.612 1.00 39.41 846 ILE A C 1
ATOM 6488 O O . ILE A 1 846 ? -66.903 -26.086 58.419 1.00 39.41 846 ILE A O 1
ATOM 6492 N N . GLU A 1 847 ? -67.612 -27.251 60.215 1.00 41.31 847 GLU A N 1
ATOM 6493 C CA . GLU A 1 847 ? -68.617 -28.072 59.512 1.00 41.31 847 GLU A CA 1
ATOM 6494 C C . GLU A 1 847 ? -69.661 -27.265 58.725 1.00 41.31 847 GLU A C 1
ATOM 6496 O O . GLU A 1 847 ? -70.308 -27.808 57.836 1.00 41.31 847 GLU A O 1
ATOM 6501 N N . LYS A 1 848 ? -69.862 -25.980 59.047 1.00 39.66 848 LYS A N 1
ATOM 6502 C CA . LYS A 1 848 ? -70.996 -25.204 58.528 1.00 39.66 848 LYS A CA 1
ATOM 6503 C C . LYS A 1 848 ? -70.690 -24.355 57.288 1.00 39.66 848 LYS A C 1
ATOM 6505 O O . LYS A 1 848 ? -71.632 -23.869 56.670 1.00 39.66 848 LYS A O 1
ATOM 6510 N N . ASN A 1 849 ? -69.412 -24.165 56.940 1.00 37.66 849 ASN A N 1
ATOM 6511 C CA . ASN A 1 849 ? -68.983 -23.189 55.923 1.00 37.66 849 ASN A CA 1
ATOM 6512 C C . ASN A 1 849 ? -68.247 -23.777 54.702 1.00 37.66 849 ASN A C 1
ATOM 6514 O O . ASN A 1 849 ? -68.028 -23.042 53.742 1.00 37.66 849 ASN A O 1
ATOM 6518 N N . ASN A 1 850 ? -67.900 -25.068 54.694 1.00 36.62 850 ASN A N 1
ATOM 6519 C CA . ASN A 1 850 ? -67.347 -25.737 53.510 1.00 36.62 850 ASN A CA 1
ATOM 6520 C C . ASN A 1 850 ? -68.425 -26.581 52.820 1.00 36.62 850 ASN A C 1
ATOM 6522 O O . ASN A 1 850 ? -68.942 -27.530 53.404 1.00 36.62 850 ASN A O 1
ATOM 6526 N N . HIS A 1 851 ? -68.726 -26.273 51.556 1.00 39.31 851 HIS A N 1
ATOM 6527 C CA . HIS A 1 851 ? -69.559 -27.131 50.715 1.00 39.31 851 HIS A CA 1
ATOM 6528 C C . HIS A 1 851 ? -68.779 -28.382 50.285 1.00 39.31 851 HIS A C 1
ATOM 6530 O O . HIS A 1 851 ? -67.992 -28.334 49.342 1.00 39.31 851 HIS A O 1
ATOM 6536 N N . ILE A 1 852 ? -69.045 -29.508 50.948 1.00 32.78 852 ILE A N 1
ATOM 6537 C CA . ILE A 1 852 ? -68.798 -30.862 50.437 1.00 32.78 852 ILE A CA 1
ATOM 6538 C C . ILE A 1 852 ? -70.088 -31.672 50.649 1.00 32.78 852 ILE A C 1
ATOM 6540 O O . ILE A 1 852 ? -70.772 -31.501 51.658 1.00 32.78 852 ILE A O 1
ATOM 6544 N N . GLU A 1 853 ? -70.450 -32.501 49.669 1.00 28.97 853 GLU A N 1
ATOM 6545 C CA . GLU A 1 853 ? -71.683 -33.300 49.672 1.00 28.97 853 GLU A CA 1
ATOM 6546 C C . GLU A 1 853 ? -71.690 -34.457 50.706 1.00 28.97 853 GLU A C 1
ATOM 6548 O O . GLU A 1 853 ? -70.635 -34.858 51.207 1.00 28.97 853 GLU A O 1
ATOM 6553 N N . PRO A 1 854 ? -72.877 -34.975 51.097 1.00 35.56 854 PRO A N 1
ATOM 6554 C CA . PRO A 1 854 ? -73.116 -35.383 52.491 1.00 35.56 854 PRO A CA 1
ATOM 6555 C C . PRO A 1 854 ? -72.758 -36.828 52.892 1.00 35.56 854 PRO A C 1
ATOM 6557 O O . PRO A 1 854 ? -73.272 -37.309 53.901 1.00 35.56 854 PRO A O 1
ATOM 6560 N N . GLU A 1 855 ? -71.925 -37.557 52.143 1.00 35.62 855 GLU A N 1
ATOM 6561 C CA . GLU A 1 855 ? -71.852 -39.029 52.283 1.00 35.62 855 GLU A CA 1
ATOM 6562 C C . GLU A 1 855 ? -70.676 -39.582 53.116 1.00 35.62 855 GLU A C 1
ATOM 6564 O O . GLU A 1 855 ? -70.666 -40.769 53.441 1.00 35.62 855 GLU A O 1
ATOM 6569 N N . THR A 1 856 ? -69.741 -38.743 53.582 1.00 37.81 856 THR A N 1
ATOM 6570 C CA . THR A 1 856 ? -68.575 -39.189 54.389 1.00 37.81 856 THR A CA 1
ATOM 6571 C C . THR A 1 856 ? -68.667 -38.838 55.886 1.00 37.81 856 THR A C 1
ATOM 6573 O O . THR A 1 856 ? -67.666 -38.875 56.599 1.00 37.81 856 THR A O 1
ATOM 6576 N N . LEU A 1 857 ? -69.861 -38.508 56.398 1.00 34.78 857 LEU A N 1
ATOM 6577 C CA . LEU A 1 857 ? -70.066 -38.062 57.792 1.00 34.78 857 LEU A CA 1
ATOM 6578 C C . LEU A 1 857 ? -70.501 -39.166 58.780 1.00 34.78 857 LEU A C 1
ATOM 6580 O O . LEU A 1 857 ? -70.304 -39.023 59.985 1.00 34.78 857 LEU A O 1
ATOM 6584 N N . ASN A 1 858 ? -71.017 -40.304 58.304 1.00 31.44 858 ASN A N 1
ATOM 6585 C CA . ASN A 1 858 ? -71.558 -41.361 59.179 1.00 31.44 858 ASN A CA 1
ATOM 6586 C C . ASN A 1 858 ? -70.504 -42.280 59.838 1.00 31.44 858 ASN A C 1
ATOM 6588 O O . ASN A 1 858 ? -70.866 -43.136 60.639 1.00 31.44 858 ASN A O 1
ATOM 6592 N N . GLY A 1 859 ? -69.209 -42.129 59.531 1.00 38.56 859 GLY A N 1
ATOM 6593 C CA . GLY A 1 859 ? -68.160 -43.041 60.016 1.00 38.56 859 GLY A CA 1
ATOM 6594 C C . GLY A 1 859 ? -67.508 -42.686 61.361 1.00 38.56 859 GLY A C 1
ATOM 6595 O O . GLY A 1 859 ? -66.862 -43.542 61.960 1.00 38.56 859 GLY A O 1
ATOM 6596 N N . LEU A 1 860 ? -67.622 -41.438 61.838 1.00 33.28 860 LEU A N 1
ATOM 6597 C CA . LEU A 1 860 ? -66.771 -40.922 62.930 1.00 33.28 860 LEU A CA 1
ATOM 6598 C C . LEU A 1 860 ? -67.518 -40.498 64.209 1.00 33.28 860 LEU A C 1
ATOM 6600 O O . LEU A 1 860 ? -66.881 -40.318 65.251 1.00 33.28 860 LEU A O 1
ATOM 6604 N N . CYS A 1 861 ? -68.852 -40.408 64.190 1.00 31.20 861 CYS A N 1
ATOM 6605 C CA . CYS A 1 861 ? -69.633 -40.003 65.367 1.00 31.20 861 CYS A CA 1
ATOM 6606 C C . CYS A 1 861 ? -69.607 -41.018 66.529 1.00 31.20 861 CYS A C 1
ATOM 6608 O O . CYS A 1 861 ? -69.712 -40.613 67.688 1.00 31.20 861 CYS A O 1
ATOM 6610 N N . GLU A 1 862 ? -69.434 -42.318 66.265 1.00 33.00 862 GLU A N 1
ATOM 6611 C CA . GLU A 1 862 ? -69.526 -43.347 67.317 1.00 33.00 862 GLU A CA 1
ATOM 6612 C C . GLU A 1 862 ? -68.252 -43.482 68.174 1.00 33.00 862 GLU A C 1
ATOM 6614 O O . GLU A 1 862 ? -68.325 -43.868 69.342 1.00 33.00 862 GLU A O 1
ATOM 6619 N N . GLY A 1 863 ? -67.079 -43.093 67.657 1.00 37.06 863 GLY A N 1
ATOM 6620 C CA . GLY A 1 863 ? -65.820 -43.173 68.410 1.00 37.06 863 GLY A CA 1
ATOM 6621 C C . GLY A 1 863 ? -65.694 -42.123 69.524 1.00 37.06 863 GLY A C 1
ATOM 6622 O O . GLY A 1 863 ? -65.223 -42.420 70.629 1.00 37.06 863 GLY A O 1
ATOM 6623 N N . TRP A 1 864 ? -66.131 -40.889 69.253 1.00 33.41 864 TRP A N 1
ATOM 6624 C CA . TRP A 1 864 ? -65.863 -39.722 70.108 1.00 33.41 864 TRP A CA 1
ATOM 6625 C C . TRP A 1 864 ? -66.747 -39.629 71.361 1.00 33.41 864 TRP A C 1
ATOM 6627 O O . TRP A 1 864 ? -66.278 -39.189 72.415 1.00 33.41 864 TRP A O 1
ATOM 6637 N N . LEU A 1 865 ? -67.994 -40.111 71.300 1.00 33.75 865 LEU A N 1
ATOM 6638 C CA . LEU A 1 865 ? -68.939 -40.069 72.428 1.00 33.75 865 LEU A CA 1
ATOM 6639 C C . LEU A 1 865 ? -68.501 -40.906 73.648 1.00 33.75 865 LEU A C 1
ATOM 6641 O O . LEU A 1 865 ? -68.999 -40.691 74.755 1.00 33.75 865 LEU A O 1
ATOM 6645 N N . SER A 1 866 ? -67.552 -41.833 73.477 1.00 35.09 866 SER A N 1
ATOM 6646 C CA . SER A 1 866 ? -67.058 -42.697 74.558 1.00 35.09 866 SER A CA 1
ATOM 6647 C C . SER A 1 866 ? -66.019 -42.034 75.478 1.00 35.09 866 SER A C 1
ATOM 6649 O O . SER A 1 866 ? -65.943 -42.381 76.659 1.00 35.09 866 SER A O 1
ATOM 6651 N N . ARG A 1 867 ? -65.221 -41.075 74.977 1.00 37.97 867 ARG A N 1
ATOM 6652 C CA . ARG A 1 867 ? -64.046 -40.542 75.702 1.00 37.97 867 ARG A CA 1
ATOM 6653 C C . ARG A 1 867 ? -64.310 -39.282 76.531 1.00 37.97 867 ARG A C 1
ATOM 6655 O O . ARG A 1 867 ? -63.574 -39.033 77.479 1.00 37.97 867 ARG A O 1
ATOM 6662 N N . LEU A 1 868 ? -65.373 -38.527 76.246 1.00 36.59 868 LEU A N 1
ATOM 6663 C CA . LEU A 1 868 ? -65.670 -37.254 76.928 1.00 36.59 868 LEU A CA 1
ATOM 6664 C C . LEU A 1 868 ? -66.412 -37.386 78.277 1.00 36.59 868 LEU A C 1
ATOM 6666 O O . LEU A 1 868 ? -66.659 -36.385 78.940 1.00 36.59 868 LEU A O 1
ATOM 6670 N N . LYS A 1 869 ? -66.735 -38.601 78.740 1.00 36.88 869 LYS A N 1
ATOM 6671 C CA . LYS A 1 869 ? -67.491 -38.842 79.991 1.00 36.88 869 LYS A CA 1
ATOM 6672 C C . LYS A 1 869 ? -66.654 -38.880 81.290 1.00 36.88 869 LYS A C 1
ATOM 6674 O O . LYS A 1 869 ? -67.128 -39.444 82.274 1.00 36.88 869 LYS A O 1
ATOM 6679 N N . LYS A 1 870 ? -65.409 -38.374 81.320 1.00 38.41 870 LYS A N 1
ATOM 6680 C CA . LYS A 1 870 ? -64.466 -38.679 82.427 1.00 38.41 870 LYS A CA 1
ATOM 6681 C C . LYS A 1 870 ? -63.616 -37.551 83.041 1.00 38.41 870 LYS A C 1
ATOM 6683 O O . LYS A 1 870 ? -62.708 -37.883 83.799 1.00 38.41 870 LYS A O 1
ATOM 6688 N N . GLN A 1 871 ? -63.889 -36.262 82.808 1.00 36.31 871 GLN A N 1
ATOM 6689 C CA . GLN A 1 871 ? -63.253 -35.188 83.603 1.00 36.31 871 GLN A CA 1
ATOM 6690 C C . GLN A 1 871 ? -64.248 -34.101 84.051 1.00 36.31 871 GLN A C 1
ATOM 6692 O O . GLN A 1 871 ? -65.018 -33.574 83.255 1.00 36.31 871 GLN A O 1
ATOM 6697 N N . ASP A 1 872 ? -64.217 -33.793 85.353 1.00 41.44 872 ASP A N 1
ATOM 6698 C CA . ASP A 1 872 ? -65.321 -33.202 86.137 1.00 41.44 872 ASP A CA 1
ATOM 6699 C C . ASP A 1 872 ? -65.544 -31.681 86.004 1.00 41.44 872 ASP A C 1
ATOM 6701 O O . ASP A 1 872 ? -66.475 -31.131 86.601 1.00 41.44 872 ASP A O 1
ATOM 6705 N N . TRP A 1 873 ? -64.712 -30.968 85.242 1.00 35.19 873 TRP A N 1
ATOM 6706 C CA . TRP A 1 873 ? -64.665 -29.499 85.298 1.00 35.19 873 TRP A CA 1
ATOM 6707 C C . TRP A 1 873 ? -65.872 -28.785 84.663 1.00 35.19 873 TRP A C 1
ATOM 6709 O O . TRP A 1 873 ? -66.115 -27.616 84.956 1.00 35.19 873 TRP A O 1
ATOM 6719 N N . TYR A 1 874 ? -66.677 -29.479 83.852 1.00 34.25 874 TYR A N 1
ATOM 6720 C CA . TYR A 1 874 ? -67.811 -28.880 83.130 1.00 34.25 874 TYR A CA 1
ATOM 6721 C C . TYR A 1 874 ? -69.070 -28.651 83.995 1.00 34.25 874 TYR A C 1
ATOM 6723 O O . TYR A 1 874 ? -70.013 -27.996 83.560 1.00 34.25 874 TYR A O 1
ATOM 6731 N N . SER A 1 875 ? -69.117 -29.186 85.220 1.00 33.97 875 SER A N 1
ATOM 6732 C CA . SER A 1 875 ? -70.331 -29.201 86.058 1.00 33.97 875 SER A CA 1
ATOM 6733 C C . SER A 1 875 ? -70.546 -27.955 86.936 1.00 33.97 875 SER A C 1
ATOM 6735 O O . SER A 1 875 ? -71.613 -27.813 87.530 1.00 33.97 875 SER A O 1
ATOM 6737 N N . LYS A 1 876 ? -69.562 -27.046 87.032 1.00 32.78 876 LYS A N 1
ATOM 6738 C CA . LYS A 1 876 ? -69.590 -25.887 87.954 1.00 32.78 876 LYS A CA 1
ATOM 6739 C C . LYS A 1 876 ? -69.711 -24.502 87.307 1.00 32.78 876 LYS A C 1
ATOM 6741 O O . LYS A 1 876 ? -69.709 -23.521 88.040 1.00 32.78 876 LYS A O 1
ATOM 6746 N N . TRP A 1 877 ? -69.827 -24.408 85.981 1.00 27.47 877 TRP A N 1
ATOM 6747 C CA . TRP A 1 877 ? -69.894 -23.120 85.261 1.00 27.47 877 TRP A CA 1
ATOM 6748 C C . TRP A 1 877 ? -71.219 -22.873 84.512 1.00 27.47 877 TRP A C 1
ATOM 6750 O O . TRP A 1 877 ? -71.334 -21.920 83.750 1.00 27.47 877 TRP A O 1
ATOM 6760 N N . CYS A 1 878 ? -72.229 -23.723 84.730 1.00 28.47 878 CYS A N 1
ATOM 6761 C CA . CYS A 1 878 ? -73.597 -23.542 84.218 1.00 28.47 878 CYS A CA 1
ATOM 6762 C C . CYS A 1 878 ? -74.633 -23.349 85.343 1.00 28.47 878 CYS A C 1
ATOM 6764 O O . CYS A 1 878 ? -75.736 -23.885 85.262 1.00 28.47 878 CYS A O 1
ATOM 6766 N N . ASN A 1 879 ? -74.261 -22.586 86.375 1.00 29.48 879 ASN A N 1
ATOM 6767 C CA . ASN A 1 879 ? -75.156 -21.933 87.338 1.00 29.48 879 ASN A CA 1
ATOM 6768 C C . ASN A 1 879 ? -74.652 -20.503 87.553 1.00 29.48 879 ASN A C 1
ATOM 6770 O O . ASN A 1 879 ? -73.436 -20.384 87.824 1.00 29.48 879 ASN A O 1
#

InterPro domains:
  IPR002110 Ankyrin repeat [PS50088] (295-327)
  IPR002110 Ankyrin repeat [SM00248] (295-324)
  IPR002110 Ankyrin repeat [SM00248] (399-428)
  IPR002110 Ankyrin repeat [SM00248] (488-517)
  IPR002110 Ankyrin repeat [SM00248] (681-710)
  IPR002110 Ankyrin repeat [SM00248] (777-809)
  IPR009003 Peptidase S1, PA clan [SSF50494] (51-224)
  IPR036770 Ankyrin repeat-containing domain superfamily [G3DSA:1.25.40.20] (241-518)
  IPR036770 Ankyrin repeat-containing domain superfamily [G3DSA:1.25.40.20] (666-842)
  IPR036770 Ankyrin repeat-containing domain superfamily [SSF48403] (270-835)

pLDDT: mean 71.88, std 19.25, range [27.47, 97.5]

Radius of gyration: 58.64 Å; chains: 1; bounding box: 124×121×150 Å

Sequence (879 aa):
MKMIKVRTFFLSSACLLIMAVSAVASNSTTNVFRMYATGCGARGGQERQFNGFKVLGVKGIVTVLHGITNCQNYTAFNSDGSWEIKPVQFNLAADLVVLSSADFERDFNVTIGFEPATVKGEQDLEIPAFPPDARRPFHTPVRTEKEGELFTTWNQTDYAAEIAERGGSPATSLKMISFSGRTVKGHSGAPLLDNKGHVVAVLQGGLAEAEHGFAVQISELERLVEFDLSVFAGIRDKGVSLFALAEGGWAVELLKKHGVERTNASFVAEARAGRNDIVLALLQDDIHPDAHPPGGERPLVAAVSEGRVTVARILVQYGASLDGEQGGNAISKASEVQDLTLFKIVAGLDKSIAYSGSEADLRNVSHRALEVAISWDFAPGITQVLAEHPGLALEPLPNGKWPLQFAAESKASDSASRLVAAGANQETRDAILTAIKGDDLPMVEVLRRFWNDVEGDCNLVGTAINYGSKNVLSGVLEGSNVNGRVCGDDTPLFAALKSGKFRLLPSILDARPFIRNPFTGQVPDNPSLEMIEIDNLNRRLVSQMIKNGETKKAILTTFGGLMNQRLLITGDLLADSAHALRLDLVSALLPFVNDGTTFCSEVSGDRPLHATVKGYVDGDRSAASLDRAKKIITLLINEFPDYIGNDCNDVYAEQFAISTPELLTFLLEDSKLRTGEWKNMLRQTLAWAAYNNELSAIELLLESEADLCKKIQLLGLPDRSRIVDVTNWLPTGSDYAPIHIALAASQRDAFMVLWDRYVERVEEEHSQRRDFTCTRIYESLLDTAACSYNVELLKVVLSRSPEGTDFTNSLLHTPYYCSAWRNKTNVIDALNNIGLAASGSVFRKIEKNNHIEPETLNGLCEGWLSRLKKQDWYSKWCN